Protein 5T9X (pdb70)

Nearest PDB structures (foldseek):
  5t9x-assembly3_C  TM=9.986E-01  e=6.760E-59  Bacteroides uniformis
  3wz1-assembly1_A  TM=9.669E-01  e=1.540E-39  Microbulbifer thermotolerans
  6aii-assembly1_A  TM=9.130E-01  e=3.593E-34  Persicobacter
  1urx-assembly1_A  TM=9.414E-01  e=1.987E-32  Zobellia galactanivorans
  4asm-assembly1_B  TM=8.984E-01  e=4.211E-33  Zobellia galactanivorans

Sequence (889 aa):
SETEFEYEWDKFPVPVSAGTGMKWELQSQSDDFNYTADSNNKGNFEKKWTDYYHANWSGPAPTIWQRDHISVSDGCLRIETSRPDDVKIVKVTSGDKEKMMPGTYTGCVTSKTRVVYPVYVEAYAKIANSTMASDVWMLSPDDTQEIDIIEAYGSDRVVGDDGHKFYGPDRIHLSHHVFIRDPFQDYQPTDPGSWYKDVNGTIWRNDFHRVGVYWKDPFNLEYYVDGKMVRRVSGKNIIDPNDFTKGTGLSKEMDIIINMEDQSWRAISGLSPTNKELMNKDNNTFLVDWIRIYKPVEDFEYEWDKFPVPVSAGTGMKWELQSQSDDFNYTADSNNKGNFEKKWTDYYHANWSGPAPTIWQRDHISVSDGCLRIETSRPDDVKIVKVTSGDKEKMMPGTYTGCVTSKTRVVYPVYVEAYAKIANSTMASDVWMLSPDDTQEIDIIEAYGSDRVVGDDGHKFYGPDRIHLSHHVFIRDPFQDYQPTDPGSWYKDVNGTIWRNDFHRVGVYWKDPFNLEYYVDGKMVRRVSGKNIIDPNDFTKGTGLSKEMDIIINMEDQSWRAISGLSPTNKELMNKDNNTFLVDWIRIYKPVEDKEYEWDKFPVPVSAGTGMKWELQSQSDDFNYTADSNNKGNFEKKWTDYYHANWSGPAPTIWQRDHISVSDGCLRIETSRPDDVKIVKVTSGDKEKMMPGTYTGCVTSKTRVVYPVYVEAYAKIANSTMASDVWMLSPDDTQEIDIIEAYGSDRVVGDDGHKFYGPDRIHLSHHVFIRDPFQDYQPTDPGSWYKDVNGTIWRNDFHRVGVYWKDPFNLEYYVDGKMVRRVSGKNIIDPNDFTKGTGLSKEMDIIINMEDQSWRAISGLSPTNKELMNKDNNTFLVDWIRIYKPVED

Radius of gyration: 32.74 Å; Cα contacts (8 Å, |Δi|>4): 2310; chains: 3; bounding box: 86×93×74 Å

CATH classification: 2.60.120.200

B-factor: mean 31.66, std 11.72, range [11.86, 90.2]

Secondary structure (DSSP, 8-state):
------SGGGGS--SS---TTEEEEE-TT-B---S-B-SS--TTGGGTEESS-SSSB--STTEEE-GGGEEEETTEEEE--B--TTPPEEEEEETTEEEEEE-EEE-EEEESS-B-SSEEEEEEEE--SSSSEEEEEEE-TTSSEEEEEEEE---S--B-SSS-BB--TT-EEEEEEEEEETTEEEE---SGGGEE--TT---GGGS-EEEEEEEEETTEEEEEETTEEEEEEESHHHH-TT-TTTT--S-S-BEEEEEEE--HHHHTTT-SPPTTGGG-TTTT-EEEEEEEEEEEEE-/--SGGGGS--SS---TTEEEEE-TT-B---S-B-SS--TTGGGTEESS-SSS---STTEEE-GGGEEEETTEEEE--B--TTPPEEEEEETTEEEEEE-EEE-EEEEEEEE-SSEEEEEEEE--SSSSEEEEEEE-TTSSEEEEEEEE---S--B-TTSPBPP-TT-EEEEEEEEETTTTEEE---SGGGEE--TT---GGGS-EEEEEEEEETTEEEEEETTEEEEEEESHHHH-TT-TTTT--S-S-EEEEEEEE--HHHIIIIISPPHHHHT-TGGG-EEEEEEEEEEEEE--/--TTTTS--SS---TTEEEEE-TT-B---S-B-SS--TTSTTTEESS-SSS---STTEEE-GGGEEEETTEEEE--B--TT--EEEEEETTEEEEEE-EEE-EEEEEEEE-SSEEEEEEEE--SSSSEEEEEEE-TTSSEEEEEEEE---S----SS-B----TT-EEEEEEEEEETTEEEE---SGGGEE--SS---GGGS-EEEEEEEEETTEEEEEETTEEEEEEESHHHH-TT-TTTT--S-S-EEEEEEEE--HHHHHTT-SPPHHHHTSTGGG-EEEEEEEEEEEEE-

InterPro domains:
  IPR000757 Beta-glucanase-like, N-terminal domain [PS51762] (30-322)
  IPR013320 Concanavalin A-like lectin/glucanase domain superfamily [SSF49899] (31-320)
  IPR016287 Beta-agarase [PIRSF001097] (29-318)
  IPR016287 Beta-agarase [cd02178] (31-318)

Structure (mmCIF, N/CA/C/O backbone):
data_5T9X
#
_entry.id   5T9X
#
_cell.length_a   109.070
_cell.length_b   109.070
_cell.length_c   239.300
_cell.angle_alpha   90.000
_cell.angle_beta   90.000
_cell.angle_gamma   90.000
#
_symmetry.space_group_name_H-M   'P 43 21 2'
#
loop_
_entity.id
_entity.type
_entity.pdbx_description
1 polymer 'Glycoside Hydrolase'
2 non-polymer 'SODIUM ION'
3 non-polymer IMIDAZOLE
4 water water
#
loop_
_atom_site.group_PDB
_atom_site.id
_atom_site.type_symbol
_atom_site.label_atom_id
_atom_site.label_alt_id
_atom_site.label_comp_id
_atom_site.label_asym_id
_atom_site.label_entity_id
_atom_site.label_seq_id
_atom_site.pdbx_PDB_ins_code
_atom_site.Cartn_x
_atom_site.Cartn_y
_atom_site.Cartn_z
_atom_site.occupancy
_atom_site.B_iso_or_equiv
_atom_site.auth_seq_id
_atom_site.auth_comp_id
_atom_site.auth_asym_id
_atom_site.auth_atom_id
_atom_site.pdbx_PDB_model_num
ATOM 1 N N . SER A 1 44 ? 97.315 12.706 48.131 1.00 69.72 43 SER A N 1
ATOM 2 C CA . SER A 1 44 ? 97.642 11.252 48.123 1.00 69.22 43 SER A CA 1
ATOM 3 C C . SER A 1 44 ? 98.366 10.875 46.800 1.00 68.06 43 SER A C 1
ATOM 4 O O . SER A 1 44 ? 97.808 11.029 45.689 1.00 68.63 43 SER A O 1
ATOM 7 N N . GLU A 1 45 ? 99.609 10.396 46.953 1.00 57.45 44 GLU A N 1
ATOM 8 C CA . GLU A 1 45 ? 100.510 10.014 45.846 1.00 48.28 44 GLU A CA 1
ATOM 9 C C . GLU A 1 45 ? 100.673 8.484 45.771 1.00 43.03 44 GLU A C 1
ATOM 10 O O . GLU A 1 45 ? 101.612 7.901 46.339 1.00 38.25 44 GLU A O 1
ATOM 16 N N . THR A 1 46 ? 99.741 7.839 45.074 1.00 38.01 45 THR A N 1
ATOM 17 C CA . THR A 1 46 ? 99.652 6.394 45.064 1.00 36.28 45 THR A CA 1
ATOM 18 C C . THR A 1 46 ? 99.662 5.840 43.657 1.00 33.01 45 THR A C 1
ATOM 19 O O . THR A 1 46 ? 99.483 6.567 42.670 1.00 31.56 45 THR A O 1
ATOM 23 N N . GLU A 1 47 ? 99.906 4.537 43.590 1.00 32.23 46 GLU A N 1
ATOM 24 C CA . GLU A 1 47 ? 100.010 3.828 42.336 1.00 34.50 46 GLU A CA 1
ATOM 25 C C . GLU A 1 47 ? 98.664 3.861 41.622 1.00 35.22 46 GLU A C 1
ATOM 26 O O . GLU A 1 47 ? 97.614 3.777 42.264 1.00 36.71 46 GLU A O 1
ATOM 32 N N . PHE A 1 48 ? 98.717 3.995 40.297 1.00 36.31 47 PHE A N 1
ATOM 33 C CA . PHE A 1 48 ? 97.536 3.929 39.416 1.00 36.85 47 PHE A CA 1
ATOM 34 C C . PHE A 1 48 ? 96.897 2.547 39.503 1.00 38.20 47 PHE A C 1
ATOM 35 O O . PHE A 1 48 ? 97.603 1.561 39.381 1.00 38.06 47 PHE A O 1
ATOM 43 N N . GLU A 1 49 ? 95.583 2.488 39.735 1.00 43.53 48 GLU A N 1
ATOM 44 C CA . GLU A 1 49 ? 94.811 1.224 39.687 1.00 45.91 48 GLU A CA 1
ATOM 45 C C . GLU A 1 49 ? 93.915 1.085 38.452 1.00 41.69 48 GLU A C 1
ATOM 46 O O . GLU A 1 49 ? 93.715 -0.035 37.969 1.00 43.86 48 GLU A O 1
ATOM 52 N N . TYR A 1 50 ? 93.381 2.196 37.940 1.00 35.47 49 TYR A N 1
ATOM 53 C CA . TYR A 1 50 ? 92.474 2.152 36.790 1.00 33.69 49 TYR A CA 1
ATOM 54 C C . TYR A 1 50 ? 92.988 2.990 35.618 1.00 32.47 49 TYR A C 1
ATOM 55 O O . TYR A 1 50 ? 93.796 3.892 35.811 1.00 31.04 49 TYR A O 1
ATOM 64 N N . GLU A 1 51 ? 92.523 2.665 34.407 1.00 36.32 50 GLU A N 1
ATOM 65 C CA . GLU A 1 51 ? 92.688 3.479 33.170 1.00 37.17 50 GLU A CA 1
ATOM 66 C C . GLU A 1 51 ? 92.734 4.965 33.476 1.00 35.97 50 GLU A C 1
ATOM 67 O O . GLU A 1 51 ? 93.638 5.694 33.037 1.00 35.90 50 GLU A O 1
ATOM 73 N N . TRP A 1 52 ? 91.720 5.394 34.239 1.00 31.75 51 TRP A N 1
ATOM 74 C CA . TRP A 1 52 ? 91.474 6.813 34.516 1.00 29.15 51 TRP A CA 1
ATOM 75 C C . TRP A 1 52 ? 92.364 7.533 35.530 1.00 29.11 51 TRP A C 1
ATOM 76 O O . TRP A 1 52 ? 92.262 8.759 35.669 1.00 28.62 51 TRP A O 1
ATOM 87 N N . ASP A 1 53 ? 93.206 6.799 36.245 1.00 29.46 52 ASP A N 1
ATOM 88 C CA . ASP A 1 53 ? 94.025 7.407 37.279 1.00 30.34 52 ASP A CA 1
ATOM 89 C C . ASP A 1 53 ? 95.107 8.329 36.710 1.00 28.55 52 ASP A C 1
ATOM 90 O O . ASP A 1 53 ? 95.603 9.182 37.419 1.00 27.39 52 ASP A O 1
ATOM 95 N N . LYS A 1 54 ? 95.425 8.230 35.430 1.00 28.08 53 LYS A N 1
ATOM 96 C CA . LYS A 1 54 ? 96.204 9.304 34.821 1.00 30.26 53 LYS A CA 1
ATOM 97 C C . LYS A 1 54 ? 95.584 10.694 34.921 1.00 28.55 53 LYS A C 1
ATOM 98 O O . LYS A 1 54 ? 96.293 11.690 34.717 1.00 28.12 53 LYS A O 1
ATOM 104 N N . PHE A 1 55 ? 94.283 10.771 35.198 1.00 27.37 54 PHE A N 1
ATOM 105 C CA . PHE A 1 55 ? 93.590 12.049 35.355 1.00 27.79 54 PHE A CA 1
ATOM 106 C C . PHE A 1 55 ? 93.104 12.216 36.777 1.00 28.12 54 PHE A C 1
ATOM 107 O O . PHE A 1 55 ? 92.341 11.401 37.254 1.00 30.10 54 PHE A O 1
ATOM 115 N N . PRO A 1 56 ? 93.501 13.288 37.459 1.00 31.17 55 PRO A N 1
ATOM 116 C CA . PRO A 1 56 ? 92.950 13.476 38.810 1.00 30.21 55 PRO A CA 1
ATOM 117 C C . PRO A 1 56 ? 91.522 14.005 38.798 1.00 28.52 55 PRO A C 1
ATOM 118 O O . PRO A 1 56 ? 91.037 14.510 37.786 1.00 27.52 55 PRO A O 1
ATOM 122 N N . VAL A 1 57 ? 90.868 13.864 39.946 1.00 27.25 56 VAL A N 1
ATOM 123 C CA . VAL A 1 57 ? 89.572 14.433 40.184 1.00 24.94 56 VAL A CA 1
ATOM 124 C C . VAL A 1 57 ? 89.817 15.947 40.197 1.00 24.15 56 VAL A C 1
ATOM 125 O O . VAL A 1 57 ? 90.659 16.424 40.929 1.00 23.24 56 VAL A O 1
ATOM 129 N N . PRO A 1 58 ? 89.117 16.699 39.336 1.00 24.37 57 PRO A N 1
ATOM 130 C CA . PRO A 1 58 ? 89.564 18.073 39.099 1.00 24.70 57 PRO A CA 1
ATOM 131 C C . PRO A 1 58 ? 89.158 19.085 40.165 1.00 25.16 57 PRO A C 1
ATOM 132 O O . PRO A 1 58 ? 89.362 20.247 39.967 1.00 25.55 57 PRO A O 1
ATOM 136 N N . VAL A 1 59 ? 88.603 18.649 41.286 1.00 26.43 58 VAL A N 1
ATOM 137 C CA . VAL A 1 59 ? 88.172 19.553 42.343 1.00 27.35 58 VAL A CA 1
ATOM 138 C C . VAL A 1 59 ? 88.407 18.885 43.694 1.00 27.42 58 VAL A C 1
ATOM 139 O O . VAL A 1 59 ? 88.375 17.660 43.790 1.00 26.76 58 VAL A O 1
ATOM 143 N N . SER A 1 60 ? 88.658 19.695 44.716 1.00 29.21 59 SER A N 1
ATOM 144 C CA . SER A 1 60 ? 88.887 19.196 46.064 1.00 31.65 59 SER A CA 1
ATOM 145 C C . SER A 1 60 ? 87.618 18.625 46.685 1.00 32.65 59 SER A C 1
ATOM 146 O O . SER A 1 60 ? 86.515 19.138 46.480 1.00 34.04 59 SER A O 1
ATOM 149 N N . ALA A 1 61 ? 87.799 17.593 47.495 1.00 33.64 60 ALA A N 1
ATOM 150 C CA . ALA A 1 61 ? 86.694 16.936 48.158 1.00 35.47 60 ALA A CA 1
ATOM 151 C C . ALA A 1 61 ? 86.203 17.734 49.374 1.00 38.23 60 ALA A C 1
ATOM 152 O O . ALA A 1 61 ? 85.152 17.418 49.960 1.00 35.13 60 ALA A O 1
ATOM 154 N N . GLY A 1 62 ? 86.949 18.766 49.750 1.00 40.54 61 GLY A N 1
ATOM 155 C CA . GLY A 1 62 ? 86.583 19.577 50.876 1.00 42.19 61 GLY A CA 1
ATOM 156 C C . GLY A 1 62 ? 87.579 19.382 51.993 1.00 46.65 61 GLY A C 1
ATOM 157 O O . GLY A 1 62 ? 88.401 18.430 52.006 1.00 44.35 61 GLY A O 1
ATOM 158 N N . THR A 1 63 ? 87.484 20.312 52.932 1.00 48.13 62 THR A N 1
ATOM 159 C CA . THR A 1 63 ? 88.409 20.404 54.044 1.00 52.44 62 THR A CA 1
ATOM 160 C C . THR A 1 63 ? 88.334 19.127 54.921 1.00 48.04 62 THR A C 1
ATOM 161 O O . THR A 1 63 ? 87.261 18.788 55.408 1.00 48.78 62 THR A O 1
ATOM 165 N N . GLY A 1 64 ? 89.454 18.403 55.069 1.00 43.38 63 GLY A N 1
ATOM 166 C CA . GLY A 1 64 ? 89.473 17.132 55.824 1.00 39.44 63 GLY A CA 1
ATOM 167 C C . GLY A 1 64 ? 88.820 15.914 55.162 1.00 37.07 63 GLY A C 1
ATOM 168 O O . GLY A 1 64 ? 88.597 14.883 55.816 1.00 34.52 63 GLY A O 1
ATOM 169 N N . MET A 1 65 ? 88.542 16.003 53.858 1.00 34.55 64 MET A N 1
ATOM 170 C CA . MET A 1 65 ? 87.836 14.943 53.140 1.00 32.65 64 MET A CA 1
ATOM 171 C C . MET A 1 65 ? 88.719 14.394 52.029 1.00 29.58 64 MET A C 1
ATOM 172 O O . MET A 1 65 ? 89.683 15.023 51.630 1.00 30.52 64 MET A O 1
ATOM 177 N N . LYS A 1 66 ? 88.370 13.213 51.542 1.00 27.79 65 LYS A N 1
ATOM 178 C CA . LYS A 1 66 ? 88.954 12.660 50.334 1.00 27.28 65 LYS A CA 1
ATOM 179 C C . LYS A 1 66 ? 87.844 12.069 49.429 1.00 24.81 65 LYS A C 1
ATOM 180 O O . LYS A 1 66 ? 86.728 11.871 49.861 1.00 22.64 65 LYS A O 1
ATOM 186 N N . TRP A 1 67 ? 88.190 11.773 48.185 1.00 24.01 66 TRP A N 1
ATOM 187 C CA . TRP A 1 67 ? 87.277 11.188 47.219 1.00 23.49 66 TRP A CA 1
ATOM 188 C C . TRP A 1 67 ? 87.289 9.687 47.352 1.00 23.92 66 TRP A C 1
ATOM 189 O O . TRP A 1 67 ? 88.333 9.134 47.493 1.00 24.95 66 TRP A O 1
ATOM 200 N N . GLU A 1 68 ? 86.130 9.041 47.272 1.00 24.69 67 GLU A N 1
ATOM 201 C CA . GLU A 1 68 ? 86.027 7.609 47.302 1.00 26.58 67 GLU A CA 1
ATOM 202 C C . GLU A 1 68 ? 85.301 7.129 46.033 1.00 26.32 67 GLU A C 1
ATOM 203 O O . GLU A 1 68 ? 84.161 7.497 45.762 1.00 23.97 67 GLU A O 1
ATOM 209 N N . LEU A 1 69 ? 85.977 6.273 45.280 1.00 25.93 68 LEU A N 1
ATOM 210 C CA . LEU A 1 69 ? 85.419 5.707 44.079 1.00 25.88 68 LEU A CA 1
ATOM 211 C C . LEU A 1 69 ? 84.212 4.849 44.439 1.00 26.04 68 LEU A C 1
ATOM 212 O O . LEU A 1 69 ? 84.263 4.105 45.399 1.00 27.94 68 LEU A O 1
ATOM 217 N N . GLN A 1 70 ? 83.138 4.962 43.667 1.00 24.66 69 GLN A N 1
ATOM 218 C CA . GLN A 1 70 ? 81.916 4.224 43.918 1.00 23.71 69 GLN A CA 1
ATOM 219 C C . GLN A 1 70 ? 81.885 3.043 42.984 1.00 22.67 69 GLN A C 1
ATOM 220 O O . GLN A 1 70 ? 82.404 3.130 41.881 1.00 21.82 69 GLN A O 1
ATOM 226 N N . SER A 1 71 ? 81.239 1.955 43.390 1.00 22.53 70 SER A N 1
ATOM 227 C CA . SER A 1 71 ? 81.289 0.729 42.577 1.00 24.75 70 SER A CA 1
ATOM 228 C C . SER A 1 71 ? 80.438 0.761 41.323 1.00 23.61 70 SER A C 1
ATOM 229 O O . SER A 1 71 ? 80.632 -0.096 40.444 1.00 24.97 70 SER A O 1
ATOM 232 N N . GLN A 1 72 ? 79.553 1.748 41.199 1.00 21.48 71 GLN A N 1
ATOM 233 C CA . GLN A 1 72 ? 78.830 1.958 39.923 1.00 21.30 71 GLN A CA 1
ATOM 234 C C . GLN A 1 72 ? 79.748 2.377 38.757 1.00 21.74 71 GLN A C 1
ATOM 235 O O . GLN A 1 72 ? 79.380 2.158 37.609 1.00 21.95 71 GLN A O 1
ATOM 241 N N . SER A 1 73 ? 80.911 2.988 39.056 1.00 20.54 72 SER A N 1
ATOM 242 C CA . SER A 1 73 ? 81.916 3.330 38.059 1.00 19.84 72 SER A CA 1
ATOM 243 C C . SER A 1 73 ? 82.269 2.119 37.188 1.00 20.90 72 SER A C 1
ATOM 244 O O . SER A 1 73 ? 82.280 0.996 37.686 1.00 23.18 72 SER A O 1
ATOM 247 N N . ASP A 1 74 ? 82.542 2.336 35.905 1.00 20.52 73 ASP A N 1
ATOM 248 C CA . ASP A 1 74 ? 82.843 1.236 34.991 1.00 21.40 73 ASP A CA 1
ATOM 249 C C . ASP A 1 74 ? 83.860 1.674 33.962 1.00 22.44 73 ASP A C 1
ATOM 250 O O . ASP A 1 74 ? 83.646 2.674 33.281 1.00 23.14 73 ASP A O 1
ATOM 255 N N . ASP A 1 75 ? 84.952 0.918 33.848 1.00 23.91 74 ASP A N 1
ATOM 256 C CA . ASP A 1 75 ? 85.933 1.119 32.781 1.00 26.22 74 ASP A CA 1
ATOM 257 C C . ASP A 1 75 ? 85.607 0.367 31.468 1.00 26.25 74 ASP A C 1
ATOM 258 O O . ASP A 1 75 ? 86.314 0.515 30.449 1.00 27.01 74 ASP A O 1
ATOM 263 N N . PHE A 1 76 ? 84.558 -0.446 31.498 1.00 26.22 75 PHE A N 1
ATOM 264 C CA . PHE A 1 76 ? 84.059 -1.149 30.327 1.00 27.66 75 PHE A CA 1
ATOM 265 C C . PHE A 1 76 ? 85.089 -2.033 29.606 1.00 29.06 75 PHE A C 1
ATOM 266 O O . PHE A 1 76 ? 84.974 -2.224 28.407 1.00 30.55 75 PHE A O 1
ATOM 274 N N . ASN A 1 77 ? 86.077 -2.577 30.324 1.00 31.45 76 ASN A N 1
ATOM 275 C CA . ASN A 1 77 ? 87.115 -3.428 29.706 1.00 34.61 76 ASN A CA 1
ATOM 276 C C . ASN A 1 77 ? 86.726 -4.906 29.871 1.00 34.67 76 ASN A C 1
ATOM 277 O O . ASN A 1 77 ? 87.288 -5.648 30.686 1.00 40.48 76 ASN A O 1
ATOM 282 N N . TYR A 1 78 ? 85.702 -5.281 29.116 1.00 31.86 77 TYR A N 1
ATOM 283 C CA . TYR A 1 78 ? 85.159 -6.633 29.048 1.00 29.63 77 TYR A CA 1
ATOM 284 C C . TYR A 1 78 ? 84.323 -6.725 27.766 1.00 30.89 77 TYR A C 1
ATOM 285 O O . TYR A 1 78 ? 84.252 -5.761 26.990 1.00 32.26 77 TYR A O 1
ATOM 294 N N . THR A 1 79 ? 83.705 -7.875 27.526 1.00 32.92 78 THR A N 1
ATOM 295 C CA . THR A 1 79 ? 82.887 -8.084 26.332 1.00 33.43 78 THR A CA 1
ATOM 296 C C . THR A 1 79 ? 81.455 -8.290 26.734 1.00 32.08 78 THR A C 1
ATOM 297 O O . THR A 1 79 ? 81.185 -9.021 27.691 1.00 30.56 78 THR A O 1
ATOM 301 N N . ALA A 1 80 ? 80.548 -7.630 26.016 1.00 32.46 79 ALA A N 1
ATOM 302 C CA . ALA A 1 80 ? 79.111 -7.867 26.198 1.00 35.54 79 ALA A CA 1
ATOM 303 C C . ALA A 1 80 ? 78.313 -7.533 24.957 1.00 36.82 79 ALA A C 1
ATOM 304 O O . ALA A 1 80 ? 78.718 -6.693 24.168 1.00 33.48 79 ALA A O 1
ATOM 306 N N . ASP A 1 81 ? 77.190 -8.228 24.788 1.00 43.00 80 ASP A N 1
ATOM 307 C CA . ASP A 1 81 ? 76.105 -7.783 23.891 1.00 49.46 80 ASP A CA 1
ATOM 308 C C . ASP A 1 81 ? 74.738 -8.173 24.508 1.00 53.64 80 ASP A C 1
ATOM 309 O O . ASP A 1 81 ? 74.717 -8.660 25.642 1.00 61.37 80 ASP A O 1
ATOM 314 N N . SER A 1 82 ? 73.618 -7.916 23.812 1.00 57.48 81 SER A N 1
ATOM 315 C CA . SER A 1 82 ? 72.260 -8.233 24.341 1.00 58.75 81 SER A CA 1
ATOM 316 C C . SER A 1 82 ? 72.018 -9.714 24.697 1.00 56.24 81 SER A C 1
ATOM 317 O O . SER A 1 82 ? 71.264 -10.003 25.630 1.00 46.23 81 SER A O 1
ATOM 320 N N . ASN A 1 83 ? 72.663 -10.627 23.962 1.00 60.17 82 ASN A N 1
ATOM 321 C CA . ASN A 1 83 ? 72.555 -12.077 24.220 1.00 65.51 82 ASN A CA 1
ATOM 322 C C . ASN A 1 83 ? 73.493 -12.630 25.301 1.00 65.43 82 ASN A C 1
ATOM 323 O O . ASN A 1 83 ? 73.199 -13.687 25.866 1.00 66.71 82 ASN A O 1
ATOM 328 N N . ASN A 1 84 ? 74.616 -11.939 25.550 1.00 63.46 83 ASN A N 1
ATOM 329 C CA . ASN A 1 84 ? 75.661 -12.362 26.507 1.00 59.90 83 ASN A CA 1
ATOM 330 C C . ASN A 1 84 ? 76.125 -11.166 27.299 1.00 53.10 83 ASN A C 1
ATOM 331 O O . ASN A 1 84 ? 77.207 -10.658 27.065 1.00 49.18 83 ASN A O 1
ATOM 336 N N . LYS A 1 85 ? 75.283 -10.723 28.228 1.00 52.07 84 LYS A N 1
ATOM 337 C CA . LYS A 1 85 ? 75.521 -9.490 28.960 1.00 54.49 84 LYS A CA 1
ATOM 338 C C . LYS A 1 85 ? 76.615 -9.653 29.988 1.00 55.85 84 LYS A C 1
ATOM 339 O O . LYS A 1 85 ? 77.447 -8.769 30.135 1.00 60.99 84 LYS A O 1
ATOM 345 N N . GLY A 1 86 ? 76.633 -10.778 30.690 1.00 52.89 85 GLY A N 1
ATOM 346 C CA . GLY A 1 86 ? 77.753 -11.088 31.566 1.00 49.53 85 GLY A CA 1
ATOM 347 C C . GLY A 1 86 ? 78.103 -9.938 32.487 1.00 46.09 85 GLY A C 1
ATOM 348 O O . GLY A 1 86 ? 77.355 -9.637 33.416 1.00 47.09 85 GLY A O 1
ATOM 349 N N . ASN A 1 87 ? 79.222 -9.278 32.210 1.00 42.57 86 ASN A N 1
ATOM 350 C CA . ASN A 1 87 ? 79.734 -8.229 33.109 1.00 44.09 86 ASN A CA 1
ATOM 351 C C . ASN A 1 87 ? 78.958 -6.920 33.101 1.00 39.49 86 ASN A C 1
ATOM 352 O O . ASN A 1 87 ? 78.943 -6.220 34.105 1.00 35.62 86 ASN A O 1
ATOM 357 N N . PHE A 1 88 ? 78.372 -6.590 31.953 1.00 35.79 87 PHE A N 1
ATOM 358 C CA . PHE A 1 88 ? 77.450 -5.460 31.785 1.00 34.63 87 PHE A CA 1
ATOM 359 C C . PHE A 1 88 ? 76.282 -5.516 32.788 1.00 34.16 87 PHE A C 1
ATOM 360 O O . PHE A 1 88 ? 75.990 -4.540 33.458 1.00 32.36 87 PHE A O 1
ATOM 368 N N . GLU A 1 89 ? 75.667 -6.688 32.906 1.00 36.24 88 GLU A N 1
ATOM 369 C CA . GLU A 1 89 ? 74.526 -6.923 33.781 1.00 38.34 88 GLU A CA 1
ATOM 370 C C . GLU A 1 89 ? 74.790 -6.672 35.259 1.00 35.32 88 GLU A C 1
ATOM 371 O O . GLU A 1 89 ? 73.847 -6.566 36.025 1.00 33.94 88 GLU A O 1
ATOM 377 N N . LYS A 1 90 ? 76.047 -6.594 35.686 1.00 36.20 89 LYS A N 1
ATOM 378 C CA . LYS A 1 90 ? 76.337 -6.346 37.099 1.00 38.71 89 LYS A CA 1
ATOM 379 C C . LYS A 1 90 ? 76.143 -4.896 37.506 1.00 34.82 89 LYS A C 1
ATOM 380 O O . LYS A 1 90 ? 76.035 -4.617 38.710 1.00 35.05 89 LYS A O 1
ATOM 386 N N . LYS A 1 91 ? 76.149 -3.977 36.531 1.00 29.83 90 LYS A N 1
ATOM 387 C CA . LYS A 1 91 ? 76.021 -2.541 36.816 1.00 28.62 90 LYS A CA 1
ATOM 388 C C . LYS A 1 91 ? 75.013 -1.757 35.992 1.00 24.94 90 LYS A C 1
ATOM 389 O O . LYS A 1 91 ? 74.756 -0.605 36.307 1.00 23.10 90 LYS A O 1
ATOM 395 N N . TRP A 1 92 ? 74.462 -2.362 34.949 1.00 23.40 91 TRP A N 1
ATOM 396 C CA . TRP A 1 92 ? 73.737 -1.634 33.916 1.00 23.11 91 TRP A CA 1
ATOM 397 C C . TRP A 1 92 ? 72.581 -2.455 33.402 1.00 23.24 91 TRP A C 1
ATOM 398 O O . TRP A 1 92 ? 72.627 -3.672 33.471 1.00 27.00 91 TRP A O 1
ATOM 409 N N . THR A 1 93 ? 71.529 -1.795 32.928 1.00 23.11 92 THR A N 1
ATOM 410 C CA . THR A 1 93 ? 70.532 -2.429 32.070 1.00 23.80 92 THR A CA 1
ATOM 411 C C . THR A 1 93 ? 70.600 -1.771 30.698 1.00 24.99 92 THR A C 1
ATOM 412 O O . THR A 1 93 ? 71.000 -0.613 30.590 1.00 26.94 92 THR A O 1
ATOM 416 N N . ASP A 1 94 ? 70.208 -2.507 29.655 1.00 25.21 93 ASP A N 1
ATOM 417 C CA . ASP A 1 94 ? 70.277 -2.011 28.253 1.00 26.06 93 ASP A CA 1
ATOM 418 C C . ASP A 1 94 ? 68.958 -1.375 27.751 1.00 24.42 93 ASP A C 1
ATOM 419 O O . ASP A 1 94 ? 68.577 -1.529 26.581 1.00 23.00 93 ASP A O 1
ATOM 424 N N . TYR A 1 95 ? 68.278 -0.654 28.640 1.00 24.07 94 TYR A N 1
ATOM 425 C CA . TYR A 1 95 ? 67.102 0.131 28.276 1.00 25.23 94 TYR A CA 1
ATOM 426 C C . TYR A 1 95 ? 67.028 1.357 29.167 1.00 25.42 94 TYR A C 1
ATOM 427 O O . TYR A 1 95 ? 67.879 1.550 30.013 1.00 27.17 94 TYR A O 1
ATOM 436 N N . TYR A 1 96 ? 66.034 2.204 28.930 1.00 26.64 95 TYR A N 1
ATOM 437 C CA . TYR A 1 96 ? 65.721 3.389 29.758 1.00 27.10 95 TYR A CA 1
ATOM 438 C C . TYR A 1 96 ? 65.115 2.878 31.032 1.00 27.36 95 TYR A C 1
ATOM 439 O O . TYR A 1 96 ? 64.669 1.739 31.069 1.00 29.30 95 TYR A O 1
ATOM 448 N N . HIS A 1 97 ? 65.062 3.732 32.050 1.00 29.44 96 HIS A N 1
ATOM 449 C CA . HIS A 1 97 ? 64.573 3.360 33.383 1.00 31.78 96 HIS A CA 1
ATOM 450 C C . HIS A 1 97 ? 63.044 3.044 33.502 1.00 30.81 96 HIS A C 1
ATOM 451 O O . HIS A 1 97 ? 62.574 2.692 34.570 1.00 32.69 96 HIS A O 1
ATOM 458 N N . ALA A 1 98 ? 62.291 3.191 32.414 1.00 28.69 97 ALA A N 1
ATOM 459 C CA . ALA A 1 98 ? 60.839 2.948 32.367 1.00 27.40 97 ALA A CA 1
ATOM 460 C C . ALA A 1 98 ? 60.563 2.406 30.978 1.00 25.86 97 ALA A C 1
ATOM 461 O O . ALA A 1 98 ? 61.428 2.509 30.097 1.00 25.28 97 ALA A O 1
ATOM 463 N N . ASN A 1 99 ? 59.375 1.857 30.756 1.00 24.36 98 ASN A N 1
ATOM 464 C CA . ASN A 1 99 ? 59.075 1.247 29.472 1.00 24.85 98 ASN A CA 1
ATOM 465 C C . ASN A 1 99 ? 58.628 2.288 28.409 1.00 24.26 98 ASN A C 1
ATOM 466 O O . ASN A 1 99 ? 57.498 2.305 27.960 1.00 24.37 98 ASN A O 1
ATOM 471 N N . TRP A 1 100 ? 59.568 3.129 28.004 1.00 24.32 99 TRP A N 1
ATOM 472 C CA . TRP A 1 100 ? 59.382 4.174 26.999 1.00 24.00 99 TRP A CA 1
ATOM 473 C C . TRP A 1 100 ? 60.448 3.994 25.941 1.00 23.39 99 TRP A C 1
ATOM 474 O O . TRP A 1 100 ? 61.629 3.815 26.276 1.00 23.33 99 TRP A O 1
ATOM 485 N N . SER A 1 101 ? 60.058 4.079 24.673 1.00 22.82 100 SER A N 1
ATOM 486 C CA . SER A 1 101 ? 60.988 3.786 23.597 1.00 23.03 100 SER A CA 1
ATOM 487 C C . SER A 1 101 ? 61.754 5.018 23.155 1.00 22.53 100 SER A C 1
ATOM 488 O O . SER A 1 101 ? 62.643 4.928 22.293 1.00 22.99 100 SER A O 1
ATOM 491 N N . GLY A 1 102 ? 61.430 6.165 23.748 1.00 21.49 101 GLY A N 1
ATOM 492 C CA . GLY A 1 102 ? 62.207 7.381 23.540 1.00 21.54 101 GLY A CA 1
ATOM 493 C C . GLY A 1 102 ? 61.500 8.422 22.700 1.00 21.52 101 GLY A C 1
ATOM 494 O O . GLY A 1 102 ? 60.446 8.135 22.147 1.00 22.16 101 GLY A O 1
ATOM 495 N N . PRO A 1 103 ? 62.071 9.647 22.625 1.00 23.33 102 PRO A N 1
ATOM 496 C CA . PRO A 1 103 ? 61.451 10.776 21.915 1.00 23.56 102 PRO A CA 1
ATOM 497 C C . PRO A 1 103 ? 61.402 10.541 20.389 1.00 24.88 102 PRO A C 1
ATOM 498 O O . PRO A 1 103 ? 62.434 10.321 19.762 1.00 28.89 102 PRO A O 1
ATOM 502 N N . ALA A 1 104 ? 60.222 10.616 19.797 1.00 24.69 103 ALA A N 1
ATOM 503 C CA . ALA A 1 104 ? 60.040 10.218 18.411 1.00 25.81 103 ALA A CA 1
ATOM 504 C C . ALA A 1 104 ? 60.890 11.088 17.457 1.00 24.34 103 ALA A C 1
ATOM 505 O O . ALA A 1 104 ? 60.927 12.296 17.624 1.00 25.22 103 ALA A O 1
ATOM 507 N N . PRO A 1 105 ? 61.560 10.508 16.466 1.00 23.48 104 PRO A N 1
ATOM 508 C CA . PRO A 1 105 ? 61.370 9.143 15.998 1.00 23.58 104 PRO A CA 1
ATOM 509 C C . PRO A 1 105 ? 62.364 8.102 16.533 1.00 23.58 104 PRO A C 1
ATOM 510 O O . PRO A 1 105 ? 62.522 7.041 15.923 1.00 23.49 104 PRO A O 1
ATOM 514 N N . THR A 1 106 ? 62.989 8.384 17.674 1.00 23.27 105 THR A N 1
ATOM 515 C CA . THR A 1 106 ? 63.826 7.424 18.382 1.00 23.45 105 THR A CA 1
ATOM 516 C C . THR A 1 106 ? 63.048 6.199 18.796 1.00 23.24 105 THR A C 1
ATOM 517 O O . THR A 1 106 ? 61.925 6.304 19.261 1.00 25.72 105 THR A O 1
ATOM 521 N N . ILE A 1 107 ? 63.644 5.038 18.617 1.00 23.69 106 ILE A N 1
ATOM 522 C CA . ILE A 1 107 ? 63.089 3.779 19.123 1.00 24.70 106 ILE A CA 1
ATOM 523 C C . ILE A 1 107 ? 64.275 2.988 19.691 1.00 25.01 106 ILE A C 1
ATOM 524 O O . ILE A 1 107 ? 65.035 2.384 18.942 1.00 25.39 106 ILE A O 1
ATOM 529 N N . TRP A 1 108 ? 64.442 3.016 21.010 1.00 24.61 107 TRP A N 1
ATOM 530 C CA . TRP A 1 108 ? 65.536 2.324 21.656 1.00 23.05 107 TRP A CA 1
ATOM 531 C C . TRP A 1 108 ? 65.379 0.815 21.504 1.00 25.01 107 TRP A C 1
ATOM 532 O O . TRP A 1 108 ? 64.261 0.290 21.471 1.00 24.44 107 TRP A O 1
ATOM 543 N N . GLN A 1 109 ? 66.527 0.154 21.350 1.00 26.62 108 GLN A N 1
ATOM 544 C CA . GLN A 1 109 ? 66.623 -1.289 21.153 1.00 27.72 108 GLN A CA 1
ATOM 545 C C . GLN A 1 109 ? 67.728 -1.831 22.046 1.00 27.69 108 GLN A C 1
ATOM 546 O O . GLN A 1 109 ? 68.829 -1.269 22.069 1.00 27.00 108 GLN A O 1
ATOM 552 N N . ARG A 1 110 ? 67.463 -2.929 22.745 1.00 28.09 109 ARG A N 1
ATOM 553 C CA . ARG A 1 110 ? 68.484 -3.558 23.601 1.00 29.38 109 ARG A CA 1
ATOM 554 C C . ARG A 1 110 ? 69.738 -3.982 22.811 1.00 30.36 109 ARG A C 1
ATOM 555 O O . ARG A 1 110 ? 70.880 -3.788 23.264 1.00 28.98 109 ARG A O 1
ATOM 563 N N . ASP A 1 111 ? 69.516 -4.535 21.623 1.00 30.17 110 ASP A N 1
ATOM 564 C CA . ASP A 1 111 ? 70.622 -5.060 20.823 1.00 32.39 110 ASP A CA 1
ATOM 565 C C . ASP A 1 111 ? 71.472 -3.990 20.157 1.00 29.74 110 ASP A C 1
ATOM 566 O O . ASP A 1 111 ? 72.441 -4.330 19.512 1.00 28.92 110 ASP A O 1
ATOM 571 N N . HIS A 1 112 ? 71.106 -2.715 20.297 1.00 29.25 111 HIS A N 1
ATOM 572 C CA . HIS A 1 112 ? 71.965 -1.606 19.859 1.00 27.64 111 HIS A CA 1
ATOM 573 C C . HIS A 1 112 ? 72.972 -1.174 20.935 1.00 27.64 111 HIS A C 1
ATOM 574 O O . HIS A 1 112 ? 73.703 -0.197 20.728 1.00 28.28 111 HIS A O 1
ATOM 581 N N . ILE A 1 113 ? 73.011 -1.898 22.065 1.00 26.61 112 ILE A N 1
ATOM 582 C CA . ILE A 1 113 ? 74.002 -1.686 23.119 1.00 26.50 112 ILE A CA 1
ATOM 583 C C . ILE A 1 113 ? 75.008 -2.823 23.151 1.00 28.76 112 ILE A C 1
ATOM 584 O O . ILE A 1 113 ? 74.622 -4.000 23.188 1.00 29.78 112 ILE A O 1
ATOM 589 N N . SER A 1 114 ? 76.290 -2.474 23.237 1.00 28.19 113 SER A N 1
ATOM 590 C CA . SER A 1 114 ? 77.308 -3.471 23.505 1.00 27.62 113 SER A CA 1
ATOM 591 C C . SER A 1 114 ? 78.560 -2.875 24.130 1.00 28.12 113 SER A C 1
ATOM 592 O O . SER A 1 114 ? 78.725 -1.659 24.218 1.00 28.81 113 SER A O 1
ATOM 595 N N . VAL A 1 115 ? 79.428 -3.769 24.588 1.00 28.79 114 VAL A N 1
ATOM 596 C CA . VAL A 1 115 ? 80.729 -3.419 25.127 1.00 28.24 114 VAL A CA 1
ATOM 597 C C . VAL A 1 115 ? 81.775 -4.301 24.441 1.00 28.62 114 VAL A C 1
ATOM 598 O O . VAL A 1 115 ? 81.646 -5.534 24.423 1.00 26.79 114 VAL A O 1
ATOM 602 N N . SER A 1 116 ? 82.776 -3.647 23.859 1.00 29.16 115 SER A N 1
ATOM 603 C CA . SER A 1 116 ? 83.892 -4.306 23.196 1.00 30.71 115 SER A CA 1
ATOM 604 C C . SER A 1 116 ? 85.014 -3.321 22.931 1.00 31.40 115 SER A C 1
ATOM 605 O O . SER A 1 116 ? 84.767 -2.121 22.750 1.00 28.95 115 SER A O 1
ATOM 608 N N . ASP A 1 117 ? 86.241 -3.842 22.885 1.00 35.35 116 ASP A N 1
ATOM 609 C CA . ASP A 1 117 ? 87.431 -3.030 22.616 1.00 38.86 116 ASP A CA 1
ATOM 610 C C . ASP A 1 117 ? 87.616 -1.878 23.649 1.00 35.44 116 ASP A C 1
ATOM 611 O O . ASP A 1 117 ? 88.079 -0.785 23.332 1.00 36.99 116 ASP A O 1
ATOM 616 N N . GLY A 1 118 ? 87.232 -2.138 24.890 1.00 33.32 117 GLY A N 1
ATOM 617 C CA . GLY A 1 118 ? 87.356 -1.175 25.963 1.00 32.32 117 GLY A CA 1
ATOM 618 C C . GLY A 1 118 ? 86.323 -0.048 26.038 1.00 33.92 117 GLY A C 1
ATOM 619 O O . GLY A 1 118 ? 86.527 0.872 26.849 1.00 32.99 117 GLY A O 1
ATOM 620 N N . CYS A 1 119 ? 85.239 -0.099 25.240 1.00 31.79 118 CYS A N 1
ATOM 621 C CA . CYS A 1 119 ? 84.188 0.911 25.293 1.00 32.18 118 CYS A CA 1
ATOM 622 C C . CYS A 1 119 ? 82.774 0.366 25.335 1.00 29.41 118 CYS A C 1
ATOM 623 O O . CYS A 1 119 ? 82.474 -0.654 24.735 1.00 27.87 118 CYS A O 1
ATOM 626 N N . LEU A 1 120 ? 81.907 1.112 26.010 1.00 26.23 119 LEU A N 1
ATOM 627 C CA . LEU A 1 120 ? 80.470 1.027 25.805 1.00 24.54 119 LEU A CA 1
ATOM 628 C C . LEU A 1 120 ? 80.200 1.612 24.424 1.00 24.35 119 LEU A C 1
ATOM 629 O O . LEU A 1 120 ? 80.708 2.672 24.087 1.00 23.24 119 LEU A O 1
ATOM 634 N N . ARG A 1 121 ? 79.426 0.899 23.627 1.00 24.98 120 ARG A N 1
ATOM 635 C CA . ARG A 1 121 ? 79.170 1.278 22.251 1.00 27.49 120 ARG A CA 1
ATOM 636 C C . ARG A 1 121 ? 77.658 1.310 22.033 1.00 26.38 120 ARG A C 1
ATOM 637 O O . ARG A 1 121 ? 76.963 0.335 22.347 1.00 24.31 120 ARG A O 1
ATOM 645 N N . ILE A 1 122 ? 77.159 2.436 21.523 1.00 26.29 121 ILE A N 1
ATOM 646 C CA . ILE A 1 122 ? 75.756 2.563 21.196 1.00 27.46 121 ILE A CA 1
ATOM 647 C C . ILE A 1 122 ? 75.645 2.819 19.717 1.00 28.67 121 ILE A C 1
ATOM 648 O O . ILE A 1 122 ? 76.113 3.834 19.258 1.00 26.50 121 ILE A O 1
ATOM 653 N N . GLU A 1 123 ? 75.018 1.903 18.978 1.00 33.17 122 GLU A N 1
ATOM 654 C CA . GLU A 1 123 ? 74.863 2.080 17.531 1.00 37.34 122 GLU A CA 1
ATOM 655 C C . GLU A 1 123 ? 73.501 2.660 17.110 1.00 33.80 122 GLU A C 1
ATOM 656 O O . GLU A 1 123 ? 72.562 2.703 17.883 1.00 30.53 122 GLU A O 1
ATOM 662 N N . THR A 1 124 ? 73.445 3.117 15.866 1.00 33.18 123 THR A N 1
ATOM 663 C CA . THR A 1 124 ? 72.236 3.601 15.239 1.00 33.15 123 THR A CA 1
ATOM 664 C C . THR A 1 124 ? 72.020 2.937 13.875 1.00 32.28 123 THR A C 1
ATOM 665 O O . THR A 1 124 ? 72.929 2.866 13.080 1.00 36.24 123 THR A O 1
ATOM 669 N N . SER A 1 125 ? 70.810 2.466 13.616 1.00 31.46 124 SER A N 1
ATOM 670 C CA . SER A 1 125 ? 70.467 1.878 12.339 1.00 31.02 124 SER A CA 1
ATOM 671 C C . SER A 1 125 ? 69.044 2.229 12.015 1.00 30.87 124 SER A C 1
ATOM 672 O O . SER A 1 125 ? 68.345 2.794 12.838 1.00 32.51 124 SER A O 1
ATOM 675 N N . ARG A 1 126 ? 68.628 1.875 10.810 1.00 31.47 125 ARG A N 1
ATOM 676 C CA . ARG A 1 126 ? 67.247 2.001 10.385 1.00 31.87 125 ARG A CA 1
ATOM 677 C C . ARG A 1 126 ? 66.962 0.903 9.365 1.00 33.74 125 ARG A C 1
ATOM 678 O O . ARG A 1 126 ? 67.375 1.012 8.214 1.00 31.24 125 ARG A O 1
ATOM 686 N N . PRO A 1 127 ? 66.248 -0.153 9.770 1.00 37.97 126 PRO A N 1
ATOM 687 C CA . PRO A 1 127 ? 65.847 -1.192 8.815 1.00 41.42 126 PRO A CA 1
ATOM 688 C C . PRO A 1 127 ? 64.986 -0.685 7.636 1.00 45.94 126 PRO A C 1
ATOM 689 O O . PRO A 1 127 ? 64.456 0.431 7.682 1.00 47.74 126 PRO A O 1
ATOM 693 N N . ASP A 1 128 ? 64.848 -1.504 6.595 1.00 50.99 127 ASP A N 1
ATOM 694 C CA . ASP A 1 128 ? 63.966 -1.165 5.459 1.00 57.24 127 ASP A CA 1
ATOM 695 C C . ASP A 1 128 ? 62.508 -1.169 5.908 1.00 53.66 127 ASP A C 1
ATOM 696 O O . ASP A 1 128 ? 61.729 -0.292 5.560 1.00 48.43 127 ASP A O 1
ATOM 701 N N . ASP A 1 129 ? 62.177 -2.179 6.703 1.00 52.58 128 ASP A N 1
ATOM 702 C CA . ASP A 1 129 ? 60.832 -2.391 7.222 1.00 51.97 128 ASP A CA 1
ATOM 703 C C . ASP A 1 129 ? 60.473 -1.575 8.494 1.00 47.37 128 ASP A C 1
ATOM 704 O O . ASP A 1 129 ? 59.466 -1.865 9.129 1.00 46.85 128 ASP A O 1
ATOM 709 N N . VAL A 1 130 ? 61.256 -0.570 8.885 1.00 42.00 129 VAL A N 1
ATOM 710 C CA . VAL A 1 130 ? 60.960 0.151 10.141 1.00 39.23 129 VAL A CA 1
ATOM 711 C C . VAL A 1 130 ? 59.578 0.834 10.139 1.00 36.12 129 VAL A C 1
ATOM 712 O O . VAL A 1 130 ? 59.152 1.403 9.136 1.00 33.54 129 VAL A O 1
ATOM 716 N N . LYS A 1 131 ? 58.914 0.818 11.283 1.00 34.44 130 LYS A N 1
ATOM 717 C CA . LYS A 1 131 ? 57.624 1.479 11.406 1.00 35.98 130 LYS A CA 1
ATOM 718 C C . LYS A 1 131 ? 57.683 2.998 11.257 1.00 33.96 130 LYS A C 1
ATOM 719 O O . LYS A 1 131 ? 58.731 3.615 11.354 1.00 33.02 130 LYS A O 1
ATOM 725 N N . ILE A 1 132 ? 56.524 3.581 11.009 1.00 33.61 131 ILE A N 1
ATOM 726 C CA . ILE A 1 132 ? 56.378 5.011 10.873 1.00 34.94 131 ILE A CA 1
ATOM 727 C C . ILE A 1 132 ? 55.892 5.499 12.224 1.00 31.94 131 ILE A C 1
ATOM 728 O O . ILE A 1 132 ? 55.062 4.840 12.871 1.00 29.70 131 ILE A O 1
ATOM 733 N N . VAL A 1 133 ? 56.426 6.639 12.661 1.00 31.48 132 VAL A N 1
ATOM 734 C CA . VAL A 1 133 ? 55.977 7.283 13.906 1.00 32.71 132 VAL A CA 1
ATOM 735 C C . VAL A 1 133 ? 55.591 8.720 13.630 1.00 31.72 132 VAL A C 1
ATOM 736 O O . VAL A 1 133 ? 56.137 9.344 12.723 1.00 32.05 132 VAL A O 1
ATOM 740 N N . LYS A 1 134 ? 54.640 9.225 14.407 1.00 31.41 133 LYS A N 1
ATOM 741 C CA . LYS A 1 134 ? 54.211 10.605 14.318 1.00 33.47 133 LYS A CA 1
ATOM 742 C C . LYS A 1 134 ? 55.099 11.424 15.236 1.00 31.96 133 LYS A C 1
ATOM 743 O O . LYS A 1 134 ? 55.203 11.139 16.414 1.00 31.21 133 LYS A O 1
ATOM 749 N N . VAL A 1 135 ? 55.725 12.454 14.687 1.00 32.79 134 VAL A N 1
ATOM 750 C CA . VAL A 1 135 ? 56.646 13.308 15.423 1.00 33.48 134 VAL A CA 1
ATOM 751 C C . VAL A 1 135 ? 56.019 14.677 15.619 1.00 34.48 134 VAL A C 1
ATOM 752 O O . VAL A 1 135 ? 55.459 15.231 14.689 1.00 31.89 134 VAL A O 1
ATOM 756 N N . THR A 1 136 ? 56.168 15.229 16.816 1.00 41.07 135 THR A N 1
ATOM 757 C CA . THR A 1 136 ? 55.565 16.513 17.173 1.00 48.08 135 THR A CA 1
ATOM 758 C C . THR A 1 136 ? 56.547 17.438 17.923 1.00 53.42 135 THR A C 1
ATOM 759 O O . THR A 1 136 ? 57.280 17.002 18.805 1.00 59.75 135 THR A O 1
ATOM 763 N N . SER A 1 137 ? 56.541 18.715 17.555 1.00 58.43 136 SER A N 1
ATOM 764 C CA . SER A 1 137 ? 57.289 19.745 18.279 1.00 67.65 136 SER A CA 1
ATOM 765 C C . SER A 1 137 ? 56.714 21.101 17.878 1.00 72.50 136 SER A C 1
ATOM 766 O O . SER A 1 137 ? 56.470 21.357 16.696 1.00 67.20 136 SER A O 1
ATOM 769 N N . GLY A 1 138 ? 56.492 21.956 18.871 1.00 81.99 137 GLY A N 1
ATOM 770 C CA . GLY A 1 138 ? 55.542 23.054 18.731 1.00 87.47 137 GLY A CA 1
ATOM 771 C C . GLY A 1 138 ? 54.191 22.416 18.431 1.00 90.20 137 GLY A C 1
ATOM 772 O O . GLY A 1 138 ? 53.677 21.609 19.221 1.00 87.13 137 GLY A O 1
ATOM 773 N N . ASP A 1 139 ? 53.630 22.768 17.278 1.00 88.93 138 ASP A N 1
ATOM 774 C CA . ASP A 1 139 ? 52.518 22.029 16.702 1.00 83.00 138 ASP A CA 1
ATOM 775 C C . ASP A 1 139 ? 52.694 21.798 15.197 1.00 79.85 138 ASP A C 1
ATOM 776 O O . ASP A 1 139 ? 51.707 21.685 14.451 1.00 76.84 138 ASP A O 1
ATOM 781 N N . LYS A 1 140 ? 53.950 21.718 14.751 1.00 76.60 139 LYS A N 1
ATOM 782 C CA . LYS A 1 140 ? 54.252 21.050 13.485 1.00 73.41 139 LYS A CA 1
ATOM 783 C C . LYS A 1 140 ? 54.041 19.550 13.771 1.00 66.75 139 LYS A C 1
ATOM 784 O O . LYS A 1 140 ? 54.136 19.094 14.918 1.00 68.35 139 LYS A O 1
ATOM 786 N N . GLU A 1 141 ? 53.718 18.801 12.733 1.00 60.33 140 GLU A N 1
ATOM 787 C CA . GLU A 1 141 ? 53.356 17.404 12.878 1.00 54.47 140 GLU A CA 1
ATOM 788 C C . GLU A 1 141 ? 53.796 16.720 11.596 1.00 48.07 140 GLU A C 1
ATOM 789 O O . GLU A 1 141 ? 53.627 17.269 10.517 1.00 47.31 140 GLU A O 1
ATOM 795 N N . LYS A 1 142 ? 54.407 15.550 11.727 1.00 43.02 141 LYS A N 1
ATOM 796 C CA . LYS A 1 142 ? 55.139 14.922 10.632 1.00 41.25 141 LYS A CA 1
ATOM 797 C C . LYS A 1 142 ? 55.249 13.397 10.836 1.00 38.51 141 LYS A C 1
ATOM 798 O O . LYS A 1 142 ? 55.534 12.938 11.932 1.00 36.48 141 LYS A O 1
ATOM 804 N N . MET A 1 143 ? 54.981 12.619 9.796 1.00 36.83 142 MET A N 1
ATOM 805 C CA . MET A 1 143 ? 55.171 11.184 9.847 1.00 39.10 142 MET A CA 1
ATOM 806 C C . MET A 1 143 ? 56.572 10.896 9.358 1.00 38.70 142 MET A C 1
ATOM 807 O O . MET A 1 143 ? 56.908 11.319 8.277 1.00 40.11 142 MET A O 1
ATOM 812 N N . MET A 1 144 ? 57.382 10.188 10.140 1.00 39.06 143 MET A N 1
ATOM 813 C CA . MET A 1 144 ? 58.736 9.803 9.707 1.00 40.10 143 MET A CA 1
ATOM 814 C C . MET A 1 144 ? 59.018 8.346 9.953 1.00 36.65 143 MET A C 1
ATOM 815 O O . MET A 1 144 ? 58.356 7.726 10.772 1.00 34.48 143 MET A O 1
ATOM 820 N N . PRO A 1 145 ? 60.032 7.805 9.271 1.00 35.13 144 PRO A N 1
ATOM 821 C CA . PRO A 1 145 ? 60.507 6.486 9.662 1.00 33.45 144 PRO A CA 1
ATOM 822 C C . PRO A 1 145 ? 61.246 6.555 10.993 1.00 31.38 144 PRO A C 1
ATOM 823 O O . PRO A 1 145 ? 61.980 7.514 11.257 1.00 31.07 144 PRO A O 1
ATOM 827 N N . GLY A 1 146 ? 61.029 5.540 11.822 1.00 29.93 145 GLY A N 1
ATOM 828 C CA . GLY A 1 146 ? 61.731 5.387 13.081 1.00 29.10 145 GLY A CA 1
ATOM 829 C C . GLY A 1 146 ? 63.232 5.254 12.922 1.00 28.36 145 GLY A C 1
ATOM 830 O O . GLY A 1 146 ? 63.721 4.894 11.856 1.00 27.83 145 GLY A O 1
ATOM 831 N N . THR A 1 147 ? 63.953 5.566 13.992 1.00 26.98 146 THR A N 1
ATOM 832 C CA . THR A 1 147 ? 65.389 5.437 14.028 1.00 27.14 146 THR A CA 1
ATOM 833 C C . THR A 1 147 ? 65.747 4.571 15.226 1.00 26.14 146 THR A C 1
ATOM 834 O O . THR A 1 147 ? 65.456 4.940 16.341 1.00 26.73 146 THR A O 1
ATOM 838 N N . TYR A 1 148 ? 66.328 3.402 14.989 1.00 25.26 147 TYR A N 1
ATOM 839 C CA . TYR A 1 148 ? 66.697 2.499 16.066 1.00 26.29 147 TYR A CA 1
ATOM 840 C C . TYR A 1 148 ? 68.023 2.957 16.653 1.00 26.09 147 TYR A C 1
ATOM 841 O O . TYR A 1 148 ? 68.945 3.313 15.914 1.00 25.72 147 TYR A O 1
ATOM 850 N N . THR A 1 149 ? 68.116 2.945 17.978 1.00 24.62 148 THR A N 1
ATOM 851 C CA . THR A 1 149 ? 69.364 3.228 18.647 1.00 23.54 148 THR A CA 1
ATOM 852 C C . THR A 1 149 ? 69.333 2.596 20.024 1.00 21.91 148 THR A C 1
ATOM 853 O O . THR A 1 149 ? 68.547 1.667 20.253 1.00 23.38 148 THR A O 1
ATOM 857 N N . GLY A 1 150 ? 70.182 3.043 20.935 1.00 20.42 149 GLY A N 1
ATOM 858 C CA . GLY A 1 150 ? 70.274 2.408 22.254 1.00 20.33 149 GLY A CA 1
ATOM 859 C C . GLY A 1 150 ? 70.236 3.328 23.458 1.00 19.57 149 GLY A C 1
ATOM 860 O O . GLY A 1 150 ? 70.500 4.506 23.345 1.00 20.11 149 GLY A O 1
ATOM 861 N N . CYS A 1 151 ? 69.916 2.751 24.610 1.00 19.65 150 CYS A N 1
ATOM 862 C CA . CYS A 1 151 ? 69.864 3.459 25.873 1.00 19.75 150 CYS A CA 1
ATOM 863 C C . CYS A 1 151 ? 70.305 2.544 27.007 1.00 19.83 150 CYS A C 1
ATOM 864 O O . CYS A 1 151 ? 69.926 1.379 27.052 1.00 20.46 150 CYS A O 1
ATOM 867 N N . VAL A 1 152 ? 71.083 3.092 27.929 1.00 19.74 151 VAL A N 1
ATOM 868 C CA . VAL A 1 152 ? 71.614 2.367 29.072 1.00 19.08 151 VAL A CA 1
ATOM 869 C C . VAL A 1 152 ? 71.236 3.115 30.348 1.00 19.04 151 VAL A C 1
ATOM 870 O O . VAL A 1 152 ? 71.222 4.349 30.389 1.00 17.13 151 VAL A O 1
ATOM 874 N N . THR A 1 153 ? 70.951 2.351 31.398 1.00 19.74 152 THR A N 1
ATOM 875 C CA . THR A 1 153 ? 70.610 2.890 32.709 1.00 20.47 152 THR A CA 1
ATOM 876 C C . THR A 1 153 ? 71.398 2.169 33.777 1.00 21.06 152 THR A C 1
ATOM 877 O O . THR A 1 153 ? 71.507 0.935 33.749 1.00 21.64 152 THR A O 1
ATOM 881 N N . SER A 1 154 ? 71.872 2.929 34.763 1.00 20.96 153 SER A N 1
ATOM 882 C CA . SER A 1 154 ? 72.592 2.355 35.892 1.00 21.22 153 SER A CA 1
ATOM 883 C C . SER A 1 154 ? 71.696 1.481 36.773 1.00 22.43 153 SER A C 1
ATOM 884 O O . SER A 1 154 ? 70.477 1.656 36.809 1.00 21.35 153 SER A O 1
ATOM 887 N N . LYS A 1 155 ? 72.308 0.547 37.491 1.00 25.19 154 LYS A N 1
ATOM 888 C CA . LYS A 1 155 ? 71.555 -0.309 38.420 1.00 27.59 154 LYS A CA 1
ATOM 889 C C . LYS A 1 155 ? 71.411 0.333 39.772 1.00 26.82 154 LYS A C 1
ATOM 890 O O . LYS A 1 155 ? 70.470 0.021 40.457 1.00 28.08 154 LYS A O 1
ATOM 896 N N . THR A 1 156 ? 72.325 1.231 40.146 1.00 28.20 155 THR A N 1
ATOM 897 C CA . THR A 1 156 ? 72.218 1.997 41.391 1.00 28.36 155 THR A CA 1
ATOM 898 C C . THR A 1 156 ? 72.124 3.498 41.104 1.00 27.77 155 THR A C 1
ATOM 899 O O . THR A 1 156 ? 72.353 3.938 39.992 1.00 25.98 155 THR A O 1
ATOM 903 N N . ARG A 1 157 ? 71.808 4.279 42.134 1.00 27.62 156 ARG A N 1
ATOM 904 C CA . ARG A 1 157 ? 71.598 5.709 41.981 1.00 26.83 156 ARG A CA 1
ATOM 905 C C . ARG A 1 157 ? 72.630 6.502 42.695 1.00 23.40 156 ARG A C 1
ATOM 906 O O . ARG A 1 157 ? 73.292 5.994 43.548 1.00 25.49 156 ARG A O 1
ATOM 914 N N . VAL A 1 158 ? 72.763 7.757 42.307 1.00 21.89 157 VAL A N 1
ATOM 915 C CA . VAL A 1 158 ? 73.679 8.685 42.936 1.00 20.71 157 VAL A CA 1
ATOM 916 C C . VAL A 1 158 ? 72.885 9.852 43.477 1.00 19.56 157 VAL A C 1
ATOM 917 O O . VAL A 1 158 ? 71.759 10.108 43.042 1.00 19.41 157 VAL A O 1
ATOM 921 N N . VAL A 1 159 ? 73.468 10.523 44.456 1.00 18.43 158 VAL A N 1
ATOM 922 C CA . VAL A 1 159 ? 72.906 11.713 45.022 1.00 18.67 158 VAL A CA 1
ATOM 923 C C . VAL A 1 159 ? 74.046 12.561 45.502 1.00 17.90 158 VAL A C 1
ATOM 924 O O . VAL A 1 159 ? 75.131 12.047 45.752 1.00 18.37 158 VAL A O 1
ATOM 928 N N . TYR A 1 160 ? 73.796 13.851 45.638 1.00 17.80 159 TYR A N 1
ATOM 929 C CA . TYR A 1 160 ? 74.803 14.796 46.099 1.00 17.91 159 TYR A CA 1
ATOM 930 C C . TYR A 1 160 ? 75.316 14.391 47.496 1.00 17.39 159 TYR A C 1
ATOM 931 O O . TYR A 1 160 ? 74.539 13.808 48.245 1.00 16.17 159 TYR A O 1
ATOM 940 N N . PRO A 1 161 ? 76.582 14.678 47.852 1.00 17.67 160 PRO A N 1
ATOM 941 C CA . PRO A 1 161 ? 77.620 15.237 46.957 1.00 17.72 160 PRO A CA 1
ATOM 942 C C . PRO A 1 161 ? 78.261 14.128 46.105 1.00 18.58 160 PRO A C 1
ATOM 943 O O . PRO A 1 161 ? 78.487 13.022 46.610 1.00 20.61 160 PRO A O 1
ATOM 947 N N . VAL A 1 162 ? 78.481 14.376 44.816 1.00 17.67 161 VAL A N 1
ATOM 948 C CA . VAL A 1 162 ? 78.957 13.324 43.928 1.00 17.04 161 VAL A CA 1
ATOM 949 C C . VAL A 1 162 ? 79.591 13.964 42.701 1.00 17.57 161 VAL A C 1
ATOM 950 O O . VAL A 1 162 ? 79.157 15.037 42.274 1.00 16.65 161 VAL A O 1
ATOM 954 N N . TYR A 1 163 ? 80.672 13.337 42.206 1.00 18.05 162 TYR A N 1
ATOM 955 C CA . TYR A 1 163 ? 81.333 13.769 40.980 1.00 18.23 162 TYR A CA 1
ATOM 956 C C . TYR A 1 163 ? 81.178 12.656 40.001 1.00 17.61 162 TYR A C 1
ATOM 957 O O . TYR A 1 163 ? 81.550 11.542 40.313 1.00 16.86 162 TYR A O 1
ATOM 966 N N . VAL A 1 164 ? 80.567 12.937 38.848 1.00 17.64 163 VAL A N 1
ATOM 967 C CA . VAL A 1 164 ? 80.348 11.906 37.800 1.00 17.16 163 VAL A CA 1
ATOM 968 C C . VAL A 1 164 ? 81.028 12.407 36.544 1.00 17.50 163 VAL A C 1
ATOM 969 O O . VAL A 1 164 ? 80.771 13.547 36.132 1.00 17.90 163 VAL A O 1
ATOM 973 N N . GLU A 1 165 ? 81.917 11.595 35.962 1.00 17.74 164 GLU A N 1
ATOM 974 C CA . GLU A 1 165 ? 82.736 12.016 34.811 1.00 18.54 164 GLU A CA 1
ATOM 975 C C . GLU A 1 165 ? 82.712 10.920 33.783 1.00 18.27 164 GLU A C 1
ATOM 976 O O . GLU A 1 165 ? 82.974 9.790 34.134 1.00 18.66 164 GLU A O 1
ATOM 982 N N . ALA A 1 166 ? 82.394 11.242 32.527 1.00 18.26 165 ALA A N 1
ATOM 983 C CA . ALA A 1 166 ? 82.562 10.291 31.438 1.00 18.87 165 ALA A CA 1
ATOM 984 C C . ALA A 1 166 ? 83.715 10.710 30.545 1.00 19.70 165 ALA A C 1
ATOM 985 O O . ALA A 1 166 ? 84.047 11.876 30.464 1.00 18.18 165 ALA A O 1
ATOM 987 N N . TYR A 1 167 ? 84.348 9.707 29.942 1.00 20.75 166 TYR A N 1
ATOM 988 C CA . TYR A 1 167 ? 85.373 9.872 28.918 1.00 21.61 166 TYR A CA 1
ATOM 989 C C . TYR A 1 167 ? 84.753 9.267 27.659 1.00 21.83 166 TYR A C 1
ATOM 990 O O . TYR A 1 167 ? 84.504 8.037 27.587 1.00 21.17 166 TYR A O 1
ATOM 999 N N . ALA A 1 168 ? 84.454 10.138 26.700 1.00 21.04 167 ALA A N 1
ATOM 1000 C CA . ALA A 1 168 ? 83.549 9.784 25.628 1.00 20.74 167 ALA A CA 1
ATOM 1001 C C . ALA A 1 168 ? 83.909 10.452 24.328 1.00 21.46 167 ALA A C 1
ATOM 1002 O O . ALA A 1 168 ? 84.465 11.568 24.291 1.00 21.71 167 ALA A O 1
ATOM 1004 N N . LYS A 1 169 ? 83.538 9.780 23.258 1.00 21.39 168 LYS A N 1
ATOM 1005 C CA . LYS A 1 169 ? 83.729 10.292 21.920 1.00 21.82 168 LYS A CA 1
ATOM 1006 C C . LYS A 1 169 ? 82.361 10.471 21.274 1.00 21.20 168 LYS A C 1
ATOM 1007 O O . LYS A 1 169 ? 81.706 9.502 20.876 1.00 19.09 168 LYS A O 1
ATOM 1013 N N . ILE A 1 170 ? 81.965 11.728 21.145 1.00 21.05 169 ILE A N 1
ATOM 1014 C CA . ILE A 1 170 ? 80.657 12.081 20.640 1.00 21.83 169 ILE A CA 1
ATOM 1015 C C . ILE A 1 170 ? 80.497 11.587 19.201 1.00 23.46 169 ILE A C 1
ATOM 1016 O O . ILE A 1 170 ? 81.412 11.710 18.383 1.00 25.20 169 ILE A O 1
ATOM 1021 N N . ALA A 1 171 ? 79.332 11.030 18.894 1.00 23.69 170 ALA A N 1
ATOM 1022 C CA . ALA A 1 171 ? 79.129 10.443 17.586 1.00 24.70 170 ALA A CA 1
ATOM 1023 C C . ALA A 1 171 ? 79.175 11.503 16.490 1.00 24.27 170 ALA A C 1
ATOM 1024 O O . ALA A 1 171 ? 78.659 12.592 16.668 1.00 21.54 170 ALA A O 1
ATOM 1026 N N . ASN A 1 172 ? 79.789 11.154 15.358 1.00 25.97 171 ASN A N 1
ATOM 1027 C CA . ASN A 1 172 ? 79.809 12.007 14.166 1.00 27.90 171 ASN A CA 1
ATOM 1028 C C . ASN A 1 172 ? 78.485 11.827 13.400 1.00 27.68 171 ASN A C 1
ATOM 1029 O O . ASN A 1 172 ? 78.444 11.256 12.322 1.00 27.88 171 ASN A O 1
ATOM 1034 N N . SER A 1 173 ? 77.429 12.385 13.978 1.00 28.14 172 SER A N 1
ATOM 1035 C CA . SER A 1 173 ? 76.054 12.069 13.649 1.00 27.33 172 SER A CA 1
ATOM 1036 C C . SER A 1 173 ? 75.148 13.248 13.979 1.00 27.40 172 SER A C 1
ATOM 1037 O O . SER A 1 173 ? 75.437 14.058 14.873 1.00 24.92 172 SER A O 1
ATOM 1040 N N . THR A 1 174 ? 74.038 13.368 13.269 1.00 27.92 173 THR A N 1
ATOM 1041 C CA . THR A 1 174 ? 73.026 14.348 13.691 1.00 27.47 173 THR A CA 1
ATOM 1042 C C . THR A 1 174 ? 72.253 13.874 14.946 1.00 25.55 173 THR A C 1
ATOM 1043 O O . THR A 1 174 ? 71.572 14.649 15.589 1.00 24.56 173 THR A O 1
ATOM 1047 N N . MET A 1 175 ? 72.358 12.598 15.273 1.00 25.92 174 MET A N 1
ATOM 1048 C CA . MET A 1 175 ? 71.862 12.072 16.548 1.00 26.74 174 MET A CA 1
ATOM 1049 C C . MET A 1 175 ? 72.519 12.775 17.728 1.00 24.40 174 MET A C 1
ATOM 1050 O O . MET A 1 175 ? 73.693 13.128 17.672 1.00 24.24 174 MET A O 1
ATOM 1055 N N . ALA A 1 176 ? 71.767 12.931 18.808 1.00 22.20 175 ALA A N 1
ATOM 1056 C CA . ALA A 1 176 ? 72.325 13.360 20.080 1.00 21.22 175 ALA A CA 1
ATOM 1057 C C . ALA A 1 176 ? 73.122 12.219 20.699 1.00 19.96 175 ALA A C 1
ATOM 1058 O O . ALA A 1 176 ? 72.678 11.080 20.660 1.00 18.40 175 ALA A O 1
ATOM 1060 N N . SER A 1 177 ? 74.299 12.540 21.233 1.00 19.70 176 SER A N 1
ATOM 1061 C CA . SER A 1 177 ? 75.067 11.640 22.114 1.00 20.32 176 SER A CA 1
ATOM 1062 C C . SER A 1 177 ? 74.928 12.180 23.542 1.00 20.55 176 SER A C 1
ATOM 1063 O O . SER A 1 177 ? 75.194 13.373 23.773 1.00 20.43 176 SER A O 1
ATOM 1066 N N . ASP A 1 178 ? 74.457 11.341 24.474 1.00 21.09 177 ASP A N 1
ATOM 1067 C CA . ASP A 1 178 ? 74.017 11.810 25.803 1.00 22.02 177 ASP A CA 1
ATOM 1068 C C . ASP A 1 178 ? 74.531 10.979 26.962 1.00 21.34 177 ASP A C 1
ATOM 1069 O O . ASP A 1 178 ? 74.416 9.736 26.961 1.00 19.88 177 ASP A O 1
ATOM 1074 N N . VAL A 1 179 ? 75.009 11.692 27.979 1.00 20.72 178 VAL A N 1
ATOM 1075 C CA . VAL A 1 179 ? 75.291 11.132 29.309 1.00 20.40 178 VAL A CA 1
ATOM 1076 C C . VAL A 1 179 ? 74.588 12.018 30.317 1.00 19.28 178 VAL A C 1
ATOM 1077 O O . VAL A 1 179 ? 74.858 13.211 30.359 1.00 17.87 178 VAL A O 1
ATOM 1081 N N . TRP A 1 180 ? 73.689 11.449 31.130 1.00 19.40 179 TRP A N 1
ATOM 1082 C CA . TRP A 1 180 ? 72.808 12.273 31.987 1.00 19.21 179 TRP A CA 1
ATOM 1083 C C . TRP A 1 180 ? 72.185 11.538 33.154 1.00 18.85 179 TRP A C 1
ATOM 1084 O O . TRP A 1 180 ? 72.295 10.334 33.283 1.00 18.91 179 TRP A O 1
ATOM 1095 N N . MET A 1 181 ? 71.560 12.294 34.036 1.00 19.56 180 MET A N 1
ATOM 1096 C CA . MET A 1 181 ? 71.057 11.752 35.275 1.00 19.84 180 MET A CA 1
ATOM 1097 C C . MET A 1 181 ? 69.627 12.209 35.420 1.00 18.92 180 MET A C 1
ATOM 1098 O O . MET A 1 181 ? 69.315 13.334 35.112 1.00 17.99 180 MET A O 1
ATOM 1103 N N . LEU A 1 182 ? 68.773 11.301 35.861 1.00 18.28 181 LEU A N 1
ATOM 1104 C CA . LEU A 1 182 ? 67.366 11.560 35.999 1.00 18.94 181 LEU A CA 1
ATOM 1105 C C . LEU A 1 182 ? 66.803 10.806 37.226 1.00 18.47 181 LEU A C 1
ATOM 1106 O O . LEU A 1 182 ? 67.088 9.624 37.408 1.00 16.51 181 LEU A O 1
ATOM 1111 N N . SER A 1 183 ? 66.005 11.508 38.036 1.00 18.55 182 SER A N 1
ATOM 1112 C CA . SER A 1 183 ? 65.314 10.922 39.174 1.00 20.18 182 SER A CA 1
ATOM 1113 C C . SER A 1 183 ? 64.231 9.970 38.678 1.00 20.68 182 SER A C 1
ATOM 1114 O O . SER A 1 183 ? 63.660 10.234 37.629 1.00 19.51 182 SER A O 1
ATOM 1117 N N . PRO A 1 184 ? 63.957 8.856 39.409 1.00 22.16 183 PRO A N 1
ATOM 1118 C CA . PRO A 1 184 ? 62.924 7.892 38.921 1.00 23.96 183 PRO A CA 1
ATOM 1119 C C . PRO A 1 184 ? 61.514 8.483 38.718 1.00 23.93 183 PRO A C 1
ATOM 1120 O O . PRO A 1 184 ? 60.807 7.980 37.880 1.00 22.64 183 PRO A O 1
ATOM 1124 N N . ASP A 1 185 ? 61.143 9.542 39.452 1.00 25.03 184 ASP A N 1
ATOM 1125 C CA . ASP A 1 185 ? 59.822 10.197 39.291 1.00 26.62 184 ASP A CA 1
ATOM 1126 C C . ASP A 1 185 ? 59.745 11.237 38.131 1.00 27.86 184 ASP A C 1
ATOM 1127 O O . ASP A 1 185 ? 58.713 11.910 37.965 1.00 26.88 184 ASP A O 1
ATOM 1132 N N . ASP A 1 186 ? 60.851 11.373 37.375 1.00 28.77 185 ASP A N 1
ATOM 1133 C CA . ASP A 1 186 ? 60.977 12.234 36.190 1.00 28.16 185 ASP A CA 1
ATOM 1134 C C . ASP A 1 186 ? 60.840 13.727 36.477 1.00 25.34 185 ASP A C 1
ATOM 1135 O O . ASP A 1 186 ? 60.502 14.480 35.583 1.00 23.28 185 ASP A O 1
ATOM 1140 N N . THR A 1 187 ? 61.162 14.175 37.696 1.00 23.94 186 THR A N 1
ATOM 1141 C CA . THR A 1 187 ? 61.046 15.616 38.041 1.00 23.17 186 THR A CA 1
ATOM 1142 C C . THR A 1 187 ? 62.369 16.379 38.064 1.00 23.15 186 THR A C 1
ATOM 1143 O O . THR A 1 187 ? 62.368 17.605 38.100 1.00 21.58 186 THR A O 1
ATOM 1147 N N . GLN A 1 188 ? 63.495 15.658 38.090 1.00 22.56 187 GLN A N 1
ATOM 1148 C CA . GLN A 1 188 ? 64.800 16.296 38.203 1.00 21.96 187 GLN A CA 1
ATOM 1149 C C . GLN A 1 188 ? 65.847 15.584 37.349 1.00 21.44 187 GLN A C 1
ATOM 1150 O O . GLN A 1 188 ? 65.952 14.351 37.349 1.00 19.68 187 GLN A O 1
ATOM 1156 N N . GLU A 1 189 ? 66.637 16.384 36.654 1.00 20.67 188 GLU A N 1
ATOM 1157 C CA . GLU A 1 189 ? 67.544 15.870 35.673 1.00 21.22 188 GLU A CA 1
ATOM 1158 C C . GLU A 1 189 ? 68.793 16.747 35.682 1.00 20.86 188 GLU A C 1
ATOM 1159 O O . GLU A 1 189 ? 68.677 17.955 35.809 1.00 20.49 188 GLU A O 1
ATOM 1165 N N . ILE A 1 190 ? 69.969 16.118 35.586 1.00 20.76 189 ILE A N 1
ATOM 1166 C CA . ILE A 1 190 ? 71.271 16.799 35.412 1.00 20.99 189 ILE A CA 1
ATOM 1167 C C . ILE A 1 190 ? 71.893 16.230 34.135 1.00 22.84 189 ILE A C 1
ATOM 1168 O O . ILE A 1 190 ? 72.029 14.995 33.993 1.00 23.66 189 ILE A O 1
ATOM 1173 N N . ASP A 1 191 ? 72.228 17.105 33.194 1.00 24.98 190 ASP A N 1
ATOM 1174 C CA . ASP A 1 191 ? 72.822 16.670 31.923 1.00 28.48 190 ASP A CA 1
ATOM 1175 C C . ASP A 1 191 ? 74.290 16.916 31.943 1.00 28.46 190 ASP A C 1
ATOM 1176 O O . ASP A 1 191 ? 74.704 18.054 32.073 1.00 32.13 190 ASP A O 1
ATOM 1181 N N . ILE A 1 192 ? 75.062 15.849 31.788 1.00 26.60 191 ILE A N 1
ATOM 1182 C CA . ILE A 1 192 ? 76.507 15.940 31.762 1.00 26.15 191 ILE A CA 1
ATOM 1183 C C . ILE A 1 192 ? 77.012 16.234 30.337 1.00 24.66 191 ILE A C 1
ATOM 1184 O O . ILE A 1 192 ? 77.725 17.200 30.097 1.00 25.47 191 ILE A O 1
ATOM 1189 N N . ILE A 1 193 ? 76.619 15.398 29.404 1.00 24.39 192 ILE A N 1
ATOM 1190 C CA . ILE A 1 193 ? 76.895 15.585 28.008 1.00 25.15 192 ILE A CA 1
ATOM 1191 C C . ILE A 1 193 ? 75.578 15.521 27.257 1.00 25.79 192 ILE A C 1
ATOM 1192 O O . ILE A 1 193 ? 74.852 14.528 27.334 1.00 24.84 192 ILE A O 1
ATOM 1197 N N . GLU A 1 194 ? 75.282 16.582 26.521 1.00 27.20 193 GLU A N 1
ATOM 1198 C CA . GLU A 1 194 ? 74.327 16.505 25.402 1.00 28.33 193 GLU A CA 1
ATOM 1199 C C . GLU A 1 194 ? 75.009 17.211 24.225 1.00 25.27 193 GLU A C 1
ATOM 1200 O O . GLU A 1 194 ? 75.414 18.358 24.340 1.00 23.29 193 GLU A O 1
ATOM 1206 N N . ALA A 1 195 ? 75.222 16.480 23.138 1.00 24.06 194 ALA A N 1
ATOM 1207 C CA . ALA A 1 195 ? 76.017 16.985 22.022 1.00 23.91 194 ALA A CA 1
ATOM 1208 C C . ALA A 1 195 ? 75.581 16.392 20.690 1.00 24.09 194 ALA A C 1
ATOM 1209 O O . ALA A 1 195 ? 75.069 15.268 20.624 1.00 23.52 194 ALA A O 1
ATOM 1211 N N . TYR A 1 196 ? 75.769 17.189 19.645 1.00 25.12 195 TYR A N 1
ATOM 1212 C CA . TYR A 1 196 ? 75.501 16.791 18.257 1.00 27.23 195 TYR A CA 1
ATOM 1213 C C . TYR A 1 196 ? 76.830 16.931 17.526 1.00 26.15 195 TYR A C 1
ATOM 1214 O O . TYR A 1 196 ? 77.392 18.029 17.468 1.00 25.44 195 TYR A O 1
ATOM 1223 N N . GLY A 1 197 ? 77.355 15.816 17.038 1.00 24.06 196 GLY A N 1
ATOM 1224 C CA . GLY A 1 197 ? 78.684 15.814 16.460 1.00 25.88 196 GLY A CA 1
ATOM 1225 C C . GLY A 1 197 ? 78.842 16.045 14.966 1.00 26.24 196 GLY A C 1
ATOM 1226 O O . GLY A 1 197 ? 79.960 16.309 14.513 1.00 27.79 196 GLY A O 1
ATOM 1227 N N . SER A 1 198 ? 77.765 15.948 14.198 1.00 26.90 197 SER A N 1
ATOM 1228 C CA . SER A 1 198 ? 77.851 16.080 12.727 1.00 28.42 197 SER A CA 1
ATOM 1229 C C . SER A 1 198 ? 78.049 17.518 12.270 1.00 28.48 197 SER A C 1
ATOM 1230 O O . SER A 1 198 ? 77.657 18.446 12.983 1.00 27.34 197 SER A O 1
ATOM 1233 N N . ASP A 1 199 ? 78.670 17.690 11.094 1.00 29.32 198 ASP A N 1
ATOM 1234 C CA . ASP A 1 199 ? 78.760 19.010 10.442 1.00 30.45 198 ASP A CA 1
ATOM 1235 C C . ASP A 1 199 ? 77.446 19.468 9.876 1.00 29.82 198 ASP A C 1
ATOM 1236 O O . ASP A 1 199 ? 77.274 20.652 9.671 1.00 29.73 198 ASP A O 1
ATOM 1241 N N . ARG A 1 200 ? 76.515 18.556 9.604 1.00 30.86 199 ARG A N 1
ATOM 1242 C CA . ARG A 1 200 ? 75.191 18.989 9.155 1.00 31.46 199 ARG A CA 1
ATOM 1243 C C . ARG A 1 200 ? 74.429 19.677 10.312 1.00 32.27 199 ARG A C 1
ATOM 1244 O O . ARG A 1 200 ? 74.080 19.047 11.321 1.00 31.70 199 ARG A O 1
ATOM 1252 N N . VAL A 1 201 ? 74.197 20.978 10.163 1.00 34.15 200 VAL A N 1
ATOM 1253 C CA . VAL A 1 201 ? 73.553 21.788 11.218 1.00 35.74 200 VAL A CA 1
ATOM 1254 C C . VAL A 1 201 ? 72.439 22.702 10.720 1.00 36.21 200 VAL A C 1
ATOM 1255 O O . VAL A 1 201 ? 71.975 23.588 11.451 1.00 36.73 200 VAL A O 1
ATOM 1259 N N . VAL A 1 202 ? 72.023 22.514 9.474 1.00 39.48 201 VAL A N 1
ATOM 1260 C CA . VAL A 1 202 ? 71.071 23.424 8.870 1.00 42.03 201 VAL A CA 1
ATOM 1261 C C . VAL A 1 202 ? 69.796 22.642 8.745 1.00 41.74 201 VAL A C 1
ATOM 1262 O O . VAL A 1 202 ? 69.797 21.521 8.220 1.00 38.33 201 VAL A O 1
ATOM 1266 N N . GLY A 1 203 ? 68.714 23.233 9.252 1.00 44.77 202 GLY A N 1
ATOM 1267 C CA . GLY A 1 203 ? 67.374 22.681 9.080 1.00 48.47 202 GLY A CA 1
ATOM 1268 C C . GLY A 1 203 ? 66.861 22.905 7.676 1.00 48.56 202 GLY A C 1
ATOM 1269 O O . GLY A 1 203 ? 67.608 23.339 6.803 1.00 44.73 202 GLY A O 1
ATOM 1270 N N . ASP A 1 204 ? 65.576 22.649 7.454 1.00 54.94 203 ASP A N 1
ATOM 1271 C CA . ASP A 1 204 ? 65.030 22.745 6.098 1.00 59.41 203 ASP A CA 1
ATOM 1272 C C . ASP A 1 204 ? 63.933 23.819 5.787 1.00 64.04 203 ASP A C 1
ATOM 1273 O O . ASP A 1 204 ? 63.423 23.782 4.671 1.00 76.57 203 ASP A O 1
ATOM 1278 N N . ASP A 1 205 ? 63.614 24.831 6.614 1.00 65.96 204 ASP A N 1
ATOM 1279 C CA . ASP A 1 205 ? 64.457 25.511 7.606 1.00 71.90 204 ASP A CA 1
ATOM 1280 C C . ASP A 1 205 ? 63.554 25.631 8.906 1.00 73.85 204 ASP A C 1
ATOM 1281 O O . ASP A 1 205 ? 63.211 24.564 9.437 1.00 76.86 204 ASP A O 1
ATOM 1286 N N . GLY A 1 206 ? 63.189 26.782 9.502 1.00 71.60 205 GLY A N 1
ATOM 1287 C CA . GLY A 1 206 ? 63.830 28.119 9.444 1.00 76.22 205 GLY A CA 1
ATOM 1288 C C . GLY A 1 206 ? 64.906 28.445 10.500 1.00 75.49 205 GLY A C 1
ATOM 1289 O O . GLY A 1 206 ? 65.069 29.612 10.880 1.00 65.92 205 GLY A O 1
ATOM 1290 N N . HIS A 1 207 ? 65.674 27.433 10.924 1.00 76.94 206 HIS A N 1
ATOM 1291 C CA . HIS A 1 207 ? 66.618 27.542 12.048 1.00 71.20 206 HIS A CA 1
ATOM 1292 C C . HIS A 1 207 ? 68.110 27.305 11.657 1.00 63.26 206 HIS A C 1
ATOM 1293 O O . HIS A 1 207 ? 68.439 26.558 10.719 1.00 52.62 206 HIS A O 1
ATOM 1300 N N . LYS A 1 208 ? 69.004 27.962 12.397 1.00 62.50 207 LYS A N 1
ATOM 1301 C CA . LYS A 1 208 ? 70.366 27.457 12.610 1.00 59.28 207 LYS A CA 1
ATOM 1302 C C . LYS A 1 208 ? 70.308 26.604 13.909 1.00 48.40 207 LYS A C 1
ATOM 1303 O O . LYS A 1 208 ? 69.542 26.911 14.836 1.00 44.67 207 LYS A O 1
ATOM 1305 N N . PHE A 1 209 ? 71.055 25.502 13.940 1.00 39.85 208 PHE A N 1
ATOM 1306 C CA . PHE A 1 209 ? 71.191 24.683 15.148 1.00 35.75 208 PHE A CA 1
ATOM 1307 C C . PHE A 1 209 ? 72.619 24.743 15.699 1.00 32.75 208 PHE A C 1
ATOM 1308 O O . PHE A 1 209 ? 73.573 25.054 14.984 1.00 31.62 208 PHE A O 1
ATOM 1316 N N . TYR A 1 210 ? 72.758 24.463 16.989 1.00 30.87 209 TYR A N 1
ATOM 1317 C CA . TYR A 1 210 ? 74.081 24.420 17.626 1.00 29.52 209 TYR A CA 1
ATOM 1318 C C . TYR A 1 210 ? 74.890 23.252 17.041 1.00 29.04 209 TYR A C 1
ATOM 1319 O O . TYR A 1 210 ? 74.371 22.141 16.827 1.00 26.73 209 TYR A O 1
ATOM 1328 N N . GLY A 1 211 ? 76.157 23.541 16.761 1.00 29.79 210 GLY A N 1
ATOM 1329 C CA . GLY A 1 211 ? 77.019 22.655 15.977 1.00 29.11 210 GLY A CA 1
ATOM 1330 C C . GLY A 1 211 ? 77.996 21.809 16.778 1.00 28.69 210 GLY A C 1
ATOM 1331 O O . GLY A 1 211 ? 77.898 21.719 18.000 1.00 27.79 210 GLY A O 1
ATOM 1332 N N . PRO A 1 212 ? 78.969 21.197 16.082 1.00 26.72 211 PRO A N 1
ATOM 1333 C CA . PRO A 1 212 ? 79.874 20.233 16.678 1.00 25.50 211 PRO A CA 1
ATOM 1334 C C . PRO A 1 212 ? 81.028 20.838 17.471 1.00 25.99 211 PRO A C 1
ATOM 1335 O O . PRO A 1 212 ? 81.893 20.094 17.947 1.00 24.65 211 PRO A O 1
ATOM 1339 N N . ASP A 1 213 ? 81.059 22.166 17.575 1.00 26.22 212 ASP A N 1
ATOM 1340 C CA . ASP A 1 213 ? 81.933 22.884 18.511 1.00 26.77 212 ASP A CA 1
ATOM 1341 C C . ASP A 1 213 ? 81.291 23.112 19.904 1.00 25.41 212 ASP A C 1
ATOM 1342 O O . ASP A 1 213 ? 81.909 23.770 20.773 1.00 24.17 212 ASP A O 1
ATOM 1347 N N . ARG A 1 214 ? 80.082 22.573 20.120 1.00 24.78 213 ARG A N 1
ATOM 1348 C CA . ARG A 1 214 ? 79.334 22.790 21.372 1.00 25.12 213 ARG A CA 1
ATOM 1349 C C . ARG A 1 214 ? 79.039 21.514 22.120 1.00 24.30 213 ARG A C 1
ATOM 1350 O O . ARG A 1 214 ? 78.742 20.460 21.529 1.00 22.32 213 ARG A O 1
ATOM 1358 N N . ILE A 1 215 ? 79.075 21.651 23.439 1.00 24.64 214 ILE A N 1
ATOM 1359 C CA . ILE A 1 215 ? 78.479 20.680 24.354 1.00 24.95 214 ILE A CA 1
ATOM 1360 C C . ILE A 1 215 ? 77.425 21.438 25.165 1.00 22.68 214 ILE A C 1
ATOM 1361 O O . ILE A 1 215 ? 77.701 22.509 25.678 1.00 21.72 214 ILE A O 1
ATOM 1366 N N . HIS A 1 216 ? 76.225 20.874 25.262 1.00 22.01 215 HIS A N 1
ATOM 1367 C CA . HIS A 1 216 ? 75.168 21.407 26.124 1.00 21.77 215 HIS A CA 1
ATOM 1368 C C . HIS A 1 216 ? 75.355 20.909 27.546 1.00 19.65 215 HIS A C 1
ATOM 1369 O O . HIS A 1 216 ? 75.271 19.720 27.791 1.00 19.79 215 HIS A O 1
ATOM 1376 N N . LEU A 1 217 ? 75.617 21.838 28.454 1.00 18.53 216 LEU A N 1
ATOM 1377 C CA . LEU A 1 217 ? 75.780 21.587 29.869 1.00 18.78 216 LEU A CA 1
ATOM 1378 C C . LEU A 1 217 ? 74.557 22.177 30.574 1.00 20.70 216 LEU A C 1
ATOM 1379 O O . LEU A 1 217 ? 74.408 23.396 30.672 1.00 21.95 216 LEU A O 1
ATOM 1384 N N . SER A 1 218 ? 73.685 21.320 31.070 1.00 21.26 217 SER A N 1
ATOM 1385 C CA . SER A 1 218 ? 72.410 21.770 31.556 1.00 22.37 217 SER A CA 1
ATOM 1386 C C . SER A 1 218 ? 71.839 20.879 32.645 1.00 21.23 217 SER A C 1
ATOM 1387 O O . SER A 1 218 ? 72.445 19.907 33.059 1.00 20.78 217 SER A O 1
ATOM 1390 N N . HIS A 1 219 ? 70.670 21.270 33.115 1.00 20.67 218 HIS A N 1
ATOM 1391 C CA . HIS A 1 219 ? 69.866 20.456 34.006 1.00 21.19 218 HIS A CA 1
ATOM 1392 C C . HIS A 1 219 ? 68.414 20.856 33.777 1.00 21.84 218 HIS A C 1
ATOM 1393 O O . HIS A 1 219 ? 68.168 21.921 33.199 1.00 22.86 218 HIS A O 1
ATOM 1400 N N . HIS A 1 220 ? 67.478 20.017 34.197 1.00 21.31 219 HIS A N 1
ATOM 1401 C CA . HIS A 1 220 ? 66.074 20.345 34.084 1.00 22.54 219 HIS A CA 1
ATOM 1402 C C . HIS A 1 220 ? 65.382 20.088 35.417 1.00 23.46 219 HIS A C 1
ATOM 1403 O O . HIS A 1 220 ? 65.773 19.188 36.168 1.00 21.67 219 HIS A O 1
ATOM 1410 N N . VAL A 1 221 ? 64.338 20.872 35.675 1.00 23.76 220 VAL A N 1
ATOM 1411 C CA . VAL A 1 221 ? 63.374 20.593 36.710 1.00 24.75 220 VAL A CA 1
ATOM 1412 C C . VAL A 1 221 ? 61.996 20.589 36.033 1.00 23.79 220 VAL A C 1
ATOM 1413 O O . VAL A 1 221 ? 61.741 21.431 35.195 1.00 23.12 220 VAL A O 1
ATOM 1417 N N . PHE A 1 222 ? 61.132 19.646 36.396 1.00 22.71 221 PHE A N 1
ATOM 1418 C CA . PHE A 1 222 ? 59.833 19.462 35.751 1.00 24.35 221 PHE A CA 1
ATOM 1419 C C . PHE A 1 222 ? 58.700 19.400 36.738 1.00 26.07 221 PHE A C 1
ATOM 1420 O O . PHE A 1 222 ? 58.867 18.917 37.855 1.00 26.93 221 PHE A O 1
ATOM 1428 N N . ILE A 1 223 ? 57.538 19.873 36.303 1.00 29.88 222 ILE A N 1
ATOM 1429 C CA . ILE A 1 223 ? 56.268 19.490 36.899 1.00 31.49 222 ILE A CA 1
ATOM 1430 C C . ILE A 1 223 ? 55.650 18.532 35.890 1.00 31.85 222 ILE A C 1
ATOM 1431 O O . ILE A 1 223 ? 55.596 18.832 34.712 1.00 29.83 222 ILE A O 1
ATOM 1436 N N . ARG A 1 224 ? 55.137 17.409 36.351 1.00 36.13 223 ARG A N 1
ATOM 1437 C CA . ARG A 1 224 ? 54.618 16.401 35.429 1.00 41.62 223 ARG A CA 1
ATOM 1438 C C . ARG A 1 224 ? 53.255 16.715 34.765 1.00 42.99 223 ARG A C 1
ATOM 1439 O O . ARG A 1 224 ? 53.081 16.449 33.550 1.00 40.00 223 ARG A O 1
ATOM 1447 N N . ASP A 1 225 ? 52.325 17.302 35.528 1.00 47.41 224 ASP A N 1
ATOM 1448 C CA . ASP A 1 225 ? 50.908 17.430 35.091 1.00 51.01 224 ASP A CA 1
ATOM 1449 C C . ASP A 1 225 ? 50.140 18.547 35.817 1.00 45.68 224 ASP A C 1
ATOM 1450 O O . ASP A 1 225 ? 49.758 18.353 36.961 1.00 44.89 224 ASP A O 1
ATOM 1455 N N . PRO A 1 226 ? 49.874 19.688 35.177 1.00 43.67 225 PRO A N 1
ATOM 1456 C CA . PRO A 1 226 ? 50.237 20.003 33.771 1.00 43.49 225 PRO A CA 1
ATOM 1457 C C . PRO A 1 226 ? 51.747 20.243 33.534 1.00 37.26 225 PRO A C 1
ATOM 1458 O O . PRO A 1 226 ? 52.406 20.861 34.360 1.00 37.88 225 PRO A O 1
ATOM 1462 N N . PHE A 1 227 ? 52.249 19.792 32.392 1.00 33.88 226 PHE A N 1
ATOM 1463 C CA . PHE A 1 227 ? 53.681 19.685 32.139 1.00 32.77 226 PHE A CA 1
ATOM 1464 C C . PHE A 1 227 ? 54.406 21.009 31.976 1.00 31.95 226 PHE A C 1
ATOM 1465 O O . PHE A 1 227 ? 54.027 21.826 31.144 1.00 30.18 226 PHE A O 1
ATOM 1473 N N . GLN A 1 228 ? 55.465 21.199 32.751 1.00 29.93 227 GLN A N 1
ATOM 1474 C CA . GLN A 1 228 ? 56.360 22.336 32.566 1.00 31.69 227 GLN A CA 1
ATOM 1475 C C . GLN A 1 228 ? 57.818 21.904 32.760 1.00 32.17 227 GLN A C 1
ATOM 1476 O O . GLN A 1 228 ? 58.121 21.054 33.605 1.00 28.67 227 GLN A O 1
ATOM 1482 N N . ASP A 1 229 ? 58.692 22.538 31.980 1.00 32.70 228 ASP A N 1
ATOM 1483 C CA . ASP A 1 229 ? 60.109 22.215 31.846 1.00 32.33 228 ASP A CA 1
ATOM 1484 C C . ASP A 1 229 ? 60.837 23.505 32.151 1.00 26.63 228 ASP A C 1
ATOM 1485 O O . ASP A 1 229 ? 60.556 24.518 31.541 1.00 28.58 228 ASP A O 1
ATOM 1490 N N . TYR A 1 230 ? 61.741 23.492 33.116 1.00 24.35 229 TYR A N 1
ATOM 1491 C CA . TYR A 1 230 ? 62.732 24.570 33.242 1.00 23.06 229 TYR A CA 1
ATOM 1492 C C . TYR A 1 230 ? 64.136 24.051 32.998 1.00 22.93 229 TYR A C 1
ATOM 1493 O O . TYR A 1 230 ? 64.496 23.020 33.503 1.00 20.04 229 TYR A O 1
ATOM 1502 N N . GLN A 1 231 ? 64.918 24.805 32.236 1.00 25.39 230 GLN A N 1
ATOM 1503 C CA . GLN A 1 231 ? 66.373 24.665 32.221 1.00 26.21 230 GLN A CA 1
ATOM 1504 C C . GLN A 1 231 ? 67.005 26.041 32.154 1.00 24.82 230 GLN A C 1
ATOM 1505 O O . GLN A 1 231 ? 66.350 26.998 31.769 1.00 26.16 230 GLN A O 1
ATOM 1511 N N . PRO A 1 232 ? 68.288 26.144 32.502 1.00 24.20 231 PRO A N 1
ATOM 1512 C CA . PRO A 1 232 ? 68.978 27.397 32.229 1.00 24.13 231 PRO A CA 1
ATOM 1513 C C . PRO A 1 232 ? 69.059 27.679 30.727 1.00 23.42 231 PRO A C 1
ATOM 1514 O O . PRO A 1 232 ? 69.108 26.776 29.907 1.00 23.52 231 PRO A O 1
ATOM 1518 N N . THR A 1 233 ? 69.029 28.947 30.398 1.00 25.37 232 THR A N 1
ATOM 1519 C CA . THR A 1 233 ? 68.761 29.405 29.036 1.00 27.87 232 THR A CA 1
ATOM 1520 C C . THR A 1 233 ? 69.819 30.420 28.537 1.00 26.78 232 THR A C 1
ATOM 1521 O O . THR A 1 233 ? 69.626 31.061 27.496 1.00 26.96 232 THR A O 1
ATOM 1525 N N . ASP A 1 234 ? 70.933 30.535 29.259 1.00 23.99 233 ASP A N 1
ATOM 1526 C CA . ASP A 1 234 ? 71.918 31.544 28.965 1.00 25.56 233 ASP A CA 1
ATOM 1527 C C . ASP A 1 234 ? 73.022 31.021 27.998 1.00 23.01 233 ASP A C 1
ATOM 1528 O O . ASP A 1 234 ? 73.093 29.840 27.741 1.00 21.26 233 ASP A O 1
ATOM 1533 N N . PRO A 1 235 ? 73.829 31.915 27.408 1.00 23.12 234 PRO A N 1
ATOM 1534 C CA . PRO A 1 235 ? 74.806 31.424 26.405 1.00 24.88 234 PRO A CA 1
ATOM 1535 C C . PRO A 1 235 ? 75.821 30.356 26.940 1.00 25.71 234 PRO A C 1
ATOM 1536 O O . PRO A 1 235 ? 76.164 29.426 26.223 1.00 26.29 234 PRO A O 1
ATOM 1540 N N . GLY A 1 236 ? 76.238 30.464 28.198 1.00 26.28 235 GLY A N 1
ATOM 1541 C CA . GLY A 1 236 ? 77.179 29.508 28.787 1.00 25.59 235 GLY A CA 1
ATOM 1542 C C . GLY A 1 236 ? 76.710 28.069 28.801 1.00 25.01 235 GLY A C 1
ATOM 1543 O O . GLY A 1 236 ? 77.520 27.150 28.913 1.00 25.81 235 GLY A O 1
ATOM 1544 N N . SER A 1 237 ? 75.402 27.864 28.712 1.00 24.22 236 SER A N 1
ATOM 1545 C CA . SER A 1 237 ? 74.857 26.522 28.702 1.00 23.28 236 SER A CA 1
ATOM 1546 C C . SER A 1 237 ? 75.243 25.759 27.464 1.00 22.04 236 SER A C 1
ATOM 1547 O O . SER A 1 237 ? 75.246 24.542 27.499 1.00 22.32 236 SER A O 1
ATOM 1550 N N . TRP A 1 238 ? 75.552 26.452 26.368 1.00 21.81 237 TRP A N 1
ATOM 1551 C CA . TRP A 1 238 ? 76.101 25.790 25.179 1.00 21.91 237 TRP A CA 1
ATOM 1552 C C . TRP A 1 238 ? 77.592 26.091 25.084 1.00 22.11 237 TRP A C 1
ATOM 1553 O O . TRP A 1 238 ? 77.988 27.106 24.524 1.00 22.00 237 TRP A O 1
ATOM 1564 N N . TYR A 1 239 ? 78.389 25.175 25.651 1.00 21.79 238 TYR A N 1
ATOM 1565 C CA . TYR A 1 239 ? 79.804 25.369 25.865 1.00 21.67 238 TYR A CA 1
ATOM 1566 C C . TYR A 1 239 ? 80.614 25.221 24.597 1.00 22.30 238 TYR A C 1
ATOM 1567 O O . TYR A 1 239 ? 80.543 24.222 23.917 1.00 21.66 238 TYR A O 1
ATOM 1576 N N . LYS A 1 240 ? 81.422 26.231 24.343 1.00 25.81 239 LYS A N 1
ATOM 1577 C CA . LYS A 1 240 ? 82.362 26.289 23.232 1.00 29.40 239 LYS A CA 1
ATOM 1578 C C . LYS A 1 240 ? 83.663 26.688 23.889 1.00 27.41 239 LYS A C 1
ATOM 1579 O O . LYS A 1 240 ? 83.638 27.582 24.726 1.00 25.00 239 LYS A O 1
ATOM 1585 N N . ASP A 1 241 ? 84.774 26.024 23.578 1.00 29.02 240 ASP A N 1
ATOM 1586 C CA . ASP A 1 241 ? 86.088 26.529 24.055 1.00 32.65 240 ASP A CA 1
ATOM 1587 C C . ASP A 1 241 ? 86.698 27.552 23.097 1.00 33.82 240 ASP A C 1
ATOM 1588 O O . ASP A 1 241 ? 86.243 27.726 21.949 1.00 34.21 240 ASP A O 1
ATOM 1593 N N . VAL A 1 242 ? 87.709 28.236 23.606 1.00 36.33 241 VAL A N 1
ATOM 1594 C CA . VAL A 1 242 ? 88.348 29.326 22.880 1.00 40.16 241 VAL A CA 1
ATOM 1595 C C . VAL A 1 242 ? 89.020 28.913 21.551 1.00 38.47 241 VAL A C 1
ATOM 1596 O O . VAL A 1 242 ? 89.047 29.701 20.625 1.00 37.31 241 VAL A O 1
ATOM 1600 N N . ASN A 1 243 ? 89.476 27.665 21.451 1.00 41.42 242 ASN A N 1
ATOM 1601 C CA . ASN A 1 243 ? 90.144 27.126 20.244 1.00 42.71 242 ASN A CA 1
ATOM 1602 C C . ASN A 1 243 ? 89.207 26.610 19.179 1.00 39.56 242 ASN A C 1
ATOM 1603 O O . ASN A 1 243 ? 89.666 26.235 18.128 1.00 41.79 242 ASN A O 1
ATOM 1608 N N . GLY A 1 244 ? 87.910 26.549 19.462 1.00 40.08 243 GLY A N 1
ATOM 1609 C CA . GLY A 1 244 ? 86.945 25.933 18.561 1.00 38.31 243 GLY A CA 1
ATOM 1610 C C . GLY A 1 244 ? 87.067 24.418 18.462 1.00 34.59 243 GLY A C 1
ATOM 1611 O O . GLY A 1 244 ? 86.835 23.863 17.396 1.00 35.54 243 GLY A O 1
ATOM 1612 N N . THR A 1 245 ? 87.406 23.742 19.560 1.00 29.81 244 THR A N 1
ATOM 1613 C CA . THR A 1 245 ? 87.501 22.287 19.549 1.00 27.77 244 THR A CA 1
ATOM 1614 C C . THR A 1 245 ? 86.217 21.614 19.034 1.00 27.52 244 THR A C 1
ATOM 1615 O O . THR A 1 245 ? 85.102 21.886 19.518 1.00 27.40 244 THR A O 1
ATOM 1619 N N . ILE A 1 246 ? 86.406 20.742 18.052 1.00 25.49 245 ILE A N 1
ATOM 1620 C CA . ILE A 1 246 ? 85.367 19.914 17.495 1.00 25.78 245 ILE A CA 1
ATOM 1621 C C . ILE A 1 246 ? 85.391 18.613 18.288 1.00 25.67 245 ILE A C 1
ATOM 1622 O O . ILE A 1 246 ? 86.222 17.737 18.003 1.00 26.17 245 ILE A O 1
ATOM 1627 N N . TRP A 1 247 ? 84.445 18.468 19.225 1.00 23.86 246 TRP A N 1
ATOM 1628 C CA . TRP A 1 247 ? 84.468 17.404 20.246 1.00 23.91 246 TRP A CA 1
ATOM 1629 C C . TRP A 1 247 ? 84.378 15.951 19.688 1.00 24.87 246 TRP A C 1
ATOM 1630 O O . TRP A 1 247 ? 84.995 15.037 20.226 1.00 25.64 246 TRP A O 1
ATOM 1641 N N . ARG A 1 248 ? 83.585 15.762 18.640 1.00 25.38 247 ARG A N 1
ATOM 1642 C CA . ARG A 1 248 ? 83.563 14.563 17.776 1.00 26.94 247 ARG A CA 1
ATOM 1643 C C . ARG A 1 248 ? 84.925 13.880 17.490 1.00 26.34 247 ARG A C 1
ATOM 1644 O O . ARG A 1 248 ? 85.017 12.658 17.348 1.00 24.94 247 ARG A O 1
ATOM 1652 N N . ASN A 1 249 ? 85.965 14.680 17.339 1.00 26.52 248 ASN A N 1
ATOM 1653 C CA . ASN A 1 249 ? 87.243 14.175 16.849 1.00 29.56 248 ASN A CA 1
ATOM 1654 C C . ASN A 1 249 ? 88.055 13.370 17.834 1.00 30.45 248 ASN A C 1
ATOM 1655 O O . ASN A 1 249 ? 88.998 12.734 17.433 1.00 33.65 248 ASN A O 1
ATOM 1660 N N . ASP A 1 250 ? 87.720 13.406 19.108 1.00 31.88 249 ASP A N 1
ATOM 1661 C CA . ASP A 1 250 ? 88.456 12.626 20.067 1.00 34.50 249 ASP A CA 1
ATOM 1662 C C . ASP A 1 250 ? 87.622 12.289 21.310 1.00 31.31 249 ASP A C 1
ATOM 1663 O O . ASP A 1 250 ? 86.471 12.724 21.420 1.00 30.95 249 ASP A O 1
ATOM 1668 N N . PHE A 1 251 ? 88.213 11.478 22.199 1.00 26.36 250 PHE A N 1
ATOM 1669 C CA . PHE A 1 251 ? 87.716 11.260 23.553 1.00 23.66 250 PHE A CA 1
ATOM 1670 C C . PHE A 1 251 ? 87.960 12.506 24.401 1.00 23.20 250 PHE A C 1
ATOM 1671 O O . PHE A 1 251 ? 88.998 13.152 24.286 1.00 21.01 250 PHE A O 1
ATOM 1679 N N . HIS A 1 252 ? 86.946 12.890 25.183 1.00 23.86 251 HIS A N 1
ATOM 1680 C CA . HIS A 1 252 ? 87.057 14.014 26.133 1.00 23.86 251 HIS A CA 1
ATOM 1681 C C . HIS A 1 252 ? 86.408 13.619 27.446 1.00 21.88 251 HIS A C 1
ATOM 1682 O O . HIS A 1 252 ? 85.442 12.850 27.456 1.00 21.74 251 HIS A O 1
ATOM 1689 N N . ARG A 1 253 ? 86.973 14.122 28.536 1.00 20.36 252 ARG A N 1
ATOM 1690 C CA . ARG A 1 253 ? 86.354 14.044 29.832 1.00 20.03 252 ARG A CA 1
ATOM 1691 C C . ARG A 1 253 ? 85.341 15.182 29.985 1.00 19.50 252 ARG A C 1
ATOM 1692 O O . ARG A 1 253 ? 85.681 16.344 29.808 1.00 19.45 252 ARG A O 1
ATOM 1700 N N . VAL A 1 254 ? 84.104 14.841 30.317 1.00 19.48 253 VAL A N 1
ATOM 1701 C CA . VAL A 1 254 ? 83.121 15.797 30.796 1.00 19.26 253 VAL A CA 1
ATOM 1702 C C . VAL A 1 254 ? 82.507 15.252 32.075 1.00 18.51 253 VAL A C 1
ATOM 1703 O O . VAL A 1 254 ? 82.012 14.129 32.098 1.00 18.31 253 VAL A O 1
ATOM 1707 N N . GLY A 1 255 ? 82.532 16.048 33.135 1.00 19.03 254 GLY A N 1
ATOM 1708 C CA . GLY A 1 255 ? 81.909 15.671 34.401 1.00 18.83 254 GLY A CA 1
ATOM 1709 C C . GLY A 1 255 ? 81.174 16.806 35.094 1.00 18.73 254 GLY A C 1
ATOM 1710 O O . GLY A 1 255 ? 81.309 17.985 34.720 1.00 17.93 254 GLY A O 1
ATOM 1711 N N . VAL A 1 256 ? 80.404 16.431 36.119 1.00 17.60 255 VAL A N 1
ATOM 1712 C CA . VAL A 1 256 ? 79.727 17.389 36.954 1.00 17.79 255 VAL A CA 1
ATOM 1713 C C . VAL A 1 256 ? 79.966 17.054 38.419 1.00 18.25 255 VAL A C 1
ATOM 1714 O O . VAL A 1 256 ? 79.938 15.886 38.821 1.00 18.61 255 VAL A O 1
ATOM 1718 N N . TYR A 1 257 ? 80.240 18.100 39.190 1.00 18.39 256 TYR A N 1
ATOM 1719 C CA . TYR A 1 257 ? 80.198 18.035 40.616 1.00 18.56 256 TYR A CA 1
ATOM 1720 C C . TYR A 1 257 ? 78.824 18.553 41.046 1.00 18.33 256 TYR A C 1
ATOM 1721 O O . TYR A 1 257 ? 78.543 19.754 40.994 1.00 16.79 256 TYR A O 1
ATOM 1730 N N . TRP A 1 258 ? 77.972 17.598 41.396 1.00 17.73 257 TRP A N 1
ATOM 1731 C CA . TRP A 1 258 ? 76.705 17.855 42.018 1.00 17.69 257 TRP A CA 1
ATOM 1732 C C . TRP A 1 258 ? 77.005 17.990 43.494 1.00 19.49 257 TRP A C 1
ATOM 1733 O O . TRP A 1 258 ? 77.051 17.001 44.228 1.00 19.50 257 TRP A O 1
ATOM 1744 N N . LYS A 1 259 ? 77.187 19.217 43.939 1.00 21.46 258 LYS A N 1
ATOM 1745 C CA . LYS A 1 259 ? 77.709 19.466 45.268 1.00 24.80 258 LYS A CA 1
ATOM 1746 C C . LYS A 1 259 ? 76.608 19.497 46.347 1.00 24.55 258 LYS A C 1
ATOM 1747 O O . LYS A 1 259 ? 76.761 18.936 47.417 1.00 25.67 258 LYS A O 1
ATOM 1753 N N . ASP A 1 260 ? 75.524 20.199 46.076 1.00 25.27 259 ASP A N 1
ATOM 1754 C CA . ASP A 1 260 ? 74.356 20.232 46.950 1.00 25.59 259 ASP A CA 1
ATOM 1755 C C . ASP A 1 260 ? 73.142 20.593 46.070 1.00 24.70 259 ASP A C 1
ATOM 1756 O O . ASP A 1 260 ? 73.304 20.729 44.867 1.00 25.43 259 ASP A O 1
ATOM 1761 N N . PRO A 1 261 ? 71.932 20.739 46.641 1.00 24.82 260 PRO A N 1
ATOM 1762 C CA . PRO A 1 261 ? 70.797 20.977 45.723 1.00 24.42 260 PRO A CA 1
ATOM 1763 C C . PRO A 1 261 ? 70.758 22.304 44.963 1.00 23.42 260 PRO A C 1
ATOM 1764 O O . PRO A 1 261 ? 69.940 22.438 44.055 1.00 22.33 260 PRO A O 1
ATOM 1768 N N . PHE A 1 262 ? 71.626 23.251 45.319 1.00 22.79 261 PHE A N 1
ATOM 1769 C CA . PHE A 1 262 ? 71.757 24.512 44.610 1.00 22.69 261 PHE A CA 1
ATOM 1770 C C . PHE A 1 262 ? 73.149 24.772 44.032 1.00 22.46 261 PHE A C 1
ATOM 1771 O O . PHE A 1 262 ? 73.469 25.908 43.746 1.00 21.91 261 PHE A O 1
ATOM 1779 N N . ASN A 1 263 ? 73.963 23.729 43.829 1.00 22.43 262 ASN A N 1
ATOM 1780 C CA . ASN A 1 263 ? 75.294 23.894 43.265 1.00 22.68 262 ASN A CA 1
ATOM 1781 C C . ASN A 1 263 ? 75.722 22.739 42.374 1.00 21.06 262 ASN A C 1
ATOM 1782 O O . ASN A 1 263 ? 75.904 21.621 42.842 1.00 19.34 262 ASN A O 1
ATOM 1787 N N . LEU A 1 264 ? 75.842 23.052 41.088 1.00 19.93 263 LEU A N 1
ATOM 1788 C CA . LEU A 1 264 ? 76.520 22.227 40.098 1.00 21.09 263 LEU A CA 1
ATOM 1789 C C . LEU A 1 264 ? 77.747 22.949 39.564 1.00 21.14 263 LEU A C 1
ATOM 1790 O O . LEU A 1 264 ? 77.739 24.170 39.445 1.00 22.56 263 LEU A O 1
ATOM 1795 N N . GLU A 1 265 ? 78.791 22.183 39.246 1.00 22.06 264 GLU A N 1
ATOM 1796 C CA . GLU A 1 265 ? 80.013 22.683 38.576 1.00 22.88 264 GLU A CA 1
ATOM 1797 C C . GLU A 1 265 ? 80.321 21.689 37.479 1.00 21.32 264 GLU A C 1
ATOM 1798 O O . GLU A 1 265 ? 80.326 20.480 37.747 1.00 20.86 264 GLU A O 1
ATOM 1804 N N . TYR A 1 266 ? 80.523 22.180 36.250 1.00 19.94 265 TYR A N 1
ATOM 1805 C CA . TYR A 1 266 ? 80.833 21.318 35.103 1.00 19.63 265 TYR A CA 1
ATOM 1806 C C . TYR A 1 266 ? 82.322 21.415 34.756 1.00 19.85 265 TYR A C 1
ATOM 1807 O O . TYR A 1 266 ? 82.906 22.532 34.741 1.00 19.74 265 TYR A O 1
ATOM 1816 N N . TYR A 1 267 ? 82.912 20.252 34.453 1.00 19.37 266 TYR A N 1
ATOM 1817 C CA . TYR A 1 267 ? 84.341 20.143 34.153 1.00 19.96 266 TYR A CA 1
ATOM 1818 C C . TYR A 1 267 ? 84.554 19.501 32.792 1.00 19.51 266 TYR A C 1
ATOM 1819 O O . TYR A 1 267 ? 84.051 18.435 32.519 1.00 18.93 266 TYR A O 1
ATOM 1828 N N . VAL A 1 268 ? 85.295 20.170 31.923 1.00 20.64 267 VAL A N 1
ATOM 1829 C CA . VAL A 1 268 ? 85.628 19.626 30.602 1.00 20.65 267 VAL A CA 1
ATOM 1830 C C . VAL A 1 268 ? 87.145 19.510 30.548 1.00 21.55 267 VAL A C 1
ATOM 1831 O O . VAL A 1 268 ? 87.872 20.499 30.784 1.00 20.52 267 VAL A O 1
ATOM 1835 N N . ASP A 1 269 ? 87.601 18.279 30.305 1.00 22.20 268 ASP A N 1
ATOM 1836 C CA . ASP A 1 269 ? 89.016 17.923 30.338 1.00 23.05 268 ASP A CA 1
ATOM 1837 C C . ASP A 1 269 ? 89.715 18.513 31.570 1.00 22.74 268 ASP A C 1
ATOM 1838 O O . ASP A 1 269 ? 90.747 19.130 31.450 1.00 23.30 268 ASP A O 1
ATOM 1843 N N . GLY A 1 270 ? 89.119 18.327 32.750 1.00 23.10 269 GLY A N 1
ATOM 1844 C CA . GLY A 1 270 ? 89.713 18.729 34.020 1.00 23.19 269 GLY A CA 1
ATOM 1845 C C . GLY A 1 270 ? 89.627 20.209 34.388 1.00 25.18 269 GLY A C 1
ATOM 1846 O O . GLY A 1 270 ? 90.100 20.604 35.446 1.00 22.38 269 GLY A O 1
ATOM 1847 N N . LYS A 1 271 ? 89.018 21.027 33.531 1.00 29.34 270 LYS A N 1
ATOM 1848 C CA . LYS A 1 271 ? 88.939 22.456 33.750 1.00 32.59 270 LYS A CA 1
ATOM 1849 C C . LYS A 1 271 ? 87.487 22.789 34.103 1.00 31.70 270 LYS A C 1
ATOM 1850 O O . LYS A 1 271 ? 86.543 22.289 33.478 1.00 30.11 270 LYS A O 1
ATOM 1856 N N . MET A 1 272 ? 87.314 23.626 35.111 1.00 29.74 271 MET A N 1
ATOM 1857 C CA . MET A 1 272 ? 85.991 24.049 35.520 1.00 30.56 271 MET A CA 1
ATOM 1858 C C . MET A 1 272 ? 85.505 25.131 34.540 1.00 29.03 271 MET A C 1
ATOM 1859 O O . MET A 1 272 ? 86.067 26.223 34.509 1.00 28.56 271 MET A O 1
ATOM 1864 N N . VAL A 1 273 ? 84.491 24.804 33.726 1.00 26.31 272 VAL A N 1
ATOM 1865 C CA . VAL A 1 273 ? 84.029 25.702 32.639 1.00 25.73 272 VAL A CA 1
ATOM 1866 C C . VAL A 1 273 ? 82.645 26.303 32.837 1.00 26.35 272 VAL A C 1
ATOM 1867 O O . VAL A 1 273 ? 82.250 27.132 32.050 1.00 26.48 272 VAL A O 1
ATOM 1871 N N . ARG A 1 274 ? 81.876 25.833 33.814 1.00 28.43 273 ARG A N 1
ATOM 1872 C CA . ARG A 1 274 ? 80.566 26.394 34.096 1.00 26.87 273 ARG A CA 1
ATOM 1873 C C . ARG A 1 274 ? 80.073 26.076 35.494 1.00 27.74 273 ARG A C 1
ATOM 1874 O O . ARG A 1 274 ? 79.919 24.901 35.859 1.00 28.29 273 ARG A O 1
ATOM 1882 N N . ARG A 1 275 ? 79.753 27.127 36.239 1.00 27.13 274 ARG A N 1
ATOM 1883 C CA . ARG A 1 275 ? 79.220 26.997 37.583 1.00 28.11 274 ARG A CA 1
ATOM 1884 C C . ARG A 1 275 ? 77.759 27.394 37.574 1.00 26.22 274 ARG A C 1
ATOM 1885 O O . ARG A 1 275 ? 77.422 28.499 37.125 1.00 27.06 274 ARG A O 1
ATOM 1893 N N . VAL A 1 276 ? 76.905 26.526 38.109 1.00 24.01 275 VAL A N 1
ATOM 1894 C CA . VAL A 1 276 ? 75.473 26.813 38.221 1.00 23.63 275 VAL A CA 1
ATOM 1895 C C . VAL A 1 276 ? 75.093 26.806 39.715 1.00 23.34 275 VAL A C 1
ATOM 1896 O O . VAL A 1 276 ? 74.985 25.754 40.360 1.00 20.96 275 VAL A O 1
ATOM 1900 N N . SER A 1 277 ? 74.922 28.007 40.257 1.00 24.46 276 SER A N 1
ATOM 1901 C CA . SER A 1 277 ? 74.818 28.225 41.708 1.00 26.41 276 SER A CA 1
ATOM 1902 C C . SER A 1 277 ? 73.686 29.195 42.088 1.00 25.58 276 SER A C 1
ATOM 1903 O O . SER A 1 277 ? 73.614 30.323 41.565 1.00 24.46 276 SER A O 1
ATOM 1906 N N . GLY A 1 278 ? 72.818 28.753 42.994 1.00 25.32 277 GLY A N 1
ATOM 1907 C CA . GLY A 1 278 ? 71.764 29.588 43.530 1.00 25.47 277 GLY A CA 1
ATOM 1908 C C . GLY A 1 278 ? 70.421 29.347 42.879 1.00 27.07 277 GLY A C 1
ATOM 1909 O O . GLY A 1 278 ? 70.329 28.952 41.708 1.00 25.61 277 GLY A O 1
ATOM 1910 N N . LYS A 1 279 ? 69.393 29.615 43.675 1.00 30.69 278 LYS A N 1
ATOM 1911 C CA . LYS A 1 279 ? 67.986 29.405 43.352 1.00 34.27 278 LYS A CA 1
ATOM 1912 C C . LYS A 1 279 ? 67.581 30.055 42.027 1.00 29.70 278 LYS A C 1
ATOM 1913 O O . LYS A 1 279 ? 66.842 29.496 41.258 1.00 26.08 278 LYS A O 1
ATOM 1919 N N . ASN A 1 280 ? 68.086 31.241 41.767 1.00 29.52 279 ASN A N 1
ATOM 1920 C CA . ASN A 1 280 ? 67.713 31.969 40.571 1.00 30.83 279 ASN A CA 1
ATOM 1921 C C . ASN A 1 280 ? 68.051 31.250 39.254 1.00 29.37 279 ASN A C 1
ATOM 1922 O O . ASN A 1 280 ? 67.383 31.458 38.235 1.00 30.14 279 ASN A O 1
ATOM 1927 N N . ILE A 1 281 ? 69.069 30.406 39.268 1.00 26.95 280 ILE A N 1
ATOM 1928 C CA . ILE A 1 281 ? 69.428 29.655 38.076 1.00 25.52 280 ILE A CA 1
ATOM 1929 C C . ILE A 1 281 ? 69.108 28.156 38.196 1.00 24.87 280 ILE A C 1
ATOM 1930 O O . ILE A 1 281 ? 68.902 27.484 37.165 1.00 24.55 280 ILE A O 1
ATOM 1935 N N . ILE A 1 282 ? 69.047 27.626 39.420 1.00 22.04 281 ILE A N 1
ATOM 1936 C CA . ILE A 1 282 ? 68.657 26.236 39.610 1.00 21.34 281 ILE A CA 1
ATOM 1937 C C . ILE A 1 282 ? 67.148 25.988 39.417 1.00 20.56 281 ILE A C 1
ATOM 1938 O O . ILE A 1 282 ? 66.743 25.024 38.770 1.00 18.66 281 ILE A O 1
ATOM 1943 N N . ASP A 1 283 ? 66.332 26.801 40.060 1.00 21.51 282 ASP A N 1
ATOM 1944 C CA . ASP A 1 283 ? 64.883 26.566 40.114 1.00 23.94 282 ASP A CA 1
ATOM 1945 C C . ASP A 1 283 ? 64.148 27.885 40.378 1.00 25.71 282 ASP A C 1
ATOM 1946 O O . ASP A 1 283 ? 63.495 28.028 41.421 1.00 27.47 282 ASP A O 1
ATOM 1951 N N . PRO A 1 284 ? 64.271 28.857 39.456 1.00 25.69 283 PRO A N 1
ATOM 1952 C CA . PRO A 1 284 ? 63.670 30.186 39.708 1.00 27.46 283 PRO A CA 1
ATOM 1953 C C . PRO A 1 284 ? 62.127 30.220 39.739 1.00 27.00 283 PRO A C 1
ATOM 1954 O O . PRO A 1 284 ? 61.565 31.123 40.347 1.00 26.42 283 PRO A O 1
ATOM 1958 N N . ASN A 1 285 ? 61.483 29.246 39.104 1.00 28.48 284 ASN A N 1
ATOM 1959 C CA . ASN A 1 285 ? 60.026 29.117 39.067 1.00 29.62 284 ASN A CA 1
ATOM 1960 C C . ASN A 1 285 ? 59.469 28.255 40.188 1.00 30.90 284 ASN A C 1
ATOM 1961 O O . ASN A 1 285 ? 58.270 28.004 40.202 1.00 31.24 284 ASN A O 1
ATOM 1966 N N . ASP A 1 286 ? 60.314 27.780 41.111 1.00 32.43 285 ASP A N 1
ATOM 1967 C CA . ASP A 1 286 ? 59.857 26.987 42.274 1.00 31.86 285 ASP A CA 1
ATOM 1968 C C . ASP A 1 286 ? 59.200 25.622 41.942 1.00 28.20 285 ASP A C 1
ATOM 1969 O O . ASP A 1 286 ? 58.379 25.121 42.692 1.00 27.41 285 ASP A O 1
ATOM 1974 N N . PHE A 1 287 ? 59.622 24.973 40.868 1.00 26.48 286 PHE A N 1
ATOM 1975 C CA . PHE A 1 287 ? 59.104 23.644 40.561 1.00 26.52 286 PHE A CA 1
ATOM 1976 C C . PHE A 1 287 ? 59.468 22.555 41.589 1.00 26.26 286 PHE A C 1
ATOM 1977 O O . PHE A 1 287 ? 58.729 21.577 41.717 1.00 27.94 286 PHE A O 1
ATOM 1985 N N . THR A 1 288 ? 60.574 22.725 42.316 1.00 25.30 287 THR A N 1
ATOM 1986 C CA . THR A 1 288 ? 60.963 21.826 43.415 1.00 24.13 287 THR A CA 1
ATOM 1987 C C . THR A 1 288 ? 60.441 22.237 44.791 1.00 23.52 287 THR A C 1
ATOM 1988 O O . THR A 1 288 ? 60.773 21.597 45.795 1.00 20.90 287 THR A O 1
ATOM 1992 N N . LYS A 1 289 ? 59.689 23.336 44.846 1.00 25.10 288 LYS A N 1
ATOM 1993 C CA . LYS A 1 289 ? 59.116 23.848 46.096 1.00 25.45 288 LYS A CA 1
ATOM 1994 C C . LYS A 1 289 ? 60.213 24.103 47.128 1.00 24.08 288 LYS A C 1
ATOM 1995 O O . LYS A 1 289 ? 60.027 23.815 48.307 1.00 26.75 288 LYS A O 1
ATOM 1999 N N . GLY A 1 290 ? 61.358 24.611 46.656 1.00 22.05 289 GLY A N 1
ATOM 2000 C CA . GLY A 1 290 ? 62.530 24.946 47.475 1.00 19.88 289 GLY A CA 1
ATOM 2001 C C . GLY A 1 290 ? 63.532 23.831 47.778 1.00 19.99 289 GLY A C 1
ATOM 2002 O O . GLY A 1 290 ? 64.586 24.101 48.378 1.00 18.46 289 GLY A O 1
ATOM 2003 N N . THR A 1 291 ? 63.229 22.577 47.421 1.00 19.74 290 THR A N 1
ATOM 2004 C CA . THR A 1 291 ? 64.177 21.481 47.712 1.00 20.10 290 THR A CA 1
ATOM 2005 C C . THR A 1 291 ? 65.476 21.584 46.905 1.00 20.19 290 THR A C 1
ATOM 2006 O O . THR A 1 291 ? 66.497 21.146 47.388 1.00 20.52 290 THR A O 1
ATOM 2010 N N . GLY A 1 292 ? 65.415 22.170 45.694 1.00 19.81 291 GLY A N 1
ATOM 2011 C CA . GLY A 1 292 ? 66.504 22.133 44.735 1.00 18.37 291 GLY A CA 1
ATOM 2012 C C . GLY A 1 292 ? 66.671 20.750 44.142 1.00 17.84 291 GLY A C 1
ATOM 2013 O O . GLY A 1 292 ? 65.730 19.912 44.173 1.00 17.73 291 GLY A O 1
ATOM 2014 N N . LEU A 1 293 ? 67.853 20.527 43.575 1.00 17.10 292 LEU A N 1
ATOM 2015 C CA . LEU A 1 293 ? 68.225 19.233 43.026 1.00 18.27 292 LEU A CA 1
ATOM 2016 C C . LEU A 1 293 ? 68.620 18.306 44.171 1.00 18.73 292 LEU A C 1
ATOM 2017 O O . LEU A 1 293 ? 69.771 18.278 44.594 1.00 17.67 292 LEU A O 1
ATOM 2022 N N . SER A 1 294 ? 67.644 17.539 44.634 1.00 19.08 293 SER A N 1
ATOM 2023 C CA . SER A 1 294 ? 67.723 16.831 45.884 1.00 20.45 293 SER A CA 1
ATOM 2024 C C . SER A 1 294 ? 67.420 15.352 45.772 1.00 20.98 293 SER A C 1
ATOM 2025 O O . SER A 1 294 ? 67.638 14.622 46.715 1.00 22.55 293 SER A O 1
ATOM 2028 N N . LYS A 1 295 ? 66.901 14.887 44.656 1.00 22.43 294 LYS A N 1
ATOM 2029 C CA . LYS A 1 295 ? 66.407 13.499 44.595 1.00 24.12 294 LYS A CA 1
ATOM 2030 C C . LYS A 1 295 ? 67.471 12.665 43.957 1.00 24.66 294 LYS A C 1
ATOM 2031 O O . LYS A 1 295 ? 68.158 13.134 43.065 1.00 26.46 294 LYS A O 1
ATOM 2037 N N . GLU A 1 296 ? 67.625 11.441 44.408 1.00 25.06 295 GLU A N 1
ATOM 2038 C CA . GLU A 1 296 ? 68.662 10.590 43.855 1.00 27.05 295 GLU A CA 1
ATOM 2039 C C . GLU A 1 296 ? 68.352 10.220 42.396 1.00 24.68 295 GLU A C 1
ATOM 2040 O O . GLU A 1 296 ? 67.192 10.143 41.994 1.00 23.93 295 GLU A O 1
ATOM 2046 N N . MET A 1 297 ? 69.387 10.018 41.594 1.00 23.09 296 MET A N 1
ATOM 2047 C CA . MET A 1 297 ? 69.180 9.831 40.167 1.00 23.16 296 MET A CA 1
ATOM 2048 C C . MET A 1 297 ? 69.854 8.581 39.591 1.00 23.32 296 MET A C 1
ATOM 2049 O O . MET A 1 297 ? 70.915 8.149 40.042 1.00 21.17 296 MET A O 1
ATOM 2054 N N . ASP A 1 298 ? 69.179 8.012 38.593 1.00 23.97 297 ASP A N 1
ATOM 2055 C CA . ASP A 1 298 ? 69.732 6.998 37.723 1.00 24.39 297 ASP A CA 1
ATOM 2056 C C . ASP A 1 298 ? 70.678 7.690 36.766 1.00 24.23 297 ASP A C 1
ATOM 2057 O O . ASP A 1 298 ? 70.435 8.837 36.369 1.00 23.63 297 ASP A O 1
ATOM 2062 N N . ILE A 1 299 ? 71.748 7.001 36.382 1.00 22.38 298 ILE A N 1
ATOM 2063 C CA . ILE A 1 299 ? 72.613 7.505 35.343 1.00 21.39 298 ILE A CA 1
ATOM 2064 C C . ILE A 1 299 ? 72.185 6.904 34.024 1.00 21.93 298 ILE A C 1
ATOM 2065 O O . ILE A 1 299 ? 71.930 5.697 33.924 1.00 22.87 298 ILE A O 1
ATOM 2070 N N . ILE A 1 300 ? 72.101 7.748 33.002 1.00 21.26 299 ILE A N 1
ATOM 2071 C CA . ILE A 1 300 ? 71.652 7.308 31.693 1.00 21.48 299 ILE A CA 1
ATOM 2072 C C . ILE A 1 300 ? 72.682 7.671 30.616 1.00 21.70 299 ILE A C 1
ATOM 2073 O O . ILE A 1 300 ? 73.229 8.768 30.606 1.00 22.80 299 ILE A O 1
ATOM 2078 N N . ILE A 1 301 ? 72.956 6.723 29.729 1.00 21.72 300 ILE A N 1
ATOM 2079 C CA . ILE A 1 301 ? 73.826 6.949 28.608 1.00 23.15 300 ILE A CA 1
ATOM 2080 C C . ILE A 1 301 ? 73.020 6.517 27.403 1.00 23.63 300 ILE A C 1
ATOM 2081 O O . ILE A 1 301 ? 72.545 5.367 27.378 1.00 25.47 300 ILE A O 1
ATOM 2086 N N . ASN A 1 302 ? 72.865 7.387 26.404 1.00 22.83 301 ASN A N 1
ATOM 2087 C CA . ASN A 1 302 ? 72.144 6.975 25.198 1.00 22.84 301 ASN A CA 1
ATOM 2088 C C . ASN A 1 302 ? 72.473 7.758 23.945 1.00 21.80 301 ASN A C 1
ATOM 2089 O O . ASN A 1 302 ? 73.258 8.707 23.976 1.00 20.51 301 ASN A O 1
ATOM 2094 N N . MET A 1 303 ? 71.844 7.375 22.840 1.00 22.94 302 MET A N 1
ATOM 2095 C CA . MET A 1 303 ? 71.622 8.329 21.758 1.00 24.37 302 MET A CA 1
ATOM 2096 C C . MET A 1 303 ? 70.127 8.564 21.515 1.00 24.74 302 MET A C 1
ATOM 2097 O O . MET A 1 303 ? 69.296 7.724 21.834 1.00 24.61 302 MET A O 1
ATOM 2102 N N . GLU A 1 304 ? 69.809 9.725 20.953 1.00 25.99 303 GLU A N 1
ATOM 2103 C CA . GLU A 1 304 ? 68.437 10.145 20.678 1.00 27.87 303 GLU A CA 1
ATOM 2104 C C . GLU A 1 304 ? 68.385 10.814 19.307 1.00 29.22 303 GLU A C 1
ATOM 2105 O O . GLU A 1 304 ? 69.230 11.631 18.982 1.00 28.70 303 GLU A O 1
ATOM 2111 N N . ASP A 1 305 ? 67.389 10.449 18.505 1.00 31.80 304 ASP A N 1
ATOM 2112 C CA . ASP A 1 305 ? 66.949 11.259 17.366 1.00 32.70 304 ASP A CA 1
ATOM 2113 C C . ASP A 1 305 ? 65.855 12.183 17.883 1.00 31.43 304 ASP A C 1
ATOM 2114 O O . ASP A 1 305 ? 64.678 11.817 17.899 1.00 30.36 304 ASP A O 1
ATOM 2119 N N . GLN A 1 306 ? 66.259 13.361 18.344 1.00 30.45 305 GLN A N 1
ATOM 2120 C CA . GLN A 1 306 ? 65.372 14.219 19.125 1.00 30.33 305 GLN A CA 1
ATOM 2121 C C . GLN A 1 306 ? 64.319 14.870 18.254 1.00 29.12 305 GLN A C 1
ATOM 2122 O O . GLN A 1 306 ? 64.626 15.274 17.143 1.00 32.73 305 GLN A O 1
ATOM 2128 N N . SER A 1 307 ? 63.097 14.977 18.773 1.00 27.36 306 SER A N 1
ATOM 2129 C CA . SER A 1 307 ? 61.924 15.407 17.992 1.00 27.81 306 SER A CA 1
ATOM 2130 C C . SER A 1 307 ? 62.060 16.772 17.322 1.00 27.73 306 SER A C 1
ATOM 2131 O O . SER A 1 307 ? 61.880 16.893 16.120 1.00 27.62 306 SER A O 1
ATOM 2134 N N . TRP A 1 308 ? 62.373 17.782 18.115 1.00 30.14 307 TRP A N 1
ATOM 2135 C CA . TRP A 1 308 ? 62.542 19.168 17.640 1.00 31.71 307 TRP A CA 1
ATOM 2136 C C . TRP A 1 308 ? 63.586 19.333 16.530 1.00 32.41 307 TRP A C 1
ATOM 2137 O O . TRP A 1 308 ? 63.484 20.238 15.679 1.00 34.43 307 TRP A O 1
ATOM 2148 N N . ARG A 1 309 ? 64.588 18.460 16.534 1.00 31.57 308 ARG A N 1
ATOM 2149 C CA . ARG A 1 309 ? 65.568 18.417 15.457 1.00 29.02 308 ARG A CA 1
ATOM 2150 C C . ARG A 1 309 ? 65.077 17.598 14.285 1.00 28.53 308 ARG A C 1
ATOM 2151 O O . ARG A 1 309 ? 65.305 17.960 13.130 1.00 27.41 308 ARG A O 1
ATOM 2159 N N . ALA A 1 310 ? 64.429 16.478 14.571 1.00 27.22 309 ALA A N 1
ATOM 2160 C CA . ALA A 1 310 ? 63.977 15.588 13.501 1.00 28.00 309 ALA A CA 1
ATOM 2161 C C . ALA A 1 310 ? 62.888 16.245 12.646 1.00 28.28 309 ALA A C 1
ATOM 2162 O O . ALA A 1 310 ? 62.842 16.103 11.428 1.00 26.93 309 ALA A O 1
ATOM 2164 N N . ILE A 1 311 ? 62.024 16.991 13.295 1.00 29.71 310 ILE A N 1
ATOM 2165 C CA . ILE A 1 311 ? 60.960 17.650 12.582 1.00 32.37 310 ILE A CA 1
ATOM 2166 C C . ILE A 1 311 ? 61.452 18.741 11.619 1.00 32.28 310 ILE A C 1
ATOM 2167 O O . ILE A 1 311 ? 60.739 19.089 10.696 1.00 34.77 310 ILE A O 1
ATOM 2172 N N . SER A 1 312 ? 62.663 19.253 11.833 1.00 31.09 311 SER A N 1
ATOM 2173 C CA . SER A 1 312 ? 63.268 20.254 10.974 1.00 31.04 311 SER A CA 1
ATOM 2174 C C . SER A 1 312 ? 64.320 19.680 9.998 1.00 29.94 311 SER A C 1
ATOM 2175 O O . SER A 1 312 ? 65.083 20.443 9.401 1.00 29.84 311 SER A O 1
ATOM 2178 N N . GLY A 1 313 ? 64.347 18.362 9.809 1.00 27.97 312 GLY A N 1
ATOM 2179 C CA . GLY A 1 313 ? 65.228 17.744 8.825 1.00 28.05 312 GLY A CA 1
ATOM 2180 C C . GLY A 1 313 ? 66.579 17.221 9.325 1.00 29.53 312 GLY A C 1
ATOM 2181 O O . GLY A 1 313 ? 67.429 16.843 8.509 1.00 28.52 312 GLY A O 1
ATOM 2182 N N . LEU A 1 314 ? 66.800 17.167 10.641 1.00 29.15 313 LEU A N 1
ATOM 2183 C CA . LEU A 1 314 ? 68.092 16.680 11.164 1.00 29.12 313 LEU A CA 1
ATOM 2184 C C . LEU A 1 314 ? 68.070 15.223 11.644 1.00 29.12 313 LEU A C 1
ATOM 2185 O O . LEU A 1 314 ? 68.980 14.794 12.356 1.00 31.94 313 LEU A O 1
ATOM 2190 N N . SER A 1 315 ? 67.056 14.452 11.254 1.00 29.19 314 SER A N 1
ATOM 2191 C CA . SER A 1 315 ? 67.084 13.008 11.460 1.00 29.10 314 SER A CA 1
ATOM 2192 C C . SER A 1 315 ? 68.180 12.477 10.519 1.00 31.29 314 SER A C 1
ATOM 2193 O O . SER A 1 315 ? 68.402 13.060 9.461 1.00 33.18 314 SER A O 1
ATOM 2196 N N . PRO A 1 316 ? 68.933 11.434 10.926 1.00 33.55 315 PRO A N 1
ATOM 2197 C CA . PRO A 1 316 ? 69.965 10.920 10.014 1.00 33.62 315 PRO A CA 1
ATOM 2198 C C . PRO A 1 316 ? 69.375 10.251 8.778 1.00 34.83 315 PRO A C 1
ATOM 2199 O O . PRO A 1 316 ? 68.410 9.492 8.892 1.00 35.01 315 PRO A O 1
ATOM 2203 N N . THR A 1 317 ? 69.978 10.522 7.620 1.00 36.15 316 THR A N 1
ATOM 2204 C CA . THR A 1 317 ? 69.546 9.934 6.335 1.00 34.95 316 THR A CA 1
ATOM 2205 C C . THR A 1 317 ? 69.976 8.478 6.271 1.00 34.99 316 THR A C 1
ATOM 2206 O O . THR A 1 317 ? 70.912 8.058 6.953 1.00 35.98 316 THR A O 1
ATOM 2210 N N . ASN A 1 318 ? 69.311 7.702 5.435 1.00 36.00 317 ASN A N 1
ATOM 2211 C CA . ASN A 1 318 ? 69.731 6.318 5.213 1.00 36.53 317 ASN A CA 1
ATOM 2212 C C . ASN A 1 318 ? 71.200 6.243 4.705 1.00 36.21 317 ASN A C 1
ATOM 2213 O O . ASN A 1 318 ? 71.941 5.318 5.068 1.00 32.18 317 ASN A O 1
ATOM 2218 N N . LYS A 1 319 ? 71.612 7.233 3.895 1.00 37.24 318 LYS A N 1
ATOM 2219 C CA . LYS A 1 319 ? 72.982 7.286 3.354 1.00 38.09 318 LYS A CA 1
ATOM 2220 C C . LYS A 1 319 ? 73.993 7.481 4.499 1.00 39.79 318 LYS A C 1
ATOM 2221 O O . LYS A 1 319 ? 74.921 6.685 4.622 1.00 42.12 318 LYS A O 1
ATOM 2224 N N . GLU A 1 320 ? 73.777 8.490 5.359 1.00 38.27 319 GLU A N 1
ATOM 2225 C CA . GLU A 1 320 ? 74.627 8.723 6.557 1.00 36.56 319 GLU A CA 1
ATOM 2226 C C . GLU A 1 320 ? 74.732 7.488 7.481 1.00 34.06 319 GLU A C 1
ATOM 2227 O O . GLU A 1 320 ? 75.790 7.217 8.034 1.00 30.38 319 GLU A O 1
ATOM 2233 N N . LEU A 1 321 ? 73.643 6.730 7.614 1.00 34.61 320 LEU A N 1
ATOM 2234 C CA . LEU A 1 321 ? 73.654 5.491 8.411 1.00 34.81 320 LEU A CA 1
ATOM 2235 C C . LEU A 1 321 ? 74.369 4.290 7.773 1.00 36.15 320 LEU A C 1
ATOM 2236 O O . LEU A 1 321 ? 74.551 3.290 8.445 1.00 33.36 320 LEU A O 1
ATOM 2241 N N . MET A 1 322 ? 74.752 4.365 6.493 1.00 42.86 321 MET A N 1
ATOM 2242 C CA . MET A 1 322 ? 75.632 3.332 5.876 1.00 46.20 321 MET A CA 1
ATOM 2243 C C . MET A 1 322 ? 76.991 3.196 6.605 1.00 42.05 321 MET A C 1
ATOM 2244 O O . MET A 1 322 ? 77.571 2.124 6.642 1.00 41.14 321 MET A O 1
ATOM 2249 N N . ASN A 1 323 ? 77.487 4.298 7.154 1.00 40.45 322 ASN A N 1
ATOM 2250 C CA . ASN A 1 323 ? 78.721 4.333 7.931 1.00 39.97 322 ASN A CA 1
ATOM 2251 C C . ASN A 1 323 ? 78.421 4.163 9.430 1.00 38.96 322 ASN A C 1
ATOM 2252 O O . ASN A 1 323 ? 78.031 5.123 10.099 1.00 36.65 322 ASN A O 1
ATOM 2257 N N . LYS A 1 324 ? 78.639 2.962 9.953 1.00 40.09 323 LYS A N 1
ATOM 2258 C CA . LYS A 1 324 ? 78.227 2.625 11.311 1.00 41.72 323 LYS A CA 1
ATOM 2259 C C . LYS A 1 324 ? 79.121 3.232 12.402 1.00 42.17 323 LYS A C 1
ATOM 2260 O O . LYS A 1 324 ? 78.628 3.524 13.503 1.00 38.78 323 LYS A O 1
ATOM 2266 N N . ASP A 1 325 ? 80.411 3.439 12.102 1.00 42.47 324 ASP A N 1
ATOM 2267 C CA . ASP A 1 325 ? 81.319 4.114 13.033 1.00 41.86 324 ASP A CA 1
ATOM 2268 C C . ASP A 1 325 ? 80.894 5.576 13.301 1.00 38.73 324 ASP A C 1
ATOM 2269 O O . ASP A 1 325 ? 80.886 6.028 14.448 1.00 37.69 324 ASP A O 1
ATOM 2274 N N . ASN A 1 326 ? 80.503 6.301 12.263 1.00 34.96 325 ASN A N 1
ATOM 2275 C CA . ASN A 1 326 ? 79.957 7.652 12.442 1.00 35.22 325 ASN A CA 1
ATOM 2276 C C . ASN A 1 326 ? 78.722 7.750 13.353 1.00 35.18 325 ASN A C 1
ATOM 2277 O O . ASN A 1 326 ? 78.504 8.808 13.965 1.00 34.46 325 ASN A O 1
ATOM 2282 N N . ASN A 1 327 ? 77.909 6.688 13.420 1.00 31.23 326 ASN A N 1
ATOM 2283 C CA . ASN A 1 327 ? 76.676 6.734 14.195 1.00 30.74 326 ASN A CA 1
ATOM 2284 C C . ASN A 1 327 ? 76.749 5.842 15.411 1.00 29.76 326 ASN A C 1
ATOM 2285 O O . ASN A 1 327 ? 75.733 5.374 15.899 1.00 28.90 326 ASN A O 1
ATOM 2290 N N . THR A 1 328 ? 77.969 5.644 15.908 1.00 29.59 327 THR A N 1
ATOM 2291 C CA . THR A 1 328 ? 78.228 4.905 17.121 1.00 29.16 327 THR A CA 1
ATOM 2292 C C . THR A 1 328 ? 78.790 5.889 18.160 1.00 26.68 327 THR A C 1
ATOM 2293 O O . THR A 1 328 ? 79.795 6.539 17.918 1.00 27.80 327 THR A O 1
ATOM 2297 N N . PHE A 1 329 ? 78.116 6.013 19.300 1.00 25.18 328 PHE A N 1
ATOM 2298 C CA . PHE A 1 329 ? 78.625 6.762 20.468 1.00 23.78 328 PHE A CA 1
ATOM 2299 C C . PHE A 1 329 ? 79.458 5.801 21.313 1.00 22.41 328 PHE A C 1
ATOM 2300 O O . PHE A 1 329 ? 79.024 4.657 21.543 1.00 21.29 328 PHE A O 1
ATOM 2308 N N . LEU A 1 330 ? 80.642 6.259 21.734 1.00 21.44 329 LEU A N 1
ATOM 2309 C CA . LEU A 1 330 ? 81.633 5.449 22.478 1.00 21.77 329 LEU A CA 1
ATOM 2310 C C . LEU A 1 330 ? 81.906 6.071 23.821 1.00 21.78 329 LEU A C 1
ATOM 2311 O O . LEU A 1 330 ? 82.196 7.263 23.899 1.00 21.94 329 LEU A O 1
ATOM 2316 N N . VAL A 1 331 ? 81.817 5.272 24.877 1.00 21.65 330 VAL A N 1
ATOM 2317 C CA . VAL A 1 331 ? 82.210 5.707 26.194 1.00 21.98 330 VAL A CA 1
ATOM 2318 C C . VAL A 1 331 ? 83.216 4.709 26.703 1.00 22.14 330 VAL A C 1
ATOM 2319 O O . VAL A 1 331 ? 82.910 3.521 26.886 1.00 22.53 330 VAL A O 1
ATOM 2323 N N . ASP A 1 332 ? 84.416 5.222 26.936 1.00 22.27 331 ASP A N 1
ATOM 2324 C CA . ASP A 1 332 ? 85.582 4.432 27.314 1.00 21.91 331 ASP A CA 1
ATOM 2325 C C . ASP A 1 332 ? 85.472 4.105 28.775 1.00 20.20 331 ASP A C 1
ATOM 2326 O O . ASP A 1 332 ? 85.794 3.003 29.197 1.00 19.39 331 ASP A O 1
ATOM 2331 N N . TRP A 1 333 ? 85.064 5.088 29.553 1.00 19.27 332 TRP A N 1
ATOM 2332 C CA . TRP A 1 333 ? 84.758 4.860 30.946 1.00 18.41 332 TRP A CA 1
ATOM 2333 C C . TRP A 1 333 ? 83.860 5.934 31.534 1.00 18.45 332 TRP A C 1
ATOM 2334 O O . TRP A 1 333 ? 83.713 7.062 30.984 1.00 16.76 332 TRP A O 1
ATOM 2345 N N . ILE A 1 334 ? 83.312 5.577 32.690 1.00 19.35 333 ILE A N 1
ATOM 2346 C CA . ILE A 1 334 ? 82.534 6.491 33.502 1.00 20.98 333 ILE A CA 1
ATOM 2347 C C . ILE A 1 334 ? 82.860 6.226 34.965 1.00 20.60 333 ILE A C 1
ATOM 2348 O O . ILE A 1 334 ? 82.769 5.089 35.425 1.00 19.83 333 ILE A O 1
ATOM 2353 N N . ARG A 1 335 ? 83.259 7.283 35.675 1.00 20.51 334 ARG A N 1
ATOM 2354 C CA . ARG A 1 335 ? 83.713 7.175 37.054 1.00 19.96 334 ARG A CA 1
ATOM 2355 C C . ARG A 1 335 ? 82.954 8.120 37.954 1.00 18.97 334 ARG A C 1
ATOM 2356 O O . ARG A 1 335 ? 82.553 9.180 37.518 1.00 18.50 334 ARG A O 1
ATOM 2364 N N . ILE A 1 336 ? 82.797 7.723 39.218 1.00 19.04 335 ILE A N 1
ATOM 2365 C CA . ILE A 1 336 ? 81.907 8.357 40.189 1.00 18.77 335 ILE A CA 1
ATOM 2366 C C . ILE A 1 336 ? 82.613 8.374 41.531 1.00 19.49 335 ILE A C 1
ATOM 2367 O O . ILE A 1 336 ? 83.063 7.326 41.992 1.00 19.95 335 ILE A O 1
ATOM 2372 N N . TYR A 1 337 ? 82.714 9.550 42.157 1.00 20.05 336 TYR A N 1
ATOM 2373 C CA . TYR A 1 337 ? 83.363 9.720 43.453 1.00 20.57 336 TYR A CA 1
ATOM 2374 C C . TYR A 1 337 ? 82.442 10.496 44.371 1.00 22.33 336 TYR A C 1
ATOM 2375 O O . TYR A 1 337 ? 81.730 11.417 43.930 1.00 22.47 336 TYR A O 1
ATOM 2384 N N . LYS A 1 338 ? 82.482 10.137 45.654 1.00 23.10 337 LYS A N 1
ATOM 2385 C CA . LYS A 1 338 ? 81.832 10.896 46.703 1.00 23.54 337 LYS A CA 1
ATOM 2386 C C . LYS A 1 338 ? 82.874 11.279 47.727 1.00 23.24 337 LYS A C 1
ATOM 2387 O O . LYS A 1 338 ? 83.817 10.527 47.966 1.00 20.59 337 LYS A O 1
ATOM 2393 N N . PRO A 1 339 ? 82.702 12.443 48.349 1.00 23.72 338 PRO A N 1
ATOM 2394 C CA . PRO A 1 339 ? 83.546 12.844 49.462 1.00 24.67 338 PRO A CA 1
ATOM 2395 C C . PRO A 1 339 ? 83.291 12.042 50.750 1.00 24.26 338 PRO A C 1
ATOM 2396 O O . PRO A 1 339 ? 82.159 11.787 51.092 1.00 25.64 338 PRO A O 1
ATOM 2400 N N . VAL A 1 340 ? 84.354 11.610 51.412 1.00 26.18 339 VAL A N 1
ATOM 2401 C CA . VAL A 1 340 ? 84.295 10.920 52.715 1.00 28.33 339 VAL A CA 1
ATOM 2402 C C . VAL A 1 340 ? 85.405 11.460 53.617 1.00 32.26 339 VAL A C 1
ATOM 2403 O O . VAL A 1 340 ? 86.353 12.114 53.128 1.00 29.34 339 VAL A O 1
ATOM 2407 N N . GLU A 1 341 ? 85.274 11.189 54.919 1.00 38.50 340 GLU A N 1
ATOM 2408 C CA . GLU A 1 341 ? 86.266 11.595 55.933 1.00 44.62 340 GLU A CA 1
ATOM 2409 C C . GLU A 1 341 ? 87.651 11.066 55.597 1.00 43.76 340 GLU A C 1
ATOM 2410 O O . GLU A 1 341 ? 87.782 9.887 55.270 1.00 42.29 340 GLU A O 1
ATOM 2416 N N . ASP A 1 342 ? 88.672 11.920 55.680 1.00 43.41 341 ASP A N 1
ATOM 2417 C CA . ASP A 1 342 ? 90.055 11.443 55.559 1.00 50.52 341 ASP A CA 1
ATOM 2418 C C . ASP A 1 342 ? 90.494 10.683 56.839 1.00 48.93 341 ASP A C 1
ATOM 2419 O O . ASP A 1 342 ? 90.934 11.283 57.814 1.00 47.12 341 ASP A O 1
ATOM 2424 N N . PHE B 1 48 ? 14.558 -12.208 2.150 1.00 75.51 47 PHE B N 1
ATOM 2425 C CA . PHE B 1 48 ? 15.815 -11.398 2.268 1.00 74.04 47 PHE B CA 1
ATOM 2426 C C . PHE B 1 48 ? 17.063 -12.249 2.010 1.00 68.69 47 PHE B C 1
ATOM 2427 O O . PHE B 1 48 ? 17.360 -13.166 2.776 1.00 70.97 47 PHE B O 1
ATOM 2435 N N . GLU B 1 49 ? 17.781 -11.929 0.934 1.00 62.51 48 GLU B N 1
ATOM 2436 C CA . GLU B 1 49 ? 19.077 -12.537 0.637 1.00 57.69 48 GLU B CA 1
ATOM 2437 C C . GLU B 1 49 ? 20.143 -12.203 1.706 1.00 53.47 48 GLU B C 1
ATOM 2438 O O . GLU B 1 49 ? 21.003 -13.043 2.013 1.00 53.81 48 GLU B O 1
ATOM 2444 N N . TYR B 1 50 ? 20.083 -10.982 2.258 1.00 47.43 49 TYR B N 1
ATOM 2445 C CA . TYR B 1 50 ? 21.065 -10.481 3.244 1.00 41.98 49 TYR B CA 1
ATOM 2446 C C . TYR B 1 50 ? 20.360 -9.889 4.455 1.00 39.51 49 TYR B C 1
ATOM 2447 O O . TYR B 1 50 ? 19.290 -9.281 4.323 1.00 41.72 49 TYR B O 1
ATOM 2456 N N . GLU B 1 51 ? 20.974 -10.041 5.628 1.00 40.52 50 GLU B N 1
ATOM 2457 C CA . GLU B 1 51 ? 20.579 -9.336 6.868 1.00 39.55 50 GLU B CA 1
ATOM 2458 C C . GLU B 1 51 ? 20.063 -7.908 6.648 1.00 37.20 50 GLU B C 1
ATOM 2459 O O . GLU B 1 51 ? 19.102 -7.466 7.279 1.00 37.18 50 GLU B O 1
ATOM 2465 N N . TRP B 1 52 ? 20.754 -7.167 5.785 1.00 33.80 51 TRP B N 1
ATOM 2466 C CA . TRP B 1 52 ? 20.446 -5.762 5.587 1.00 31.40 51 TRP B CA 1
ATOM 2467 C C . TRP B 1 52 ? 19.301 -5.470 4.619 1.00 31.68 51 TRP B C 1
ATOM 2468 O O . TRP B 1 52 ? 18.922 -4.301 4.477 1.00 30.51 51 TRP B O 1
ATOM 2479 N N . ASP B 1 53 ? 18.732 -6.492 3.972 1.00 35.05 52 ASP B N 1
ATOM 2480 C CA . ASP B 1 53 ? 17.683 -6.249 2.956 1.00 40.22 52 ASP B CA 1
ATOM 2481 C C . ASP B 1 53 ? 16.355 -5.773 3.536 1.00 39.66 52 ASP B C 1
ATOM 2482 O O . ASP B 1 53 ? 15.559 -5.174 2.821 1.00 37.70 52 ASP B O 1
ATOM 2487 N N . LYS B 1 54 ? 16.146 -5.977 4.836 1.00 41.41 53 LYS B N 1
ATOM 2488 C CA . LYS B 1 54 ? 14.993 -5.377 5.518 1.00 43.45 53 LYS B CA 1
ATOM 2489 C C . LYS B 1 54 ? 15.002 -3.835 5.544 1.00 42.29 53 LYS B C 1
ATOM 2490 O O . LYS B 1 54 ? 13.960 -3.226 5.737 1.00 38.65 53 LYS B O 1
ATOM 2496 N N . PHE B 1 55 ? 16.175 -3.222 5.343 1.00 43.66 54 PHE B N 1
ATOM 2497 C CA . PHE B 1 55 ? 16.324 -1.765 5.283 1.00 41.08 54 PHE B CA 1
ATOM 2498 C C . PHE B 1 55 ? 16.609 -1.326 3.851 1.00 40.34 54 PHE B C 1
ATOM 2499 O O . PHE B 1 55 ? 17.591 -1.765 3.264 1.00 41.49 54 PHE B O 1
ATOM 2507 N N . PRO B 1 56 ? 15.775 -0.438 3.291 1.00 40.98 55 PRO B N 1
ATOM 2508 C CA . PRO B 1 56 ? 16.085 0.051 1.945 1.00 39.79 55 PRO B CA 1
ATOM 2509 C C . PRO B 1 56 ? 17.238 1.060 1.965 1.00 38.93 55 PRO B C 1
ATOM 2510 O O . PRO B 1 56 ? 17.529 1.660 3.002 1.00 39.36 55 PRO B O 1
ATOM 2514 N N . VAL B 1 57 ? 17.877 1.245 0.815 1.00 36.24 56 VAL B N 1
ATOM 2515 C CA . VAL B 1 57 ? 18.878 2.286 0.665 1.00 35.08 56 VAL B CA 1
ATOM 2516 C C . VAL B 1 57 ? 18.065 3.572 0.787 1.00 32.80 56 VAL B C 1
ATOM 2517 O O . VAL B 1 57 ? 17.046 3.681 0.157 1.00 30.31 56 VAL B O 1
ATOM 2521 N N . PRO B 1 58 ? 18.500 4.539 1.609 1.00 32.08 57 PRO B N 1
ATOM 2522 C CA . PRO B 1 58 ? 17.598 5.661 1.921 1.00 31.67 57 PRO B CA 1
ATOM 2523 C C . PRO B 1 58 ? 17.519 6.805 0.895 1.00 31.11 57 PRO B C 1
ATOM 2524 O O . PRO B 1 58 ? 16.928 7.849 1.183 1.00 33.04 57 PRO B O 1
ATOM 2528 N N . VAL B 1 59 ? 18.097 6.642 -0.282 1.00 29.93 58 VAL B N 1
ATOM 2529 C CA . VAL B 1 59 ? 18.105 7.728 -1.260 1.00 30.59 58 VAL B CA 1
ATOM 2530 C C . VAL B 1 59 ? 18.044 7.133 -2.671 1.00 31.54 58 VAL B C 1
ATOM 2531 O O . VAL B 1 59 ? 18.475 6.010 -2.904 1.00 32.98 58 VAL B O 1
ATOM 2535 N N . SER B 1 60 ? 17.465 7.880 -3.596 1.00 34.20 59 SER B N 1
ATOM 2536 C CA . SER B 1 60 ? 17.371 7.448 -4.979 1.00 36.53 59 SER B CA 1
ATOM 2537 C C . SER B 1 60 ? 18.748 7.361 -5.632 1.00 35.87 59 SER B C 1
ATOM 2538 O O . SER B 1 60 ? 19.585 8.253 -5.477 1.00 32.62 59 SER B O 1
ATOM 2541 N N . ALA B 1 61 ? 18.948 6.297 -6.402 1.00 36.46 60 ALA B N 1
ATOM 2542 C CA . ALA B 1 61 ? 20.139 6.174 -7.245 1.00 37.68 60 ALA B CA 1
ATOM 2543 C C . ALA B 1 61 ? 20.205 7.225 -8.371 1.00 39.16 60 ALA B C 1
ATOM 2544 O O . ALA B 1 61 ? 21.282 7.458 -8.914 1.00 38.45 60 ALA B O 1
ATOM 2546 N N . GLY B 1 62 ? 19.074 7.859 -8.699 1.00 42.43 61 GLY B N 1
ATOM 2547 C CA . GLY B 1 62 ? 18.997 8.907 -9.726 1.00 43.87 61 GLY B CA 1
ATOM 2548 C C . GLY B 1 62 ? 18.063 8.465 -10.835 1.00 47.81 61 GLY B C 1
ATOM 2549 O O . GLY B 1 62 ? 17.592 7.304 -10.856 1.00 48.79 61 GLY B O 1
ATOM 2550 N N . THR B 1 63 ? 17.800 9.373 -11.770 1.00 49.02 62 THR B N 1
ATOM 2551 C CA . THR B 1 63 ? 16.872 9.084 -12.870 1.00 49.78 62 THR B CA 1
ATOM 2552 C C . THR B 1 63 ? 17.411 7.971 -13.798 1.00 46.50 62 THR B C 1
ATOM 2553 O O . THR B 1 63 ? 18.532 8.065 -14.311 1.00 43.62 62 THR B O 1
ATOM 2557 N N . GLY B 1 64 ? 16.608 6.921 -13.985 1.00 43.53 63 GLY B N 1
ATOM 2558 C CA . GLY B 1 64 ? 16.987 5.769 -14.799 1.00 41.13 63 GLY B CA 1
ATOM 2559 C C . GLY B 1 64 ? 18.051 4.886 -14.174 1.00 42.95 63 GLY B C 1
ATOM 2560 O O . GLY B 1 64 ? 18.679 4.080 -14.865 1.00 44.34 63 GLY B O 1
ATOM 2561 N N . MET B 1 65 ? 18.261 5.010 -12.863 1.00 44.14 64 MET B N 1
ATOM 2562 C CA . MET B 1 65 ? 19.348 4.293 -12.184 1.00 40.27 64 MET B CA 1
ATOM 2563 C C . MET B 1 65 ? 18.794 3.440 -11.041 1.00 36.57 64 MET B C 1
ATOM 2564 O O . MET B 1 65 ? 17.728 3.738 -10.469 1.00 34.19 64 MET B O 1
ATOM 2569 N N . LYS B 1 66 ? 19.517 2.365 -10.752 1.00 32.67 65 LYS B N 1
ATOM 2570 C CA . LYS B 1 66 ? 19.279 1.549 -9.589 1.00 33.49 65 LYS B CA 1
ATOM 2571 C C . LYS B 1 66 ? 20.610 1.318 -8.802 1.00 32.15 65 LYS B C 1
ATOM 2572 O O . LYS B 1 66 ? 21.717 1.467 -9.328 1.00 31.46 65 LYS B O 1
ATOM 2578 N N . TRP B 1 67 ? 20.484 0.917 -7.547 1.00 30.48 66 TRP B N 1
ATOM 2579 C CA . TRP B 1 67 ? 21.646 0.674 -6.684 1.00 28.18 66 TRP B CA 1
ATOM 2580 C C . TRP B 1 67 ? 22.152 -0.713 -6.935 1.00 27.98 66 TRP B C 1
ATOM 2581 O O . TRP B 1 67 ? 21.370 -1.590 -7.221 1.00 30.96 66 TRP B O 1
ATOM 2592 N N . GLU B 1 68 ? 23.456 -0.902 -6.833 1.00 27.68 67 GLU B N 1
ATOM 2593 C CA . GLU B 1 68 ? 24.051 -2.193 -6.992 1.00 27.89 67 GLU B CA 1
ATOM 2594 C C . GLU B 1 68 ? 25.045 -2.487 -5.885 1.00 26.77 67 GLU B C 1
ATOM 2595 O O . GLU B 1 68 ? 26.046 -1.802 -5.749 1.00 24.80 67 GLU B O 1
ATOM 2601 N N . LEU B 1 69 ? 24.784 -3.566 -5.158 1.00 26.19 68 LEU B N 1
ATOM 2602 C CA . LEU B 1 69 ? 25.622 -4.006 -4.086 1.00 26.35 68 LEU B CA 1
ATOM 2603 C C . LEU B 1 69 ? 27.036 -4.311 -4.565 1.00 26.99 68 LEU B C 1
ATOM 2604 O O . LEU B 1 69 ? 27.193 -5.004 -5.549 1.00 28.31 68 LEU B O 1
ATOM 2609 N N . GLN B 1 70 ? 28.045 -3.811 -3.834 1.00 27.07 69 GLN B N 1
ATOM 2610 C CA . GLN B 1 70 ? 29.472 -4.067 -4.117 1.00 25.73 69 GLN B CA 1
ATOM 2611 C C . GLN B 1 70 ? 30.008 -5.192 -3.269 1.00 24.68 69 GLN B C 1
ATOM 2612 O O . GLN B 1 70 ? 29.614 -5.365 -2.106 1.00 23.89 69 GLN B O 1
ATOM 2618 N N . SER B 1 71 ? 30.941 -5.945 -3.831 1.00 25.07 70 SER B N 1
ATOM 2619 C CA . SER B 1 71 ? 31.440 -7.143 -3.147 1.00 26.90 70 SER B CA 1
ATOM 2620 C C . SER B 1 71 ? 32.257 -6.858 -1.856 1.00 25.83 70 SER B C 1
ATOM 2621 O O . SER B 1 71 ? 32.385 -7.724 -0.992 1.00 25.70 70 SER B O 1
ATOM 2624 N N . GLN B 1 72 ? 32.766 -5.639 -1.703 1.00 25.19 71 GLN B N 1
ATOM 2625 C CA . GLN B 1 72 ? 33.435 -5.232 -0.450 1.00 24.60 71 GLN B CA 1
ATOM 2626 C C . GLN B 1 72 ? 32.506 -5.288 0.780 1.00 22.73 71 GLN B C 1
ATOM 2627 O O . GLN B 1 72 ? 32.980 -5.405 1.898 1.00 22.46 71 GLN B O 1
ATOM 2633 N N . SER B 1 73 ? 31.196 -5.228 0.565 1.00 21.43 72 SER B N 1
ATOM 2634 C CA . SER B 1 73 ? 30.226 -5.357 1.634 1.00 20.69 72 SER B CA 1
ATOM 2635 C C . SER B 1 73 ? 30.366 -6.682 2.353 1.00 21.26 72 SER B C 1
ATOM 2636 O O . SER B 1 73 ? 30.599 -7.707 1.721 1.00 20.70 72 SER B O 1
ATOM 2639 N N . ASP B 1 74 ? 30.219 -6.654 3.678 1.00 22.35 73 ASP B N 1
ATOM 2640 C CA . ASP B 1 74 ? 30.424 -7.822 4.513 1.00 23.33 73 ASP B CA 1
ATOM 2641 C C . ASP B 1 74 ? 29.386 -7.872 5.632 1.00 27.05 73 ASP B C 1
ATOM 2642 O O . ASP B 1 74 ? 29.229 -6.887 6.399 1.00 26.76 73 ASP B O 1
ATOM 2647 N N . ASP B 1 75 ? 28.672 -9.007 5.730 1.00 28.63 74 ASP B N 1
ATOM 2648 C CA . ASP B 1 75 ? 27.643 -9.170 6.767 1.00 28.45 74 ASP B CA 1
ATOM 2649 C C . ASP B 1 75 ? 28.180 -9.831 8.033 1.00 27.21 74 ASP B C 1
ATOM 2650 O O . ASP B 1 75 ? 27.481 -9.927 9.043 1.00 26.93 74 ASP B O 1
ATOM 2655 N N . PHE B 1 76 ? 29.441 -10.237 7.977 1.00 29.06 75 PHE B N 1
ATOM 2656 C CA . PHE B 1 76 ? 30.213 -10.726 9.131 1.00 30.43 75 PHE B CA 1
ATOM 2657 C C . PHE B 1 76 ? 29.613 -11.956 9.826 1.00 34.06 75 PHE B C 1
ATOM 2658 O O . PHE B 1 76 ? 29.786 -12.124 11.034 1.00 39.15 75 PHE B O 1
ATOM 2666 N N . ASN B 1 77 ? 28.934 -12.821 9.064 1.00 37.76 76 ASN B N 1
ATOM 2667 C CA . ASN B 1 77 ? 28.316 -14.044 9.593 1.00 39.91 76 ASN B CA 1
ATOM 2668 C C . ASN B 1 77 ? 29.252 -15.195 9.290 1.00 38.36 76 ASN B C 1
ATOM 2669 O O . ASN B 1 77 ? 28.964 -16.064 8.479 1.00 45.99 76 ASN B O 1
ATOM 2674 N N . TYR B 1 78 ? 30.398 -15.154 9.937 1.00 33.03 77 TYR B N 1
ATOM 2675 C CA . TYR B 1 78 ? 31.405 -16.176 9.841 1.00 33.28 77 TYR B CA 1
ATOM 2676 C C . TYR B 1 78 ? 32.287 -16.045 11.099 1.00 34.59 77 TYR B C 1
ATOM 2677 O O . TYR B 1 78 ? 32.002 -15.200 11.969 1.00 34.52 77 TYR B O 1
ATOM 2686 N N . THR B 1 79 ? 33.312 -16.885 11.230 1.00 35.65 78 THR B N 1
ATOM 2687 C CA . THR B 1 79 ? 34.162 -16.878 12.441 1.00 37.46 78 THR B CA 1
ATOM 2688 C C . THR B 1 79 ? 35.607 -16.584 12.058 1.00 36.63 78 THR B C 1
ATOM 2689 O O . THR B 1 79 ? 36.108 -17.114 11.068 1.00 39.17 78 THR B O 1
ATOM 2693 N N . ALA B 1 80 ? 36.252 -15.704 12.823 1.00 35.79 79 ALA B N 1
ATOM 2694 C CA . ALA B 1 80 ? 37.662 -15.365 12.603 1.00 36.45 79 ALA B CA 1
ATOM 2695 C C . ALA B 1 80 ? 38.348 -14.748 13.836 1.00 37.09 79 ALA B C 1
ATOM 2696 O O . ALA B 1 80 ? 37.717 -14.066 14.650 1.00 35.23 79 ALA B O 1
ATOM 2698 N N . ASP B 1 81 ? 39.640 -15.033 13.967 1.00 42.14 80 ASP B N 1
ATOM 2699 C CA . ASP B 1 81 ? 40.547 -14.286 14.847 1.00 51.73 80 ASP B CA 1
ATOM 2700 C C . ASP B 1 81 ? 41.862 -14.042 14.079 1.00 54.08 80 ASP B C 1
ATOM 2701 O O . ASP B 1 81 ? 41.914 -14.293 12.854 1.00 54.78 80 ASP B O 1
ATOM 2706 N N . SER B 1 82 ? 42.889 -13.511 14.756 1.00 55.58 81 SER B N 1
ATOM 2707 C CA . SER B 1 82 ? 44.168 -13.174 14.091 1.00 59.20 81 SER B CA 1
ATOM 2708 C C . SER B 1 82 ? 45.017 -14.398 13.682 1.00 61.81 81 SER B C 1
ATOM 2709 O O . SER B 1 82 ? 45.848 -14.278 12.775 1.00 55.96 81 SER B O 1
ATOM 2712 N N . ASN B 1 83 ? 44.783 -15.555 14.323 1.00 66.34 82 ASN B N 1
ATOM 2713 C CA . ASN B 1 83 ? 45.448 -16.828 13.968 1.00 67.93 82 ASN B CA 1
ATOM 2714 C C . ASN B 1 83 ? 44.746 -17.624 12.858 1.00 67.11 82 ASN B C 1
ATOM 2715 O O . ASN B 1 83 ? 45.418 -18.303 12.082 1.00 67.12 82 ASN B O 1
ATOM 2720 N N . ASN B 1 84 ? 43.411 -17.553 12.805 1.00 68.12 83 ASN B N 1
ATOM 2721 C CA . ASN B 1 84 ? 42.593 -18.224 11.772 1.00 65.06 83 ASN B CA 1
ATOM 2722 C C . ASN B 1 84 ? 41.643 -17.206 11.131 1.00 60.69 83 ASN B C 1
ATOM 2723 O O . ASN B 1 84 ? 40.440 -17.205 11.405 1.00 55.81 83 ASN B O 1
ATOM 2728 N N . LYS B 1 85 ? 42.225 -16.346 10.283 1.00 61.60 84 LYS B N 1
ATOM 2729 C CA . LYS B 1 85 ? 41.522 -15.242 9.601 1.00 64.19 84 LYS B CA 1
ATOM 2730 C C . LYS B 1 85 ? 40.355 -15.746 8.759 1.00 64.36 84 LYS B C 1
ATOM 2731 O O . LYS B 1 85 ? 39.245 -15.213 8.825 1.00 62.87 84 LYS B O 1
ATOM 2737 N N . GLY B 1 86 ? 40.626 -16.757 7.941 1.00 63.32 85 GLY B N 1
ATOM 2738 C CA . GLY B 1 86 ? 39.583 -17.410 7.157 1.00 58.93 85 GLY B CA 1
ATOM 2739 C C . GLY B 1 86 ? 38.904 -16.450 6.194 1.00 52.79 85 GLY B C 1
ATOM 2740 O O . GLY B 1 86 ? 39.540 -15.936 5.277 1.00 49.59 85 GLY B O 1
ATOM 2741 N N . ASN B 1 87 ? 37.618 -16.200 6.421 1.00 46.70 86 ASN B N 1
ATOM 2742 C CA . ASN B 1 87 ? 36.825 -15.369 5.525 1.00 44.68 86 ASN B CA 1
ATOM 2743 C C . ASN B 1 87 ? 37.064 -13.877 5.673 1.00 40.69 86 ASN B C 1
ATOM 2744 O O . ASN B 1 87 ? 36.739 -13.126 4.753 1.00 34.19 86 ASN B O 1
ATOM 2749 N N . PHE B 1 88 ? 37.601 -13.466 6.831 1.00 37.31 87 PHE B N 1
ATOM 2750 C CA . PHE B 1 88 ? 38.022 -12.085 7.078 1.00 37.21 87 PHE B CA 1
ATOM 2751 C C . PHE B 1 88 ? 39.099 -11.622 6.079 1.00 39.59 87 PHE B C 1
ATOM 2752 O O . PHE B 1 88 ? 38.933 -10.582 5.448 1.00 36.01 87 PHE B O 1
ATOM 2760 N N . GLU B 1 89 ? 40.170 -12.421 5.952 1.00 43.08 88 GLU B N 1
ATOM 2761 C CA . GLU B 1 89 ? 41.291 -12.252 4.979 1.00 44.90 88 GLU B CA 1
ATOM 2762 C C . GLU B 1 89 ? 40.832 -11.952 3.545 1.00 38.87 88 GLU B C 1
ATOM 2763 O O . GLU B 1 89 ? 41.559 -11.384 2.769 1.00 35.59 88 GLU B O 1
ATOM 2769 N N . LYS B 1 90 ? 39.620 -12.339 3.206 1.00 37.85 89 LYS B N 1
ATOM 2770 C CA . LYS B 1 90 ? 39.110 -12.197 1.849 1.00 42.19 89 LYS B CA 1
ATOM 2771 C C . LYS B 1 90 ? 38.768 -10.752 1.499 1.00 37.07 89 LYS B C 1
ATOM 2772 O O . LYS B 1 90 ? 38.857 -10.357 0.344 1.00 36.68 89 LYS B O 1
ATOM 2778 N N . LYS B 1 91 ? 38.354 -9.978 2.494 1.00 32.17 90 LYS B N 1
ATOM 2779 C CA . LYS B 1 91 ? 37.883 -8.622 2.266 1.00 30.04 90 LYS B CA 1
ATOM 2780 C C . LYS B 1 91 ? 38.534 -7.519 3.103 1.00 27.66 90 LYS B C 1
ATOM 2781 O O . LYS B 1 91 ? 38.279 -6.338 2.830 1.00 28.01 90 LYS B O 1
ATOM 2787 N N . TRP B 1 92 ? 39.362 -7.888 4.089 1.00 25.22 91 TRP B N 1
ATOM 2788 C CA . TRP B 1 92 ? 39.930 -6.949 5.087 1.00 25.31 91 TRP B CA 1
ATOM 2789 C C . TRP B 1 92 ? 41.371 -7.307 5.512 1.00 25.91 91 TRP B C 1
ATOM 2790 O O . TRP B 1 92 ? 41.771 -8.472 5.438 1.00 29.85 91 TRP B O 1
ATOM 2801 N N . THR B 1 93 ? 42.137 -6.314 5.962 1.00 25.64 92 THR B N 1
ATOM 2802 C CA . THR B 1 93 ? 43.327 -6.556 6.791 1.00 26.72 92 THR B CA 1
ATOM 2803 C C . THR B 1 93 ? 43.027 -6.168 8.222 1.00 27.51 92 THR B C 1
ATOM 2804 O O . THR B 1 93 ? 42.144 -5.367 8.475 1.00 29.53 92 THR B O 1
ATOM 2808 N N . ASP B 1 94 ? 43.767 -6.722 9.171 1.00 27.55 93 ASP B N 1
ATOM 2809 C CA . ASP B 1 94 ? 43.559 -6.379 10.565 1.00 26.49 93 ASP B CA 1
ATOM 2810 C C . ASP B 1 94 ? 44.580 -5.396 11.086 1.00 24.43 93 ASP B C 1
ATOM 2811 O O . ASP B 1 94 ? 45.006 -5.489 12.235 1.00 23.10 93 ASP B O 1
ATOM 2816 N N . TYR B 1 95 ? 44.931 -4.414 10.258 1.00 23.47 94 TYR B N 1
ATOM 2817 C CA . TYR B 1 95 ? 45.716 -3.267 10.705 1.00 23.65 94 TYR B CA 1
ATOM 2818 C C . TYR B 1 95 ? 45.316 -2.035 9.893 1.00 23.92 94 TYR B C 1
ATOM 2819 O O . TYR B 1 95 ? 44.483 -2.112 9.021 1.00 25.73 94 TYR B O 1
ATOM 2828 N N . TYR B 1 96 ? 45.894 -0.893 10.228 1.00 24.65 95 TYR B N 1
ATOM 2829 C CA . TYR B 1 96 ? 45.758 0.349 9.484 1.00 24.57 95 TYR B CA 1
ATOM 2830 C C . TYR B 1 96 ? 46.412 0.190 8.120 1.00 25.26 95 TYR B C 1
ATOM 2831 O O . TYR B 1 96 ? 47.149 -0.749 7.919 1.00 24.60 95 TYR B O 1
ATOM 2840 N N . HIS B 1 97 ? 46.152 1.111 7.194 1.00 28.18 96 HIS B N 1
ATOM 2841 C CA . HIS B 1 97 ? 46.625 0.990 5.798 1.00 30.02 96 HIS B CA 1
ATOM 2842 C C . HIS B 1 97 ? 48.123 1.239 5.584 1.00 29.73 96 HIS B C 1
ATOM 2843 O O . HIS B 1 97 ? 48.612 1.107 4.473 1.00 32.52 96 HIS B O 1
ATOM 2850 N N . ALA B 1 98 ? 48.821 1.641 6.646 1.00 29.80 97 ALA B N 1
ATOM 2851 C CA . ALA B 1 98 ? 50.266 1.837 6.659 1.00 29.06 97 ALA B CA 1
ATOM 2852 C C . ALA B 1 98 ? 50.789 1.326 7.993 1.00 30.01 97 ALA B C 1
ATOM 2853 O O . ALA B 1 98 ? 49.980 0.984 8.873 1.00 30.85 97 ALA B O 1
ATOM 2855 N N . ASN B 1 99 ? 52.120 1.317 8.160 1.00 28.19 98 ASN B N 1
ATOM 2856 C CA . ASN B 1 99 ? 52.763 0.756 9.342 1.00 26.79 98 ASN B CA 1
ATOM 2857 C C . ASN B 1 99 ? 52.941 1.822 10.453 1.00 27.42 98 ASN B C 1
ATOM 2858 O O . ASN B 1 99 ? 54.063 2.233 10.809 1.00 26.74 98 ASN B O 1
ATOM 2863 N N . TRP B 1 100 ? 51.796 2.276 10.975 1.00 25.49 99 TRP B N 1
ATOM 2864 C CA . TRP B 1 100 ? 51.706 3.262 12.049 1.00 23.93 99 TRP B CA 1
ATOM 2865 C C . TRP B 1 100 ? 50.795 2.632 13.102 1.00 23.86 99 TRP B C 1
ATOM 2866 O O . TRP B 1 100 ? 49.768 2.069 12.736 1.00 24.44 99 TRP B O 1
ATOM 2877 N N . SER B 1 101 ? 51.129 2.729 14.389 1.00 23.01 100 SER B N 1
ATOM 2878 C CA . SER B 1 101 ? 50.302 2.071 15.427 1.00 22.50 100 SER B CA 1
ATOM 2879 C C . SER B 1 101 ? 49.173 2.948 15.997 1.00 22.74 100 SER B C 1
ATOM 2880 O O . SER B 1 101 ? 48.397 2.475 16.831 1.00 23.41 100 SER B O 1
ATOM 2883 N N . GLY B 1 102 ? 49.102 4.218 15.592 1.00 22.24 101 GLY B N 1
ATOM 2884 C CA . GLY B 1 102 ? 47.919 5.033 15.816 1.00 22.04 101 GLY B CA 1
ATOM 2885 C C . GLY B 1 102 ? 48.172 6.266 16.644 1.00 22.06 101 GLY B C 1
ATOM 2886 O O . GLY B 1 102 ? 49.273 6.450 17.120 1.00 22.92 101 GLY B O 1
ATOM 2887 N N . PRO B 1 103 ? 47.146 7.122 16.809 1.00 22.14 102 PRO B N 1
ATOM 2888 C CA . PRO B 1 103 ? 47.289 8.365 17.547 1.00 22.96 102 PRO B CA 1
ATOM 2889 C C . PRO B 1 103 ? 47.425 8.088 19.024 1.00 24.04 102 PRO B C 1
ATOM 2890 O O . PRO B 1 103 ? 46.590 7.402 19.629 1.00 25.31 102 PRO B O 1
ATOM 2894 N N . ALA B 1 104 ? 48.482 8.624 19.600 1.00 25.32 103 ALA B N 1
ATOM 2895 C CA . ALA B 1 104 ? 48.895 8.254 20.945 1.00 25.57 103 ALA B CA 1
ATOM 2896 C C . ALA B 1 104 ? 47.810 8.685 21.943 1.00 24.45 103 ALA B C 1
ATOM 2897 O O . ALA B 1 104 ? 47.237 9.768 21.760 1.00 23.59 103 ALA B O 1
ATOM 2899 N N . PRO B 1 105 ? 47.512 7.884 22.974 1.00 23.43 104 PRO B N 1
ATOM 2900 C CA . PRO B 1 105 ? 48.201 6.639 23.335 1.00 24.39 104 PRO B CA 1
ATOM 2901 C C . PRO B 1 105 ? 47.623 5.339 22.731 1.00 24.26 104 PRO B C 1
ATOM 2902 O O . PRO B 1 105 ? 47.800 4.253 23.301 1.00 25.67 104 PRO B O 1
ATOM 2906 N N . THR B 1 106 ? 46.929 5.430 21.612 1.00 24.01 105 THR B N 1
ATOM 2907 C CA . THR B 1 106 ? 46.435 4.232 20.944 1.00 24.17 105 THR B CA 1
ATOM 2908 C C . THR B 1 106 ? 47.627 3.439 20.452 1.00 24.66 105 THR B C 1
ATOM 2909 O O . THR B 1 106 ? 48.584 4.022 19.927 1.00 23.69 105 THR B O 1
ATOM 2913 N N . ILE B 1 107 ? 47.580 2.121 20.634 1.00 24.41 106 ILE B N 1
ATOM 2914 C CA . ILE B 1 107 ? 48.538 1.230 20.019 1.00 23.88 106 ILE B CA 1
ATOM 2915 C C . ILE B 1 107 ? 47.766 0.088 19.388 1.00 22.83 106 ILE B C 1
ATOM 2916 O O . ILE B 1 107 ? 47.353 -0.842 20.087 1.00 21.60 106 ILE B O 1
ATOM 2921 N N . TRP B 1 108 ? 47.573 0.154 18.064 1.00 22.18 107 TRP B N 1
ATOM 2922 C CA . TRP B 1 108 ? 46.794 -0.856 17.355 1.00 22.12 107 TRP B CA 1
ATOM 2923 C C . TRP B 1 108 ? 47.470 -2.209 17.441 1.00 22.85 107 TRP B C 1
ATOM 2924 O O . TRP B 1 108 ? 48.687 -2.279 17.493 1.00 21.74 107 TRP B O 1
ATOM 2935 N N . GLN B 1 109 ? 46.654 -3.260 17.501 1.00 23.92 108 GLN B N 1
ATOM 2936 C CA . GLN B 1 109 ? 47.117 -4.650 17.639 1.00 26.18 108 GLN B CA 1
ATOM 2937 C C . GLN B 1 109 ? 46.279 -5.548 16.728 1.00 25.96 108 GLN B C 1
ATOM 2938 O O . GLN B 1 109 ? 45.051 -5.462 16.760 1.00 27.18 108 GLN B O 1
ATOM 2944 N N . ARG B 1 110 ? 46.916 -6.403 15.935 1.00 25.80 109 ARG B N 1
ATOM 2945 C CA . ARG B 1 110 ? 46.184 -7.340 15.076 1.00 27.54 109 ARG B CA 1
ATOM 2946 C C . ARG B 1 110 ? 45.263 -8.309 15.835 1.00 28.44 109 ARG B C 1
ATOM 2947 O O . ARG B 1 110 ? 44.167 -8.609 15.369 1.00 26.62 109 ARG B O 1
ATOM 2955 N N . ASP B 1 111 ? 45.689 -8.776 17.008 1.00 30.22 110 ASP B N 1
ATOM 2956 C CA . ASP B 1 111 ? 44.883 -9.732 17.769 1.00 31.87 110 ASP B CA 1
ATOM 2957 C C . ASP B 1 111 ? 43.702 -9.117 18.523 1.00 32.18 110 ASP B C 1
ATOM 2958 O O . ASP B 1 111 ? 42.914 -9.848 19.111 1.00 34.66 110 ASP B O 1
ATOM 2963 N N . HIS B 1 112 ? 43.547 -7.793 18.482 1.00 29.55 111 HIS B N 1
ATOM 2964 C CA . HIS B 1 112 ? 42.349 -7.163 19.030 1.00 28.10 111 HIS B CA 1
ATOM 2965 C C . HIS B 1 112 ? 41.178 -7.118 18.056 1.00 25.34 111 HIS B C 1
ATOM 2966 O O . HIS B 1 112 ? 40.153 -6.556 18.375 1.00 24.09 111 HIS B O 1
ATOM 2973 N N . ILE B 1 113 ? 41.310 -7.761 16.898 1.00 25.02 112 ILE B N 1
ATOM 2974 C CA . ILE B 1 113 ? 40.234 -7.877 15.906 1.00 24.92 112 ILE B CA 1
ATOM 2975 C C . ILE B 1 113 ? 39.736 -9.321 15.844 1.00 24.54 112 ILE B C 1
ATOM 2976 O O . ILE B 1 113 ? 40.525 -10.249 15.802 1.00 27.37 112 ILE B O 1
ATOM 2981 N N . SER B 1 114 ? 38.432 -9.509 15.829 1.00 23.57 113 SER B N 1
ATOM 2982 C CA . SER B 1 114 ? 37.881 -10.817 15.589 1.00 25.30 113 SER B CA 1
ATOM 2983 C C . SER B 1 114 ? 36.510 -10.666 14.977 1.00 26.01 113 SER B C 1
ATOM 2984 O O . SER B 1 114 ? 35.983 -9.570 14.902 1.00 25.13 113 SER B O 1
ATOM 2987 N N . VAL B 1 115 ? 35.981 -11.769 14.468 1.00 27.80 114 VAL B N 1
ATOM 2988 C CA . VAL B 1 115 ? 34.604 -11.837 14.005 1.00 28.81 114 VAL B CA 1
ATOM 2989 C C . VAL B 1 115 ? 33.974 -13.073 14.676 1.00 29.63 114 VAL B C 1
ATOM 2990 O O . VAL B 1 115 ? 34.526 -14.153 14.595 1.00 29.75 114 VAL B O 1
ATOM 2994 N N . SER B 1 116 ? 32.856 -12.890 15.366 1.00 30.74 115 SER B N 1
ATOM 2995 C CA . SER B 1 116 ? 32.051 -13.998 15.890 1.00 33.50 115 SER B CA 1
ATOM 2996 C C . SER B 1 116 ? 30.683 -13.468 16.287 1.00 34.90 115 SER B C 1
ATOM 2997 O O . SER B 1 116 ? 30.572 -12.290 16.643 1.00 30.66 115 SER B O 1
ATOM 3000 N N . ASP B 1 117 ? 29.665 -14.339 16.240 1.00 38.11 116 ASP B N 1
ATOM 3001 C CA . ASP B 1 117 ? 28.277 -13.996 16.594 1.00 42.70 116 ASP B CA 1
ATOM 3002 C C . ASP B 1 117 ? 27.661 -12.999 15.621 1.00 41.65 116 ASP B C 1
ATOM 3003 O O . ASP B 1 117 ? 26.803 -12.191 15.998 1.00 41.83 116 ASP B O 1
ATOM 3008 N N . GLY B 1 118 ? 28.099 -13.059 14.367 1.00 39.13 117 GLY B N 1
ATOM 3009 C CA . GLY B 1 118 ? 27.623 -12.133 13.357 1.00 37.95 117 GLY B CA 1
ATOM 3010 C C . GLY B 1 118 ? 28.109 -10.680 13.457 1.00 36.45 117 GLY B C 1
ATOM 3011 O O . GLY B 1 118 ? 27.522 -9.774 12.798 1.00 32.55 117 GLY B O 1
ATOM 3012 N N . CYS B 1 119 ? 29.159 -10.440 14.248 1.00 32.78 118 CYS B N 1
ATOM 3013 C CA . CYS B 1 119 ? 29.742 -9.100 14.353 1.00 33.29 118 CYS B CA 1
ATOM 3014 C C . CYS B 1 119 ? 31.272 -9.075 14.183 1.00 29.41 118 CYS B C 1
ATOM 3015 O O . CYS B 1 119 ? 31.983 -9.965 14.658 1.00 28.22 118 CYS B O 1
ATOM 3018 N N . LEU B 1 120 ? 31.752 -8.040 13.502 1.00 26.13 119 LEU B N 1
ATOM 3019 C CA . LEU B 1 120 ? 33.123 -7.600 13.643 1.00 25.49 119 LEU B CA 1
ATOM 3020 C C . LEU B 1 120 ? 33.248 -6.989 15.033 1.00 24.89 119 LEU B C 1
ATOM 3021 O O . LEU B 1 120 ? 32.400 -6.203 15.414 1.00 25.48 119 LEU B O 1
ATOM 3026 N N . ARG B 1 121 ? 34.299 -7.338 15.767 1.00 24.83 120 ARG B N 1
ATOM 3027 C CA . ARG B 1 121 ? 34.464 -6.932 17.142 1.00 25.87 120 ARG B CA 1
ATOM 3028 C C . ARG B 1 121 ? 35.840 -6.346 17.305 1.00 25.57 120 ARG B C 1
ATOM 3029 O O . ARG B 1 121 ? 36.818 -6.960 16.938 1.00 23.57 120 ARG B O 1
ATOM 3037 N N . ILE B 1 122 ? 35.922 -5.168 17.897 1.00 26.47 121 ILE B N 1
ATOM 3038 C CA . ILE B 1 122 ? 37.193 -4.564 18.172 1.00 27.50 121 ILE B CA 1
ATOM 3039 C C . ILE B 1 122 ? 37.329 -4.360 19.659 1.00 29.62 121 ILE B C 1
ATOM 3040 O O . ILE B 1 122 ? 36.629 -3.522 20.219 1.00 28.63 121 ILE B O 1
ATOM 3045 N N . GLU B 1 123 ? 38.264 -5.086 20.281 1.00 31.76 122 GLU B N 1
ATOM 3046 C CA . GLU B 1 123 ? 38.441 -4.993 21.717 1.00 35.48 122 GLU B CA 1
ATOM 3047 C C . GLU B 1 123 ? 39.514 -4.000 22.106 1.00 31.26 122 GLU B C 1
ATOM 3048 O O . GLU B 1 123 ? 40.325 -3.572 21.305 1.00 28.08 122 GLU B O 1
ATOM 3054 N N . THR B 1 124 ? 39.435 -3.586 23.359 1.00 29.71 123 THR B N 1
ATOM 3055 C CA . THR B 1 124 ? 40.373 -2.684 23.946 1.00 29.31 123 THR B CA 1
ATOM 3056 C C . THR B 1 124 ? 40.869 -3.350 25.221 1.00 28.48 123 THR B C 1
ATOM 3057 O O . THR B 1 124 ? 40.084 -3.955 25.948 1.00 29.26 123 THR B O 1
ATOM 3061 N N . SER B 1 125 ? 42.172 -3.254 25.465 1.00 28.34 124 SER B N 1
ATOM 3062 C CA . SER B 1 125 ? 42.786 -3.725 26.702 1.00 29.76 124 SER B CA 1
ATOM 3063 C C . SER B 1 125 ? 44.024 -2.880 27.040 1.00 30.96 124 SER B C 1
ATOM 3064 O O . SER B 1 125 ? 44.485 -2.066 26.238 1.00 30.48 124 SER B O 1
ATOM 3067 N N . ARG B 1 126 ? 44.526 -3.083 28.249 1.00 32.13 125 ARG B N 1
ATOM 3068 C CA . ARG B 1 126 ? 45.762 -2.476 28.723 1.00 32.85 125 ARG B CA 1
ATOM 3069 C C . ARG B 1 126 ? 46.471 -3.456 29.688 1.00 34.29 125 ARG B C 1
ATOM 3070 O O . ARG B 1 126 ? 46.136 -3.493 30.866 1.00 33.14 125 ARG B O 1
ATOM 3078 N N . PRO B 1 127 ? 47.454 -4.235 29.193 1.00 38.82 126 PRO B N 1
ATOM 3079 C CA . PRO B 1 127 ? 48.266 -5.095 30.073 1.00 40.58 126 PRO B CA 1
ATOM 3080 C C . PRO B 1 127 ? 49.080 -4.319 31.103 1.00 43.64 126 PRO B C 1
ATOM 3081 O O . PRO B 1 127 ? 49.226 -3.095 30.989 1.00 40.64 126 PRO B O 1
ATOM 3085 N N . ASP B 1 128 ? 49.592 -5.038 32.103 1.00 51.38 127 ASP B N 1
ATOM 3086 C CA . ASP B 1 128 ? 50.463 -4.450 33.158 1.00 56.33 127 ASP B CA 1
ATOM 3087 C C . ASP B 1 128 ? 51.845 -4.077 32.622 1.00 53.76 127 ASP B C 1
ATOM 3088 O O . ASP B 1 128 ? 52.439 -3.097 33.075 1.00 52.98 127 ASP B O 1
ATOM 3093 N N . ASP B 1 129 ? 52.337 -4.847 31.648 1.00 53.04 128 ASP B N 1
ATOM 3094 C CA . ASP B 1 129 ? 53.610 -4.560 30.949 1.00 59.38 128 ASP B CA 1
ATOM 3095 C C . ASP B 1 129 ? 53.632 -3.379 29.926 1.00 58.96 128 ASP B C 1
ATOM 3096 O O . ASP B 1 129 ? 54.612 -3.249 29.198 1.00 61.49 128 ASP B O 1
ATOM 3098 N N . VAL B 1 130 ? 52.602 -2.525 29.858 1.00 54.06 129 VAL B N 1
ATOM 3099 C CA . VAL B 1 130 ? 52.387 -1.681 28.659 1.00 49.51 129 VAL B CA 1
ATOM 3100 C C . VAL B 1 130 ? 53.366 -0.511 28.503 1.00 46.02 129 VAL B C 1
ATOM 3101 O O . VAL B 1 130 ? 53.766 0.113 29.481 1.00 44.44 129 VAL B O 1
ATOM 3105 N N . LYS B 1 131 ? 53.699 -0.203 27.251 1.00 43.31 130 LYS B N 1
ATOM 3106 C CA . LYS B 1 131 ? 54.536 0.933 26.912 1.00 43.80 130 LYS B CA 1
ATOM 3107 C C . LYS B 1 131 ? 53.976 2.232 27.476 1.00 39.74 130 LYS B C 1
ATOM 3108 O O . LYS B 1 131 ? 52.784 2.394 27.618 1.00 38.20 130 LYS B O 1
ATOM 3114 N N . ILE B 1 132 ? 54.865 3.151 27.803 1.00 38.70 131 ILE B N 1
ATOM 3115 C CA . ILE B 1 132 ? 54.513 4.532 28.060 1.00 37.74 131 ILE B CA 1
ATOM 3116 C C . ILE B 1 132 ? 54.717 5.240 26.719 1.00 35.43 131 ILE B C 1
ATOM 3117 O O . ILE B 1 132 ? 55.653 4.923 25.993 1.00 31.03 131 ILE B O 1
ATOM 3122 N N . VAL B 1 133 ? 53.850 6.202 26.394 1.00 34.74 132 VAL B N 1
ATOM 3123 C CA . VAL B 1 133 ? 54.026 7.026 25.200 1.00 34.64 132 VAL B CA 1
ATOM 3124 C C . VAL B 1 133 ? 53.755 8.492 25.509 1.00 33.24 132 VAL B C 1
ATOM 3125 O O . VAL B 1 133 ? 53.010 8.836 26.437 1.00 32.15 132 VAL B O 1
ATOM 3129 N N . LYS B 1 134 ? 54.420 9.344 24.740 1.00 33.36 133 LYS B N 1
ATOM 3130 C CA . LYS B 1 134 ? 54.275 10.774 24.830 1.00 34.20 133 LYS B CA 1
ATOM 3131 C C . LYS B 1 134 ? 53.005 11.125 24.079 1.00 32.05 133 LYS B C 1
ATOM 3132 O O . LYS B 1 134 ? 52.823 10.729 22.929 1.00 32.69 133 LYS B O 1
ATOM 3138 N N . VAL B 1 135 ? 52.115 11.854 24.716 1.00 29.36 134 VAL B N 1
ATOM 3139 C CA . VAL B 1 135 ? 50.889 12.220 24.085 1.00 29.36 134 VAL B CA 1
ATOM 3140 C C . VAL B 1 135 ? 50.957 13.702 23.951 1.00 31.71 134 VAL B C 1
ATOM 3141 O O . VAL B 1 135 ? 51.259 14.398 24.904 1.00 32.20 134 VAL B O 1
ATOM 3145 N N . THR B 1 136 ? 50.595 14.191 22.781 1.00 37.25 135 THR B N 1
ATOM 3146 C CA . THR B 1 136 ? 50.776 15.583 22.468 1.00 41.77 135 THR B CA 1
ATOM 3147 C C . THR B 1 136 ? 49.502 16.109 21.774 1.00 41.66 135 THR B C 1
ATOM 3148 O O . THR B 1 136 ? 48.968 15.446 20.895 1.00 44.69 135 THR B O 1
ATOM 3152 N N . SER B 1 137 ? 48.975 17.253 22.214 1.00 41.95 136 SER B N 1
ATOM 3153 C CA . SER B 1 137 ? 47.788 17.839 21.581 1.00 43.61 136 SER B CA 1
ATOM 3154 C C . SER B 1 137 ? 47.837 19.347 21.699 1.00 47.52 136 SER B C 1
ATOM 3155 O O . SER B 1 137 ? 47.665 19.910 22.780 1.00 45.70 136 SER B O 1
ATOM 3158 N N . GLY B 1 138 ? 48.058 19.995 20.562 1.00 53.82 137 GLY B N 1
ATOM 3159 C CA . GLY B 1 138 ? 48.440 21.402 20.539 1.00 56.22 137 GLY B CA 1
ATOM 3160 C C . GLY B 1 138 ? 49.804 21.586 21.193 1.00 54.10 137 GLY B C 1
ATOM 3161 O O . GLY B 1 138 ? 50.767 20.883 20.875 1.00 48.52 137 GLY B O 1
ATOM 3162 N N . ASP B 1 139 ? 49.874 22.528 22.120 1.00 56.10 138 ASP B N 1
ATOM 3163 C CA . ASP B 1 139 ? 51.103 22.779 22.865 1.00 61.59 138 ASP B CA 1
ATOM 3164 C C . ASP B 1 139 ? 51.170 21.996 24.196 1.00 55.54 138 ASP B C 1
ATOM 3165 O O . ASP B 1 139 ? 52.129 22.166 24.918 1.00 55.57 138 ASP B O 1
ATOM 3170 N N . LYS B 1 140 ? 50.166 21.167 24.517 1.00 49.31 139 LYS B N 1
ATOM 3171 C CA . LYS B 1 140 ? 50.182 20.331 25.732 1.00 46.65 139 LYS B CA 1
ATOM 3172 C C . LYS B 1 140 ? 50.874 18.954 25.502 1.00 44.28 139 LYS B C 1
ATOM 3173 O O . LYS B 1 140 ? 50.827 18.405 24.393 1.00 45.53 139 LYS B O 1
ATOM 3176 N N . GLU B 1 141 ? 51.533 18.441 26.547 1.00 42.08 140 GLU B N 1
ATOM 3177 C CA . GLU B 1 141 ? 52.178 17.116 26.577 1.00 45.17 140 GLU B CA 1
ATOM 3178 C C . GLU B 1 141 ? 51.833 16.392 27.857 1.00 41.19 140 GLU B C 1
ATOM 3179 O O . GLU B 1 141 ? 51.552 17.021 28.879 1.00 37.70 140 GLU B O 1
ATOM 3185 N N . LYS B 1 142 ? 51.945 15.068 27.807 1.00 39.11 141 LYS B N 1
ATOM 3186 C CA . LYS B 1 142 ? 51.787 14.207 28.981 1.00 40.73 141 LYS B CA 1
ATOM 3187 C C . LYS B 1 142 ? 52.311 12.801 28.615 1.00 37.92 141 LYS B C 1
ATOM 3188 O O . LYS B 1 142 ? 52.051 12.329 27.511 1.00 35.78 141 LYS B O 1
ATOM 3194 N N . MET B 1 143 ? 53.047 12.157 29.522 1.00 36.03 142 MET B N 1
ATOM 3195 C CA . MET B 1 143 ? 53.459 10.743 29.368 1.00 35.95 142 MET B CA 1
ATOM 3196 C C . MET B 1 143 ? 52.366 9.857 29.900 1.00 33.88 142 MET B C 1
ATOM 3197 O O . MET B 1 143 ? 51.904 10.085 30.999 1.00 31.73 142 MET B O 1
ATOM 3202 N N . MET B 1 144 ? 51.970 8.827 29.155 1.00 33.85 143 MET B N 1
ATOM 3203 C CA . MET B 1 144 ? 50.830 8.014 29.560 1.00 32.81 143 MET B CA 1
ATOM 3204 C C . MET B 1 144 ? 51.002 6.551 29.220 1.00 30.14 143 MET B C 1
ATOM 3205 O O . MET B 1 144 ? 51.662 6.231 28.254 1.00 29.61 143 MET B O 1
ATOM 3210 N N . PRO B 1 145 ? 50.331 5.664 29.964 1.00 28.01 144 PRO B N 1
ATOM 3211 C CA . PRO B 1 145 ? 50.252 4.280 29.515 1.00 27.40 144 PRO B CA 1
ATOM 3212 C C . PRO B 1 145 ? 49.569 4.179 28.183 1.00 26.80 144 PRO B C 1
ATOM 3213 O O . PRO B 1 145 ? 48.607 4.871 27.952 1.00 27.46 144 PRO B O 1
ATOM 3217 N N . GLY B 1 146 ? 50.047 3.278 27.335 1.00 26.88 145 GLY B N 1
ATOM 3218 C CA . GLY B 1 146 ? 49.361 2.935 26.101 1.00 25.40 145 GLY B CA 1
ATOM 3219 C C . GLY B 1 146 ? 48.036 2.227 26.338 1.00 24.99 145 GLY B C 1
ATOM 3220 O O . GLY B 1 146 ? 47.730 1.790 27.449 1.00 21.86 145 GLY B O 1
ATOM 3221 N N . THR B 1 147 ? 47.255 2.140 25.261 1.00 24.78 146 THR B N 1
ATOM 3222 C CA . THR B 1 147 ? 45.984 1.457 25.244 1.00 24.22 146 THR B CA 1
ATOM 3223 C C . THR B 1 147 ? 45.967 0.636 23.975 1.00 24.18 146 THR B C 1
ATOM 3224 O O . THR B 1 147 ? 46.121 1.185 22.887 1.00 24.41 146 THR B O 1
ATOM 3228 N N . TYR B 1 148 ? 45.788 -0.671 24.125 1.00 23.02 147 TYR B N 1
ATOM 3229 C CA . TYR B 1 148 ? 45.731 -1.570 23.003 1.00 23.40 147 TYR B CA 1
ATOM 3230 C C . TYR B 1 148 ? 44.319 -1.612 22.478 1.00 23.75 147 TYR B C 1
ATOM 3231 O O . TYR B 1 148 ? 43.361 -1.769 23.238 1.00 22.17 147 TYR B O 1
ATOM 3240 N N . THR B 1 149 ? 44.189 -1.460 21.169 1.00 23.05 148 THR B N 1
ATOM 3241 C CA . THR B 1 149 ? 42.934 -1.728 20.525 1.00 23.00 148 THR B CA 1
ATOM 3242 C C . THR B 1 149 ? 43.207 -2.193 19.114 1.00 22.48 148 THR B C 1
ATOM 3243 O O . THR B 1 149 ? 44.300 -2.680 18.836 1.00 23.53 148 THR B O 1
ATOM 3247 N N . GLY B 1 150 ? 42.245 -2.052 18.218 1.00 21.54 149 GLY B N 1
ATOM 3248 C CA . GLY B 1 150 ? 42.388 -2.623 16.885 1.00 21.26 149 GLY B CA 1
ATOM 3249 C C . GLY B 1 150 ? 41.932 -1.735 15.756 1.00 21.11 149 GLY B C 1
ATOM 3250 O O . GLY B 1 150 ? 41.252 -0.748 15.977 1.00 20.62 149 GLY B O 1
ATOM 3251 N N . CYS B 1 151 ? 42.339 -2.115 14.549 1.00 21.44 150 CYS B N 1
ATOM 3252 C CA . CYS B 1 151 ? 42.075 -1.358 13.353 1.00 22.22 150 CYS B CA 1
ATOM 3253 C C . CYS B 1 151 ? 41.950 -2.295 12.170 1.00 22.45 150 CYS B C 1
ATOM 3254 O O . CYS B 1 151 ? 42.755 -3.163 11.986 1.00 23.64 150 CYS B O 1
ATOM 3257 N N . VAL B 1 152 ? 40.921 -2.084 11.377 1.00 23.44 151 VAL B N 1
ATOM 3258 C CA . VAL B 1 152 ? 40.610 -2.874 10.189 1.00 24.24 151 VAL B CA 1
ATOM 3259 C C . VAL B 1 152 ? 40.663 -1.961 8.957 1.00 23.39 151 VAL B C 1
ATOM 3260 O O . VAL B 1 152 ? 40.171 -0.822 9.014 1.00 24.01 151 VAL B O 1
ATOM 3264 N N . THR B 1 153 ? 41.252 -2.450 7.862 1.00 22.67 152 THR B N 1
ATOM 3265 C CA . THR B 1 153 ? 41.272 -1.731 6.586 1.00 23.59 152 THR B CA 1
ATOM 3266 C C . THR B 1 153 ? 40.695 -2.620 5.475 1.00 24.00 152 THR B C 1
ATOM 3267 O O . THR B 1 153 ? 40.935 -3.827 5.415 1.00 22.72 152 THR B O 1
ATOM 3271 N N . SER B 1 154 ? 39.935 -2.008 4.577 1.00 24.74 153 SER B N 1
ATOM 3272 C CA . SER B 1 154 ? 39.407 -2.734 3.425 1.00 25.05 153 SER B CA 1
ATOM 3273 C C . SER B 1 154 ? 40.524 -3.123 2.464 1.00 25.06 153 SER B C 1
ATOM 3274 O O . SER B 1 154 ? 41.564 -2.492 2.445 1.00 24.25 153 SER B O 1
ATOM 3277 N N . LYS B 1 155 ? 40.278 -4.164 1.675 1.00 26.04 154 LYS B N 1
ATOM 3278 C CA . LYS B 1 155 ? 41.191 -4.569 0.600 1.00 28.06 154 LYS B CA 1
ATOM 3279 C C . LYS B 1 155 ? 40.893 -3.884 -0.715 1.00 26.68 154 LYS B C 1
ATOM 3280 O O . LYS B 1 155 ? 41.736 -3.846 -1.589 1.00 24.67 154 LYS B O 1
ATOM 3286 N N . THR B 1 156 ? 39.697 -3.359 -0.876 1.00 28.34 155 THR B N 1
ATOM 3287 C CA . THR B 1 156 ? 39.434 -2.541 -2.037 1.00 30.27 155 THR B CA 1
ATOM 3288 C C . THR B 1 156 ? 38.989 -1.168 -1.628 1.00 29.54 155 THR B C 1
ATOM 3289 O O . THR B 1 156 ? 38.636 -0.934 -0.471 1.00 31.46 155 THR B O 1
ATOM 3293 N N . ARG B 1 157 ? 38.990 -0.270 -2.605 1.00 28.45 156 ARG B N 1
ATOM 3294 C CA . ARG B 1 157 ? 38.685 1.125 -2.381 1.00 27.74 156 ARG B CA 1
ATOM 3295 C C . ARG B 1 157 ? 37.385 1.501 -2.990 1.00 25.13 156 ARG B C 1
ATOM 3296 O O . ARG B 1 157 ? 36.863 0.806 -3.811 1.00 26.82 156 ARG B O 1
ATOM 3304 N N . VAL B 1 158 ? 36.860 2.632 -2.581 1.00 24.26 157 VAL B N 1
ATOM 3305 C CA . VAL B 1 158 ? 35.617 3.126 -3.130 1.00 23.24 157 VAL B CA 1
ATOM 3306 C C . VAL B 1 158 ? 35.840 4.557 -3.585 1.00 22.29 157 VAL B C 1
ATOM 3307 O O . VAL B 1 158 ? 36.771 5.247 -3.125 1.00 20.00 157 VAL B O 1
ATOM 3311 N N . VAL B 1 159 ? 35.003 4.971 -4.528 1.00 21.03 158 VAL B N 1
ATOM 3312 C CA . VAL B 1 159 ? 35.061 6.327 -5.037 1.00 20.62 158 VAL B CA 1
ATOM 3313 C C . VAL B 1 159 ? 33.663 6.747 -5.393 1.00 18.80 158 VAL B C 1
ATOM 3314 O O . VAL B 1 159 ? 32.803 5.907 -5.613 1.00 17.16 158 VAL B O 1
ATOM 3318 N N . TYR B 1 160 ? 33.424 8.042 -5.448 1.00 18.40 159 TYR B N 1
ATOM 3319 C CA . TYR B 1 160 ? 32.080 8.515 -5.744 1.00 18.97 159 TYR B CA 1
ATOM 3320 C C . TYR B 1 160 ? 31.669 8.060 -7.125 1.00 19.42 159 TYR B C 1
ATOM 3321 O O . TYR B 1 160 ? 32.521 7.686 -7.911 1.00 20.57 159 TYR B O 1
ATOM 3330 N N . PRO B 1 161 ? 30.384 8.076 -7.442 1.00 19.84 160 PRO B N 1
ATOM 3331 C CA . PRO B 1 161 ? 29.297 8.063 -6.482 1.00 20.16 160 PRO B CA 1
ATOM 3332 C C . PRO B 1 161 ? 29.197 6.716 -5.754 1.00 19.71 160 PRO B C 1
ATOM 3333 O O . PRO B 1 161 ? 29.299 5.661 -6.380 1.00 19.77 160 PRO B O 1
ATOM 3337 N N . VAL B 1 162 ? 29.022 6.763 -4.437 1.00 19.59 161 VAL B N 1
ATOM 3338 C CA . VAL B 1 162 ? 28.944 5.546 -3.638 1.00 19.74 161 VAL B CA 1
ATOM 3339 C C . VAL B 1 162 ? 28.189 5.789 -2.331 1.00 20.32 161 VAL B C 1
ATOM 3340 O O . VAL B 1 162 ? 28.303 6.856 -1.765 1.00 20.45 161 VAL B O 1
ATOM 3344 N N . TYR B 1 163 ? 27.398 4.803 -1.886 1.00 21.97 162 TYR B N 1
ATOM 3345 C CA . TYR B 1 163 ? 26.705 4.835 -0.564 1.00 22.23 162 TYR B CA 1
ATOM 3346 C C . TYR B 1 163 ? 27.336 3.770 0.328 1.00 21.35 162 TYR B C 1
ATOM 3347 O O . TYR B 1 163 ? 27.350 2.616 -0.049 1.00 23.34 162 TYR B O 1
ATOM 3356 N N . VAL B 1 164 ? 27.878 4.167 1.479 1.00 20.55 163 VAL B N 1
ATOM 3357 C CA . VAL B 1 164 ? 28.500 3.238 2.447 1.00 20.96 163 VAL B CA 1
ATOM 3358 C C . VAL B 1 164 ? 27.764 3.392 3.775 1.00 20.70 163 VAL B C 1
ATOM 3359 O O . VAL B 1 164 ? 27.611 4.525 4.255 1.00 19.27 163 VAL B O 1
ATOM 3363 N N . GLU B 1 165 ? 27.312 2.267 4.349 1.00 20.33 164 GLU B N 1
ATOM 3364 C CA . GLU B 1 165 ? 26.471 2.279 5.549 1.00 21.29 164 GLU B CA 1
ATOM 3365 C C . GLU B 1 165 ? 26.798 1.136 6.485 1.00 21.18 164 GLU B C 1
ATOM 3366 O O . GLU B 1 165 ? 26.831 -0.027 6.055 1.00 20.16 164 GLU B O 1
ATOM 3372 N N . ALA B 1 166 ? 27.032 1.488 7.751 1.00 20.15 165 ALA B N 1
ATOM 3373 C CA . ALA B 1 166 ? 27.330 0.534 8.783 1.00 21.36 165 ALA B CA 1
ATOM 3374 C C . ALA B 1 166 ? 26.209 0.474 9.788 1.00 21.88 165 ALA B C 1
ATOM 3375 O O . ALA B 1 166 ? 25.509 1.468 10.044 1.00 20.75 165 ALA B O 1
ATOM 3377 N N . TYR B 1 167 ? 26.065 -0.713 10.364 1.00 21.70 166 TYR B N 1
ATOM 3378 C CA . TYR B 1 167 ? 25.090 -0.962 11.394 1.00 22.84 166 TYR B CA 1
ATOM 3379 C C . TYR B 1 167 ? 25.861 -1.426 12.602 1.00 22.53 166 TYR B C 1
ATOM 3380 O O . TYR B 1 167 ? 26.411 -2.535 12.624 1.00 21.88 166 TYR B O 1
ATOM 3389 N N . ALA B 1 168 ? 25.922 -0.569 13.606 1.00 23.11 167 ALA B N 1
ATOM 3390 C CA . ALA B 1 168 ? 26.939 -0.704 14.635 1.00 23.63 167 ALA B CA 1
ATOM 3391 C C . ALA B 1 168 ? 26.445 -0.277 15.986 1.00 23.72 167 ALA B C 1
ATOM 3392 O O . ALA B 1 168 ? 25.574 0.604 16.093 1.00 23.16 167 ALA B O 1
ATOM 3394 N N . LYS B 1 169 ? 27.061 -0.882 17.006 1.00 24.40 168 LYS B N 1
ATOM 3395 C CA . LYS B 1 169 ? 26.865 -0.509 18.386 1.00 24.41 168 LYS B CA 1
ATOM 3396 C C . LYS B 1 169 ? 28.129 0.175 18.862 1.00 22.83 168 LYS B C 1
ATOM 3397 O O . LYS B 1 169 ? 29.135 -0.476 19.166 1.00 23.61 168 LYS B O 1
ATOM 3403 N N . ILE B 1 170 ? 28.074 1.499 18.920 1.00 21.12 169 ILE B N 1
ATOM 3404 C CA . ILE B 1 170 ? 29.160 2.310 19.451 1.00 20.15 169 ILE B CA 1
ATOM 3405 C C . ILE B 1 170 ? 29.530 1.749 20.835 1.00 21.32 169 ILE B C 1
ATOM 3406 O O . ILE B 1 170 ? 28.648 1.367 21.640 1.00 22.14 169 ILE B O 1
ATOM 3411 N N . ALA B 1 171 ? 30.824 1.643 21.103 1.00 21.26 170 ALA B N 1
ATOM 3412 C CA . ALA B 1 171 ? 31.276 1.061 22.369 1.00 21.04 170 ALA B CA 1
ATOM 3413 C C . ALA B 1 171 ? 30.993 1.983 23.552 1.00 21.72 170 ALA B C 1
ATOM 3414 O O . ALA B 1 171 ? 31.255 3.174 23.471 1.00 21.99 170 ALA B O 1
ATOM 3416 N N . ASN B 1 172 ? 30.459 1.418 24.639 1.00 22.77 171 ASN B N 1
ATOM 3417 C CA . ASN B 1 172 ? 30.240 2.141 25.885 1.00 23.71 171 ASN B CA 1
ATOM 3418 C C . ASN B 1 172 ? 31.582 2.453 26.628 1.00 24.13 171 ASN B C 1
ATOM 3419 O O . ASN B 1 172 ? 31.837 1.982 27.754 1.00 23.28 171 ASN B O 1
ATOM 3424 N N . SER B 1 173 ? 32.378 3.308 25.991 1.00 22.07 172 SER B N 1
ATOM 3425 C CA . SER B 1 173 ? 33.769 3.503 26.317 1.00 21.71 172 SER B CA 1
ATOM 3426 C C . SER B 1 173 ? 34.154 4.954 26.008 1.00 21.26 172 SER B C 1
ATOM 3427 O O . SER B 1 173 ? 33.497 5.631 25.180 1.00 21.77 172 SER B O 1
ATOM 3430 N N . THR B 1 174 ? 35.189 5.440 26.688 1.00 19.06 173 THR B N 1
ATOM 3431 C CA . THR B 1 174 ? 35.739 6.733 26.360 1.00 19.97 173 THR B CA 1
ATOM 3432 C C . THR B 1 174 ? 36.613 6.717 25.088 1.00 18.89 173 THR B C 1
ATOM 3433 O O . THR B 1 174 ? 36.974 7.752 24.572 1.00 18.73 173 THR B O 1
ATOM 3437 N N . MET B 1 175 ? 36.897 5.544 24.575 1.00 19.58 174 MET B N 1
ATOM 3438 C CA . MET B 1 175 ? 37.486 5.406 23.259 1.00 21.67 174 MET B CA 1
ATOM 3439 C C . MET B 1 175 ? 36.520 5.896 22.181 1.00 20.97 174 MET B C 1
ATOM 3440 O O . MET B 1 175 ? 35.300 5.836 22.348 1.00 22.10 174 MET B O 1
ATOM 3445 N N . ALA B 1 176 ? 37.074 6.369 21.074 1.00 19.69 175 ALA B N 1
ATOM 3446 C CA . ALA B 1 176 ? 36.304 6.681 19.879 1.00 19.16 175 ALA B CA 1
ATOM 3447 C C . ALA B 1 176 ? 35.933 5.388 19.209 1.00 19.11 175 ALA B C 1
ATOM 3448 O O . ALA B 1 176 ? 36.770 4.515 19.069 1.00 19.34 175 ALA B O 1
ATOM 3450 N N . SER B 1 177 ? 34.684 5.244 18.821 1.00 19.14 176 SER B N 1
ATOM 3451 C CA . SER B 1 177 ? 34.304 4.176 17.890 1.00 20.73 176 SER B CA 1
ATOM 3452 C C . SER B 1 177 ? 34.196 4.829 16.492 1.00 21.81 176 SER B C 1
ATOM 3453 O O . SER B 1 177 ? 33.472 5.841 16.321 1.00 21.61 176 SER B O 1
ATOM 3456 N N . ASP B 1 178 ? 34.946 4.294 15.517 1.00 21.94 177 ASP B N 1
ATOM 3457 C CA . ASP B 1 178 ? 35.084 4.939 14.206 1.00 22.31 177 ASP B CA 1
ATOM 3458 C C . ASP B 1 178 ? 34.838 4.031 13.018 1.00 21.90 177 ASP B C 1
ATOM 3459 O O . ASP B 1 178 ? 35.437 2.939 12.936 1.00 21.58 177 ASP B O 1
ATOM 3464 N N . VAL B 1 179 ? 34.040 4.535 12.075 1.00 20.30 178 VAL B N 1
ATOM 3465 C CA . VAL B 1 179 ? 33.953 3.987 10.726 1.00 20.00 178 VAL B CA 1
ATOM 3466 C C . VAL B 1 179 ? 34.221 5.126 9.755 1.00 19.42 178 VAL B C 1
ATOM 3467 O O . VAL B 1 179 ? 33.523 6.103 9.769 1.00 18.95 178 VAL B O 1
ATOM 3471 N N . TRP B 1 180 ? 35.225 4.986 8.901 1.00 19.44 179 TRP B N 1
ATOM 3472 C CA . TRP B 1 180 ? 35.689 6.115 8.089 1.00 19.34 179 TRP B CA 1
ATOM 3473 C C . TRP B 1 180 ? 36.433 5.653 6.834 1.00 19.52 179 TRP B C 1
ATOM 3474 O O . TRP B 1 180 ? 36.527 4.452 6.563 1.00 17.88 179 TRP B O 1
ATOM 3485 N N . MET B 1 181 ? 36.857 6.636 6.035 1.00 19.98 180 MET B N 1
ATOM 3486 C CA . MET B 1 181 ? 37.467 6.406 4.760 1.00 20.86 180 MET B CA 1
ATOM 3487 C C . MET B 1 181 ? 38.612 7.386 4.583 1.00 20.25 180 MET B C 1
ATOM 3488 O O . MET B 1 181 ? 38.519 8.528 4.994 1.00 19.44 180 MET B O 1
ATOM 3493 N N . LEU B 1 182 ? 39.688 6.911 3.972 1.00 20.76 181 LEU B N 1
ATOM 3494 C CA . LEU B 1 182 ? 40.926 7.655 3.834 1.00 21.52 181 LEU B CA 1
ATOM 3495 C C . LEU B 1 182 ? 41.626 7.261 2.527 1.00 21.58 181 LEU B C 1
ATOM 3496 O O . LEU B 1 182 ? 41.759 6.083 2.231 1.00 20.88 181 LEU B O 1
ATOM 3501 N N . SER B 1 183 ? 42.069 8.251 1.761 1.00 21.91 182 SER B N 1
ATOM 3502 C CA . SER B 1 183 ? 42.823 8.001 0.548 1.00 23.09 182 SER B CA 1
ATOM 3503 C C . SER B 1 183 ? 44.191 7.431 0.909 1.00 23.52 182 SER B C 1
ATOM 3504 O O . SER B 1 183 ? 44.698 7.717 1.985 1.00 23.54 182 SER B O 1
ATOM 3507 N N . PRO B 1 184 ? 44.775 6.589 0.045 1.00 24.58 183 PRO B N 1
ATOM 3508 C CA . PRO B 1 184 ? 46.097 6.052 0.378 1.00 25.32 183 PRO B CA 1
ATOM 3509 C C . PRO B 1 184 ? 47.180 7.102 0.626 1.00 25.86 183 PRO B C 1
ATOM 3510 O O . PRO B 1 184 ? 48.037 6.866 1.478 1.00 25.78 183 PRO B O 1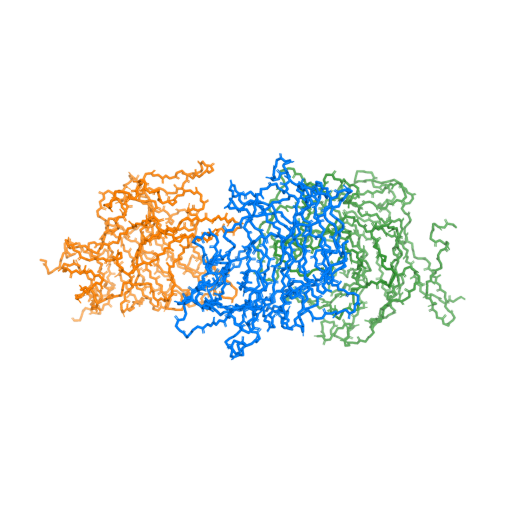
ATOM 3514 N N . ASP B 1 185 ? 47.133 8.248 -0.071 1.00 26.66 184 ASP B N 1
ATOM 3515 C CA . ASP B 1 185 ? 48.090 9.358 0.184 1.00 26.74 184 ASP B CA 1
ATOM 3516 C C . ASP B 1 185 ? 47.786 10.216 1.423 1.00 26.63 184 ASP B C 1
ATOM 3517 O O . ASP B 1 185 ? 48.487 11.194 1.668 1.00 26.09 184 ASP B O 1
ATOM 3522 N N . ASP B 1 186 ? 46.720 9.886 2.159 1.00 28.34 185 ASP B N 1
ATOM 3523 C CA . ASP B 1 186 ? 46.344 10.557 3.415 1.00 29.99 185 ASP B CA 1
ATOM 3524 C C . ASP B 1 186 ? 45.976 12.025 3.232 1.00 27.21 185 ASP B C 1
ATOM 3525 O O . ASP B 1 186 ? 46.105 12.798 4.161 1.00 28.57 185 ASP B O 1
ATOM 3530 N N . THR B 1 187 ? 45.493 12.415 2.063 1.00 24.41 186 THR B N 1
ATOM 3531 C CA . THR B 1 187 ? 45.089 13.800 1.855 1.00 23.79 186 THR B CA 1
ATOM 3532 C C . THR B 1 187 ? 43.593 14.014 1.962 1.00 22.75 186 THR B C 1
ATOM 3533 O O . THR B 1 187 ? 43.181 15.131 2.177 1.00 23.03 186 THR B O 1
ATOM 3537 N N . GLN B 1 188 ? 42.785 12.966 1.793 1.00 21.96 187 GLN B N 1
ATOM 3538 C CA . GLN B 1 188 ? 41.329 13.110 1.743 1.00 21.94 187 GLN B CA 1
ATOM 3539 C C . GLN B 1 188 ? 40.683 12.044 2.610 1.00 20.81 187 GLN B C 1
ATOM 3540 O O . GLN B 1 188 ? 41.086 10.883 2.588 1.00 19.63 187 GLN B O 1
ATOM 3546 N N . GLU B 1 189 ? 39.678 12.452 3.364 1.00 20.19 188 GLU B N 1
ATOM 3547 C CA . GLU B 1 189 ? 39.094 11.613 4.393 1.00 20.45 188 GLU B CA 1
ATOM 3548 C C . GLU B 1 189 ? 37.619 11.867 4.517 1.00 18.50 188 GLU B C 1
ATOM 3549 O O . GLU B 1 189 ? 37.223 13.017 4.522 1.00 16.99 188 GLU B O 1
ATOM 3555 N N . ILE B 1 190 ? 36.821 10.809 4.666 1.00 18.54 189 ILE B N 1
ATOM 3556 C CA . ILE B 1 190 ? 35.377 10.948 4.972 1.00 19.90 189 ILE B CA 1
ATOM 3557 C C . ILE B 1 190 ? 35.033 10.141 6.201 1.00 20.63 189 ILE B C 1
ATOM 3558 O O . ILE B 1 190 ? 35.232 8.929 6.209 1.00 21.38 189 ILE B O 1
ATOM 3563 N N . ASP B 1 191 ? 34.511 10.785 7.236 1.00 21.97 190 ASP B N 1
ATOM 3564 C CA . ASP B 1 191 ? 34.129 10.050 8.459 1.00 25.75 190 ASP B CA 1
ATOM 3565 C C . ASP B 1 191 ? 32.656 9.745 8.462 1.00 26.90 190 ASP B C 1
ATOM 3566 O O . ASP B 1 191 ? 31.858 10.652 8.365 1.00 32.19 190 ASP B O 1
ATOM 3571 N N . ILE B 1 192 ? 32.301 8.482 8.625 1.00 25.47 191 ILE B N 1
ATOM 3572 C CA . ILE B 1 192 ? 30.913 8.066 8.653 1.00 24.68 191 ILE B CA 1
ATOM 3573 C C . ILE B 1 192 ? 30.449 8.073 10.098 1.00 24.76 191 ILE B C 1
ATOM 3574 O O . ILE B 1 192 ? 29.488 8.729 10.417 1.00 27.08 191 ILE B O 1
ATOM 3579 N N . ILE B 1 193 ? 31.137 7.334 10.958 1.00 26.13 192 ILE B N 1
ATOM 3580 C CA . ILE B 1 193 ? 30.932 7.364 12.406 1.00 26.21 192 ILE B CA 1
ATOM 3581 C C . ILE B 1 193 ? 32.244 7.686 13.127 1.00 25.30 192 ILE B C 1
ATOM 3582 O O . ILE B 1 193 ? 33.217 6.962 13.012 1.00 22.04 192 ILE B O 1
ATOM 3587 N N . GLU B 1 194 ? 32.255 8.797 13.848 1.00 27.14 193 GLU B N 1
ATOM 3588 C CA . GLU B 1 194 ? 33.199 9.020 14.921 1.00 27.32 193 GLU B CA 1
ATOM 3589 C C . GLU B 1 194 ? 32.382 9.301 16.178 1.00 24.84 193 GLU B C 1
ATOM 3590 O O . GLU B 1 194 ? 31.671 10.298 16.226 1.00 24.70 193 GLU B O 1
ATOM 3596 N N . ALA B 1 195 ? 32.463 8.422 17.175 1.00 22.83 194 ALA B N 1
ATOM 3597 C CA . ALA B 1 195 ? 31.579 8.527 18.339 1.00 24.12 194 ALA B CA 1
ATOM 3598 C C . ALA B 1 195 ? 32.199 8.079 19.672 1.00 24.00 194 ALA B C 1
ATOM 3599 O O . ALA B 1 195 ? 32.941 7.079 19.717 1.00 23.54 194 ALA B O 1
ATOM 3601 N N . TYR B 1 196 ? 31.845 8.801 20.747 1.00 23.15 195 TYR B N 1
ATOM 3602 C CA . TYR B 1 196 ? 32.265 8.478 22.112 1.00 23.26 195 TYR B CA 1
ATOM 3603 C C . TYR B 1 196 ? 31.054 8.000 22.883 1.00 22.53 195 TYR B C 1
ATOM 3604 O O . TYR B 1 196 ? 30.166 8.792 23.157 1.00 23.80 195 TYR B O 1
ATOM 3613 N N . GLY B 1 197 ? 31.003 6.713 23.214 1.00 21.11 196 GLY B N 1
ATOM 3614 C CA . GLY B 1 197 ? 29.858 6.149 23.929 1.00 21.70 196 GLY B CA 1
ATOM 3615 C C . GLY B 1 197 ? 29.799 6.190 25.462 1.00 21.78 196 GLY B C 1
ATOM 3616 O O . GLY B 1 197 ? 28.773 5.873 26.035 1.00 21.41 196 GLY B O 1
ATOM 3617 N N . SER B 1 198 ? 30.860 6.566 26.161 1.00 22.43 197 SER B N 1
ATOM 3618 C CA . SER B 1 198 ? 30.795 6.505 27.623 1.00 22.95 197 SER B CA 1
ATOM 3619 C C . SER B 1 198 ? 29.934 7.616 28.239 1.00 22.81 197 SER B C 1
ATOM 3620 O O . SER B 1 198 ? 29.821 8.722 27.702 1.00 20.67 197 SER B O 1
ATOM 3623 N N . ASP B 1 199 ? 29.367 7.301 29.407 1.00 23.00 198 ASP B N 1
ATOM 3624 C CA . ASP B 1 199 ? 28.759 8.327 30.269 1.00 23.48 198 ASP B CA 1
ATOM 3625 C C . ASP B 1 199 ? 29.813 9.304 30.777 1.00 23.06 198 ASP B C 1
ATOM 3626 O O . ASP B 1 199 ? 29.472 10.443 31.114 1.00 24.00 198 ASP B O 1
ATOM 3631 N N . ARG B 1 200 ? 31.076 8.869 30.855 1.00 21.83 199 ARG B N 1
ATOM 3632 C CA . ARG B 1 200 ? 32.129 9.731 31.368 1.00 22.10 199 ARG B CA 1
ATOM 3633 C C . ARG B 1 200 ? 32.567 10.792 30.358 1.00 21.65 199 ARG B C 1
ATOM 3634 O O . ARG B 1 200 ? 33.234 10.496 29.390 1.00 22.10 199 ARG B O 1
ATOM 3642 N N . VAL B 1 201 ? 32.217 12.035 30.627 1.00 22.18 200 VAL B N 1
ATOM 3643 C CA . VAL B 1 201 ? 32.456 13.144 29.701 1.00 23.46 200 VAL B CA 1
ATOM 3644 C C . VAL B 1 201 ? 33.194 14.363 30.281 1.00 25.24 200 VAL B C 1
ATOM 3645 O O . VAL B 1 201 ? 33.427 15.352 29.566 1.00 25.47 200 VAL B O 1
ATOM 3649 N N . VAL B 1 202 ? 33.547 14.307 31.560 1.00 25.98 201 VAL B N 1
ATOM 3650 C CA . VAL B 1 202 ? 34.190 15.401 32.247 1.00 27.24 201 VAL B CA 1
ATOM 3651 C C . VAL B 1 202 ? 35.691 15.146 32.273 1.00 28.44 201 VAL B C 1
ATOM 3652 O O . VAL B 1 202 ? 36.136 14.059 32.685 1.00 26.07 201 VAL B O 1
ATOM 3656 N N . GLY B 1 203 ? 36.457 16.154 31.845 1.00 29.72 202 GLY B N 1
ATOM 3657 C CA . GLY B 1 203 ? 37.923 16.095 31.845 1.00 32.99 202 GLY B CA 1
ATOM 3658 C C . GLY B 1 203 ? 38.543 16.465 33.182 1.00 35.56 202 GLY B C 1
ATOM 3659 O O . GLY B 1 203 ? 37.825 16.717 34.150 1.00 33.32 202 GLY B O 1
ATOM 3660 N N . ASP B 1 204 ? 39.875 16.512 33.208 1.00 40.90 203 ASP B N 1
ATOM 3661 C CA . ASP B 1 204 ? 40.694 16.860 34.401 1.00 47.01 203 ASP B CA 1
ATOM 3662 C C . ASP B 1 204 ? 40.396 18.241 34.919 1.00 43.95 203 ASP B C 1
ATOM 3663 O O . ASP B 1 204 ? 40.310 18.455 36.102 1.00 41.42 203 ASP B O 1
ATOM 3668 N N . ASP B 1 205 ? 40.317 19.167 33.980 1.00 47.45 204 ASP B N 1
ATOM 3669 C CA . ASP B 1 205 ? 40.005 20.577 34.204 1.00 50.25 204 ASP B CA 1
ATOM 3670 C C . ASP B 1 205 ? 38.530 20.885 34.561 1.00 47.82 204 ASP B C 1
ATOM 3671 O O . ASP B 1 205 ? 38.194 22.048 34.802 1.00 47.31 204 ASP B O 1
ATOM 3676 N N . GLY B 1 206 ? 37.654 19.874 34.548 1.00 43.09 205 GLY B N 1
ATOM 3677 C CA . GLY B 1 206 ? 36.223 20.052 34.796 1.00 40.33 205 GLY B CA 1
ATOM 3678 C C . GLY B 1 206 ? 35.329 20.285 33.578 1.00 39.06 205 GLY B C 1
ATOM 3679 O O . GLY B 1 206 ? 34.109 20.252 33.707 1.00 35.88 205 GLY B O 1
ATOM 3680 N N . HIS B 1 207 ? 35.909 20.493 32.397 1.00 39.30 206 HIS B N 1
ATOM 3681 C CA . HIS B 1 207 ? 35.118 20.815 31.205 1.00 43.14 206 HIS B CA 1
ATOM 3682 C C . HIS B 1 207 ? 34.502 19.573 30.541 1.00 38.27 206 HIS B C 1
ATOM 3683 O O . HIS B 1 207 ? 35.071 18.495 30.578 1.00 36.55 206 HIS B O 1
ATOM 3690 N N . LYS B 1 208 ? 33.316 19.738 29.970 1.00 35.06 207 LYS B N 1
ATOM 3691 C CA . LYS B 1 208 ? 32.548 18.631 29.438 1.00 37.18 207 LYS B CA 1
ATOM 3692 C C . LYS B 1 208 ? 32.758 18.473 27.932 1.00 33.68 207 LYS B C 1
ATOM 3693 O O . LYS B 1 208 ? 32.627 19.431 27.188 1.00 34.31 207 LYS B O 1
ATOM 3699 N N . PHE B 1 209 ? 33.111 17.249 27.527 1.00 31.50 208 PHE B N 1
ATOM 3700 C CA . PHE B 1 209 ? 33.250 16.838 26.134 1.00 28.60 208 PHE B CA 1
ATOM 3701 C C . PHE B 1 209 ? 31.903 16.347 25.604 1.00 28.50 208 PHE B C 1
ATOM 3702 O O . PHE B 1 209 ? 31.001 15.926 26.373 1.00 26.97 208 PHE B O 1
ATOM 3710 N N . TYR B 1 210 ? 31.778 16.375 24.279 1.00 26.91 209 TYR B N 1
ATOM 3711 C CA . TYR B 1 210 ? 30.594 15.834 23.648 1.00 26.73 209 TYR B CA 1
ATOM 3712 C C . TYR B 1 210 ? 30.446 14.369 24.045 1.00 26.54 209 TYR B C 1
AT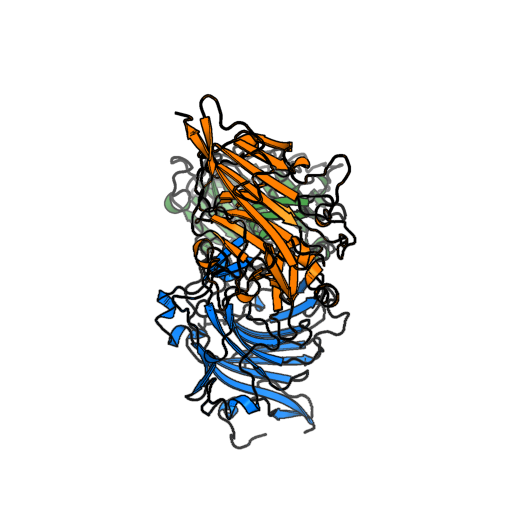OM 3713 O O . TYR B 1 210 ? 31.397 13.575 24.004 1.00 26.61 209 TYR B O 1
ATOM 3722 N N . GLY B 1 211 ? 29.228 14.036 24.434 1.00 27.48 210 GLY B N 1
ATOM 3723 C CA . GLY B 1 211 ? 28.928 12.765 25.078 1.00 28.20 210 GLY B CA 1
ATOM 3724 C C . GLY B 1 211 ? 28.182 11.786 24.194 1.00 26.25 210 GLY B C 1
ATOM 3725 O O . GLY B 1 211 ? 28.204 11.908 22.976 1.00 26.09 210 GLY B O 1
ATOM 3726 N N . PRO B 1 212 ? 27.511 10.805 24.814 1.00 24.49 211 PRO B N 1
ATOM 3727 C CA . PRO B 1 212 ? 26.911 9.689 24.086 1.00 23.49 211 PRO B CA 1
ATOM 3728 C C . PRO B 1 212 ? 25.556 9.965 23.406 1.00 22.84 211 PRO B C 1
ATOM 3729 O O . PRO B 1 212 ? 24.943 9.031 22.896 1.00 22.36 211 PRO B O 1
ATOM 3733 N N . ASP B 1 213 ? 25.091 11.210 23.411 1.00 23.23 212 ASP B N 1
ATOM 3734 C CA . ASP B 1 213 ? 23.996 11.630 22.539 1.00 25.17 212 ASP B CA 1
ATOM 3735 C C . ASP B 1 213 ? 24.482 12.101 21.157 1.00 25.13 212 ASP B C 1
ATOM 3736 O O . ASP B 1 213 ? 23.678 12.548 20.330 1.00 25.19 212 ASP B O 1
ATOM 3741 N N . ARG B 1 214 ? 25.777 11.991 20.889 1.00 25.71 213 ARG B N 1
ATOM 3742 C CA . ARG B 1 214 ? 26.337 12.525 19.659 1.00 27.02 213 ARG B CA 1
ATOM 3743 C C . ARG B 1 214 ? 27.178 11.604 18.781 1.00 24.64 213 ARG B C 1
ATOM 3744 O O . ARG B 1 214 ? 27.866 10.724 19.265 1.00 22.66 213 ARG B O 1
ATOM 3752 N N . ILE B 1 215 ? 27.045 11.828 17.476 1.00 23.78 214 ILE B N 1
ATOM 3753 C CA . ILE B 1 215 ? 27.859 11.208 16.452 1.00 24.57 214 ILE B CA 1
ATOM 3754 C C . ILE B 1 215 ? 28.490 12.363 15.696 1.00 23.33 214 ILE B C 1
ATOM 3755 O O . ILE B 1 215 ? 27.775 13.253 15.274 1.00 23.33 214 ILE B O 1
ATOM 3760 N N . HIS B 1 216 ? 29.813 12.352 15.546 1.00 22.11 215 HIS B N 1
ATOM 3761 C CA . HIS B 1 216 ? 30.517 13.337 14.721 1.00 23.40 215 HIS B CA 1
ATOM 3762 C C . HIS B 1 216 ? 30.509 12.872 13.251 1.00 23.46 215 HIS B C 1
ATOM 3763 O O . HIS B 1 216 ? 30.975 11.764 12.928 1.00 22.71 215 HIS B O 1
ATOM 3770 N N . LEU B 1 217 ? 29.926 13.724 12.403 1.00 23.29 216 LEU B N 1
ATOM 3771 C CA . LEU B 1 217 ? 29.770 13.520 10.973 1.00 23.32 216 LEU B CA 1
ATOM 3772 C C . LEU B 1 217 ? 30.625 14.564 10.290 1.00 22.76 216 LEU B C 1
ATOM 3773 O O . LEU B 1 217 ? 30.325 15.754 10.357 1.00 26.95 216 LEU B O 1
ATOM 3778 N N . SER B 1 218 ? 31.694 14.138 9.652 1.00 21.38 217 SER B N 1
ATOM 3779 C CA . SER B 1 218 ? 32.685 15.077 9.170 1.00 21.96 217 SER B CA 1
ATOM 3780 C C . SER B 1 218 ? 33.475 14.507 8.008 1.00 21.01 217 SER B C 1
ATOM 3781 O O . SER B 1 218 ? 33.230 13.399 7.543 1.00 19.78 217 SER B O 1
ATOM 3784 N N . HIS B 1 219 ? 34.384 15.317 7.505 1.00 20.47 218 HIS B N 1
ATOM 3785 C CA . HIS B 1 219 ? 35.341 14.873 6.508 1.00 20.21 218 HIS B CA 1
ATOM 3786 C C . HIS B 1 219 ? 36.563 15.765 6.716 1.00 20.48 218 HIS B C 1
ATOM 3787 O O . HIS B 1 219 ? 36.447 16.821 7.344 1.00 20.28 218 HIS B O 1
ATOM 3794 N N . HIS B 1 220 ? 37.723 15.348 6.229 1.00 20.46 219 HIS B N 1
ATOM 3795 C CA . HIS B 1 220 ? 38.905 16.159 6.352 1.00 21.55 219 HIS B CA 1
ATOM 3796 C C . HIS B 1 220 ? 39.580 16.320 4.994 1.00 22.03 219 HIS B C 1
ATOM 3797 O O . HIS B 1 220 ? 39.512 15.444 4.151 1.00 21.05 219 HIS B O 1
ATOM 3804 N N . VAL B 1 221 ? 40.263 17.441 4.811 1.00 23.48 220 VAL B N 1
ATOM 3805 C CA . VAL B 1 221 ? 41.231 17.586 3.725 1.00 24.52 220 VAL B CA 1
ATOM 3806 C C . VAL B 1 221 ? 42.541 18.036 4.334 1.00 22.90 220 VAL B C 1
ATOM 3807 O O . VAL B 1 221 ? 42.554 18.912 5.203 1.00 20.54 220 VAL B O 1
ATOM 3811 N N . PHE B 1 222 ? 43.632 17.449 3.870 1.00 22.49 221 PHE B N 1
ATOM 3812 C CA . PHE B 1 222 ? 44.940 17.751 4.416 1.00 24.03 221 PHE B CA 1
ATOM 3813 C C . PHE B 1 222 ? 45.920 18.161 3.343 1.00 25.84 221 PHE B C 1
ATOM 3814 O O . PHE B 1 222 ? 45.841 17.649 2.248 1.00 26.63 221 PHE B O 1
ATOM 3822 N N . ILE B 1 223 ? 46.841 19.065 3.684 1.00 28.86 222 ILE B N 1
ATOM 3823 C CA . ILE B 1 223 ? 48.164 19.181 3.044 1.00 30.10 222 ILE B CA 1
ATOM 3824 C C . ILE B 1 223 ? 49.166 18.477 3.957 1.00 31.04 222 ILE B C 1
ATOM 3825 O O . ILE B 1 223 ? 49.167 18.723 5.146 1.00 33.94 222 ILE B O 1
ATOM 3830 N N . ARG B 1 224 ? 50.037 17.634 3.425 1.00 34.66 223 ARG B N 1
ATOM 3831 C CA . ARG B 1 224 ? 51.009 16.878 4.264 1.00 38.21 223 ARG B CA 1
ATOM 3832 C C . ARG B 1 224 ? 52.237 17.685 4.817 1.00 40.90 223 ARG B C 1
ATOM 3833 O O . ARG B 1 224 ? 52.563 17.545 5.998 1.00 40.49 223 ARG B O 1
ATOM 3841 N N . ASP B 1 225 ? 52.903 18.496 3.978 1.00 43.06 224 ASP B N 1
ATOM 3842 C CA . ASP B 1 225 ? 54.105 19.296 4.368 1.00 44.69 224 ASP B CA 1
ATOM 3843 C C . ASP B 1 225 ? 54.025 20.644 3.661 1.00 43.26 224 ASP B C 1
ATOM 3844 O O . ASP B 1 225 ? 54.059 20.666 2.450 1.00 41.20 224 ASP B O 1
ATOM 3846 N N . PRO B 1 226 ? 53.900 21.768 4.367 1.00 46.06 225 PRO B N 1
ATOM 3847 C CA . PRO B 1 226 ? 53.697 21.861 5.831 1.00 45.11 225 PRO B CA 1
ATOM 3848 C C . PRO B 1 226 ? 52.278 21.450 6.233 1.00 40.56 225 PRO B C 1
ATOM 3849 O O . PRO B 1 226 ? 51.322 21.822 5.560 1.00 42.60 225 PRO B O 1
ATOM 3853 N N . PHE B 1 227 ? 52.151 20.736 7.342 1.00 36.23 226 PHE B N 1
ATOM 3854 C CA . PHE B 1 227 ? 50.899 20.088 7.701 1.00 33.50 226 PHE B CA 1
ATOM 3855 C C . PHE B 1 227 ? 49.756 21.033 8.028 1.00 32.52 226 PHE B C 1
ATOM 3856 O O . PHE B 1 227 ? 49.872 21.877 8.931 1.00 32.54 226 PHE B O 1
ATOM 3864 N N . GLN B 1 228 ? 48.640 20.845 7.322 1.00 30.31 227 GLN B N 1
ATOM 3865 C CA . GLN B 1 228 ? 47.384 21.520 7.629 1.00 29.32 227 GLN B CA 1
ATOM 3866 C C . GLN B 1 228 ? 46.227 20.559 7.441 1.00 29.00 227 GLN B C 1
ATOM 3867 O O . GLN B 1 228 ? 46.324 19.623 6.625 1.00 28.36 227 GLN B O 1
ATOM 3873 N N . ASP B 1 229 ? 45.133 20.852 8.148 1.00 25.92 228 ASP B N 1
ATOM 3874 C CA . ASP B 1 229 ? 44.000 19.962 8.368 1.00 27.28 228 ASP B CA 1
ATOM 3875 C C . ASP B 1 229 ? 42.753 20.848 8.315 1.00 26.23 228 ASP B C 1
ATOM 3876 O O . ASP B 1 229 ? 42.602 21.780 9.105 1.00 27.86 228 ASP B O 1
ATOM 3881 N N . TYR B 1 230 ? 41.869 20.582 7.368 1.00 24.22 229 TYR B N 1
ATOM 3882 C CA . TYR B 1 230 ? 40.588 21.218 7.349 1.00 22.96 229 TYR B CA 1
ATOM 3883 C C . TYR B 1 230 ? 39.503 20.184 7.648 1.00 23.20 229 TYR B C 1
ATOM 3884 O O . TYR B 1 230 ? 39.534 19.097 7.116 1.00 22.98 229 TYR B O 1
ATOM 3893 N N . GLN B 1 231 ? 38.534 20.553 8.474 1.00 24.97 230 GLN B N 1
ATOM 3894 C CA . GLN B 1 231 ? 37.240 19.869 8.550 1.00 25.52 230 GLN B CA 1
ATOM 3895 C C . GLN B 1 231 ? 36.172 20.898 8.819 1.00 24.82 230 GLN B C 1
ATOM 3896 O O . GLN B 1 231 ? 36.466 21.978 9.303 1.00 24.19 230 GLN B O 1
ATOM 3902 N N . PRO B 1 232 ? 34.914 20.561 8.526 1.00 27.27 231 PRO B N 1
ATOM 3903 C CA . PRO B 1 232 ? 33.868 21.473 8.959 1.00 27.69 231 PRO B CA 1
ATOM 3904 C C . PRO B 1 232 ? 33.880 21.510 10.460 1.00 27.87 231 PRO B C 1
ATOM 3905 O O . PRO B 1 232 ? 34.147 20.487 11.077 1.00 28.12 231 PRO B O 1
ATOM 3909 N N . THR B 1 233 ? 33.623 22.686 11.023 1.00 32.40 232 THR B N 1
ATOM 3910 C CA . THR B 1 233 ? 33.560 22.902 12.498 1.00 35.02 232 THR B CA 1
ATOM 3911 C C . THR B 1 233 ? 32.279 23.599 12.977 1.00 33.78 232 THR B C 1
ATOM 3912 O O . THR B 1 233 ? 32.182 23.998 14.121 1.00 37.25 232 THR B O 1
ATOM 3916 N N . ASP B 1 234 ? 31.294 23.727 12.098 1.00 34.68 233 ASP B N 1
ATOM 3917 C CA . ASP B 1 234 ? 29.983 24.211 12.481 1.00 33.85 233 ASP B CA 1
ATOM 3918 C C . ASP B 1 234 ? 29.357 23.214 13.465 1.00 33.74 233 ASP B C 1
ATOM 3919 O O . ASP B 1 234 ? 29.709 22.038 13.472 1.00 32.44 233 ASP B O 1
ATOM 3924 N N . PRO B 1 235 ? 28.456 23.697 14.331 1.00 36.88 234 PRO B N 1
ATOM 3925 C CA . PRO B 1 235 ? 27.911 22.827 15.375 1.00 36.85 234 PRO B CA 1
ATOM 3926 C C . PRO B 1 235 ? 27.086 21.621 14.901 1.00 35.32 234 PRO B C 1
ATOM 3927 O O . PRO B 1 235 ? 27.021 20.628 15.617 1.00 36.58 234 PRO B O 1
ATOM 3931 N N . GLY B 1 236 ? 26.484 21.692 13.713 1.00 31.55 235 GLY B N 1
ATOM 3932 C CA . GLY B 1 236 ? 25.753 20.563 13.146 1.00 27.73 235 GLY B CA 1
ATOM 3933 C C . GLY B 1 236 ? 26.587 19.323 12.826 1.00 26.84 235 GLY B C 1
ATOM 3934 O O . GLY B 1 236 ? 26.018 18.242 12.644 1.00 24.80 235 GLY B O 1
ATOM 3935 N N . SER B 1 237 ? 27.918 19.451 12.745 1.00 25.42 236 SER B N 1
ATOM 3936 C CA . SER B 1 237 ? 28.785 18.255 12.608 1.00 25.20 236 SER B CA 1
ATOM 3937 C C . SER B 1 237 ? 28.771 17.295 13.800 1.00 23.78 236 SER B C 1
ATOM 3938 O O . SER B 1 237 ? 29.085 16.133 13.629 1.00 22.76 236 SER B O 1
ATOM 3941 N N . TRP B 1 238 ? 28.405 17.783 14.989 1.00 24.13 237 TRP B N 1
ATOM 3942 C CA . TRP B 1 238 ? 28.157 16.946 16.183 1.00 22.37 237 TRP B CA 1
ATOM 3943 C C . TRP B 1 238 ? 26.666 16.706 16.251 1.00 22.06 237 TRP B C 1
ATOM 3944 O O . TRP B 1 238 ? 25.900 17.486 16.804 1.00 22.02 237 TRP B O 1
ATOM 3955 N N . TYR B 1 239 ? 26.251 15.624 15.625 1.00 22.23 238 TYR B N 1
ATOM 3956 C CA . TYR B 1 239 ? 24.858 15.381 15.403 1.00 22.64 238 TYR B CA 1
ATOM 3957 C C . TYR B 1 239 ? 24.193 14.795 16.631 1.00 24.39 238 TYR B C 1
ATOM 3958 O O . TYR B 1 239 ? 24.733 13.939 17.276 1.00 23.12 238 TYR B O 1
ATOM 3967 N N . LYS B 1 240 ? 22.963 15.233 16.862 1.00 29.35 239 LYS B N 1
ATOM 3968 C CA . LYS B 1 240 ? 22.170 14.967 18.044 1.00 31.23 239 LYS B CA 1
ATOM 3969 C C . LYS B 1 240 ? 20.742 14.891 17.477 1.00 31.27 239 LYS B C 1
ATOM 3970 O O . LYS B 1 240 ? 20.278 15.781 16.779 1.00 29.40 239 LYS B O 1
ATOM 3976 N N . ASP B 1 241 ? 20.106 13.765 17.706 1.00 33.69 240 ASP B N 1
ATOM 3977 C CA . ASP B 1 241 ? 18.676 13.552 17.506 1.00 36.57 240 ASP B CA 1
ATOM 3978 C C . ASP B 1 241 ? 17.889 14.645 18.250 1.00 36.49 240 ASP B C 1
ATOM 3979 O O . ASP B 1 241 ? 18.369 15.187 19.270 1.00 33.02 240 ASP B O 1
ATOM 3984 N N . VAL B 1 242 ? 16.668 14.932 17.800 1.00 36.01 241 VAL B N 1
ATOM 3985 C CA . VAL B 1 242 ? 15.813 15.911 18.496 1.00 37.62 241 VAL B CA 1
ATOM 3986 C C . VAL B 1 242 ? 15.431 15.396 19.895 1.00 35.45 241 VAL B C 1
ATOM 3987 O O . VAL B 1 242 ? 15.261 16.196 20.818 1.00 36.00 241 VAL B O 1
ATOM 3991 N N . ASN B 1 243 ? 15.338 14.069 20.021 1.00 32.31 242 ASN B N 1
ATOM 3992 C CA . ASN B 1 243 ? 15.125 13.372 21.276 1.00 32.72 242 ASN B CA 1
ATOM 3993 C C . ASN B 1 243 ? 16.391 12.979 22.110 1.00 32.97 242 ASN B C 1
ATOM 3994 O O . ASN B 1 243 ? 16.250 12.333 23.152 1.00 30.42 242 ASN B O 1
ATOM 3999 N N . GLY B 1 244 ? 17.600 13.355 21.673 1.00 32.38 243 GLY B N 1
ATOM 4000 C CA . GLY B 1 244 ? 18.855 12.934 22.332 1.00 30.27 243 GLY B CA 1
ATOM 4001 C C . GLY B 1 244 ? 19.007 11.428 22.533 1.00 29.77 243 GLY B C 1
ATOM 4002 O O . GLY B 1 244 ? 19.445 10.995 23.607 1.00 32.80 243 GLY B O 1
ATOM 4003 N N . THR B 1 245 ? 18.600 10.634 21.535 1.00 27.51 244 THR B N 1
ATOM 4004 C CA . THR B 1 245 ? 18.901 9.212 21.470 1.00 27.10 244 THR B CA 1
ATOM 4005 C C . THR B 1 245 ? 20.363 8.919 21.858 1.00 27.47 244 THR B C 1
ATOM 4006 O O . THR B 1 245 ? 21.286 9.597 21.407 1.00 24.82 244 THR B O 1
ATOM 4010 N N . ILE B 1 246 ? 20.543 7.879 22.665 1.00 26.33 245 ILE B N 1
ATOM 4011 C CA . ILE B 1 246 ? 21.847 7.492 23.165 1.00 25.56 245 ILE B CA 1
ATOM 4012 C C . ILE B 1 246 ? 22.349 6.346 22.303 1.00 24.43 245 ILE B C 1
ATOM 4013 O O . ILE B 1 246 ? 22.007 5.174 22.537 1.00 23.22 245 ILE B O 1
ATOM 4018 N N . TRP B 1 247 ? 23.195 6.698 21.332 1.00 23.05 246 TRP B N 1
ATOM 4019 C CA . TRP B 1 247 ? 23.505 5.813 20.194 1.00 21.94 246 TRP B CA 1
ATOM 4020 C C . TRP B 1 247 ? 24.094 4.494 20.666 1.00 22.31 246 TRP B C 1
ATOM 4021 O O . TRP B 1 247 ? 23.715 3.440 20.181 1.00 21.55 246 TRP B O 1
ATOM 4032 N N . ARG B 1 248 ? 24.983 4.555 21.656 1.00 23.69 247 ARG B N 1
ATOM 4033 C CA . ARG B 1 248 ? 25.633 3.369 22.205 1.00 23.76 247 ARG B CA 1
ATOM 4034 C C . ARG B 1 248 ? 24.682 2.332 22.790 1.00 23.53 247 ARG B C 1
ATOM 4035 O O . ARG B 1 248 ? 25.115 1.209 23.044 1.00 25.74 247 ARG B O 1
ATOM 4043 N N . ASN B 1 249 ? 23.431 2.690 23.093 1.00 24.12 248 ASN B N 1
ATOM 4044 C CA . ASN B 1 249 ? 22.495 1.709 23.685 1.00 25.07 248 ASN B CA 1
ATOM 4045 C C . ASN B 1 249 ? 21.961 0.676 22.725 1.00 26.82 248 ASN B C 1
ATOM 4046 O O . ASN B 1 249 ? 21.353 -0.296 23.166 1.00 31.23 248 ASN B O 1
ATOM 4051 N N . ASP B 1 250 ? 22.215 0.847 21.436 1.00 27.93 249 ASP B N 1
ATOM 4052 C CA . ASP B 1 250 ? 21.694 -0.050 20.435 1.00 29.43 249 ASP B CA 1
ATOM 4053 C C . ASP B 1 250 ? 22.526 -0.042 19.161 1.00 27.09 249 ASP B C 1
ATOM 4054 O O . ASP B 1 250 ? 23.426 0.784 18.984 1.00 26.28 249 ASP B O 1
ATOM 4059 N N . PHE B 1 251 ? 22.196 -0.960 18.261 1.00 25.81 250 PHE B N 1
ATOM 4060 C CA . PHE B 1 251 ? 22.703 -0.912 16.898 1.00 24.71 250 PHE B CA 1
ATOM 4061 C C . PHE B 1 251 ? 21.974 0.136 16.079 1.00 24.09 250 PHE B C 1
ATOM 4062 O O . PHE B 1 251 ? 20.759 0.154 16.064 1.00 23.31 250 PHE B O 1
ATOM 4070 N N . HIS B 1 252 ? 22.729 1.000 15.404 1.00 23.89 251 HIS B N 1
ATOM 4071 C CA . HIS B 1 252 ? 22.157 1.972 14.497 1.00 24.52 251 HIS B CA 1
ATOM 4072 C C . HIS B 1 252 ? 22.831 1.961 13.122 1.00 24.17 251 HIS B C 1
ATOM 4073 O O . HIS B 1 252 ? 24.017 1.645 13.009 1.00 23.90 251 HIS B O 1
ATOM 4080 N N . ARG B 1 253 ? 22.043 2.290 12.091 1.00 23.96 252 ARG B N 1
ATOM 4081 C CA . ARG B 1 253 ? 22.526 2.513 10.727 1.00 23.46 252 ARG B CA 1
ATOM 4082 C C . ARG B 1 253 ? 23.113 3.921 10.621 1.00 22.78 252 ARG B C 1
ATOM 4083 O O . ARG B 1 253 ? 22.445 4.893 10.953 1.00 23.13 252 ARG B O 1
ATOM 4091 N N . VAL B 1 254 ? 24.354 4.039 10.171 1.00 20.82 253 VAL B N 1
ATOM 4092 C CA . VAL B 1 254 ? 24.914 5.343 9.838 1.00 21.04 253 VAL B CA 1
ATOM 4093 C C . VAL B 1 254 ? 25.611 5.197 8.502 1.00 19.75 253 VAL B C 1
ATOM 4094 O O . VAL B 1 254 ? 26.439 4.330 8.329 1.00 20.31 253 VAL B O 1
ATOM 4098 N N . GLY B 1 255 ? 25.260 6.025 7.545 1.00 19.37 254 GLY B N 1
ATOM 4099 C CA . GLY B 1 255 ? 25.884 5.966 6.242 1.00 19.17 254 GLY B CA 1
ATOM 4100 C C . GLY B 1 255 ? 26.072 7.319 5.583 1.00 18.88 254 GLY B C 1
ATOM 4101 O O . GLY B 1 255 ? 25.462 8.324 5.992 1.00 17.85 254 GLY B O 1
ATOM 4102 N N . VAL B 1 256 ? 26.916 7.326 4.554 1.00 18.36 255 VAL B N 1
ATOM 4103 C CA . VAL B 1 256 ? 27.187 8.527 3.793 1.00 18.78 255 VAL B CA 1
ATOM 4104 C C . VAL B 1 256 ? 27.025 8.236 2.330 1.00 18.98 255 VAL B C 1
ATOM 4105 O O . VAL B 1 256 ? 27.519 7.213 1.831 1.00 18.03 255 VAL B O 1
ATOM 4109 N N . TYR B 1 257 ? 26.328 9.142 1.650 1.00 19.78 256 TYR B N 1
ATOM 4110 C CA . TYR B 1 257 ? 26.251 9.140 0.202 1.00 20.78 256 TYR B CA 1
ATOM 4111 C C . TYR B 1 257 ? 27.265 10.171 -0.281 1.00 19.51 256 TYR B C 1
ATOM 4112 O O . TYR B 1 257 ? 27.061 11.387 -0.158 1.00 17.98 256 TYR B O 1
ATOM 4121 N N . TRP B 1 258 ? 28.379 9.651 -0.780 1.00 18.15 257 TRP B N 1
ATOM 4122 C CA . TRP B 1 258 ? 29.412 10.442 -1.391 1.00 18.78 257 TRP B CA 1
ATOM 4123 C C . TRP B 1 258 ? 29.034 10.583 -2.884 1.00 20.25 257 TRP B C 1
ATOM 4124 O O . TRP B 1 258 ? 29.400 9.769 -3.719 1.00 19.55 257 TRP B O 1
ATOM 4135 N N . LYS B 1 259 ? 28.270 11.626 -3.190 1.00 24.11 258 LYS B N 1
ATOM 4136 C CA . LYS B 1 259 ? 27.578 11.746 -4.470 1.00 28.39 258 LYS B CA 1
ATOM 4137 C C . LYS B 1 259 ? 28.496 12.254 -5.566 1.00 29.69 258 LYS B C 1
ATOM 4138 O O . LYS B 1 259 ? 28.426 11.760 -6.684 1.00 32.16 258 LYS B O 1
ATOM 4144 N N . ASP B 1 260 ? 29.321 13.255 -5.249 1.00 28.86 259 ASP B N 1
ATOM 4145 C CA . ASP B 1 260 ? 30.341 13.783 -6.158 1.00 28.11 259 ASP B CA 1
ATOM 4146 C C . ASP B 1 260 ? 31.403 14.541 -5.349 1.00 25.56 259 ASP B C 1
ATOM 4147 O O . ASP B 1 260 ? 31.279 14.622 -4.132 1.00 24.92 259 ASP B O 1
ATOM 4152 N N . PRO B 1 261 ? 32.414 15.134 -6.011 1.00 22.66 260 PRO B N 1
ATOM 4153 C CA . PRO B 1 261 ? 33.504 15.662 -5.202 1.00 22.09 260 PRO B CA 1
ATOM 4154 C C . PRO B 1 261 ? 33.193 16.815 -4.283 1.00 21.82 260 PRO B C 1
ATOM 4155 O O . PRO B 1 261 ? 33.994 17.074 -3.393 1.00 22.65 260 PRO B O 1
ATOM 4159 N N . PHE B 1 262 ? 32.057 17.475 -4.482 1.00 21.43 261 PHE B N 1
ATOM 4160 C CA . PHE B 1 262 ? 31.594 18.563 -3.635 1.00 22.30 261 PHE B CA 1
ATOM 4161 C C . PHE B 1 262 ? 30.226 18.282 -2.955 1.00 21.94 261 PHE B C 1
ATOM 4162 O O . PHE B 1 262 ? 29.549 19.229 -2.532 1.00 21.95 261 PHE B O 1
ATOM 4170 N N . ASN B 1 263 ? 29.828 17.009 -2.820 1.00 19.99 262 ASN B N 1
ATOM 4171 C CA . ASN B 1 263 ? 28.521 16.680 -2.217 1.00 20.59 262 ASN B CA 1
ATOM 4172 C C . ASN B 1 263 ? 28.551 15.403 -1.388 1.00 19.94 262 ASN B C 1
ATOM 4173 O O . ASN B 1 263 ? 28.828 14.321 -1.910 1.00 18.12 262 ASN B O 1
ATOM 4178 N N . LEU B 1 264 ? 28.305 15.567 -0.085 1.00 20.11 263 LEU B N 1
ATOM 4179 C CA . LEU B 1 264 ? 28.098 14.473 0.845 1.00 20.32 263 LEU B CA 1
ATOM 4180 C C . LEU B 1 264 ? 26.707 14.600 1.495 1.00 20.18 263 LEU B C 1
ATOM 4181 O O . LEU B 1 264 ? 26.259 15.712 1.773 1.00 19.00 263 LEU B O 1
ATOM 4186 N N . GLU B 1 265 ? 26.045 13.467 1.742 1.00 21.15 264 GLU B N 1
ATOM 4187 C CA . GLU B 1 265 ? 24.810 13.432 2.535 1.00 22.99 264 GLU B CA 1
ATOM 4188 C C . GLU B 1 265 ? 24.924 12.327 3.556 1.00 21.63 264 GLU B C 1
ATOM 4189 O O . GLU B 1 265 ? 25.264 11.209 3.204 1.00 21.03 264 GLU B O 1
ATOM 4195 N N . TYR B 1 266 ? 24.644 12.648 4.817 1.00 20.54 265 TYR B N 1
ATOM 4196 C CA . TYR B 1 266 ? 24.715 11.675 5.902 1.00 20.65 265 TYR B CA 1
ATOM 4197 C C . TYR B 1 266 ? 23.333 11.162 6.311 1.00 20.38 265 TYR B C 1
ATOM 4198 O O . TYR B 1 266 ? 22.388 11.939 6.418 1.00 19.53 265 TYR B O 1
ATOM 4207 N N . TYR B 1 267 ? 23.235 9.849 6.552 1.00 20.89 266 TYR B N 1
ATOM 4208 C CA . TYR B 1 267 ? 21.966 9.191 6.844 1.00 22.12 266 TYR B CA 1
ATOM 4209 C C . TYR B 1 267 ? 22.096 8.416 8.132 1.00 22.82 266 TYR B C 1
ATOM 4210 O O . TYR B 1 267 ? 22.930 7.522 8.221 1.00 24.13 266 TYR B O 1
ATOM 4219 N N . VAL B 1 268 ? 21.272 8.754 9.121 1.00 23.41 267 VAL B N 1
ATOM 4220 C CA . VAL B 1 268 ? 21.216 8.030 10.379 1.00 23.30 267 VAL B CA 1
ATOM 4221 C C . VAL B 1 268 ? 19.861 7.383 10.422 1.00 25.50 267 VAL B C 1
ATOM 4222 O O . VAL B 1 268 ? 18.850 8.094 10.399 1.00 25.27 267 VAL B O 1
ATOM 4226 N N . ASP B 1 269 ? 19.849 6.044 10.458 1.00 28.21 268 ASP B N 1
ATOM 4227 C CA . ASP B 1 269 ? 18.618 5.238 10.537 1.00 31.47 268 ASP B CA 1
ATOM 4228 C C . ASP B 1 269 ? 17.643 5.557 9.377 1.00 32.47 268 ASP B C 1
ATOM 4229 O O . ASP B 1 269 ? 16.436 5.725 9.564 1.00 32.24 268 ASP B O 1
ATOM 4234 N N . GLY B 1 270 ? 18.201 5.655 8.177 1.00 33.11 269 GLY B N 1
ATOM 4235 C CA . GLY B 1 270 ? 17.428 5.947 6.977 1.00 33.93 269 GLY B CA 1
ATOM 4236 C C . GLY B 1 270 ? 16.991 7.380 6.753 1.00 31.89 269 GLY B C 1
ATOM 4237 O O . GLY B 1 270 ? 16.304 7.637 5.816 1.00 34.39 269 GLY B O 1
ATOM 4238 N N . LYS B 1 271 ? 17.387 8.309 7.601 1.00 34.35 270 LYS B N 1
ATOM 4239 C CA . LYS B 1 271 ? 16.936 9.688 7.511 1.00 36.52 270 LYS B CA 1
ATOM 4240 C C . LYS B 1 271 ? 18.137 10.555 7.201 1.00 33.79 270 LYS B C 1
ATOM 4241 O O . LYS B 1 271 ? 19.217 10.375 7.766 1.00 34.31 270 LYS B O 1
ATOM 4247 N N . MET B 1 272 ? 17.931 11.528 6.339 1.00 31.68 271 MET B N 1
ATOM 4248 C CA . MET B 1 272 ? 19.007 12.364 5.867 1.00 32.06 271 MET B CA 1
ATOM 4249 C C . MET B 1 272 ? 19.146 13.515 6.870 1.00 30.23 271 MET B C 1
ATOM 4250 O O . MET B 1 272 ? 18.278 14.345 7.001 1.00 33.42 271 MET B O 1
ATOM 4255 N N . VAL B 1 273 ? 20.230 13.513 7.631 1.00 28.13 272 VAL B N 1
ATOM 4256 C CA . VAL B 1 273 ? 20.376 14.428 8.749 1.00 25.75 272 VAL B CA 1
ATOM 4257 C C . VAL B 1 273 ? 21.427 15.488 8.533 1.00 25.29 272 VAL B C 1
ATOM 4258 O O . VAL B 1 273 ? 21.486 16.406 9.290 1.00 27.10 272 VAL B O 1
ATOM 4262 N N . ARG B 1 274 ? 22.270 15.386 7.524 1.00 26.61 273 ARG B N 1
ATOM 4263 C CA . ARG B 1 274 ? 23.209 16.464 7.248 1.00 26.65 273 ARG B CA 1
ATOM 4264 C C . ARG B 1 274 ? 23.671 16.408 5.803 1.00 27.03 273 ARG B C 1
ATOM 4265 O O . ARG B 1 274 ? 24.113 15.355 5.331 1.00 25.62 273 ARG B O 1
ATOM 4273 N N . ARG B 1 275 ? 23.590 17.560 5.137 1.00 27.52 274 ARG B N 1
ATOM 4274 C CA . ARG B 1 275 ? 23.993 17.717 3.754 1.00 27.42 274 ARG B CA 1
ATOM 4275 C C . ARG B 1 275 ? 25.170 18.667 3.742 1.00 26.08 274 ARG B C 1
ATOM 4276 O O . ARG B 1 275 ? 25.078 19.771 4.267 1.00 24.72 274 ARG B O 1
ATOM 4284 N N . VAL B 1 276 ? 26.255 18.251 3.098 1.00 25.21 275 VAL B N 1
ATOM 4285 C CA . VAL B 1 276 ? 27.472 19.041 3.011 1.00 24.32 275 VAL B CA 1
ATOM 4286 C C . VAL B 1 276 ? 27.745 19.249 1.541 1.00 25.08 275 VAL B C 1
ATOM 4287 O O . VAL B 1 276 ? 28.147 18.319 0.835 1.00 26.35 275 VAL B O 1
ATOM 4291 N N . SER B 1 277 ? 27.516 20.473 1.082 1.00 25.37 276 SER B N 1
ATOM 4292 C CA . SER B 1 277 ? 27.389 20.754 -0.345 1.00 26.84 276 SER B CA 1
ATOM 4293 C C . SER B 1 277 ? 28.135 22.014 -0.713 1.00 25.07 276 SER B C 1
ATOM 4294 O O . SER B 1 277 ? 27.838 23.048 -0.171 1.00 27.23 276 SER B O 1
ATOM 4297 N N . GLY B 1 278 ? 29.107 21.925 -1.610 1.00 25.26 277 GLY B N 1
ATOM 4298 C CA . GLY B 1 278 ? 29.803 23.108 -2.138 1.00 26.72 277 GLY B CA 1
ATOM 4299 C C . GLY B 1 278 ? 31.197 23.389 -1.578 1.00 28.57 277 GLY B C 1
ATOM 4300 O O . GLY B 1 278 ? 31.498 23.088 -0.423 1.00 27.41 277 GLY B O 1
ATOM 4301 N N . LYS B 1 279 ? 32.040 23.994 -2.414 1.00 32.66 278 LYS B N 1
ATOM 4302 C CA . LYS B 1 279 ? 33.413 24.396 -2.048 1.00 36.24 278 LYS B CA 1
ATOM 4303 C C . LYS B 1 279 ? 33.542 25.072 -0.674 1.00 35.53 278 LYS B C 1
ATOM 4304 O O . LYS B 1 279 ? 34.448 24.745 0.090 1.00 34.98 278 LYS B O 1
ATOM 4310 N N . ASN B 1 280 ? 32.646 25.996 -0.355 1.00 35.13 279 ASN B N 1
ATOM 4311 C CA . ASN B 1 280 ? 32.812 26.782 0.860 1.00 39.39 279 ASN B CA 1
ATOM 4312 C C . ASN B 1 280 ? 32.794 25.926 2.136 1.00 35.85 279 ASN B C 1
ATOM 4313 O O . ASN B 1 280 ? 33.441 26.283 3.125 1.00 33.56 279 ASN B O 1
ATOM 4318 N N . ILE B 1 281 ? 32.098 24.785 2.095 1.00 31.47 280 ILE B N 1
ATOM 4319 C CA . ILE B 1 281 ? 32.129 23.820 3.203 1.00 29.76 280 ILE B CA 1
ATOM 4320 C C . ILE B 1 281 ? 33.038 22.583 2.975 1.00 27.72 280 ILE B C 1
ATOM 4321 O O . ILE B 1 281 ? 33.587 22.037 3.918 1.00 27.29 280 ILE B O 1
ATOM 4326 N N . ILE B 1 282 ? 33.216 22.158 1.733 1.00 27.42 281 ILE B N 1
ATOM 4327 C CA . ILE B 1 282 ? 34.007 20.960 1.433 1.00 26.13 281 ILE B CA 1
ATOM 4328 C C . ILE B 1 282 ? 35.511 21.218 1.500 1.00 25.83 281 ILE B C 1
ATOM 4329 O O . ILE B 1 282 ? 36.258 20.390 2.038 1.00 24.15 281 ILE B O 1
ATOM 4334 N N . ASP B 1 283 ? 35.942 22.342 0.919 1.00 26.72 282 ASP B N 1
ATOM 4335 C CA . ASP B 1 283 ? 37.376 22.728 0.846 1.00 27.00 282 ASP B CA 1
ATOM 4336 C C . ASP B 1 283 ? 37.579 24.255 0.635 1.00 26.73 282 ASP B C 1
ATOM 4337 O O . ASP B 1 283 ? 38.137 24.691 -0.368 1.00 25.42 282 ASP B O 1
ATOM 4342 N N . PRO B 1 284 ? 37.133 25.077 1.597 1.00 28.19 283 PRO B N 1
ATOM 4343 C CA . PRO B 1 284 ? 37.239 26.546 1.449 1.00 28.49 283 PRO B CA 1
ATOM 4344 C C . PRO B 1 284 ? 38.640 27.110 1.310 1.00 27.89 283 PRO B C 1
ATOM 4345 O O . PRO B 1 284 ? 38.781 28.177 0.756 1.00 29.05 283 PRO B O 1
ATOM 4349 N N . ASN B 1 285 ? 39.645 26.392 1.795 1.00 28.07 284 ASN B N 1
ATOM 4350 C CA . ASN B 1 285 ? 41.029 26.825 1.760 1.00 28.94 284 ASN B CA 1
ATOM 4351 C C . ASN B 1 285 ? 41.736 26.320 0.506 1.00 30.52 284 ASN B C 1
ATOM 4352 O O . ASN B 1 285 ? 42.932 26.586 0.319 1.00 28.87 284 ASN B O 1
ATOM 4357 N N . ASP B 1 286 ? 41.010 25.557 -0.326 1.00 31.66 285 ASP B N 1
ATOM 4358 C CA . ASP B 1 286 ? 41.498 25.098 -1.608 1.00 32.27 285 ASP B CA 1
ATOM 4359 C C . ASP B 1 286 ? 42.688 24.127 -1.440 1.00 31.15 285 ASP B C 1
ATOM 4360 O O . ASP B 1 286 ? 43.651 24.158 -2.217 1.00 29.32 285 ASP B O 1
ATOM 4365 N N . PHE B 1 287 ? 42.618 23.259 -0.432 1.00 29.71 286 PHE B N 1
ATOM 4366 C CA . PHE B 1 287 ? 43.658 22.215 -0.241 1.00 29.74 286 PHE B CA 1
ATOM 4367 C C . PHE B 1 287 ? 43.730 21.169 -1.365 1.00 27.56 286 PHE B C 1
ATOM 4368 O O . PHE B 1 287 ? 44.795 20.566 -1.581 1.00 26.99 286 PHE B O 1
ATOM 4376 N N . THR B 1 288 ? 42.613 20.957 -2.059 1.00 26.74 287 THR B N 1
ATOM 4377 C CA . THR B 1 288 ? 42.523 19.993 -3.162 1.00 27.07 287 THR B CA 1
ATOM 4378 C C . THR B 1 288 ? 42.754 20.656 -4.528 1.00 26.80 287 THR B C 1
ATOM 4379 O O . THR B 1 288 ? 42.584 20.004 -5.548 1.00 26.59 287 THR B O 1
ATOM 4383 N N . LYS B 1 289 ? 43.125 21.941 -4.531 1.00 26.88 288 LYS B N 1
ATOM 4384 C CA . LYS B 1 289 ? 43.466 22.701 -5.733 1.00 26.05 288 LYS B CA 1
ATOM 4385 C C . LYS B 1 289 ? 42.286 22.617 -6.703 1.00 23.95 288 LYS B C 1
ATOM 4386 O O . LYS B 1 289 ? 42.479 22.521 -7.903 1.00 22.14 288 LYS B O 1
ATOM 4388 N N . GLY B 1 290 ? 41.068 22.643 -6.137 1.00 23.51 289 GLY B N 1
ATOM 4389 C CA . GLY B 1 290 ? 39.801 22.585 -6.885 1.00 22.63 289 GLY B CA 1
ATOM 4390 C C . GLY B 1 290 ? 39.181 21.210 -7.196 1.00 23.59 289 GLY B C 1
ATOM 4391 O O . GLY B 1 290 ? 38.027 21.157 -7.616 1.00 23.61 289 GLY B O 1
ATOM 4392 N N . THR B 1 291 ? 39.920 20.101 -6.998 1.00 22.74 290 THR B N 1
ATOM 4393 C CA . THR B 1 291 ? 39.410 18.768 -7.328 1.00 22.30 290 THR B CA 1
ATOM 4394 C C . THR B 1 291 ? 38.263 18.297 -6.437 1.00 22.59 290 THR B C 1
ATOM 4395 O O . THR B 1 291 ? 37.399 17.554 -6.904 1.00 22.42 290 THR B O 1
ATOM 4399 N N . GLY B 1 292 ? 38.221 18.776 -5.193 1.00 22.80 291 GLY B N 1
ATOM 4400 C CA . GLY B 1 292 ? 37.286 18.258 -4.176 1.00 22.75 291 GLY B CA 1
ATOM 4401 C C . GLY B 1 292 ? 37.657 16.862 -3.691 1.00 21.81 291 GLY B C 1
ATOM 4402 O O . GLY B 1 292 ? 38.789 16.390 -3.903 1.00 22.27 291 GLY B O 1
ATOM 4403 N N . LEU B 1 293 ? 36.673 16.202 -3.090 1.00 21.09 292 LEU B N 1
ATOM 4404 C CA . LEU B 1 293 ? 36.771 14.822 -2.627 1.00 20.57 292 LEU B CA 1
ATOM 4405 C C . LEU B 1 293 ? 36.601 13.903 -3.823 1.00 20.12 292 LEU B C 1
ATOM 4406 O O . LEU B 1 293 ? 35.492 13.459 -4.177 1.00 18.96 292 LEU B O 1
ATOM 4411 N N . SER B 1 294 ? 37.746 13.610 -4.404 1.00 20.17 293 SER B N 1
ATOM 4412 C CA . SER B 1 294 ? 37.872 12.986 -5.685 1.00 20.57 293 SER B CA 1
ATOM 4413 C C . SER B 1 294 ? 38.776 11.769 -5.694 1.00 21.25 293 SER B C 1
ATOM 4414 O O . SER B 1 294 ? 38.801 11.054 -6.691 1.00 21.50 293 SER B O 1
ATOM 4417 N N . LYS B 1 295 ? 39.537 11.526 -4.626 1.00 22.88 294 LYS B N 1
ATOM 4418 C CA . LYS B 1 295 ? 40.456 10.381 -4.599 1.00 24.15 294 LYS B CA 1
ATOM 4419 C C . LYS B 1 295 ? 39.778 9.156 -4.025 1.00 23.53 294 LYS B C 1
ATOM 4420 O O . LYS B 1 295 ? 38.995 9.245 -3.065 1.00 24.06 294 LYS B O 1
ATOM 4426 N N . GLU B 1 296 ? 40.108 8.005 -4.578 1.00 23.38 295 GLU B N 1
ATOM 4427 C CA . GLU B 1 296 ? 39.545 6.791 -4.052 1.00 26.41 295 GLU B CA 1
ATOM 4428 C C . GLU B 1 296 ? 40.102 6.529 -2.653 1.00 26.00 295 GLU B C 1
ATOM 4429 O O . GLU B 1 296 ? 41.245 6.963 -2.343 1.00 25.78 295 GLU B O 1
ATOM 4435 N N . MET B 1 297 ? 39.285 5.858 -1.822 1.00 22.76 296 MET B N 1
ATOM 4436 C CA . MET B 1 297 ? 39.590 5.673 -0.391 1.00 23.14 296 MET B CA 1
ATOM 4437 C C . MET B 1 297 ? 39.440 4.263 0.128 1.00 22.94 296 MET B C 1
ATOM 4438 O O . MET B 1 297 ? 38.572 3.517 -0.299 1.00 24.25 296 MET B O 1
ATOM 4443 N N . ASP B 1 298 ? 40.267 3.938 1.106 1.00 23.36 297 ASP B N 1
ATOM 4444 C CA . ASP B 1 298 ? 40.135 2.717 1.870 1.00 24.30 297 ASP B CA 1
ATOM 4445 C C . ASP B 1 298 ? 39.066 2.939 2.929 1.00 22.75 297 ASP B C 1
ATOM 4446 O O . ASP B 1 298 ? 38.965 4.020 3.490 1.00 21.73 297 ASP B O 1
ATOM 4451 N N . ILE B 1 299 ? 38.318 1.889 3.233 1.00 21.37 298 ILE B N 1
ATOM 4452 C CA . ILE B 1 299 ? 37.404 1.895 4.366 1.00 21.56 298 ILE B CA 1
ATOM 4453 C C . ILE B 1 299 ? 38.152 1.390 5.575 1.00 19.95 298 ILE B C 1
ATOM 4454 O O . ILE B 1 299 ? 38.869 0.395 5.507 1.00 20.30 298 ILE B O 1
ATOM 4459 N N . ILE B 1 300 ? 37.984 2.093 6.681 1.00 19.46 299 ILE B N 1
ATOM 4460 C CA . ILE B 1 300 ? 38.698 1.795 7.905 1.00 19.91 299 ILE B CA 1
ATOM 4461 C C . ILE B 1 300 ? 37.704 1.728 9.042 1.00 19.63 299 ILE B C 1
ATOM 4462 O O . ILE B 1 300 ? 36.890 2.651 9.191 1.00 19.49 299 ILE B O 1
ATOM 4467 N N . ILE B 1 301 ? 37.782 0.667 9.851 1.00 18.42 300 ILE B N 1
ATOM 4468 C CA . ILE B 1 301 ? 36.942 0.547 11.036 1.00 17.67 300 ILE B CA 1
ATOM 4469 C C . ILE B 1 301 ? 37.872 0.361 12.204 1.00 18.90 300 ILE B C 1
ATOM 4470 O O . ILE B 1 301 ? 38.713 -0.551 12.191 1.00 19.12 300 ILE B O 1
ATOM 4475 N N . ASN B 1 302 ? 37.744 1.188 13.236 1.00 20.05 301 ASN B N 1
ATOM 4476 C CA . ASN B 1 302 ? 38.636 1.037 14.386 1.00 19.92 301 ASN B CA 1
ATOM 4477 C C . ASN B 1 302 ? 38.058 1.610 15.667 1.00 19.81 301 ASN B C 1
ATOM 4478 O O . ASN B 1 302 ? 36.935 2.141 15.674 1.00 18.21 301 ASN B O 1
ATOM 4483 N N . MET B 1 303 ? 38.853 1.476 16.730 1.00 20.14 302 MET B N 1
ATOM 4484 C CA . MET B 1 303 ? 38.738 2.276 17.911 1.00 21.97 302 MET B CA 1
ATOM 4485 C C . MET B 1 303 ? 40.017 3.085 18.092 1.00 22.62 302 MET B C 1
ATOM 4486 O O . MET B 1 303 ? 41.056 2.714 17.579 1.00 22.27 302 MET B O 1
ATOM 4491 N N . GLU B 1 304 ? 39.929 4.198 18.816 1.00 23.97 303 GLU B N 1
ATOM 4492 C CA . GLU B 1 304 ? 41.083 5.083 19.041 1.00 25.08 303 GLU B CA 1
ATOM 4493 C C . GLU B 1 304 ? 41.004 5.692 20.405 1.00 24.70 303 GLU B C 1
ATOM 4494 O O . GLU B 1 304 ? 39.939 6.144 20.801 1.00 26.41 303 GLU B O 1
ATOM 4500 N N . ASP B 1 305 ? 42.117 5.711 21.124 1.00 24.98 304 ASP B N 1
ATOM 4501 C CA . ASP B 1 305 ? 42.247 6.549 22.322 1.00 26.14 304 ASP B CA 1
ATOM 4502 C C . ASP B 1 305 ? 42.814 7.895 21.865 1.00 25.89 304 ASP B C 1
ATOM 4503 O O . ASP B 1 305 ? 44.037 8.074 21.789 1.00 26.78 304 ASP B O 1
ATOM 4508 N N . GLN B 1 306 ? 41.944 8.841 21.533 1.00 25.56 305 GLN B N 1
ATOM 4509 C CA . GLN B 1 306 ? 42.415 10.053 20.837 1.00 25.96 305 GLN B CA 1
ATOM 4510 C C . GLN B 1 306 ? 43.177 11.033 21.751 1.00 25.39 305 GLN B C 1
ATOM 4511 O O . GLN B 1 306 ? 42.860 11.187 22.928 1.00 24.29 305 GLN B O 1
ATOM 4517 N N . SER B 1 307 ? 44.188 11.668 21.174 1.00 24.04 306 SER B N 1
ATOM 4518 C CA . SER B 1 307 ? 45.161 12.465 21.905 1.00 24.61 306 SER B CA 1
ATOM 4519 C C . SER B 1 307 ? 44.553 13.646 22.641 1.00 25.99 306 SER B C 1
ATOM 4520 O O . SER B 1 307 ? 44.833 13.854 23.820 1.00 27.61 306 SER B O 1
ATOM 4523 N N . TRP B 1 308 ? 43.735 14.419 21.936 1.00 27.28 307 TRP B N 1
ATOM 4524 C CA . TRP B 1 308 ? 43.008 15.557 22.522 1.00 29.84 307 TRP B CA 1
ATOM 4525 C C . TRP B 1 308 ? 42.122 15.190 23.729 1.00 31.04 307 TRP B C 1
ATOM 4526 O O . TRP B 1 308 ? 41.933 16.026 24.626 1.00 36.30 307 TRP B O 1
ATOM 4537 N N . ARG B 1 309 ? 41.613 13.952 23.767 1.00 27.76 308 ARG B N 1
ATOM 4538 C CA . ARG B 1 309 ? 40.823 13.472 24.898 1.00 25.44 308 ARG B CA 1
ATOM 4539 C C . ARG B 1 309 ? 41.663 12.808 25.989 1.00 25.57 308 ARG B C 1
ATOM 4540 O O . ARG B 1 309 ? 41.463 13.058 27.200 1.00 23.63 308 ARG B O 1
ATOM 4548 N N . ALA B 1 310 ? 42.598 11.958 25.578 1.00 25.80 309 ALA B N 1
ATOM 4549 C CA . ALA B 1 310 ? 43.486 11.283 26.533 1.00 25.97 309 ALA B CA 1
ATOM 4550 C C . ALA B 1 310 ? 44.248 12.264 27.414 1.00 26.14 309 ALA B C 1
ATOM 4551 O O . ALA B 1 310 ? 44.401 12.030 28.607 1.00 25.90 309 ALA B O 1
ATOM 4553 N N . ILE B 1 311 ? 44.684 13.370 26.834 1.00 27.36 310 ILE B N 1
ATOM 4554 C CA . ILE B 1 311 ? 45.457 14.368 27.565 1.00 30.20 310 ILE B CA 1
ATOM 4555 C C . ILE B 1 311 ? 44.628 15.188 28.581 1.00 31.06 310 ILE B C 1
ATOM 4556 O O . ILE B 1 311 ? 45.193 15.883 29.396 1.00 31.60 310 ILE B O 1
ATOM 4561 N N . SER B 1 312 ? 43.296 15.162 28.479 1.00 32.38 311 SER B N 1
ATOM 4562 C CA . SER B 1 312 ? 42.407 15.806 29.453 1.00 29.67 311 SER B CA 1
ATOM 4563 C C . SER B 1 312 ? 41.800 14.781 30.374 1.00 28.20 311 SER B C 1
ATOM 4564 O O . SER B 1 312 ? 40.876 15.086 31.069 1.00 30.63 311 SER B O 1
ATOM 4567 N N . GLY B 1 313 ? 42.314 13.559 30.380 1.00 28.28 312 GLY B N 1
ATOM 4568 C CA . GLY B 1 313 ? 41.917 12.558 31.344 1.00 27.84 312 GLY B CA 1
ATOM 4569 C C . GLY B 1 313 ? 40.858 11.578 30.903 1.00 28.66 312 GLY B C 1
ATOM 4570 O O . GLY B 1 313 ? 40.288 10.901 31.744 1.00 30.42 312 GLY B O 1
ATOM 4571 N N . LEU B 1 314 ? 40.586 11.474 29.606 1.00 29.75 313 LEU B N 1
ATOM 4572 C CA . LEU B 1 314 ? 39.514 10.595 29.122 1.00 30.12 313 LEU B CA 1
ATOM 4573 C C . LEU B 1 314 ? 39.991 9.297 28.525 1.00 28.65 313 LEU B C 1
ATOM 4574 O O . LEU B 1 314 ? 39.206 8.580 27.937 1.00 30.00 313 LEU B O 1
ATOM 4579 N N . SER B 1 315 ? 41.267 8.961 28.702 1.00 28.40 314 SER B N 1
ATOM 4580 C CA . SER B 1 315 ? 41.732 7.610 28.397 1.00 27.21 314 SER B CA 1
ATOM 4581 C C . SER B 1 315 ? 41.034 6.616 29.344 1.00 26.48 314 SER B C 1
ATOM 4582 O O . SER B 1 315 ? 40.909 6.906 30.537 1.00 27.26 314 SER B O 1
ATOM 4585 N N . PRO B 1 316 ? 40.576 5.458 28.832 1.00 25.11 315 PRO B N 1
ATOM 4586 C CA . PRO B 1 316 ? 39.921 4.493 29.714 1.00 25.83 315 PRO B CA 1
ATOM 4587 C C . PRO B 1 316 ? 40.794 4.074 30.880 1.00 26.62 315 PRO B C 1
ATOM 4588 O O . PRO B 1 316 ? 41.980 3.895 30.716 1.00 27.45 315 PRO B O 1
ATOM 4592 N N . THR B 1 317 ? 40.206 3.952 32.059 1.00 30.06 316 THR B N 1
ATOM 4593 C CA . THR B 1 317 ? 40.938 3.498 33.265 1.00 28.69 316 THR B CA 1
ATOM 4594 C C . THR B 1 317 ? 41.066 1.989 33.239 1.00 29.17 316 THR B C 1
ATOM 4595 O O . THR B 1 317 ? 40.285 1.301 32.559 1.00 28.49 316 THR B O 1
ATOM 4599 N N . ASN B 1 318 ? 42.019 1.472 34.006 1.00 31.67 317 ASN B N 1
ATOM 4600 C CA . ASN B 1 318 ? 42.165 0.023 34.159 1.00 33.36 317 ASN B CA 1
ATOM 4601 C C . ASN B 1 318 ? 40.878 -0.664 34.668 1.00 32.90 317 ASN B C 1
ATOM 4602 O O . ASN B 1 318 ? 40.498 -1.723 34.143 1.00 30.88 317 ASN B O 1
ATOM 4607 N N . LYS B 1 319 ? 40.219 -0.074 35.674 1.00 33.32 318 LYS B N 1
ATOM 4608 C CA . LYS B 1 319 ? 38.911 -0.600 36.133 1.00 37.21 318 LYS B CA 1
ATOM 4609 C C . LYS B 1 319 ? 37.854 -0.552 35.031 1.00 33.05 318 LYS B C 1
ATOM 4610 O O . LYS B 1 319 ? 37.102 -1.507 34.892 1.00 29.57 318 LYS B O 1
ATOM 4616 N N . GLU B 1 320 ? 37.806 0.521 34.232 1.00 31.99 319 GLU B N 1
ATOM 4617 C CA . GLU B 1 320 ? 36.845 0.584 33.110 1.00 31.15 319 GLU B CA 1
ATOM 4618 C C . GLU B 1 320 ? 37.116 -0.520 32.106 1.00 28.95 319 GLU B C 1
ATOM 4619 O O . GLU B 1 320 ? 36.181 -1.172 31.654 1.00 29.13 319 GLU B O 1
ATOM 4625 N N . LEU B 1 321 ? 38.391 -0.784 31.824 1.00 27.66 320 LEU B N 1
ATOM 4626 C CA . LEU B 1 321 ? 38.768 -1.868 30.905 1.00 29.15 320 LEU B CA 1
ATOM 4627 C C . LEU B 1 321 ? 38.529 -3.275 31.441 1.00 30.05 320 LEU B C 1
ATOM 4628 O O . LEU B 1 321 ? 38.596 -4.210 30.690 1.00 27.80 320 LEU B O 1
ATOM 4633 N N . MET B 1 322 ? 38.260 -3.438 32.728 1.00 36.13 321 MET B N 1
ATOM 4634 C CA . MET B 1 322 ? 37.824 -4.743 33.257 1.00 42.93 321 MET B CA 1
ATOM 4635 C C . MET B 1 322 ? 36.512 -5.240 32.634 1.00 39.97 321 MET B C 1
ATOM 4636 O O . MET B 1 322 ? 36.296 -6.438 32.565 1.00 38.31 321 MET B O 1
ATOM 4641 N N . ASN B 1 323 ? 35.645 -4.330 32.188 1.00 37.46 322 ASN B N 1
ATOM 4642 C CA . ASN B 1 323 ? 34.425 -4.708 31.476 1.00 37.13 322 ASN B CA 1
ATOM 4643 C C . ASN B 1 323 ? 34.666 -4.807 29.950 1.00 37.28 322 ASN B C 1
ATOM 4644 O O . ASN B 1 323 ? 34.619 -3.803 29.235 1.00 37.25 322 ASN B O 1
ATOM 4649 N N . LYS B 1 324 ? 34.900 -6.021 29.465 1.00 38.99 323 LYS B N 1
ATOM 4650 C CA . LYS B 1 324 ? 35.321 -6.244 28.080 1.00 42.12 323 LYS B CA 1
ATOM 4651 C C . LYS B 1 324 ? 34.263 -5.858 27.060 1.00 41.95 323 LYS B C 1
ATOM 4652 O O . LYS B 1 324 ? 34.602 -5.235 26.055 1.00 39.26 323 LYS B O 1
ATOM 4658 N N . ASP B 1 325 ? 33.000 -6.210 27.332 1.00 42.47 324 ASP B N 1
ATOM 4659 C CA . ASP B 1 325 ? 31.854 -5.785 26.505 1.00 40.12 324 ASP B CA 1
ATOM 4660 C C . ASP B 1 325 ? 31.725 -4.258 26.336 1.00 34.44 324 ASP B C 1
ATOM 4661 O O . ASP B 1 325 ? 31.392 -3.811 25.253 1.00 33.14 324 ASP B O 1
ATOM 4666 N N . ASN B 1 326 ? 31.950 -3.475 27.389 1.00 28.93 325 ASN B N 1
ATOM 4667 C CA . ASN B 1 326 ? 31.863 -2.009 27.272 1.00 29.70 325 ASN B CA 1
ATOM 4668 C C . ASN B 1 326 ? 32.925 -1.348 26.350 1.00 29.13 325 ASN B C 1
ATOM 4669 O O . ASN B 1 326 ? 32.706 -0.248 25.823 1.00 26.37 325 ASN B O 1
ATOM 4674 N N . ASN B 1 327 ? 34.072 -2.012 26.191 1.00 26.54 326 ASN B N 1
ATOM 4675 C CA . ASN B 1 327 ? 35.164 -1.474 25.438 1.00 25.16 326 ASN B CA 1
ATOM 4676 C C . ASN B 1 327 ? 35.367 -2.258 24.159 1.00 24.24 326 ASN B C 1
ATOM 4677 O O . ASN B 1 327 ? 36.471 -2.278 23.618 1.00 24.99 326 ASN B O 1
ATOM 4682 N N . THR B 1 328 ? 34.287 -2.880 23.681 1.00 23.63 327 THR B N 1
ATOM 4683 C CA . THR B 1 328 ? 34.259 -3.601 22.441 1.00 23.79 327 THR B CA 1
ATOM 4684 C C . THR B 1 328 ? 33.271 -2.918 21.484 1.00 23.74 327 THR B C 1
ATOM 4685 O O . THR B 1 328 ? 32.051 -2.922 21.729 1.00 25.99 327 THR B O 1
ATOM 4689 N N . PHE B 1 329 ? 33.801 -2.359 20.396 1.00 21.73 328 PHE B N 1
ATOM 4690 C CA . PHE B 1 329 ? 33.010 -1.842 19.292 1.00 20.81 328 PHE B CA 1
ATOM 4691 C C . PHE B 1 329 ? 32.490 -3.000 18.433 1.00 21.77 328 PHE B C 1
ATOM 4692 O O . PHE B 1 329 ? 33.276 -3.880 18.048 1.00 20.74 328 PHE B O 1
ATOM 4700 N N . LEU B 1 330 ? 31.182 -2.996 18.138 1.00 21.32 329 LEU B N 1
ATOM 4701 C CA . LEU B 1 330 ? 30.580 -4.046 17.340 1.00 21.48 329 LEU B CA 1
ATOM 4702 C C . LEU B 1 330 ? 29.994 -3.464 16.063 1.00 21.69 329 LEU B C 1
ATOM 4703 O O . LEU B 1 330 ? 29.242 -2.480 16.113 1.00 19.57 329 LEU B O 1
ATOM 4708 N N . VAL B 1 331 ? 30.347 -4.088 14.937 1.00 21.20 330 VAL B N 1
ATOM 4709 C CA . VAL B 1 331 ? 29.767 -3.788 13.636 1.00 22.03 330 VAL B CA 1
ATOM 4710 C C . VAL B 1 331 ? 29.039 -5.045 13.144 1.00 22.54 330 VAL B C 1
ATOM 4711 O O . VAL B 1 331 ? 29.667 -6.061 12.845 1.00 22.69 330 VAL B O 1
ATOM 4715 N N . ASP B 1 332 ? 27.715 -4.972 13.069 1.00 22.68 331 ASP B N 1
ATOM 4716 C CA . ASP B 1 332 ? 26.924 -6.095 12.584 1.00 24.02 331 ASP B CA 1
ATOM 4717 C C . ASP B 1 332 ? 27.167 -6.297 11.083 1.00 23.78 331 ASP B C 1
ATOM 4718 O O . ASP B 1 332 ? 27.420 -7.416 10.625 1.00 23.12 331 ASP B O 1
ATOM 4723 N N . TRP B 1 333 ? 27.094 -5.210 10.326 1.00 23.68 332 TRP B N 1
ATOM 4724 C CA . TRP B 1 333 ? 27.427 -5.245 8.918 1.00 23.82 332 TRP B CA 1
ATOM 4725 C C . TRP B 1 333 ? 27.819 -3.881 8.344 1.00 23.11 332 TRP B C 1
ATOM 4726 O O . TRP B 1 333 ? 27.609 -2.834 8.954 1.00 22.17 332 TRP B O 1
ATOM 4737 N N . ILE B 1 334 ? 28.383 -3.943 7.144 1.00 22.55 333 ILE B N 1
ATOM 4738 C CA . ILE B 1 334 ? 28.694 -2.774 6.366 1.00 23.63 333 ILE B CA 1
ATOM 4739 C C . ILE B 1 334 ? 28.412 -3.091 4.898 1.00 21.66 333 ILE B C 1
ATOM 4740 O O . ILE B 1 334 ? 28.839 -4.101 4.375 1.00 20.11 333 ILE B O 1
ATOM 4745 N N . ARG B 1 335 ? 27.680 -2.205 4.248 1.00 21.81 334 ARG B N 1
ATOM 4746 C CA . ARG B 1 335 ? 27.244 -2.421 2.881 1.00 22.62 334 ARG B CA 1
ATOM 4747 C C . ARG B 1 335 ? 27.549 -1.194 2.025 1.00 22.66 334 ARG B C 1
ATOM 4748 O O . ARG B 1 335 ? 27.511 -0.063 2.508 1.00 23.47 334 ARG B O 1
ATOM 4756 N N . ILE B 1 336 ? 27.849 -1.444 0.759 1.00 23.17 335 ILE B N 1
ATOM 4757 C CA . ILE B 1 336 ? 28.348 -0.439 -0.163 1.00 24.22 335 ILE B CA 1
ATOM 4758 C C . ILE B 1 336 ? 27.587 -0.606 -1.460 1.00 24.43 335 ILE B C 1
ATOM 4759 O O . ILE B 1 336 ? 27.589 -1.701 -2.033 1.00 24.72 335 ILE B O 1
ATOM 4764 N N . TYR B 1 337 ? 26.926 0.456 -1.909 1.00 25.36 336 TYR B N 1
ATOM 4765 C CA . TYR B 1 337 ? 26.215 0.447 -3.189 1.00 26.02 336 TYR B CA 1
ATOM 4766 C C . TYR B 1 337 ? 26.736 1.550 -4.107 1.00 26.26 336 TYR B C 1
ATOM 4767 O O . TYR B 1 337 ? 27.145 2.630 -3.660 1.00 26.07 336 TYR B O 1
ATOM 4776 N N . LYS B 1 338 ? 26.694 1.257 -5.400 1.00 26.83 337 LYS B N 1
ATOM 4777 C CA . LYS B 1 338 ? 27.000 2.220 -6.460 1.00 27.25 337 LYS B CA 1
ATOM 4778 C C . LYS B 1 338 ? 25.835 2.273 -7.433 1.00 26.90 337 LYS B C 1
ATOM 4779 O O . LYS B 1 338 ? 25.247 1.241 -7.731 1.00 25.52 337 LYS B O 1
ATOM 4785 N N . PRO B 1 339 ? 25.497 3.477 -7.927 1.00 29.63 338 PRO B N 1
ATOM 4786 C CA . PRO B 1 339 ? 24.444 3.587 -8.932 1.00 29.50 338 PRO B CA 1
ATOM 4787 C C . PRO B 1 339 ? 24.910 3.057 -10.269 1.00 29.31 338 PRO B C 1
ATOM 4788 O O . PRO B 1 339 ? 25.967 3.393 -10.725 1.00 30.12 338 PRO B O 1
ATOM 4792 N N . VAL B 1 340 ? 24.119 2.181 -10.850 1.00 32.57 339 VAL B N 1
ATOM 4793 C CA . VAL B 1 340 ? 24.324 1.664 -12.213 1.00 33.10 339 VAL B CA 1
ATOM 4794 C C . VAL B 1 340 ? 23.017 1.904 -12.978 1.00 33.83 339 VAL B C 1
ATOM 4795 O O . VAL B 1 340 ? 21.964 2.084 -12.365 1.00 30.31 339 VAL B O 1
ATOM 4799 N N . GLU B 1 341 ? 23.086 1.946 -14.303 1.00 41.47 340 GLU B N 1
ATOM 4800 C CA . GLU B 1 341 ? 21.876 2.159 -15.088 1.00 49.41 340 GLU B CA 1
ATOM 4801 C C . GLU B 1 341 ? 20.906 0.932 -14.978 1.00 50.51 340 GLU B C 1
ATOM 4802 O O . GLU B 1 341 ? 21.344 -0.231 -14.877 1.00 46.64 340 GLU B O 1
ATOM 4808 N N . ASP B 1 342 ? 19.606 1.244 -14.900 1.00 53.72 341 ASP B N 1
ATOM 4809 C CA . ASP B 1 342 ? 18.506 0.263 -14.764 1.00 59.00 341 ASP B CA 1
ATOM 4810 C C . ASP B 1 342 ? 17.987 -0.133 -16.167 1.00 61.09 341 ASP B C 1
ATOM 4811 O O . ASP B 1 342 ? 16.941 0.351 -16.608 1.00 58.04 341 ASP B O 1
ATOM 4816 N N . LYS B 1 343 ? 18.749 -0.990 -16.863 1.00 66.16 342 LYS B N 1
ATOM 4817 C CA . LYS B 1 343 ? 18.569 -1.253 -18.308 1.00 67.96 342 LYS B CA 1
ATOM 4818 C C . LYS B 1 343 ? 17.674 -2.473 -18.529 1.00 69.36 342 LYS B C 1
ATOM 4819 O O . LYS B 1 343 ? 16.447 -2.359 -18.503 1.00 68.35 342 LYS B O 1
ATOM 4821 N N . GLU C 1 49 ? 77.338 72.955 23.697 1.00 62.33 48 GLU C N 1
ATOM 4822 C CA . GLU C 1 49 ? 75.897 73.379 23.580 1.00 65.89 48 GLU C CA 1
ATOM 4823 C C . GLU C 1 49 ? 74.891 72.210 23.626 1.00 61.71 48 GLU C C 1
ATOM 4824 O O . GLU C 1 49 ? 73.837 72.313 24.258 1.00 58.52 48 GLU C O 1
ATOM 4830 N N . TYR C 1 50 ? 75.205 71.122 22.927 1.00 56.76 49 TYR C N 1
ATOM 4831 C CA . TYR C 1 50 ? 74.363 69.924 22.925 1.00 54.52 49 TYR C CA 1
ATOM 4832 C C . TYR C 1 50 ? 75.081 68.796 23.660 1.00 53.04 49 TYR C C 1
ATOM 4833 O O . TYR C 1 50 ? 76.313 68.658 23.537 1.00 52.58 49 TYR C O 1
ATOM 4842 N N . GLU C 1 51 ? 74.321 67.973 24.385 1.00 49.30 50 GLU C N 1
ATOM 4843 C CA . GLU C 1 51 ? 74.863 66.740 24.995 1.00 49.84 50 GLU C CA 1
ATOM 4844 C C . GLU C 1 51 ? 75.868 65.922 24.157 1.00 46.11 50 GLU C C 1
ATOM 4845 O O . GLU C 1 51 ? 76.794 65.308 24.706 1.00 43.26 50 GLU C O 1
ATOM 4851 N N . TRP C 1 52 ? 75.655 65.885 22.845 1.00 41.49 51 TRP C N 1
ATOM 4852 C CA . TRP C 1 52 ? 76.479 65.080 21.933 1.00 39.37 51 TRP C CA 1
ATOM 4853 C C . TRP C 1 52 ? 77.753 65.775 21.435 1.00 41.50 51 TRP C C 1
ATOM 4854 O O . TRP C 1 52 ? 78.575 65.120 20.788 1.00 40.62 51 TRP C O 1
ATOM 4865 N N . ASP C 1 53 ? 77.933 67.070 21.718 1.00 44.47 52 ASP C N 1
ATOM 4866 C CA . ASP C 1 53 ? 79.053 67.824 21.112 1.00 49.97 52 ASP C CA 1
ATOM 4867 C C . ASP C 1 53 ? 80.432 67.301 21.559 1.00 49.42 52 ASP C C 1
ATOM 4868 O O . ASP C 1 53 ? 81.396 67.387 20.797 1.00 50.79 52 ASP C O 1
ATOM 4873 N N . LYS C 1 54 ? 80.502 66.697 22.746 1.00 48.22 53 LYS C N 1
ATOM 4874 C CA . LYS C 1 54 ? 81.712 65.976 23.176 1.00 50.05 53 LYS C CA 1
ATOM 4875 C C . LYS C 1 54 ? 82.165 64.829 22.225 1.00 46.96 53 LYS C C 1
ATOM 4876 O O . LYS C 1 54 ? 83.308 64.415 22.288 1.00 47.21 53 LYS C O 1
ATOM 4880 N N . PHE C 1 55 ? 81.279 64.310 21.372 1.00 45.03 54 PHE C N 1
ATOM 4881 C CA . PHE C 1 55 ? 81.613 63.213 20.441 1.00 43.53 54 PHE C CA 1
ATOM 4882 C C . PHE C 1 55 ? 81.668 63.723 18.999 1.00 42.90 54 PHE C C 1
ATOM 4883 O O . PHE C 1 55 ? 80.652 64.163 18.466 1.00 38.34 54 PHE C O 1
ATOM 4891 N N . PRO C 1 56 ? 82.835 63.645 18.340 1.00 45.61 55 PRO C N 1
ATOM 4892 C CA . PRO C 1 56 ? 82.817 64.131 16.958 1.00 43.84 55 PRO C CA 1
ATOM 4893 C C . PRO C 1 56 ? 82.028 63.197 16.027 1.00 44.01 55 PRO C C 1
ATOM 4894 O O . PRO C 1 56 ? 81.782 62.033 16.366 1.00 44.56 55 PRO C O 1
ATOM 4898 N N . VAL C 1 57 ? 81.664 63.708 14.852 1.00 41.95 56 VAL C N 1
ATOM 4899 C CA . VAL C 1 57 ? 81.073 62.886 13.817 1.00 39.42 56 VAL C CA 1
ATOM 4900 C C . VAL C 1 57 ? 82.214 62.016 13.277 1.00 39.94 56 VAL C C 1
ATOM 4901 O O . VAL C 1 57 ? 83.216 62.545 12.832 1.00 37.83 56 VAL C O 1
ATOM 4905 N N . PRO C 1 58 ? 82.056 60.672 13.306 1.00 40.79 57 PRO C N 1
ATOM 4906 C CA . PRO C 1 58 ? 83.188 59.762 13.141 1.00 39.80 57 PRO C CA 1
ATOM 4907 C C . PRO C 1 58 ? 83.702 59.538 11.714 1.00 41.95 57 PRO C C 1
ATOM 4908 O O . PRO C 1 58 ? 84.568 58.679 11.502 1.00 43.38 57 PRO C O 1
ATOM 4912 N N . VAL C 1 59 ? 83.163 60.271 10.750 1.00 41.45 58 VAL C N 1
ATOM 4913 C CA . VAL C 1 59 ? 83.557 60.142 9.358 1.00 42.33 58 VAL C CA 1
ATOM 4914 C C . VAL C 1 59 ? 83.603 61.548 8.799 1.00 42.92 58 VAL C C 1
ATOM 4915 O O . VAL C 1 59 ? 82.900 62.436 9.313 1.00 40.66 58 VAL C O 1
ATOM 4919 N N . SER C 1 60 ? 84.458 61.779 7.801 1.00 44.47 59 SER C N 1
ATOM 4920 C CA . SER C 1 60 ? 84.580 63.118 7.240 1.00 48.97 59 SER C CA 1
ATOM 4921 C C . SER C 1 60 ? 83.442 63.317 6.224 1.00 50.99 59 SER C C 1
ATOM 4922 O O . SER C 1 60 ? 82.929 62.352 5.630 1.00 43.13 59 SER C O 1
ATOM 4925 N N . ALA C 1 61 ? 83.041 64.579 6.070 1.00 54.12 60 ALA C N 1
ATOM 4926 C CA . ALA C 1 61 ? 82.021 64.970 5.104 1.00 55.62 60 ALA C CA 1
ATOM 4927 C C . ALA C 1 61 ? 82.522 64.858 3.649 1.00 58.17 60 ALA C C 1
ATOM 4928 O O . ALA C 1 61 ? 81.719 64.634 2.724 1.00 54.32 60 ALA C O 1
ATOM 4930 N N . GLY C 1 62 ? 83.839 65.010 3.462 1.00 60.46 61 GLY C N 1
ATOM 4931 C CA . GLY C 1 62 ? 84.473 65.006 2.144 1.00 58.52 61 GLY C CA 1
ATOM 4932 C C . GLY C 1 62 ? 85.313 66.256 1.921 1.00 59.87 61 GLY C C 1
ATOM 4933 O O . GLY C 1 62 ? 85.312 67.197 2.738 1.00 52.14 61 GLY C O 1
ATOM 4934 N N . THR C 1 63 ? 86.036 66.237 0.801 1.00 64.88 62 THR C N 1
ATOM 4935 C CA . THR C 1 63 ? 86.842 67.365 0.320 1.00 63.03 62 THR C CA 1
ATOM 4936 C C . THR C 1 63 ? 85.951 68.592 0.117 1.00 58.66 62 THR C C 1
ATOM 4937 O O . THR C 1 63 ? 85.064 68.585 -0.742 1.00 53.88 62 THR C O 1
ATOM 4941 N N . GLY C 1 64 ? 86.182 69.625 0.924 1.00 55.68 63 GLY C N 1
ATOM 4942 C CA . GLY C 1 64 ? 85.453 70.892 0.810 1.00 55.12 63 GLY C CA 1
ATOM 4943 C C . GLY C 1 64 ? 84.112 70.937 1.513 1.00 57.60 63 GLY C C 1
ATOM 4944 O O . GLY C 1 64 ? 83.376 71.929 1.383 1.00 59.15 63 GLY C O 1
ATOM 4945 N N . MET C 1 65 ? 83.806 69.890 2.289 1.00 56.83 64 MET C N 1
ATOM 4946 C CA . MET C 1 65 ? 82.491 69.719 2.907 1.00 53.76 64 MET C CA 1
ATOM 4947 C C . MET C 1 65 ? 82.575 69.744 4.437 1.00 53.09 64 MET C C 1
ATOM 4948 O O . MET C 1 65 ? 83.629 69.476 5.029 1.00 56.07 64 MET C O 1
ATOM 4953 N N . LYS C 1 66 ? 81.450 70.063 5.069 1.00 49.79 65 LYS C N 1
ATOM 4954 C CA . LYS C 1 66 ? 81.295 69.974 6.533 1.00 45.52 65 LYS C CA 1
ATOM 4955 C C . LYS C 1 66 ? 79.926 69.345 6.905 1.00 42.99 65 LYS C C 1
ATOM 4956 O O . LYS C 1 66 ? 79.065 69.141 6.042 1.00 40.59 65 LYS C O 1
ATOM 4962 N N . TRP C 1 67 ? 79.722 69.077 8.191 1.00 39.00 66 TRP C N 1
ATOM 4963 C CA . TRP C 1 67 ? 78.487 68.490 8.657 1.00 36.74 66 TRP C CA 1
ATOM 4964 C C . TRP C 1 67 ? 77.582 69.560 9.223 1.00 36.90 66 TRP C C 1
ATOM 4965 O O . TRP C 1 67 ? 78.027 70.393 9.994 1.00 37.55 66 TRP C O 1
ATOM 4976 N N . GLU C 1 68 ? 76.315 69.531 8.812 1.00 37.39 67 GLU C N 1
ATOM 4977 C CA . GLU C 1 68 ? 75.278 70.430 9.308 1.00 37.84 67 GLU C CA 1
ATOM 4978 C C . GLU C 1 68 ? 74.252 69.599 10.118 1.00 37.29 67 GLU C C 1
ATOM 4979 O O . GLU C 1 68 ? 73.682 68.601 9.630 1.00 35.24 67 GLU C O 1
ATOM 4985 N N . LEU C 1 69 ? 74.033 70.018 11.355 1.00 33.19 68 LEU C N 1
ATOM 4986 C CA . LEU C 1 69 ? 73.083 69.369 12.236 1.00 32.57 68 LEU C CA 1
ATOM 4987 C C . LEU C 1 69 ? 71.673 69.613 11.695 1.00 32.88 68 LEU C C 1
ATOM 4988 O O . LEU C 1 69 ? 71.330 70.754 11.449 1.00 32.92 68 LEU C O 1
ATOM 4993 N N . GLN C 1 70 ? 70.864 68.559 11.527 1.00 32.40 69 GLN C N 1
ATOM 4994 C CA . GLN C 1 70 ? 69.460 68.707 11.127 1.00 32.28 69 GLN C CA 1
ATOM 4995 C C . GLN C 1 70 ? 68.551 68.852 12.351 1.00 33.70 69 GLN C C 1
ATOM 4996 O O . GLN C 1 70 ? 68.823 68.278 13.423 1.00 34.73 69 GLN C O 1
ATOM 5002 N N . SER C 1 71 ? 67.473 69.622 12.210 1.00 33.41 70 SER C N 1
ATOM 5003 C CA . SER C 1 71 ? 66.636 69.963 13.379 1.00 33.36 70 SER C CA 1
ATOM 5004 C C . SER C 1 71 ? 65.718 68.822 13.908 1.00 31.07 70 SER C C 1
ATOM 5005 O O . SER C 1 71 ? 65.175 68.916 15.010 1.00 30.37 70 SER C O 1
ATOM 5008 N N . GLN C 1 72 ? 65.559 67.748 13.142 1.00 28.80 71 GLN C N 1
ATOM 5009 C CA . GLN C 1 72 ? 64.955 66.519 13.651 1.00 27.49 71 GLN C CA 1
ATOM 5010 C C . GLN C 1 72 ? 65.776 65.888 14.836 1.00 26.21 71 GLN C C 1
ATOM 5011 O O . GLN C 1 72 ? 65.219 65.139 15.651 1.00 25.19 71 GLN C O 1
ATOM 5017 N N . SER C 1 73 ? 67.073 66.197 14.934 1.00 24.34 72 SER C N 1
ATOM 5018 C CA . SER C 1 73 ? 67.917 65.747 16.060 1.00 23.54 72 SER C CA 1
ATOM 5019 C C . SER C 1 73 ? 67.311 66.138 17.378 1.00 23.52 72 SER C C 1
ATOM 5020 O O . SER C 1 73 ? 66.769 67.227 17.483 1.00 24.84 72 SER C O 1
ATOM 5023 N N . ASP C 1 74 ? 67.383 65.255 18.377 1.00 24.55 73 ASP C N 1
ATOM 5024 C CA . ASP C 1 74 ? 66.777 65.518 19.691 1.00 25.46 73 ASP C CA 1
ATOM 5025 C C . ASP C 1 74 ? 67.612 64.910 20.796 1.00 27.20 73 ASP C C 1
ATOM 5026 O O . ASP C 1 74 ? 68.054 63.763 20.698 1.00 26.50 73 ASP C O 1
ATOM 5031 N N . ASP C 1 75 ? 67.832 65.692 21.844 1.00 30.16 74 ASP C N 1
ATOM 5032 C CA . ASP C 1 75 ? 68.490 65.195 23.056 1.00 32.88 74 ASP C CA 1
ATOM 5033 C C . ASP C 1 75 ? 67.533 64.940 24.225 1.00 31.43 74 ASP C C 1
ATOM 5034 O O . ASP C 1 75 ? 67.978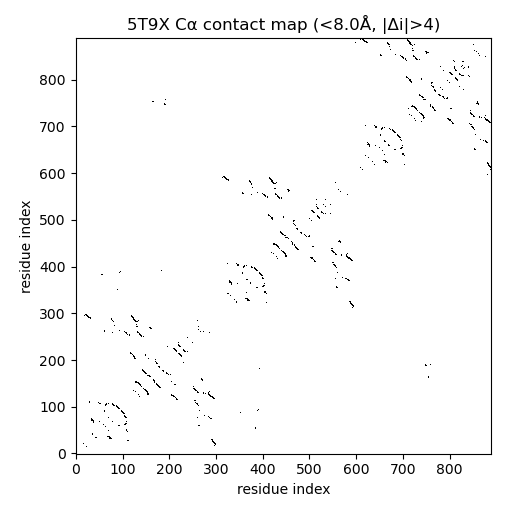 64.637 25.334 1.00 30.05 74 ASP C O 1
ATOM 5039 N N . PHE C 1 76 ? 66.231 65.046 23.984 1.00 30.91 75 PHE C N 1
ATOM 5040 C CA . PHE C 1 76 ? 65.230 64.605 24.948 1.00 32.53 75 PHE C CA 1
ATOM 5041 C C . PHE C 1 76 ? 65.420 65.187 26.377 1.00 35.07 75 PHE C C 1
ATOM 5042 O O . PHE C 1 76 ? 65.187 64.491 27.372 1.00 36.57 75 PHE C O 1
ATOM 5050 N N . ASN C 1 77 ? 65.869 66.445 26.484 1.00 39.37 76 ASN C N 1
ATOM 5051 C CA . ASN C 1 77 ? 66.068 67.093 27.797 1.00 41.96 76 ASN C CA 1
ATOM 5052 C C . ASN C 1 77 ? 64.831 67.917 28.054 1.00 41.53 76 ASN C C 1
ATOM 5053 O O . ASN C 1 77 ? 64.826 69.134 27.965 1.00 45.65 76 ASN C O 1
ATOM 5058 N N . TYR C 1 78 ? 63.765 67.177 28.325 1.00 39.73 77 TYR C N 1
ATOM 5059 C CA . TYR C 1 78 ? 62.452 67.700 28.628 1.00 38.36 77 TYR C CA 1
ATOM 5060 C C . TYR C 1 78 ? 61.629 66.564 29.237 1.00 38.69 77 TYR C C 1
ATOM 5061 O O . TYR C 1 78 ? 62.143 65.434 29.421 1.00 37.69 77 TYR C O 1
ATOM 5070 N N . THR C 1 79 ? 60.390 66.892 29.603 1.00 37.32 78 THR C N 1
ATOM 5071 C CA . THR C 1 79 ? 59.454 65.955 30.194 1.00 36.41 78 THR C CA 1
ATOM 5072 C C . THR C 1 79 ? 58.271 65.828 29.247 1.00 34.48 78 THR C C 1
ATOM 5073 O O . THR C 1 79 ? 57.776 66.841 28.741 1.00 37.27 78 THR C O 1
ATOM 5077 N N . ALA C 1 80 ? 57.848 64.583 29.000 1.00 32.96 79 ALA C N 1
ATOM 5078 C CA . ALA C 1 80 ? 56.661 64.273 28.202 1.00 33.09 79 ALA C CA 1
ATOM 5079 C C . ALA C 1 80 ? 56.000 62.950 28.615 1.00 35.67 79 ALA C C 1
ATOM 5080 O O . ALA C 1 80 ? 56.659 62.040 29.132 1.00 31.22 79 ALA C O 1
ATOM 5082 N N . ASP C 1 81 ? 54.689 62.860 28.396 1.00 41.85 80 ASP C N 1
ATOM 5083 C CA . ASP C 1 81 ? 53.989 61.551 28.284 1.00 47.99 80 ASP C CA 1
ATOM 5084 C C . ASP C 1 81 ? 52.789 61.648 27.311 1.00 48.28 80 ASP C C 1
ATOM 5085 O O . ASP C 1 81 ? 52.639 62.659 26.631 1.00 47.45 80 ASP C O 1
ATOM 5090 N N . SER C 1 82 ? 51.981 60.591 27.200 1.00 51.54 81 SER C N 1
ATOM 5091 C CA . SER C 1 82 ? 50.940 60.516 26.158 1.00 53.16 81 SER C CA 1
ATOM 5092 C C . SER C 1 82 ? 49.806 61.532 26.317 1.00 51.85 81 SER C C 1
ATOM 5093 O O . SER C 1 82 ? 49.208 61.933 25.317 1.00 46.43 81 SER C O 1
ATOM 5096 N N . ASN C 1 83 ? 49.520 61.935 27.556 1.00 54.98 82 ASN C N 1
ATOM 5097 C CA . ASN C 1 83 ? 48.591 63.045 27.830 1.00 59.64 82 ASN C CA 1
ATOM 5098 C C . ASN C 1 83 ? 49.250 64.429 27.814 1.00 61.14 82 ASN C C 1
ATOM 5099 O O . ASN C 1 83 ? 48.589 65.393 27.450 1.00 68.73 82 ASN C O 1
ATOM 5104 N N . ASN C 1 84 ? 50.532 64.520 28.181 1.00 59.55 83 ASN C N 1
ATOM 5105 C CA . ASN C 1 84 ? 51.285 65.785 28.158 1.00 58.76 83 ASN C CA 1
ATOM 5106 C C . ASN C 1 84 ? 52.496 65.706 27.226 1.00 54.09 83 ASN C C 1
ATOM 5107 O O . ASN C 1 84 ? 53.640 65.702 27.679 1.00 48.33 83 ASN C O 1
ATOM 5112 N N . LYS C 1 85 ? 52.229 65.653 25.924 1.00 54.06 84 LYS C N 1
ATOM 5113 C CA . LYS C 1 85 ? 53.279 65.502 24.917 1.00 57.14 84 LYS C CA 1
ATOM 5114 C C . LYS C 1 85 ? 54.328 66.617 24.983 1.00 61.44 84 LYS C C 1
ATOM 5115 O O . LYS C 1 85 ? 55.526 66.348 24.842 1.00 65.73 84 LYS C O 1
ATOM 5121 N N . GLY C 1 86 ? 53.888 67.862 25.192 1.00 59.66 85 GLY C N 1
ATOM 5122 C CA . GLY C 1 86 ? 54.805 68.990 25.341 1.00 53.36 85 GLY C CA 1
ATOM 5123 C C . GLY C 1 86 ? 55.777 69.139 24.172 1.00 52.06 85 GLY C C 1
ATOM 5124 O O . GLY C 1 86 ? 55.356 69.405 23.039 1.00 45.73 85 GLY C O 1
ATOM 5125 N N . ASN C 1 87 ? 57.070 68.936 24.445 1.00 47.36 86 ASN C N 1
ATOM 5126 C CA . ASN C 1 87 ? 58.125 69.138 23.437 1.00 46.24 86 ASN C CA 1
ATOM 5127 C C . ASN C 1 87 ? 58.364 67.935 22.540 1.00 44.63 86 ASN C C 1
ATOM 5128 O O . ASN C 1 87 ? 59.123 68.021 21.559 1.00 45.23 86 ASN C O 1
ATOM 5133 N N . PHE C 1 88 ? 57.745 66.808 22.890 1.00 40.14 87 PHE C N 1
ATOM 5134 C CA . PHE C 1 88 ? 57.849 65.574 22.124 1.00 35.29 87 PHE C CA 1
ATOM 5135 C C . PHE C 1 88 ? 57.115 65.774 20.814 1.00 34.58 87 PHE C C 1
ATOM 5136 O O . PHE C 1 88 ? 57.634 65.475 19.754 1.00 34.36 87 PHE C O 1
ATOM 5144 N N . GLU C 1 89 ? 55.912 66.317 20.925 1.00 38.22 88 GLU C N 1
ATOM 5145 C CA . GLU C 1 89 ? 55.022 66.666 19.807 1.00 40.86 88 GLU C CA 1
ATOM 5146 C C . GLU C 1 89 ? 55.649 67.556 18.702 1.00 37.28 88 GLU C C 1
ATOM 5147 O O . GLU C 1 89 ? 55.192 67.515 17.569 1.00 33.22 88 GLU C O 1
ATOM 5153 N N . LYS C 1 90 ? 56.675 68.351 19.041 1.00 37.37 89 LYS C N 1
ATOM 5154 C CA . LYS C 1 90 ? 57.388 69.213 18.074 1.00 37.02 89 LYS C CA 1
ATOM 5155 C C . LYS C 1 90 ? 58.136 68.416 17.006 1.00 36.09 89 LYS C C 1
ATOM 5156 O O . LYS C 1 90 ? 58.216 68.871 15.873 1.00 36.18 89 LYS C O 1
ATOM 5160 N N . LYS C 1 91 ? 58.664 67.236 17.360 1.00 34.06 90 LYS C N 1
ATOM 5161 C CA . LYS C 1 91 ? 59.487 66.426 16.447 1.00 32.68 90 LYS C CA 1
ATOM 5162 C C . LYS C 1 91 ? 59.096 64.944 16.274 1.00 30.62 90 LYS C C 1
ATOM 5163 O O . LYS C 1 91 ? 59.693 64.250 15.443 1.00 28.60 90 LYS C O 1
ATOM 5169 N N . TRP C 1 92 ? 58.126 64.446 17.044 1.00 27.66 91 TRP C N 1
ATOM 5170 C CA . TRP C 1 92 ? 57.865 62.988 17.107 1.00 25.06 91 TRP C CA 1
ATOM 5171 C C . TRP C 1 92 ? 56.394 62.700 17.204 1.00 22.46 91 TRP C C 1
ATOM 5172 O O . TRP C 1 92 ? 55.644 63.540 17.679 1.00 20.26 91 TRP C O 1
ATOM 5183 N N . THR C 1 93 ? 55.999 61.516 16.739 1.00 21.93 92 THR C N 1
ATOM 5184 C CA . THR C 1 93 ? 54.713 60.927 17.130 1.00 23.76 92 THR C CA 1
ATOM 5185 C C . THR C 1 93 ? 54.962 59.668 17.954 1.00 23.77 92 THR C C 1
ATOM 5186 O O . THR C 1 93 ? 55.960 58.979 17.743 1.00 25.30 92 THR C O 1
ATOM 5190 N N . ASP C 1 94 ? 54.035 59.377 18.867 1.00 23.20 93 ASP C N 1
ATOM 5191 C CA . ASP C 1 94 ? 54.097 58.205 19.738 1.00 23.28 93 ASP C CA 1
ATOM 5192 C C . ASP C 1 94 ? 53.403 56.948 19.179 1.00 22.60 93 ASP C C 1
ATOM 5193 O O . ASP C 1 94 ? 52.822 56.165 19.935 1.00 23.01 93 ASP C O 1
ATOM 5198 N N . TYR C 1 95 ? 53.504 56.722 17.874 1.00 21.50 94 TYR C N 1
ATOM 5199 C CA . TYR C 1 95 ? 53.059 55.471 17.283 1.00 22.10 94 TYR C CA 1
ATOM 5200 C C . TYR C 1 95 ? 53.891 55.159 16.039 1.00 23.76 94 TYR C C 1
ATOM 5201 O O . TYR C 1 95 ? 54.753 55.948 15.670 1.00 24.89 94 TYR C O 1
ATOM 5210 N N . TYR C 1 96 ? 53.634 54.007 15.410 1.00 23.69 95 TYR C N 1
ATOM 5211 C CA . TYR C 1 96 ? 54.173 53.671 14.075 1.00 24.60 95 TYR C CA 1
ATOM 5212 C C . TYR C 1 96 ? 53.662 54.666 13.020 1.00 25.56 95 TYR C C 1
ATOM 5213 O O . TYR C 1 96 ? 52.736 55.448 13.305 1.00 23.76 95 TYR C O 1
ATOM 5222 N N . HIS C 1 97 ? 54.278 54.663 11.832 1.00 26.47 96 HIS C N 1
ATOM 5223 C CA . HIS C 1 97 ? 53.923 55.648 10.796 1.00 30.50 96 HIS C CA 1
ATOM 5224 C C . HIS C 1 97 ? 52.570 55.418 10.083 1.00 33.20 96 HIS C C 1
ATOM 5225 O O . HIS C 1 97 ? 52.184 56.228 9.247 1.00 35.78 96 HIS C O 1
ATOM 5232 N N . ALA C 1 98 ? 51.909 54.289 10.386 1.00 33.34 97 ALA C N 1
ATOM 5233 C CA . ALA C 1 98 ? 50.567 53.915 9.909 1.00 31.15 97 ALA C CA 1
ATOM 5234 C C . ALA C 1 98 ? 49.820 53.219 11.047 1.00 31.05 97 ALA C C 1
ATOM 5235 O O . ALA C 1 98 ? 50.395 52.889 12.081 1.00 30.24 97 ALA C O 1
ATOM 5237 N N . ASN C 1 99 ? 48.542 52.965 10.831 1.00 32.27 98 ASN C N 1
ATOM 5238 C CA . ASN C 1 99 ? 47.725 52.309 11.823 1.00 32.18 98 ASN C CA 1
ATOM 5239 C C . ASN C 1 99 ? 47.979 50.811 11.811 1.00 29.25 98 ASN C C 1
ATOM 5240 O O . ASN C 1 99 ? 47.238 50.055 11.215 1.00 30.86 98 ASN C O 1
ATOM 5245 N N . TRP C 1 100 ? 49.049 50.415 12.478 1.00 26.23 99 TRP C N 1
ATOM 5246 C CA . TRP C 1 100 ? 49.442 49.023 12.608 1.00 25.05 99 TRP C CA 1
ATOM 5247 C C . TRP C 1 100 ? 50.041 48.859 13.999 1.00 23.46 99 TRP C C 1
ATOM 5248 O O . TRP C 1 100 ? 50.888 49.667 14.429 1.00 21.17 99 TRP C O 1
ATOM 5259 N N . SER C 1 101 ? 49.555 47.849 14.706 1.00 21.30 100 SER C N 1
ATOM 5260 C CA . SER C 1 101 ? 49.919 47.668 16.099 1.00 21.69 100 SER C CA 1
ATOM 5261 C C . SER C 1 101 ? 51.237 46.887 16.277 1.00 20.34 100 SER C C 1
ATOM 5262 O O . SER C 1 101 ? 51.715 46.753 17.386 1.00 19.98 100 SER C O 1
ATOM 5265 N N . GLY C 1 102 ? 51.788 46.361 15.185 1.00 19.96 101 GLY C N 1
ATOM 5266 C CA . GLY C 1 102 ? 53.116 45.759 15.160 1.00 19.62 101 GLY C CA 1
ATOM 5267 C C . GLY C 1 102 ? 53.139 44.251 14.953 1.00 20.08 101 GLY C C 1
ATOM 5268 O O . GLY C 1 102 ? 52.073 43.580 14.852 1.00 20.38 101 GLY C O 1
ATOM 5269 N N . PRO C 1 103 ? 54.350 43.692 14.880 1.00 19.72 102 PRO C N 1
ATOM 5270 C CA . PRO C 1 103 ? 54.520 42.272 14.589 1.00 20.66 102 PRO C CA 1
ATOM 5271 C C . PRO C 1 103 ? 54.155 41.458 15.822 1.00 21.99 102 PRO C C 1
ATOM 5272 O O . PRO C 1 103 ? 54.671 41.709 16.909 1.00 21.94 102 PRO C O 1
ATOM 5276 N N . ALA C 1 104 ? 53.222 40.529 15.649 1.00 22.97 103 ALA C N 1
ATOM 5277 C CA . ALA C 1 104 ? 52.608 39.866 16.771 1.00 22.15 103 ALA C CA 1
ATOM 5278 C C . ALA C 1 104 ? 53.663 38.960 17.418 1.00 20.82 103 ALA C C 1
ATOM 5279 O O . ALA C 1 104 ? 54.433 38.330 16.719 1.00 22.18 103 ALA C O 1
ATOM 5281 N N . PRO C 1 105 ? 53.688 38.872 18.734 1.00 19.71 104 PRO C N 1
ATOM 5282 C CA . PRO C 1 105 ? 52.629 39.361 19.610 1.00 19.33 104 PRO C CA 1
ATOM 5283 C C . PRO C 1 105 ? 52.778 40.775 20.101 1.00 18.55 104 PRO C C 1
ATOM 5284 O O . PRO C 1 105 ? 52.098 41.127 21.019 1.00 20.27 104 PRO C O 1
ATOM 5288 N N . THR C 1 106 ? 53.636 41.595 19.512 1.00 19.30 105 THR C N 1
ATOM 5289 C CA . THR C 1 106 ? 53.735 43.014 19.876 1.00 19.09 105 THR C CA 1
ATOM 5290 C C . THR C 1 106 ? 52.395 43.712 19.663 1.00 20.32 105 THR C C 1
ATOM 5291 O O . THR C 1 106 ? 51.709 43.449 18.656 1.00 21.48 105 THR C O 1
ATOM 5295 N N . ILE C 1 107 ? 52.024 44.584 20.605 1.00 20.60 106 ILE C N 1
ATOM 5296 C CA . ILE C 1 107 ? 50.889 45.488 20.458 1.00 20.58 106 ILE C CA 1
ATOM 5297 C C . ILE C 1 107 ? 51.284 46.861 20.935 1.00 20.68 106 ILE C C 1
ATOM 5298 O O . ILE C 1 107 ? 51.281 47.115 22.128 1.00 21.51 106 ILE C O 1
ATOM 5303 N N . TRP C 1 108 ? 51.590 47.761 20.008 1.00 21.20 107 TRP C N 1
ATOM 5304 C CA . TRP C 1 108 ? 52.025 49.111 20.359 1.00 21.08 107 TRP C CA 1
ATOM 5305 C C . TRP C 1 108 ? 50.907 49.927 21.001 1.00 22.81 107 TRP C C 1
ATOM 5306 O O . TRP C 1 108 ? 49.788 49.915 20.503 1.00 22.80 107 TRP C O 1
ATOM 5317 N N . GLN C 1 109 ? 51.253 50.615 22.096 1.00 24.18 108 GLN C N 1
ATOM 5318 C CA . GLN C 1 109 ? 50.386 51.537 22.833 1.00 25.00 108 GLN C CA 1
ATOM 5319 C C . GLN C 1 109 ? 51.065 52.901 22.970 1.00 24.75 108 GLN C C 1
ATOM 5320 O O . GLN C 1 109 ? 52.244 52.984 23.355 1.00 21.90 108 GLN C O 1
ATOM 5326 N N . ARG C 1 110 ? 50.307 53.965 22.709 1.00 25.73 109 ARG C N 1
ATOM 5327 C CA . ARG C 1 110 ? 50.793 55.329 22.921 1.00 27.13 109 ARG C CA 1
ATOM 5328 C C . ARG C 1 110 ? 51.344 55.553 24.329 1.00 29.22 109 ARG C C 1
ATOM 5329 O O . ARG C 1 110 ? 52.425 56.141 24.470 1.00 31.62 109 ARG C O 1
ATOM 5337 N N . ASP C 1 111 ? 50.648 55.065 25.360 1.00 29.46 110 ASP C N 1
ATOM 5338 C CA . ASP C 1 111 ? 51.075 55.334 26.742 1.00 29.99 110 ASP C CA 1
ATOM 5339 C C . ASP C 1 111 ? 52.349 54.611 27.219 1.00 28.86 110 ASP C C 1
ATOM 5340 O O . ASP C 1 111 ? 52.768 54.817 28.363 1.00 27.84 110 ASP C O 1
ATOM 5345 N N . HIS C 1 112 ? 52.973 53.788 26.366 1.00 26.22 111 HIS C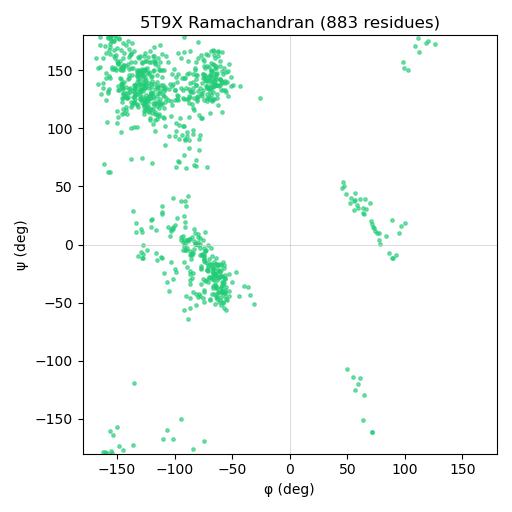 N 1
ATOM 5346 C CA . HIS C 1 112 ? 54.235 53.135 26.723 1.00 25.41 111 HIS C CA 1
ATOM 5347 C C . HIS C 1 112 ? 55.455 53.955 26.264 1.00 24.67 111 HIS C C 1
ATOM 5348 O O . HIS C 1 112 ? 56.583 53.506 26.393 1.00 23.57 111 HIS C O 1
ATOM 5355 N N . ILE C 1 113 ? 55.215 55.170 25.756 1.00 24.32 112 ILE C N 1
ATOM 5356 C CA . ILE C 1 113 ? 56.251 56.128 25.384 1.00 23.88 112 ILE C CA 1
ATOM 5357 C C . ILE C 1 113 ? 56.270 57.290 26.356 1.00 23.36 112 ILE C C 1
ATOM 5358 O O . ILE C 1 113 ? 55.236 57.882 26.644 1.00 25.86 112 ILE C O 1
ATOM 5363 N N . SER C 1 114 ? 57.431 57.656 26.845 1.00 22.11 113 SER C N 1
ATOM 5364 C CA . SER C 1 114 ? 57.521 58.884 27.594 1.00 24.31 113 SER C CA 1
ATOM 5365 C C . SER C 1 114 ? 58.904 59.407 27.450 1.00 24.08 113 SER C C 1
ATOM 5366 O O . SER C 1 114 ? 59.736 58.774 26.839 1.00 23.77 113 SER C O 1
ATOM 5369 N N . VAL C 1 115 ? 59.128 60.579 28.000 1.00 25.68 114 VAL C N 1
ATOM 5370 C CA . VAL C 1 115 ? 60.441 61.188 28.037 1.00 28.32 114 VAL C CA 1
ATOM 5371 C C . VAL C 1 115 ? 60.649 61.775 29.436 1.00 29.84 114 VAL C C 1
ATOM 5372 O O . VAL C 1 115 ? 59.847 62.593 29.891 1.00 30.18 114 VAL C O 1
ATOM 5376 N N . SER C 1 116 ? 61.695 61.334 30.127 1.00 32.44 115 SER C N 1
ATOM 5377 C CA . SER C 1 116 ? 62.069 61.903 31.435 1.00 34.09 115 SER C CA 1
ATOM 5378 C C . SER C 1 116 ? 63.503 61.541 31.784 1.00 34.74 115 SER C C 1
ATOM 5379 O O . SER C 1 116 ? 64.061 60.577 31.235 1.00 30.06 115 SER C O 1
ATOM 5382 N N . ASP C 1 117 ? 64.068 62.320 32.710 1.00 38.35 116 ASP C N 1
ATOM 5383 C CA . ASP C 1 117 ? 65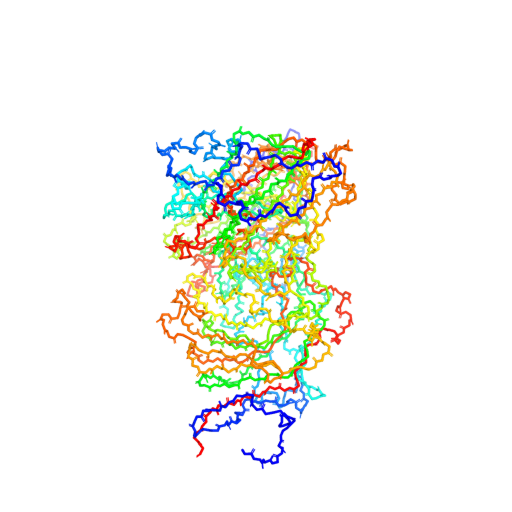.477 62.232 33.141 1.00 41.35 116 ASP C CA 1
ATOM 5384 C C . ASP C 1 117 ? 66.456 62.189 31.989 1.00 37.84 116 ASP C C 1
ATOM 5385 O O . ASP C 1 117 ? 67.413 61.421 31.992 1.00 36.36 116 ASP C O 1
ATOM 5390 N N . GLY C 1 118 ? 66.213 63.037 31.001 1.00 36.33 117 GLY C N 1
ATOM 5391 C CA . GLY C 1 118 ? 67.095 63.127 29.847 1.00 35.64 117 GLY C CA 1
ATOM 5392 C C . GLY C 1 118 ? 67.037 62.002 28.817 1.00 32.81 117 GLY C C 1
ATOM 5393 O O . GLY C 1 118 ? 67.887 61.986 27.937 1.00 28.69 117 GLY C O 1
ATOM 5394 N N . CYS C 1 119 ? 66.031 61.112 28.878 1.00 33.06 118 CYS C N 1
ATOM 5395 C CA . CYS C 1 119 ? 65.890 59.997 27.913 1.00 31.61 118 CYS C CA 1
ATOM 5396 C C . CYS C 1 119 ? 64.496 59.822 27.346 1.00 28.87 118 CYS C C 1
ATOM 5397 O O . CYS C 1 119 ? 63.505 59.994 28.034 1.00 26.74 118 CYS C O 1
ATOM 5400 N N . LEU C 1 120 ? 64.443 59.416 26.083 1.00 28.01 119 LEU C N 1
ATOM 5401 C CA . LEU C 1 120 ? 63.270 58.772 25.532 1.00 25.59 119 LEU C CA 1
ATOM 5402 C C . LEU C 1 120 ? 63.159 57.378 26.167 1.00 24.52 119 LEU C C 1
ATOM 5403 O O . LEU C 1 120 ? 64.091 56.597 26.123 1.00 23.92 119 LEU C O 1
ATOM 5408 N N . ARG C 1 121 ? 62.018 57.078 26.762 1.00 24.56 120 ARG C N 1
ATOM 5409 C CA . ARG C 1 121 ? 61.806 55.827 27.472 1.00 24.90 120 ARG C CA 1
ATOM 5410 C C . ARG C 1 121 ? 60.686 55.043 26.798 1.00 23.91 120 ARG C C 1
ATOM 5411 O O . ARG C 1 121 ? 59.588 55.562 26.626 1.00 23.07 120 ARG C O 1
ATOM 5419 N N . ILE C 1 122 ? 60.954 53.793 26.427 1.00 23.63 121 ILE C N 1
ATOM 5420 C CA . ILE C 1 122 ? 59.923 52.942 25.865 1.00 23.97 121 ILE C CA 1
ATOM 5421 C C . ILE C 1 122 ? 59.737 51.759 26.777 1.00 23.79 121 ILE C C 1
ATOM 5422 O O . ILE C 1 122 ? 60.658 51.008 26.956 1.00 23.32 121 ILE C O 1
ATOM 5427 N N . GLU C 1 123 ? 58.543 51.563 27.321 1.00 27.31 122 GLU C N 1
ATOM 5428 C CA . GLU C 1 123 ? 58.333 50.493 28.300 1.00 32.18 122 GLU C CA 1
ATOM 5429 C C . GLU C 1 123 ? 57.536 49.334 27.717 1.00 29.36 122 GLU C C 1
ATOM 5430 O O . GLU C 1 123 ? 56.919 49.471 26.669 1.00 28.53 122 GLU C O 1
ATOM 5436 N N . THR C 1 124 ? 57.626 48.193 28.393 1.00 27.56 123 THR C N 1
ATOM 5437 C CA . THR C 1 124 ? 56.987 46.944 27.998 1.00 29.28 123 THR C CA 1
ATOM 5438 C C . THR C 1 124 ? 56.159 46.459 29.191 1.00 28.38 123 THR C C 1
ATOM 5439 O O . THR C 1 124 ? 56.455 46.776 30.326 1.00 28.41 123 THR C O 1
ATOM 5443 N N . SER C 1 125 ? 55.079 45.750 28.925 1.00 27.68 124 SER C N 1
ATOM 5444 C CA . SER C 1 125 ? 54.189 45.294 29.991 1.00 27.07 124 SER C CA 1
ATOM 5445 C C . SER C 1 125 ? 53.209 44.270 29.431 1.00 25.70 124 SER C C 1
ATOM 5446 O O . SER C 1 125 ? 53.027 44.173 28.221 1.00 24.57 124 SER C O 1
ATOM 5449 N N . ARG C 1 126 ? 52.615 43.485 30.318 1.00 25.08 125 ARG C N 1
ATOM 5450 C CA . ARG C 1 126 ? 51.578 42.544 29.934 1.00 25.45 125 ARG C CA 1
ATOM 5451 C C . ARG C 1 126 ? 50.578 42.499 31.046 1.00 27.30 125 ARG C C 1
ATOM 5452 O O . ARG C 1 126 ? 50.915 42.049 32.132 1.00 28.14 125 ARG C O 1
ATOM 5460 N N . PRO C 1 127 ? 49.353 42.980 30.793 1.00 32.31 126 PRO C N 1
ATOM 5461 C CA . PRO C 1 127 ? 48.272 42.860 31.786 1.00 33.49 126 PRO C CA 1
ATOM 5462 C C . PRO C 1 127 ? 47.887 41.415 32.047 1.00 34.52 126 PRO C C 1
ATOM 5463 O O . PRO C 1 127 ? 48.155 40.542 31.212 1.00 33.17 126 PRO C O 1
ATOM 5467 N N . ASP C 1 128 ? 47.235 41.166 33.180 1.00 41.21 127 ASP C N 1
ATOM 5468 C CA . ASP C 1 128 ? 46.687 39.820 33.467 1.00 47.15 127 ASP C CA 1
ATOM 5469 C C . ASP C 1 128 ? 45.689 39.352 32.406 1.00 45.76 127 ASP C C 1
ATOM 5470 O O . ASP C 1 128 ? 45.719 38.194 32.009 1.00 43.21 127 ASP C O 1
ATOM 5475 N N . ASP C 1 129 ? 44.846 40.283 31.946 1.00 46.32 128 ASP C N 1
ATOM 5476 C CA . ASP C 1 129 ? 43.721 40.026 31.022 1.00 48.41 128 ASP C CA 1
ATOM 5477 C C . ASP C 1 129 ? 44.053 40.163 29.512 1.00 43.65 128 ASP C C 1
ATOM 5478 O O . ASP C 1 129 ? 43.144 40.302 28.701 1.00 44.40 128 ASP C O 1
ATOM 5483 N N . VAL C 1 130 ? 45.321 40.099 29.118 1.00 39.69 129 VAL C N 1
ATOM 5484 C CA . VAL C 1 130 ? 45.710 40.469 27.748 1.00 36.92 129 VAL C CA 1
ATOM 5485 C C . VAL C 1 130 ? 45.145 39.514 26.673 1.00 36.73 129 VAL C C 1
ATOM 5486 O O . VAL C 1 130 ? 45.103 38.287 26.856 1.00 35.03 129 VAL C O 1
ATOM 5490 N N . LYS C 1 131 ? 44.649 40.127 25.604 1.00 34.39 130 LYS C N 1
ATOM 5491 C CA . LYS C 1 131 ? 44.445 39.546 24.279 1.00 35.71 130 LYS C CA 1
ATOM 5492 C C . LYS C 1 131 ? 45.380 38.376 23.952 1.00 33.60 130 LYS C C 1
ATOM 5493 O O . LYS C 1 131 ? 46.601 38.524 24.009 1.00 29.86 130 LYS C O 1
ATOM 5499 N N . ILE C 1 132 ? 44.813 37.240 23.566 1.00 32.22 131 ILE C N 1
ATOM 5500 C CA . ILE C 1 132 ? 45.571 36.180 22.903 1.00 32.58 131 ILE C CA 1
ATOM 5501 C C . ILE C 1 132 ? 45.593 36.472 21.379 1.00 33.27 131 ILE C C 1
ATOM 5502 O O . ILE C 1 132 ? 44.539 36.668 20.782 1.00 32.23 131 ILE C O 1
ATOM 5507 N N . VAL C 1 133 ? 46.774 36.504 20.747 1.00 32.79 132 VAL C N 1
ATOM 5508 C CA . VAL C 1 133 ? 46.868 36.821 19.293 1.00 32.79 132 VAL C CA 1
ATOM 5509 C C . VAL C 1 133 ? 47.563 35.752 18.447 1.00 33.71 132 VAL C C 1
ATOM 5510 O O . VAL C 1 133 ? 48.273 34.868 18.952 1.00 31.32 132 VAL C O 1
ATOM 5514 N N . LYS C 1 134 ? 47.310 35.832 17.148 1.00 35.40 133 LYS C N 1
ATOM 5515 C CA . LYS C 1 134 ? 47.848 34.873 16.210 1.00 37.39 133 LYS C CA 1
ATOM 5516 C C . LYS C 1 134 ? 49.198 35.374 15.753 1.00 34.57 133 LYS C C 1
ATOM 5517 O O . LYS C 1 134 ? 49.310 36.491 15.246 1.00 34.02 133 LYS C O 1
ATOM 5523 N N . VAL C 1 135 ? 50.203 34.525 15.922 1.00 31.99 134 VAL C N 1
ATOM 5524 C CA . VAL C 1 135 ? 51.580 34.832 15.595 1.00 32.48 134 VAL C CA 1
ATOM 5525 C C . VAL C 1 135 ? 51.997 33.932 14.468 1.00 32.33 134 VAL C C 1
ATOM 5526 O O . VAL C 1 135 ? 51.836 32.720 14.552 1.00 31.88 134 VAL C O 1
ATOM 5530 N N . THR C 1 136 ? 52.571 34.509 13.431 1.00 34.05 135 THR C N 1
ATOM 5531 C CA . THR C 1 136 ? 52.854 33.733 12.257 1.00 37.66 135 THR C CA 1
ATOM 5532 C C . THR C 1 136 ? 54.281 34.024 11.793 1.00 37.52 135 THR C C 1
ATOM 5533 O O . THR C 1 136 ? 54.694 35.172 11.762 1.00 37.32 135 THR C O 1
ATOM 5537 N N . SER C 1 137 ? 55.051 32.978 11.506 1.00 39.42 136 SER C N 1
ATOM 5538 C CA . SER C 1 137 ? 56.391 33.147 10.929 1.00 42.47 136 SER C CA 1
ATOM 5539 C C . SER C 1 137 ? 56.866 31.900 10.193 1.00 43.51 136 SER C C 1
ATOM 5540 O O . SER C 1 137 ? 56.796 30.796 10.723 1.00 41.48 136 SER C O 1
ATOM 5543 N N . GLY C 1 138 ? 57.383 32.097 8.982 1.00 50.07 137 GLY C N 1
ATOM 5544 C CA . GLY C 1 138 ? 57.623 30.996 8.062 1.00 52.99 137 GLY C CA 1
ATOM 5545 C C . GLY C 1 138 ? 56.293 30.292 7.875 1.00 55.25 137 GLY C C 1
ATOM 5546 O O . GLY C 1 138 ? 55.287 30.932 7.579 1.00 51.89 137 GLY C O 1
ATOM 5547 N N . ASP C 1 139 ? 56.285 28.987 8.128 1.00 59.33 138 ASP C N 1
ATOM 5548 C CA . ASP C 1 139 ? 55.089 28.160 8.001 1.00 60.71 138 ASP C CA 1
ATOM 5549 C C . ASP C 1 139 ? 54.503 27.776 9.368 1.00 58.17 138 ASP C C 1
ATOM 5550 O O . ASP C 1 139 ? 53.668 26.884 9.449 1.00 55.63 138 ASP C O 1
ATOM 5555 N N . LYS C 1 140 ? 54.927 28.458 10.434 1.00 57.69 139 LYS C N 1
ATOM 5556 C CA . LYS C 1 140 ? 54.477 28.161 11.796 1.00 55.98 139 LYS C CA 1
ATOM 5557 C C . LYS C 1 140 ? 53.425 29.191 12.245 1.00 51.07 139 LYS C C 1
ATOM 5558 O O . LYS C 1 140 ? 53.469 30.348 11.822 1.00 44.56 139 LYS C O 1
ATOM 5563 N N . GLU C 1 141 ? 52.471 28.735 13.065 1.00 49.44 140 GLU C N 1
ATOM 5564 C CA . GLU C 1 141 ? 51.371 29.549 13.608 1.00 51.06 140 GLU C CA 1
ATOM 5565 C C . GLU C 1 141 ? 51.152 29.172 15.057 1.00 48.86 140 GLU C C 1
ATOM 5566 O O . GLU C 1 141 ? 51.235 28.004 15.417 1.00 48.84 140 GLU C O 1
ATOM 5572 N N . LYS C 1 142 ? 50.835 30.151 15.890 1.00 46.78 141 LYS C N 1
ATOM 5573 C CA . LYS C 1 142 ? 50.698 29.912 17.318 1.00 45.02 141 LYS C CA 1
ATOM 5574 C C . LYS C 1 142 ? 49.909 31.075 17.895 1.00 43.19 141 LYS C C 1
ATOM 5575 O O . LYS C 1 142 ? 50.101 32.214 17.503 1.00 43.38 141 LYS C O 1
ATOM 5581 N N . MET C 1 143 ? 49.003 30.765 18.807 1.00 43.73 142 MET C N 1
ATOM 5582 C CA . MET C 1 143 ? 48.291 31.755 19.591 1.00 41.92 142 MET C CA 1
ATOM 5583 C C . MET C 1 143 ? 49.150 32.054 20.811 1.00 38.21 142 MET C C 1
ATOM 5584 O O . MET C 1 143 ? 49.572 31.145 21.486 1.00 39.29 142 MET C O 1
ATOM 5589 N N . MET C 1 144 ? 49.429 33.326 21.075 1.00 36.70 143 MET C N 1
ATOM 5590 C CA . MET C 1 144 ? 50.278 33.737 22.201 1.00 31.99 143 MET C CA 1
ATOM 5591 C C . MET C 1 144 ? 49.672 34.934 22.885 1.00 29.38 143 MET C C 1
ATOM 5592 O O . MET C 1 144 ? 48.981 35.727 22.246 1.00 30.10 143 MET C O 1
ATOM 5597 N N . PRO C 1 145 ? 49.932 35.085 24.181 1.00 26.84 144 PRO C N 1
ATOM 5598 C CA . PRO C 1 145 ? 49.583 36.359 24.818 1.00 25.32 144 PRO C CA 1
ATOM 5599 C C . PRO C 1 145 ? 50.273 37.576 24.170 1.00 24.26 144 PRO C C 1
ATOM 5600 O O . PRO C 1 145 ? 51.445 37.516 23.798 1.00 25.51 144 PRO C O 1
ATOM 5604 N N . GLY C 1 146 ? 49.539 38.668 24.036 1.00 22.23 145 GLY C N 1
ATOM 5605 C CA . GLY C 1 146 ? 50.102 39.897 23.528 1.00 21.79 145 GLY C CA 1
ATOM 5606 C C . GLY C 1 146 ? 51.084 40.486 24.511 1.00 21.55 145 GLY C C 1
ATOM 5607 O O . GLY C 1 146 ? 51.125 40.079 25.675 1.00 20.41 145 GLY C O 1
ATOM 5608 N N . THR C 1 147 ? 51.860 41.453 24.029 1.00 20.76 146 THR C N 1
ATOM 5609 C CA . THR C 1 147 ? 52.865 42.137 24.823 1.00 20.77 146 THR C CA 1
ATOM 5610 C C . THR C 1 147 ? 52.789 43.620 24.483 1.00 19.95 146 THR C C 1
ATOM 5611 O O . THR C 1 147 ? 52.994 43.980 23.343 1.00 19.77 146 THR C O 1
ATOM 5615 N N . TYR C 1 148 ? 52.483 44.470 25.450 1.00 19.63 147 TYR C N 1
ATOM 5616 C CA . TYR C 1 148 ? 52.326 45.888 25.172 1.00 21.08 147 TYR C CA 1
ATOM 5617 C C . TYR C 1 148 ? 53.683 46.540 25.203 1.00 21.32 147 TYR C C 1
ATOM 5618 O O . TYR C 1 148 ? 54.485 46.287 26.113 1.00 21.50 147 TYR C O 1
ATOM 5627 N N . THR C 1 149 ? 53.939 47.384 24.214 1.00 20.43 148 THR C N 1
ATOM 5628 C CA . THR C 1 149 ? 55.140 48.199 24.225 1.00 21.15 148 THR C CA 1
ATOM 5629 C C . THR C 1 149 ? 54.885 49.461 23.405 1.00 20.97 148 THR C C 1
ATOM 5630 O O . THR C 1 149 ? 53.717 49.802 23.138 1.00 21.20 148 THR C O 1
ATOM 5634 N N . GLY C 1 150 ? 55.954 50.152 23.024 1.00 19.65 149 GLY C N 1
ATOM 5635 C CA . GLY C 1 150 ? 55.842 51.453 22.414 1.00 19.15 149 GLY C CA 1
ATOM 5636 C C . GLY C 1 150 ? 56.599 51.598 21.110 1.00 19.08 149 GLY C C 1
ATOM 5637 O O . GLY C 1 150 ? 57.557 50.857 20.858 1.00 18.59 149 GLY C O 1
ATOM 5638 N N . CYS C 1 151 ? 56.152 52.561 20.293 1.00 19.02 150 CYS C N 1
ATOM 5639 C CA . CYS C 1 151 ? 56.765 52.899 19.022 1.00 19.42 150 CYS C CA 1
ATOM 5640 C C . CYS C 1 151 ? 56.694 54.384 18.779 1.00 20.27 150 CYS C C 1
ATOM 5641 O O . CYS C 1 151 ? 55.706 55.018 19.095 1.00 21.50 150 CYS C O 1
ATOM 5644 N N . VAL C 1 152 ? 57.770 54.937 18.241 1.00 21.99 151 VAL C N 1
ATOM 5645 C CA . VAL C 1 152 ? 57.904 56.379 18.007 1.00 23.28 151 VAL C CA 1
ATOM 5646 C C . VAL C 1 152 ? 58.323 56.633 16.549 1.00 22.54 151 VAL C C 1
ATOM 5647 O O . VAL C 1 152 ? 59.153 55.925 16.021 1.00 22.62 151 VAL C O 1
ATOM 5651 N N . THR C 1 153 ? 57.750 57.643 15.907 1.00 22.96 152 THR C N 1
ATOM 5652 C CA . THR C 1 153 ? 58.081 57.973 14.518 1.00 23.89 152 THR C CA 1
ATOM 5653 C C . THR C 1 153 ? 58.432 59.454 14.424 1.00 24.30 152 THR C C 1
ATOM 5654 O O . THR C 1 153 ? 57.743 60.299 14.992 1.00 26.67 152 THR C O 1
ATOM 5658 N N . SER C 1 154 ? 59.524 59.773 13.737 1.00 24.61 153 SER C N 1
ATOM 5659 C CA . SER C 1 154 ? 59.875 61.175 13.412 1.00 24.26 153 SER C CA 1
ATOM 5660 C C . SER C 1 154 ? 58.771 61.917 12.626 1.00 25.20 153 SER C C 1
ATOM 5661 O O . SER C 1 154 ? 57.991 61.299 11.919 1.00 23.06 153 SER C O 1
ATOM 5664 N N . LYS C 1 155 ? 58.715 63.240 12.782 1.00 28.55 154 LYS C N 1
ATOM 5665 C CA . LYS C 1 155 ? 57.795 64.087 12.011 1.00 31.78 154 LYS C CA 1
ATOM 5666 C C . LYS C 1 155 ? 58.349 64.495 10.650 1.00 30.92 154 LYS C C 1
ATOM 5667 O O . LYS C 1 155 ? 57.574 64.678 9.718 1.00 33.10 154 LYS C O 1
ATOM 5673 N N . THR C 1 156 ? 59.669 64.602 10.530 1.00 29.81 155 THR C N 1
ATOM 5674 C CA . THR C 1 156 ? 60.317 64.759 9.223 1.00 29.64 155 THR C CA 1
ATOM 5675 C C . THR C 1 156 ? 61.156 63.536 8.834 1.00 28.32 155 THR C C 1
ATOM 5676 O O . THR C 1 156 ? 61.399 62.639 9.651 1.00 28.96 155 THR C O 1
ATOM 5680 N N . ARG C 1 157 ? 61.624 63.550 7.587 1.00 26.69 156 ARG C N 1
ATOM 5681 C CA . ARG C 1 157 ? 62.332 62.428 6.971 1.00 25.87 156 ARG C CA 1
ATOM 5682 C C . ARG C 1 157 ? 63.752 62.722 6.555 1.00 25.44 156 ARG C C 1
ATOM 5683 O O . ARG C 1 157 ? 64.159 63.879 6.400 1.00 27.77 156 ARG C O 1
ATOM 5691 N N . VAL C 1 158 ? 64.507 61.652 6.339 1.00 24.13 157 VAL C N 1
ATOM 5692 C CA . VAL C 1 158 ? 65.865 61.791 5.918 1.00 24.93 157 VAL C CA 1
ATOM 5693 C C . VAL C 1 158 ? 66.103 61.021 4.645 1.00 24.89 157 VAL C C 1
ATOM 5694 O O . VAL C 1 158 ? 65.370 60.113 4.308 1.00 25.02 157 VAL C O 1
ATOM 5698 N N . VAL C 1 159 ? 67.134 61.414 3.921 1.00 25.15 158 VAL C N 1
ATOM 5699 C CA . VAL C 1 159 ? 67.482 60.762 2.674 1.00 25.79 158 VAL C CA 1
ATOM 5700 C C . VAL C 1 159 ? 69.003 60.953 2.479 1.00 26.64 158 VAL C C 1
ATOM 5701 O O . VAL C 1 159 ? 69.584 61.948 2.974 1.00 26.14 158 VAL C O 1
ATOM 5705 N N . TYR C 1 160 ? 69.636 60.005 1.785 1.00 26.68 159 TYR C N 1
ATOM 5706 C CA . TYR C 1 160 ? 71.067 60.092 1.460 1.00 29.06 159 TYR C CA 1
ATOM 5707 C C . TYR C 1 160 ? 71.393 61.418 0.757 1.00 29.64 159 TYR C C 1
ATOM 5708 O O . TYR C 1 160 ? 70.536 61.965 0.046 1.00 33.35 159 TYR C O 1
ATOM 5717 N N . PRO C 1 161 ? 72.595 61.950 0.934 1.00 28.72 160 PRO C N 1
ATOM 5718 C CA . PRO C 1 161 ? 73.579 61.478 1.908 1.00 27.64 160 PRO C CA 1
ATOM 5719 C C . PRO C 1 161 ? 73.240 61.957 3.339 1.00 26.37 160 PRO C C 1
ATOM 5720 O O . PRO C 1 161 ? 72.918 63.115 3.524 1.00 26.30 160 PRO C O 1
ATOM 5724 N N . VAL C 1 162 ? 73.317 61.084 4.343 1.00 26.72 161 VAL C N 1
ATOM 5725 C CA . VAL C 1 162 ? 72.985 61.465 5.736 1.00 25.63 161 VAL C CA 1
ATOM 5726 C C . VAL C 1 162 ? 73.665 60.545 6.770 1.00 24.90 161 VAL C C 1
ATOM 5727 O O . VAL C 1 162 ? 73.864 59.366 6.514 1.00 24.86 161 VAL C O 1
ATOM 5731 N N . TYR C 1 163 ? 74.058 61.114 7.907 1.00 25.25 162 TYR C N 1
ATOM 5732 C CA . TYR C 1 163 ? 74.607 60.356 9.033 1.00 25.56 162 TYR C CA 1
ATOM 5733 C C . TYR C 1 163 ? 73.580 60.409 10.152 1.00 24.16 162 TYR C C 1
ATOM 5734 O O . TYR C 1 163 ? 73.228 61.488 10.577 1.00 24.38 162 TYR C O 1
ATOM 5743 N N . VAL C 1 164 ? 73.097 59.252 10.594 1.00 23.18 163 VAL C N 1
ATOM 5744 C CA . VAL C 1 164 ? 72.153 59.147 11.714 1.00 24.14 163 VAL C CA 1
ATOM 5745 C C . VAL C 1 164 ? 72.741 58.288 12.825 1.00 24.39 163 VAL C C 1
ATOM 5746 O O . VAL C 1 164 ? 73.210 57.177 12.566 1.00 24.85 163 VAL C O 1
ATOM 5750 N N . GLU C 1 165 ? 72.688 58.793 14.051 1.00 24.76 164 GLU C N 1
ATOM 5751 C CA . GLU C 1 165 ? 73.373 58.166 15.183 1.00 26.88 164 GLU C CA 1
ATOM 5752 C C . GLU C 1 165 ? 72.563 58.280 16.454 1.00 25.34 164 GLU C C 1
ATOM 5753 O O . GLU C 1 165 ? 72.163 59.385 16.828 1.00 24.03 164 GLU C O 1
ATOM 5759 N N . ALA C 1 166 ? 72.345 57.158 17.132 1.00 24.16 165 ALA C N 1
ATOM 5760 C CA . ALA C 1 166 ? 71.627 57.182 18.420 1.00 25.38 165 ALA C CA 1
ATOM 5761 C C . ALA C 1 166 ? 72.579 56.839 19.555 1.00 23.54 165 ALA C C 1
ATOM 5762 O O . ALA C 1 166 ? 73.540 56.086 19.363 1.00 22.17 165 ALA C O 1
ATOM 5764 N N . TYR C 1 167 ? 72.305 57.384 20.731 1.00 23.33 166 TYR C N 1
ATOM 5765 C CA . TYR C 1 167 ? 73.058 57.041 21.950 1.00 24.47 166 TYR C CA 1
ATOM 5766 C C . TYR C 1 167 ? 72.055 56.353 22.872 1.00 22.40 166 TYR C C 1
ATOM 5767 O O . TYR C 1 167 ? 71.131 56.967 23.379 1.00 21.78 166 TYR C O 1
ATOM 5776 N N . ALA C 1 168 ? 72.212 55.050 23.020 1.00 22.72 167 ALA C N 1
ATOM 5777 C CA . ALA C 1 168 ? 71.115 54.203 23.506 1.00 23.72 167 ALA C CA 1
ATOM 5778 C C . ALA C 1 168 ? 71.585 53.023 24.363 1.00 22.32 167 ALA C C 1
ATOM 5779 O O . ALA C 1 168 ? 72.700 52.465 24.165 1.00 20.02 167 ALA C O 1
ATOM 5781 N N . LYS C 1 169 ? 70.695 52.652 25.287 1.00 21.97 168 LYS C N 1
ATOM 5782 C CA . LYS C 1 169 ? 70.945 51.580 26.222 1.00 22.81 168 LYS C CA 1
ATOM 5783 C C . LYS C 1 169 ? 69.917 50.509 25.928 1.00 20.77 168 LYS C C 1
ATOM 5784 O O . LYS C 1 169 ? 68.769 50.575 26.350 1.00 19.19 168 LYS C O 1
ATOM 5790 N N . ILE C 1 170 ? 70.354 49.532 25.156 1.00 19.99 169 ILE C N 1
ATOM 5791 C CA . ILE C 1 170 ? 69.545 48.390 24.813 1.00 20.62 169 ILE C CA 1
ATOM 5792 C C . ILE C 1 170 ? 68.910 47.803 26.074 1.00 20.53 169 ILE C C 1
ATOM 5793 O O . ILE C 1 170 ? 69.571 47.676 27.104 1.00 20.26 169 ILE C O 1
ATOM 5798 N N . ALA C 1 171 ? 67.632 47.446 25.994 1.00 20.85 170 ALA C N 1
ATOM 5799 C CA . ALA C 1 171 ? 66.907 46.946 27.166 1.00 21.27 170 ALA C CA 1
ATOM 5800 C C . ALA C 1 171 ? 67.348 45.542 27.493 1.00 20.99 170 ALA C C 1
ATOM 5801 O O . ALA C 1 171 ? 67.620 44.766 26.594 1.00 21.00 170 ALA C O 1
ATOM 5803 N N . ASN C 1 172 ? 67.390 45.230 28.788 1.00 21.47 171 ASN C N 1
ATOM 5804 C CA . ASN C 1 172 ? 67.789 43.920 29.299 1.00 21.66 171 ASN C CA 1
ATOM 5805 C C . ASN C 1 172 ? 66.603 42.924 29.228 1.00 21.58 171 ASN C C 1
ATOM 5806 O O . ASN C 1 172 ? 66.061 42.441 30.227 1.00 20.77 171 ASN C O 1
ATOM 5811 N N . SER C 1 173 ? 66.229 42.604 28.003 1.00 22.06 172 SER C N 1
ATOM 5812 C CA . SER C 1 173 ? 64.948 41.984 27.714 1.00 22.06 172 SER C CA 1
ATOM 5813 C C . SER C 1 173 ? 65.147 41.121 26.503 1.00 21.14 172 SER C C 1
ATOM 5814 O O . SER C 1 173 ? 66.062 41.380 25.720 1.00 23.00 172 SER C O 1
ATOM 5817 N N . THR C 1 174 ? 64.309 40.108 26.340 1.00 19.64 173 THR C N 1
ATOM 5818 C CA . THR C 1 174 ? 64.242 39.363 25.084 1.00 19.59 173 THR C CA 1
ATOM 5819 C C . THR C 1 174 ? 63.497 40.102 23.953 1.00 20.14 173 THR C C 1
ATOM 5820 O O . THR C 1 174 ? 63.459 39.657 22.804 1.00 21.85 173 THR C O 1
ATOM 5824 N N . MET C 1 175 ? 62.872 41.216 24.283 1.00 21.33 174 MET C N 1
ATOM 5825 C CA . MET C 1 175 ? 62.315 42.104 23.288 1.00 21.25 174 MET C CA 1
ATOM 5826 C C . MET C 1 175 ? 63.459 42.649 22.456 1.00 21.12 174 MET C C 1
ATOM 5827 O O . MET C 1 175 ? 64.593 42.782 22.931 1.00 20.55 174 MET C O 1
ATOM 5832 N N . ALA C 1 176 ? 63.159 42.988 21.215 1.00 20.20 175 ALA C N 1
ATOM 5833 C CA . ALA C 1 176 ? 64.108 43.709 20.409 1.00 19.54 175 ALA C CA 1
ATOM 5834 C C . ALA C 1 176 ? 64.112 45.157 20.866 1.00 18.64 175 ALA C C 1
ATOM 5835 O O . ALA C 1 176 ? 63.061 45.696 21.153 1.00 17.53 175 ALA C O 1
ATOM 5837 N N . SER C 1 177 ? 65.296 45.767 20.946 1.00 18.44 176 SER C N 1
ATOM 5838 C CA . SER C 1 177 ? 65.421 47.229 21.044 1.00 18.40 176 SER C CA 1
ATOM 5839 C C . SER C 1 177 ? 65.836 47.758 19.664 1.00 18.90 176 SER C C 1
ATOM 5840 O O . SER C 1 177 ? 66.861 47.321 19.114 1.00 17.54 176 SER C O 1
ATOM 5843 N N . ASP C 1 178 ? 65.042 48.685 19.109 1.00 19.44 177 ASP C N 1
ATOM 5844 C CA . ASP C 1 178 ? 65.194 49.109 17.713 1.00 20.28 177 ASP C CA 1
ATOM 5845 C C . ASP C 1 178 ? 65.311 50.621 17.494 1.00 19.95 177 ASP C C 1
ATOM 5846 O O . ASP C 1 178 ? 64.509 51.411 18.007 1.00 18.74 177 ASP C O 1
ATOM 5851 N N . VAL C 1 179 ? 66.312 51.013 16.702 1.00 20.64 178 VAL C N 1
ATOM 5852 C CA . VAL C 1 179 ? 66.354 52.336 16.062 1.00 20.00 178 VAL C CA 1
ATOM 5853 C C . VAL C 1 179 ? 66.549 52.139 14.572 1.00 20.70 178 VAL C C 1
ATOM 5854 O O . VAL C 1 179 ? 67.533 51.560 14.153 1.00 20.03 178 VAL C O 1
ATOM 5858 N N . TRP C 1 180 ? 65.588 52.577 13.759 1.00 21.49 179 TRP C N 1
ATOM 5859 C CA . TRP C 1 180 ? 65.599 52.202 12.330 1.00 20.68 179 TRP C CA 1
ATOM 5860 C C . TRP C 1 180 ? 64.894 53.196 11.432 1.00 19.30 179 TRP C C 1
ATOM 5861 O O . TRP C 1 180 ? 64.354 54.183 11.893 1.00 18.67 179 TRP C O 1
ATOM 5872 N N . MET C 1 181 ? 64.968 52.960 10.131 1.00 19.27 180 MET C N 1
ATOM 5873 C CA . MET C 1 181 ? 64.439 53.891 9.148 1.00 19.31 180 MET C CA 1
ATOM 5874 C C . MET C 1 181 ? 63.651 53.096 8.131 1.00 18.11 180 MET C C 1
ATOM 5875 O O . MET C 1 181 ? 64.102 52.055 7.689 1.00 16.59 180 MET C O 1
ATOM 5880 N N . LEU C 1 182 ? 62.467 53.595 7.783 1.00 17.77 181 LEU C N 1
ATOM 5881 C CA . LEU C 1 182 ? 61.562 52.916 6.864 1.00 18.23 181 LEU C CA 1
ATOM 5882 C C . LEU C 1 182 ? 60.921 53.933 5.923 1.00 19.20 181 LEU C C 1
ATOM 5883 O O . LEU C 1 182 ? 60.433 54.994 6.366 1.00 18.40 181 LEU C O 1
ATOM 5888 N N . SER C 1 183 ? 60.904 53.608 4.630 1.00 19.96 182 SER C N 1
ATOM 5889 C CA . SER C 1 183 ? 60.278 54.489 3.642 1.00 21.19 182 SER C CA 1
ATOM 5890 C C . SER C 1 183 ? 58.760 54.454 3.864 1.00 22.95 182 SER C C 1
ATOM 5891 O O . SER C 1 183 ? 58.238 53.413 4.200 1.00 23.04 182 SER C O 1
ATOM 5894 N N . PRO C 1 184 ? 58.046 55.584 3.685 1.00 25.27 183 PRO C N 1
ATOM 5895 C CA . PRO C 1 184 ? 56.589 55.591 3.859 1.00 25.87 183 PRO C CA 1
ATOM 5896 C C . PRO C 1 184 ? 55.820 54.522 3.127 1.00 25.58 183 PRO C C 1
ATOM 5897 O O . PRO C 1 184 ? 54.814 54.071 3.657 1.00 27.26 183 PRO C O 1
ATOM 5901 N N . ASP C 1 185 ? 56.297 54.097 1.956 1.00 26.53 184 ASP C N 1
ATOM 5902 C CA . ASP C 1 185 ? 55.662 52.985 1.225 1.00 28.04 184 ASP C CA 1
ATOM 5903 C C . ASP C 1 185 ? 56.037 51.559 1.692 1.00 28.29 184 ASP C C 1
ATOM 5904 O O . ASP C 1 185 ? 55.579 50.582 1.101 1.00 28.61 184 ASP C O 1
ATOM 5909 N N . ASP C 1 186 ? 56.886 51.452 2.716 1.00 29.55 185 ASP C N 1
ATOM 5910 C CA . ASP C 1 186 ? 57.262 50.170 3.364 1.00 30.62 185 ASP C CA 1
ATOM 5911 C C . ASP C 1 186 ? 58.145 49.242 2.503 1.00 26.94 185 ASP C C 1
ATOM 5912 O O . ASP C 1 186 ? 58.217 48.061 2.777 1.00 23.54 185 ASP C O 1
ATOM 5917 N N . THR C 1 187 ? 58.827 49.782 1.485 1.00 25.34 186 THR C N 1
ATOM 5918 C CA . THR C 1 187 ? 59.664 48.980 0.595 1.00 24.28 186 THR C CA 1
ATOM 5919 C C . THR C 1 187 ? 61.143 49.008 0.922 1.00 23.36 186 THR C C 1
ATOM 5920 O O . THR C 1 187 ? 61.875 48.107 0.498 1.00 21.44 186 THR C O 1
ATOM 5924 N N . GLN C 1 188 ? 61.599 50.061 1.611 1.00 23.21 187 GLN C N 1
ATOM 5925 C CA . GLN C 1 188 ? 63.020 50.227 1.893 1.00 23.99 187 GLN C CA 1
ATOM 5926 C C . GLN C 1 188 ? 63.242 50.613 3.337 1.00 24.71 187 GLN C C 1
ATOM 5927 O O . GLN C 1 188 ? 62.545 51.484 3.881 1.00 22.76 187 GLN C O 1
ATOM 5933 N N . GLU C 1 189 ? 64.257 49.966 3.920 1.00 26.00 188 GLU C N 1
ATOM 5934 C CA . GLU C 1 189 ? 64.533 49.991 5.349 1.00 26.00 188 GLU C CA 1
ATOM 5935 C C . GLU C 1 189 ? 66.029 49.948 5.618 1.00 24.32 188 GLU C C 1
ATOM 5936 O O . GLU C 1 189 ? 66.756 49.178 4.980 1.00 23.36 188 GLU C O 1
ATOM 5942 N N . ILE C 1 190 ? 66.466 50.787 6.555 1.00 23.31 189 ILE C N 1
ATOM 5943 C CA . ILE C 1 190 ? 67.824 50.784 7.073 1.00 23.36 189 ILE C CA 1
ATOM 5944 C C . ILE C 1 190 ? 67.757 50.666 8.595 1.00 23.97 189 ILE C C 1
ATOM 5945 O O . ILE C 1 190 ? 67.166 51.521 9.252 1.00 23.02 189 ILE C O 1
ATOM 5950 N N . ASP C 1 191 ? 68.380 49.624 9.149 1.00 25.46 190 ASP C N 1
ATOM 5951 C CA . ASP C 1 191 ? 68.421 49.428 10.601 1.00 28.16 190 ASP C CA 1
ATOM 5952 C C . ASP C 1 191 ? 69.701 49.939 11.206 1.00 28.19 190 ASP C C 1
ATOM 5953 O O . ASP C 1 191 ? 70.785 49.515 10.833 1.00 31.60 190 ASP C O 1
ATOM 5958 N N . ILE C 1 192 ? 69.563 50.818 12.180 1.00 27.83 191 ILE C N 1
ATOM 5959 C CA . ILE C 1 192 ? 70.709 51.389 12.889 1.00 26.12 191 ILE C CA 1
ATOM 5960 C C . ILE C 1 192 ? 71.043 50.462 14.060 1.00 24.91 191 ILE C C 1
ATOM 5961 O O . ILE C 1 192 ? 72.087 49.826 14.060 1.00 25.78 191 ILE C O 1
ATOM 5966 N N . ILE C 1 193 ? 70.119 50.342 15.004 1.00 25.09 192 ILE C N 1
ATOM 5967 C CA . ILE C 1 193 ? 70.191 49.385 16.096 1.00 27.16 192 ILE C CA 1
ATOM 5968 C C . ILE C 1 193 ? 69.050 48.370 15.989 1.00 25.24 192 ILE C C 1
ATOM 5969 O O . ILE C 1 193 ? 67.891 48.746 16.043 1.00 25.34 192 ILE C O 1
ATOM 5974 N N . GLU C 1 194 ? 69.377 47.095 15.844 1.00 25.00 193 GLU C N 1
ATOM 5975 C CA . GLU C 1 194 ? 68.439 46.023 16.190 1.00 25.71 193 GLU C CA 1
ATOM 5976 C C . GLU C 1 194 ? 69.172 45.093 17.156 1.00 23.74 193 GLU C C 1
ATOM 5977 O O . GLU C 1 194 ? 70.148 44.479 16.781 1.00 22.97 193 GLU C O 1
ATOM 5983 N N . ALA C 1 195 ? 68.712 44.999 18.400 1.00 22.91 194 ALA C N 1
ATOM 5984 C CA . ALA C 1 195 ? 69.444 44.252 19.428 1.00 22.52 194 ALA C CA 1
ATOM 5985 C C . ALA C 1 195 ? 68.575 43.626 20.482 1.00 21.28 194 ALA C C 1
ATOM 5986 O O . ALA C 1 195 ? 67.470 44.074 20.733 1.00 21.52 194 ALA C O 1
ATOM 5988 N N . TYR C 1 196 ? 69.103 42.580 21.099 1.00 21.69 195 TYR C N 1
ATOM 5989 C CA . TYR C 1 196 ? 68.397 41.796 22.126 1.00 22.42 195 TYR C CA 1
ATOM 5990 C C . TYR C 1 196 ? 69.305 41.739 23.345 1.00 21.81 195 TYR C C 1
ATOM 5991 O O . TYR C 1 196 ? 70.363 41.144 23.288 1.00 21.49 195 TYR C O 1
ATOM 6000 N N . GLY C 1 197 ? 68.908 42.388 24.427 1.00 21.39 196 GLY C N 1
ATOM 6001 C CA . GLY C 1 197 ? 69.800 42.572 25.564 1.00 22.39 196 GLY C CA 1
ATOM 6002 C C . GLY C 1 197 ? 69.766 41.518 26.662 1.00 21.41 196 GLY C C 1
ATOM 6003 O O . GLY C 1 197 ? 70.549 41.585 27.589 1.00 21.34 196 GLY C O 1
ATOM 6004 N N . SER C 1 198 ? 68.877 40.548 26.577 1.00 20.75 197 SER C N 1
ATOM 6005 C CA . SER C 1 198 ? 68.758 39.591 27.655 1.00 21.68 197 SER C CA 1
ATOM 6006 C C . SER C 1 198 ? 69.800 38.487 27.554 1.00 22.91 197 SER C C 1
ATOM 6007 O O . SER C 1 198 ? 70.177 38.057 26.445 1.00 21.84 197 SER C O 1
ATOM 6010 N N . ASP C 1 199 ? 70.179 37.976 28.733 1.00 24.12 198 ASP C N 1
ATOM 6011 C CA . ASP C 1 199 ? 70.973 36.738 28.853 1.00 24.00 198 ASP C CA 1
ATOM 6012 C C . ASP C 1 199 ? 70.173 35.510 28.384 1.00 23.90 198 ASP C C 1
ATOM 6013 O O . ASP C 1 199 ? 70.765 34.482 28.065 1.00 23.77 198 ASP C O 1
ATOM 6018 N N . ARG C 1 200 ? 68.839 35.595 28.339 1.00 23.87 199 ARG C N 1
ATOM 6019 C CA . ARG C 1 200 ? 68.027 34.476 27.874 1.00 22.77 199 ARG C CA 1
ATOM 6020 C C . ARG C 1 200 ? 68.066 34.369 26.349 1.00 23.02 199 ARG C C 1
ATOM 6021 O O . ARG C 1 200 ? 67.484 35.205 25.662 1.00 23.44 199 ARG C O 1
ATOM 6029 N N . VAL C 1 201 ? 68.754 33.334 25.843 1.00 21.69 200 VAL C N 1
ATOM 6030 C CA . VAL C 1 201 ? 68.911 33.106 24.405 1.00 21.36 200 VAL C CA 1
ATOM 6031 C C . VAL C 1 201 ? 68.443 31.748 23.873 1.00 22.20 200 VAL C C 1
ATOM 6032 O O . VAL C 1 201 ? 68.485 31.511 22.660 1.00 21.28 200 VAL C O 1
ATOM 6036 N N . VAL C 1 202 ? 68.020 30.857 24.761 1.00 24.26 201 VAL C N 1
ATOM 6037 C CA . VAL C 1 202 ? 67.507 29.554 24.386 1.00 25.82 201 VAL C CA 1
ATOM 6038 C C . VAL C 1 202 ? 66.023 29.624 24.617 1.00 26.98 201 VAL C C 1
ATOM 6039 O O . VAL C 1 202 ? 65.581 29.994 25.714 1.00 26.22 201 VAL C O 1
ATOM 6043 N N . GLY C 1 203 ? 65.261 29.302 23.577 1.00 30.23 202 GLY C N 1
ATOM 6044 C CA . GLY C 1 203 ? 63.801 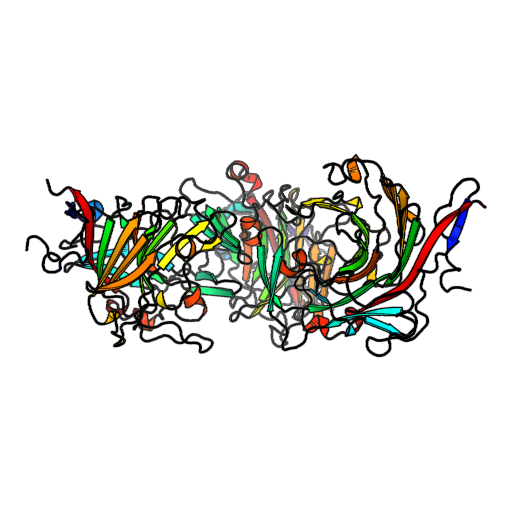29.223 23.663 1.00 35.67 202 GLY C CA 1
ATOM 6045 C C . GLY C 1 203 ? 63.292 27.812 23.944 1.00 40.22 202 GLY C C 1
ATOM 6046 O O . GLY C 1 203 ? 63.992 27.033 24.574 1.00 39.11 202 GLY C O 1
ATOM 6047 N N . ASP C 1 204 ? 62.083 27.504 23.446 1.00 46.70 203 ASP C N 1
ATOM 6048 C CA . ASP C 1 204 ? 61.342 26.251 23.730 1.00 50.24 203 ASP C CA 1
ATOM 6049 C C . ASP C 1 204 ? 62.170 25.015 23.390 1.00 49.75 203 ASP C C 1
ATOM 6050 O O . ASP C 1 204 ? 62.359 24.150 24.230 1.00 49.96 203 ASP C O 1
ATOM 6055 N N . ASP C 1 205 ? 62.623 24.931 22.148 1.00 54.71 204 ASP C N 1
ATOM 6056 C CA . ASP C 1 205 ? 63.617 23.937 21.752 1.00 57.52 204 ASP C CA 1
ATOM 6057 C C . ASP C 1 205 ? 65.015 24.571 21.912 1.00 60.18 204 ASP C C 1
ATOM 6058 O O . ASP C 1 205 ? 65.145 25.754 22.291 1.00 67.97 204 ASP C O 1
ATOM 6060 N N . GLY C 1 206 ? 66.055 23.793 21.630 1.00 52.45 205 GLY C N 1
ATOM 6061 C CA . GLY C 1 206 ? 67.420 24.302 21.632 1.00 48.95 205 GLY C CA 1
ATOM 6062 C C . GLY C 1 206 ? 67.903 24.901 20.309 1.00 47.43 205 GLY C C 1
ATOM 6063 O O . GLY C 1 206 ? 69.048 24.680 19.932 1.00 50.49 205 GLY C O 1
ATOM 6064 N N . HIS C 1 207 ? 67.069 25.681 19.620 1.00 42.61 206 HIS C N 1
ATOM 6065 C CA . HIS C 1 207 ? 67.497 26.385 18.399 1.00 41.84 206 HIS C CA 1
ATOM 6066 C C . HIS C 1 207 ? 68.482 27.505 18.759 1.00 36.62 206 HIS C C 1
ATOM 6067 O O . HIS C 1 207 ? 68.458 28.023 19.874 1.00 34.18 206 HIS C O 1
ATOM 6074 N N . LYS C 1 208 ? 69.369 27.845 17.821 1.00 33.18 207 LYS C N 1
ATOM 6075 C CA . LYS C 1 208 ? 70.468 28.778 18.105 1.00 32.51 207 LYS C CA 1
ATOM 6076 C C . LYS C 1 208 ? 70.032 30.192 17.757 1.00 30.42 207 LYS C C 1
ATOM 6077 O O . LYS C 1 208 ? 69.557 30.422 16.663 1.00 29.70 207 LYS C O 1
ATOM 6083 N N . PHE C 1 209 ? 70.164 31.101 18.719 1.00 29.68 208 PHE C N 1
ATOM 6084 C CA . PHE C 1 209 ? 69.955 32.535 18.549 1.00 30.10 208 PHE C CA 1
ATOM 6085 C C . PHE C 1 209 ? 71.201 33.231 19.068 1.00 31.29 208 PHE C C 1
ATOM 6086 O O . PHE C 1 209 ? 71.772 32.803 20.064 1.00 33.25 208 PHE C O 1
ATOM 6094 N N . TYR C 1 210 ? 71.619 34.299 18.409 1.00 31.87 209 TYR C N 1
ATOM 6095 C CA . TYR C 1 210 ? 72.678 35.160 18.945 1.00 32.32 209 TYR C CA 1
ATOM 6096 C C . TYR C 1 210 ? 72.215 35.866 20.226 1.00 31.00 209 TYR C C 1
ATOM 6097 O O . TYR C 1 210 ? 71.012 36.115 20.423 1.00 35.83 209 TYR C O 1
ATOM 6106 N N . GLY C 1 211 ? 73.191 36.228 21.060 1.00 30.35 210 GLY C N 1
ATOM 6107 C CA . GLY C 1 211 ? 72.975 36.806 22.399 1.00 27.02 210 GLY C CA 1
ATOM 6108 C C . GLY C 1 211 ? 73.348 38.279 22.572 1.00 25.02 210 GLY C C 1
ATOM 6109 O O . GLY C 1 211 ? 73.625 38.995 21.608 1.00 24.09 210 GLY C O 1
ATOM 6110 N N . PRO C 1 212 ? 73.403 38.733 23.829 1.00 23.00 211 PRO C N 1
ATOM 6111 C CA . PRO C 1 212 ? 73.590 40.136 24.116 1.00 21.87 211 PRO C CA 1
ATOM 6112 C C . PRO C 1 212 ? 75.033 40.667 23.908 1.00 21.38 211 PRO C C 1
ATOM 6113 O O . PRO C 1 212 ? 75.299 41.833 24.195 1.00 19.12 211 PRO C O 1
ATOM 6117 N N . ASP C 1 213 ? 75.947 39.830 23.419 1.00 22.18 212 ASP C N 1
ATOM 6118 C CA . ASP C 1 213 ? 77.210 40.345 22.859 1.00 24.67 212 ASP C CA 1
ATOM 6119 C C . ASP C 1 213 ? 77.117 40.861 21.396 1.00 24.02 212 ASP C C 1
ATOM 6120 O O . ASP C 1 213 ? 78.117 41.302 20.867 1.00 21.82 212 ASP C O 1
ATOM 6125 N N . ARG C 1 214 ? 75.923 40.816 20.771 1.00 25.58 213 ARG C N 1
ATOM 6126 C CA . ARG C 1 214 ? 75.707 41.241 19.362 1.00 25.66 213 ARG C CA 1
ATOM 6127 C C . ARG C 1 214 ? 74.738 42.400 19.185 1.00 23.99 213 ARG C C 1
ATOM 6128 O O . ARG C 1 214 ? 73.825 42.572 19.971 1.00 23.77 213 ARG C O 1
ATOM 6136 N N . ILE C 1 215 ? 74.987 43.176 18.140 1.00 24.09 214 ILE C N 1
ATOM 6137 C CA . ILE C 1 215 ? 74.061 44.124 17.565 1.00 25.46 214 ILE C CA 1
ATOM 6138 C C . ILE C 1 215 ? 73.883 43.662 16.125 1.00 24.35 214 ILE C C 1
ATOM 6139 O O . ILE C 1 215 ? 74.855 43.284 15.473 1.00 26.28 214 ILE C O 1
ATOM 6144 N N . HIS C 1 216 ? 72.651 43.684 15.636 1.00 23.37 215 HIS C N 1
ATOM 6145 C CA . HIS C 1 216 ? 72.334 43.422 14.230 1.00 23.54 215 HIS C CA 1
ATOM 6146 C C . HIS C 1 216 ? 72.425 44.744 13.443 1.00 23.12 215 HIS C C 1
ATOM 6147 O O . HIS C 1 216 ? 71.778 45.753 13.795 1.00 22.90 215 HIS C O 1
ATOM 6154 N N . LEU C 1 217 ? 73.286 44.731 12.430 1.00 22.82 216 LEU C N 1
ATOM 6155 C CA . LEU C 1 217 ? 73.481 45.843 11.504 1.00 24.50 216 LEU C CA 1
ATOM 6156 C C . LEU C 1 217 ? 72.986 45.374 10.136 1.00 24.31 216 LEU C C 1
ATOM 6157 O O . LEU C 1 217 ? 73.570 44.468 9.523 1.00 23.75 216 LEU C O 1
ATOM 6162 N N . SER C 1 218 ? 71.896 45.978 9.678 1.00 24.49 217 SER C N 1
ATOM 6163 C CA . SER C 1 218 ? 71.207 45.486 8.500 1.00 25.96 217 SER C CA 1
ATOM 6164 C C . SER C 1 218 ? 70.409 46.555 7.804 1.00 25.55 217 SER C C 1
ATOM 6165 O O . SER C 1 218 ? 70.317 47.707 8.263 1.00 25.57 217 SER C O 1
ATOM 6168 N N . HIS C 1 219 ? 69.827 46.128 6.688 1.00 24.34 218 HIS C N 1
ATOM 6169 C CA . HIS C 1 219 ? 68.840 46.891 5.962 1.00 24.39 218 HIS C CA 1
ATOM 6170 C C . HIS C 1 219 ? 67.933 45.892 5.265 1.00 23.63 218 HIS C C 1
ATOM 6171 O O . HIS C 1 219 ? 68.272 44.722 5.137 1.00 23.06 218 HIS C O 1
ATOM 6178 N N . HIS C 1 220 ? 66.779 46.350 4.830 1.00 23.64 219 HIS C N 1
ATOM 6179 C CA . HIS C 1 220 ? 65.849 45.495 4.108 1.00 25.50 219 HIS C CA 1
ATOM 6180 C C . HIS C 1 220 ? 65.339 46.186 2.844 1.00 25.80 219 HIS C C 1
ATOM 6181 O O . HIS C 1 220 ? 65.168 47.414 2.779 1.00 23.74 219 HIS C O 1
ATOM 6188 N N . VAL C 1 221 ? 65.120 45.352 1.843 1.00 26.98 220 VAL C N 1
ATOM 6189 C CA . VAL C 1 221 ? 64.350 45.705 0.686 1.00 28.12 220 VAL C CA 1
ATOM 6190 C C . VAL C 1 221 ? 63.185 44.702 0.587 1.00 26.09 220 VAL C C 1
ATOM 6191 O O . VAL C 1 221 ? 63.351 43.488 0.793 1.00 23.73 220 VAL C O 1
ATOM 6195 N N . PHE C 1 222 ? 61.997 45.239 0.328 1.00 25.80 221 PHE C N 1
ATOM 6196 C CA . PHE C 1 222 ? 60.770 44.451 0.222 1.00 27.30 221 PHE C CA 1
ATOM 6197 C C . PHE C 1 222 ? 60.007 44.664 -1.089 1.00 28.65 221 PHE C C 1
ATOM 6198 O O . PHE C 1 222 ? 60.007 45.745 -1.666 1.00 30.37 221 PHE C O 1
ATOM 6206 N N . ILE C 1 223 ? 59.295 43.637 -1.503 1.00 32.23 222 ILE C N 1
ATOM 6207 C CA . ILE C 1 223 ? 58.139 43.786 -2.388 1.00 35.08 222 ILE C CA 1
ATOM 6208 C C . ILE C 1 223 ? 56.939 43.389 -1.547 1.00 36.53 222 ILE C C 1
ATOM 6209 O O . ILE C 1 223 ? 56.948 42.330 -0.918 1.00 34.14 222 ILE C O 1
ATOM 6214 N N . ARG C 1 224 ? 55.909 44.231 -1.545 1.00 41.19 223 ARG C N 1
ATOM 6215 C CA . ARG C 1 224 ? 54.768 44.087 -0.608 1.00 44.34 223 ARG C CA 1
ATOM 6216 C C . ARG C 1 224 ? 53.756 42.984 -0.977 1.00 49.21 223 ARG C C 1
ATOM 6217 O O . ARG C 1 224 ? 53.204 42.357 -0.073 1.00 47.69 223 ARG C O 1
ATOM 6225 N N . ASP C 1 225 ? 53.530 42.746 -2.279 1.00 53.16 224 ASP C N 1
ATOM 6226 C CA . ASP C 1 225 ? 52.545 41.758 -2.746 1.00 55.33 224 ASP C CA 1
ATOM 6227 C C . ASP C 1 225 ? 52.942 41.135 -4.117 1.00 53.54 224 ASP C C 1
ATOM 6228 O O . ASP C 1 225 ? 53.008 41.852 -5.123 1.00 53.44 224 ASP C O 1
ATOM 6233 N N . PRO C 1 226 ? 53.239 39.830 -4.187 1.00 53.54 225 PRO C N 1
ATOM 6234 C CA . PRO C 1 226 ? 53.364 38.910 -3.033 1.00 52.14 225 PRO C CA 1
ATOM 6235 C C . PRO C 1 226 ? 54.598 39.233 -2.149 1.00 47.75 225 PRO C C 1
ATOM 6236 O O . PRO C 1 226 ? 55.694 39.456 -2.675 1.00 45.65 225 PRO C O 1
ATOM 6240 N N . PHE C 1 227 ? 54.400 39.233 -0.829 1.00 44.51 226 PHE C N 1
ATOM 6241 C CA . PHE C 1 227 ? 55.404 39.691 0.133 1.00 42.59 226 PHE C CA 1
ATOM 6242 C C . PHE C 1 227 ? 56.740 38.967 -0.029 1.00 42.10 226 PHE C C 1
ATOM 6243 O O . PHE C 1 227 ? 56.779 37.756 -0.135 1.00 49.75 226 PHE C O 1
ATOM 6251 N N . GLN C 1 228 ? 57.819 39.731 -0.085 1.00 41.39 227 GLN C N 1
ATOM 6252 C CA . GLN C 1 228 ? 59.164 39.204 -0.178 1.00 40.76 227 GLN C CA 1
ATOM 6253 C C . GLN C 1 228 ? 60.118 40.137 0.559 1.00 39.96 227 GLN C C 1
ATOM 6254 O O . GLN C 1 228 ? 59.961 41.371 0.499 1.00 36.27 227 GLN C O 1
ATOM 6260 N N . ASP C 1 229 ? 61.115 39.526 1.211 1.00 37.54 228 ASP C N 1
ATOM 6261 C CA . ASP C 1 229 ? 62.021 40.185 2.155 1.00 35.90 228 ASP C CA 1
ATOM 6262 C C . ASP C 1 229 ? 63.452 39.804 1.816 1.00 33.13 228 ASP C C 1
ATOM 6263 O O . ASP C 1 229 ? 63.797 38.636 1.858 1.00 37.44 228 ASP C O 1
ATOM 6268 N N . TYR C 1 230 ? 64.277 40.787 1.466 1.00 30.34 229 TYR C N 1
ATOM 6269 C CA . TYR C 1 230 ? 65.715 40.590 1.381 1.00 28.54 229 TYR C CA 1
ATOM 6270 C C . TYR C 1 230 ? 66.441 41.384 2.457 1.00 29.55 229 TYR C C 1
ATOM 6271 O O . TYR C 1 230 ? 66.225 42.578 2.584 1.00 28.06 229 TYR C O 1
ATOM 6280 N N . GLN C 1 231 ? 67.359 40.724 3.160 1.00 29.80 230 GLN C N 1
ATOM 6281 C CA . GLN C 1 231 ? 68.424 41.414 3.875 1.00 29.39 230 GLN C CA 1
ATOM 6282 C C . GLN C 1 231 ? 69.772 40.673 3.700 1.00 28.49 230 GLN C C 1
ATOM 6283 O O . GLN C 1 231 ? 69.783 39.471 3.422 1.00 25.50 230 GLN C O 1
ATOM 6289 N N . PRO C 1 232 ? 70.909 41.389 3.883 1.00 29.66 231 PRO C N 1
ATOM 6290 C CA . PRO C 1 232 ? 72.193 40.685 3.977 1.00 30.54 231 PRO C CA 1
ATOM 6291 C C . PRO C 1 232 ? 72.136 39.660 5.092 1.00 32.15 231 PRO C C 1
ATOM 6292 O O . PRO C 1 232 ? 71.524 39.922 6.124 1.00 35.16 231 PRO C O 1
ATOM 6296 N N . THR C 1 233 ? 72.728 38.497 4.879 1.00 33.61 232 THR C N 1
ATOM 6297 C CA . THR C 1 233 ? 72.772 37.483 5.925 1.00 34.88 232 THR C CA 1
ATOM 6298 C C . THR C 1 233 ? 74.149 36.841 6.128 1.00 34.85 232 THR C C 1
ATOM 6299 O O . THR C 1 233 ? 74.256 35.789 6.745 1.00 35.24 232 THR C O 1
ATOM 6303 N N . ASP C 1 234 ? 75.199 37.483 5.642 1.00 36.05 233 ASP C N 1
ATOM 6304 C CA . ASP C 1 234 ? 76.554 37.126 6.046 1.00 38.83 233 ASP C CA 1
ATOM 6305 C C . ASP C 1 234 ? 76.726 37.406 7.564 1.00 39.12 233 ASP C C 1
ATOM 6306 O O . ASP C 1 234 ? 76.104 38.322 8.108 1.00 38.99 233 ASP C O 1
ATOM 6311 N N . PRO C 1 235 ? 77.541 36.591 8.253 1.00 41.24 234 PRO C N 1
ATOM 6312 C CA . PRO C 1 235 ? 77.683 36.706 9.737 1.00 39.18 234 PRO C CA 1
ATOM 6313 C C . PRO C 1 235 ? 78.259 38.049 10.261 1.00 36.51 234 PRO C C 1
ATOM 6314 O O . PRO C 1 235 ? 78.099 38.363 11.435 1.00 34.87 234 PRO C O 1
ATOM 6318 N N . GLY C 1 236 ? 78.910 38.835 9.407 1.00 34.28 235 GLY C N 1
ATOM 6319 C CA . GLY C 1 236 ? 79.316 40.189 9.768 1.00 31.90 235 GLY C CA 1
ATOM 6320 C C . GLY C 1 236 ? 78.171 41.137 10.080 1.00 31.02 235 GLY C C 1
ATOM 6321 O O . GLY C 1 236 ? 78.397 42.169 10.690 1.00 30.83 235 GLY C O 1
ATOM 6322 N N . SER C 1 237 ? 76.943 40.800 9.692 1.00 29.10 236 SER C N 1
ATOM 6323 C CA . SER C 1 237 ? 75.801 41.624 10.065 1.00 29.45 236 SER C CA 1
ATOM 6324 C C . SER C 1 237 ? 75.446 41.545 11.556 1.00 28.40 236 SER C C 1
ATOM 6325 O O . SER C 1 237 ? 74.770 42.436 12.075 1.00 28.47 236 SER C O 1
ATOM 6328 N N . TRP C 1 238 ? 75.876 40.493 12.247 1.00 27.11 237 TRP C N 1
ATOM 6329 C CA . TRP C 1 238 ? 75.743 40.444 13.719 1.00 26.85 237 TRP C CA 1
ATOM 6330 C C . TRP C 1 238 ? 77.059 40.810 14.386 1.00 25.99 237 TRP C C 1
ATOM 6331 O O . TRP C 1 238 ? 77.913 39.951 14.610 1.00 26.18 237 TRP C O 1
ATOM 6342 N N . TYR C 1 239 ? 77.205 42.082 14.712 1.00 24.63 238 TYR C N 1
ATOM 6343 C CA . TYR C 1 239 ? 78.465 42.586 15.172 1.00 25.47 238 TYR C CA 1
ATOM 6344 C C . TYR C 1 239 ? 78.715 42.284 16.656 1.00 26.98 238 TYR C C 1
ATOM 6345 O O . TYR C 1 239 ? 77.883 42.599 17.479 1.00 26.69 238 TYR C O 1
ATOM 6354 N N . LYS C 1 240 ? 79.866 41.679 16.976 1.00 29.03 239 LYS C N 1
ATOM 6355 C CA . LYS C 1 240 ? 80.450 41.716 18.337 1.00 29.11 239 LYS C CA 1
ATOM 6356 C C . LYS C 1 240 ? 81.856 42.314 18.309 1.00 28.52 239 LYS C C 1
ATOM 6357 O O . LYS C 1 240 ? 82.566 42.133 17.356 1.00 28.47 239 LYS C O 1
ATOM 6363 N N . ASP C 1 241 ? 82.259 43.031 19.349 1.00 29.99 240 ASP C N 1
ATOM 6364 C CA . ASP C 1 241 ? 83.657 43.428 19.469 1.00 31.26 240 ASP C CA 1
ATOM 6365 C C . ASP C 1 241 ? 84.51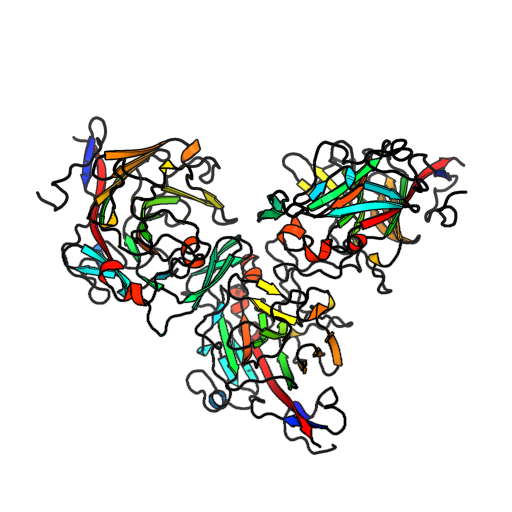5 42.259 19.998 1.00 32.79 240 ASP C C 1
ATOM 6366 O O . ASP C 1 241 ? 84.003 41.184 20.325 1.00 31.27 240 ASP C O 1
ATOM 6371 N N . VAL C 1 242 ? 85.827 42.472 20.032 1.00 34.29 241 VAL C N 1
ATOM 6372 C CA . VAL C 1 242 ? 86.791 41.479 20.563 1.00 33.52 241 VAL C CA 1
ATOM 6373 C C . VAL C 1 242 ? 86.969 41.576 22.089 1.00 34.13 241 VAL C C 1
ATOM 6374 O O . VAL C 1 242 ? 87.573 40.705 22.709 1.00 37.10 241 VAL C O 1
ATOM 6378 N N . ASN C 1 243 ? 86.470 42.656 22.674 1.00 33.76 242 ASN C N 1
ATOM 6379 C CA . ASN C 1 243 ? 86.585 42.915 24.097 1.00 33.56 242 ASN C CA 1
ATOM 6380 C C . ASN C 1 243 ? 85.662 42.141 25.044 1.00 32.29 242 ASN C C 1
ATOM 6381 O O . ASN C 1 243 ? 85.966 42.062 26.230 1.00 34.03 242 ASN C O 1
ATOM 6386 N N . GLY C 1 244 ? 84.571 41.573 24.532 1.00 30.69 243 GLY C N 1
ATOM 6387 C CA . GLY C 1 244 ? 83.524 40.936 25.348 1.00 28.26 243 GLY C CA 1
ATOM 6388 C C . GLY C 1 244 ? 82.417 41.897 25.803 1.00 26.98 243 GLY C C 1
ATOM 6389 O O . GLY C 1 244 ? 81.729 41.606 26.784 1.00 26.76 243 GLY C O 1
ATOM 6390 N N . THR C 1 245 ? 82.248 43.029 25.102 1.00 25.13 244 THR C N 1
ATOM 6391 C CA . THR C 1 245 ? 81.263 44.061 25.465 1.00 24.61 244 THR C CA 1
ATOM 6392 C C . THR C 1 245 ? 79.842 43.502 25.379 1.00 24.15 244 THR C C 1
ATOM 6393 O O . THR C 1 245 ? 79.469 42.928 24.341 1.00 26.19 244 THR C O 1
ATOM 6397 N N . ILE C 1 246 ? 79.079 43.636 26.464 1.00 21.79 245 ILE C N 1
ATOM 6398 C CA . ILE C 1 246 ? 77.665 43.251 26.502 1.00 21.26 245 ILE C CA 1
ATOM 6399 C C . ILE C 1 246 ? 76.885 44.563 26.411 1.00 20.47 245 ILE C C 1
ATOM 6400 O O . ILE C 1 246 ? 76.887 45.363 27.347 1.00 20.40 245 ILE C O 1
ATOM 6405 N N . TRP C 1 247 ? 76.212 44.785 25.294 1.00 19.85 246 TRP C N 1
ATOM 6406 C CA . TRP C 1 247 ? 75.808 46.152 24.898 1.00 20.29 246 TRP C CA 1
ATOM 6407 C C . TRP C 1 247 ? 74.802 46.780 25.852 1.00 21.23 246 TRP C C 1
ATOM 6408 O O . TRP C 1 247 ? 74.885 47.989 26.142 1.00 21.51 246 TRP C O 1
ATOM 6419 N N . ARG C 1 248 ? 73.899 45.953 26.388 1.00 22.07 247 ARG C N 1
ATOM 6420 C CA . ARG C 1 248 ? 72.907 46.394 27.390 1.00 22.19 247 ARG C CA 1
ATOM 6421 C C . ARG C 1 248 ? 73.501 47.002 28.665 1.00 21.39 247 ARG C C 1
ATOM 6422 O O . ARG C 1 248 ? 72.780 47.621 29.443 1.00 22.04 247 ARG C O 1
ATOM 6430 N N . ASN C 1 249 ? 74.789 46.806 28.909 1.00 19.68 248 ASN C N 1
ATOM 6431 C CA . ASN C 1 249 ? 75.389 47.331 30.121 1.00 20.67 248 ASN C CA 1
ATOM 6432 C C . ASN C 1 249 ? 75.746 48.782 30.124 1.00 20.77 248 ASN C C 1
ATOM 6433 O O . ASN C 1 249 ? 76.178 49.259 31.146 1.00 21.33 248 ASN C O 1
ATOM 6438 N N . ASP C 1 250 ? 75.512 49.500 29.036 1.00 22.94 249 ASP C N 1
ATOM 6439 C CA . ASP C 1 250 ? 75.754 50.943 28.985 1.00 25.89 249 ASP C CA 1
ATOM 6440 C C . ASP C 1 250 ? 75.074 51.600 27.780 1.00 24.61 249 ASP C C 1
ATOM 6441 O O . ASP C 1 250 ? 74.579 50.913 26.880 1.00 22.98 249 ASP C O 1
ATOM 6446 N N . PHE C 1 251 ? 75.103 52.930 27.753 1.00 24.75 250 PHE C N 1
ATOM 6447 C CA . PHE C 1 251 ? 74.766 53.680 26.538 1.00 25.09 250 PHE C CA 1
ATOM 6448 C C . PHE C 1 251 ? 75.889 53.505 25.530 1.00 25.76 250 PHE C C 1
ATOM 6449 O O . PHE C 1 251 ? 77.045 53.578 25.895 1.00 27.89 250 PHE C O 1
ATOM 6457 N N . HIS C 1 252 ? 75.531 53.236 24.274 1.00 26.28 251 HIS C N 1
ATOM 6458 C CA . HIS C 1 252 ? 76.488 53.184 23.174 1.00 25.16 251 HIS C CA 1
ATOM 6459 C C . HIS C 1 252 ? 75.989 53.982 21.970 1.00 24.70 251 HIS C C 1
ATOM 6460 O O . HIS C 1 252 ? 74.801 54.123 21.757 1.00 24.31 251 HIS C O 1
ATOM 6467 N N . ARG C 1 253 ? 76.924 54.520 21.202 1.00 24.68 252 ARG C N 1
ATOM 6468 C CA . ARG C 1 253 ? 76.635 55.158 19.943 1.00 24.14 252 ARG C CA 1
ATOM 6469 C C . ARG C 1 253 ? 76.564 54.123 18.845 1.00 22.62 252 ARG C C 1
ATOM 6470 O O . ARG C 1 253 ? 77.433 53.294 18.713 1.00 22.07 252 ARG C O 1
ATOM 6478 N N . VAL C 1 254 ? 75.519 54.187 18.049 1.00 22.04 253 VAL C N 1
ATOM 6479 C CA . VAL C 1 254 ? 75.405 53.367 16.868 1.00 22.01 253 VAL C CA 1
ATOM 6480 C C . VAL C 1 254 ? 74.853 54.308 15.806 1.00 22.59 253 VAL C C 1
ATOM 6481 O O . VAL C 1 254 ? 73.807 54.972 15.980 1.00 21.60 253 VAL C O 1
ATOM 6485 N N . GLY C 1 255 ? 75.602 54.411 14.728 1.00 22.94 254 GLY C N 1
ATOM 6486 C CA . GLY C 1 255 ? 75.224 55.277 13.664 1.00 24.62 254 GLY C CA 1
ATOM 6487 C C . GLY C 1 255 ? 75.457 54.657 12.305 1.00 24.57 254 GLY C C 1
ATOM 6488 O O . GLY C 1 255 ? 76.211 53.680 12.166 1.00 21.84 254 GLY C O 1
ATOM 6489 N N . VAL C 1 256 ? 74.811 55.262 11.311 1.00 24.02 255 VAL C N 1
ATOM 6490 C CA . VAL C 1 256 ? 74.925 54.804 9.955 1.00 25.92 255 VAL C CA 1
ATOM 6491 C C . VAL C 1 256 ? 75.151 56.017 9.049 1.00 25.48 255 VAL C C 1
ATOM 6492 O O . VAL C 1 256 ? 74.441 57.034 9.147 1.00 23.76 255 VAL C O 1
ATOM 6496 N N . TYR C 1 257 ? 76.159 55.911 8.198 1.00 25.17 256 TYR C N 1
ATOM 6497 C CA . TYR C 1 257 ? 76.330 56.854 7.121 1.00 27.12 256 TYR C CA 1
ATOM 6498 C C . TYR C 1 257 ? 75.692 56.260 5.891 1.00 24.62 256 TYR C C 1
ATOM 6499 O O . TYR C 1 257 ? 76.196 55.286 5.326 1.00 21.12 256 TYR C O 1
ATOM 6508 N N . TRP C 1 258 ? 74.563 56.849 5.502 1.00 23.95 257 TRP C N 1
ATOM 6509 C CA . TRP C 1 258 ? 73.830 56.453 4.308 1.00 25.32 257 TRP C CA 1
ATOM 6510 C C . TRP C 1 258 ? 74.350 57.366 3.200 1.00 27.49 257 TRP C C 1
ATOM 6511 O O . TRP C 1 258 ? 73.881 58.503 3.042 1.00 26.44 257 TRP C O 1
ATOM 6522 N N . LYS C 1 259 ? 75.349 56.871 2.473 1.00 31.80 258 LYS C N 1
ATOM 6523 C CA . LYS C 1 259 ? 76.176 57.708 1.587 1.00 36.60 258 LYS C CA 1
ATOM 6524 C C . LYS C 1 259 ? 75.476 57.950 0.259 1.00 36.03 258 LYS C C 1
ATOM 6525 O O . LYS C 1 259 ? 75.330 59.079 -0.170 1.00 35.37 258 LYS C O 1
ATOM 6531 N N . ASP C 1 260 ? 75.037 56.867 -0.368 1.00 35.63 259 ASP C N 1
ATOM 6532 C CA . ASP C 1 260 ? 74.306 56.922 -1.608 1.00 37.84 259 ASP C CA 1
ATOM 6533 C C . ASP C 1 260 ? 73.447 55.658 -1.693 1.00 35.29 259 ASP C C 1
ATOM 6534 O O . ASP C 1 260 ? 73.490 54.850 -0.799 1.00 36.38 259 ASP C O 1
ATOM 6539 N N . PRO C 1 261 ? 72.683 55.468 -2.774 1.00 33.72 260 PRO C N 1
ATOM 6540 C CA . PRO C 1 261 ? 71.772 54.318 -2.744 1.00 33.76 260 PRO C CA 1
ATOM 6541 C C . PRO C 1 261 ? 72.420 52.920 -2.670 1.00 32.60 260 PRO C C 1
ATOM 6542 O O . PRO C 1 261 ? 71.705 51.937 -2.448 1.00 30.47 260 PRO C O 1
ATOM 6546 N N . PHE C 1 262 ? 73.731 52.827 -2.868 1.00 32.41 261 PHE C N 1
ATOM 6547 C CA . PHE C 1 262 ? 74.412 51.545 -2.784 1.00 33.84 261 PHE C CA 1
ATOM 6548 C C . PHE C 1 262 ? 75.513 51.477 -1.721 1.00 31.46 261 PHE C C 1
ATOM 6549 O O . PHE C 1 262 ? 76.285 50.528 -1.734 1.00 32.07 261 PHE C O 1
ATOM 6557 N N . ASN C 1 263 ? 75.563 52.433 -0.785 1.00 28.26 262 ASN C N 1
ATOM 6558 C CA . ASN C 1 263 ? 76.684 52.518 0.168 1.00 28.96 262 ASN C CA 1
ATOM 6559 C C . ASN C 1 263 ? 76.236 52.896 1.555 1.00 27.24 262 ASN C C 1
ATOM 6560 O O . ASN C 1 263 ? 75.797 54.029 1.767 1.00 26.42 262 ASN C O 1
ATOM 6565 N N . LEU C 1 264 ? 76.357 51.945 2.490 1.00 25.82 263 LEU C N 1
ATOM 6566 C CA . LEU C 1 264 ? 76.124 52.195 3.919 1.00 26.05 263 LEU C CA 1
ATOM 6567 C C . LEU C 1 264 ? 77.389 51.907 4.692 1.00 25.99 263 LEU C C 1
ATOM 6568 O O . LEU C 1 264 ? 78.100 50.918 4.414 1.00 25.20 263 LEU C O 1
ATOM 6573 N N . GLU C 1 265 ? 77.654 52.746 5.679 1.00 26.81 264 GLU C N 1
ATOM 6574 C CA . GLU C 1 265 ? 78.721 52.510 6.639 1.00 28.78 264 GLU C CA 1
ATOM 6575 C C . GLU C 1 265 ? 78.122 52.556 8.044 1.00 27.08 264 GLU C C 1
ATOM 6576 O O . GLU C 1 265 ? 77.392 53.491 8.358 1.00 26.05 264 GLU C O 1
ATOM 6582 N N . TYR C 1 266 ? 78.392 51.532 8.862 1.00 25.69 265 TYR C N 1
ATOM 6583 C CA . TYR C 1 266 ? 77.929 51.500 10.268 1.00 24.40 265 TYR C CA 1
ATOM 6584 C C . TYR C 1 266 ? 79.070 51.860 11.237 1.00 23.33 265 TYR C C 1
ATOM 6585 O O . TYR C 1 266 ? 80.186 51.385 11.087 1.00 20.17 265 TYR C O 1
ATOM 6594 N N . TYR C 1 267 ? 78.757 52.702 12.222 1.00 23.28 266 TYR C N 1
ATOM 6595 C CA . TYR C 1 267 ? 79.706 53.207 13.189 1.00 24.59 266 TYR C CA 1
ATOM 6596 C C . TYR C 1 267 ? 79.218 52.857 14.594 1.00 24.35 266 TYR C C 1
ATOM 6597 O O . TYR C 1 267 ? 78.128 53.257 14.971 1.00 22.57 266 TYR C O 1
ATOM 6606 N N . VAL C 1 268 ? 80.023 52.084 15.338 1.00 25.18 267 VAL C N 1
ATOM 6607 C CA . VAL C 1 268 ? 79.757 51.739 16.736 1.00 25.12 267 VAL C CA 1
ATOM 6608 C C . VAL C 1 268 ? 80.793 52.375 17.659 1.00 26.04 267 VAL C C 1
ATOM 6609 O O . VAL C 1 268 ? 81.999 52.084 17.568 1.00 28.53 267 VAL C O 1
ATOM 6613 N N . ASP C 1 269 ? 80.322 53.214 18.573 1.00 27.01 268 ASP C N 1
ATOM 6614 C CA . ASP C 1 269 ? 81.200 54.036 19.437 1.00 29.59 268 ASP C CA 1
ATOM 6615 C C . ASP C 1 269 ? 82.329 54.769 18.655 1.00 32.66 268 ASP C C 1
ATOM 6616 O O . ASP C 1 269 ? 83.514 54.705 19.006 1.00 31.99 268 ASP C O 1
ATOM 6621 N N . GLY C 1 270 ? 81.913 55.457 17.584 1.00 33.41 269 GLY C N 1
ATOM 6622 C CA . GLY C 1 270 ? 82.781 56.304 16.789 1.00 32.86 269 GLY C CA 1
ATOM 6623 C C . GLY C 1 270 ? 83.750 55.622 15.843 1.00 33.03 269 GLY C C 1
ATOM 6624 O O . GLY C 1 270 ? 84.598 56.290 15.301 1.00 32.11 269 GLY C O 1
ATOM 6625 N N . LYS C 1 271 ? 83.620 54.311 15.640 1.00 36.24 270 LYS C N 1
ATOM 6626 C CA . LYS C 1 271 ? 84.538 53.531 14.820 1.00 37.55 270 LYS C CA 1
ATOM 6627 C C . LYS C 1 271 ? 83.741 52.685 13.820 1.00 37.94 270 LYS C C 1
ATOM 6628 O O . LYS C 1 271 ? 82.712 52.098 14.128 1.00 36.41 270 LYS C O 1
ATOM 6634 N N . MET C 1 272 ? 84.245 52.635 12.605 1.00 38.33 271 MET C N 1
ATOM 6635 C CA . MET C 1 272 ? 83.526 52.071 11.491 1.00 39.10 271 MET C CA 1
ATOM 6636 C C . MET C 1 272 ? 83.748 50.559 11.526 1.00 34.92 271 MET C C 1
ATOM 6637 O O . MET C 1 272 ? 84.865 50.114 11.471 1.00 39.53 271 MET C O 1
ATOM 6642 N N . VAL C 1 273 ? 82.679 49.783 11.691 1.00 32.52 272 VAL C N 1
ATOM 6643 C CA . VAL C 1 273 ? 82.764 48.317 11.923 1.00 30.05 272 VAL C CA 1
ATOM 6644 C C . VAL C 1 273 ? 82.155 47.446 10.826 1.00 30.90 272 VAL C C 1
ATOM 6645 O O . VAL C 1 273 ? 82.270 46.204 10.889 1.00 30.01 272 VAL C O 1
ATOM 6649 N N . ARG C 1 274 ? 81.480 48.079 9.854 1.00 31.76 273 ARG C N 1
ATOM 6650 C CA . ARG C 1 274 ? 80.836 47.379 8.739 1.00 32.91 273 ARG C CA 1
ATOM 6651 C C . ARG C 1 274 ? 80.470 48.320 7.582 1.00 36.28 273 ARG C C 1
ATOM 6652 O O . ARG C 1 274 ? 79.848 49.367 7.799 1.00 34.96 273 ARG C O 1
ATOM 6660 N N . ARG C 1 275 ? 80.880 47.917 6.370 1.00 39.96 274 ARG C N 1
ATOM 6661 C CA . ARG C 1 275 ? 80.683 48.652 5.124 1.00 40.51 274 ARG C CA 1
ATOM 6662 C C . ARG C 1 275 ? 79.845 47.748 4.256 1.00 36.46 274 ARG C C 1
ATOM 6663 O O . ARG C 1 275 ? 80.184 46.602 4.042 1.00 34.23 274 ARG C O 1
ATOM 6671 N N . VAL C 1 276 ? 78.756 48.287 3.744 1.00 36.27 275 VAL C N 1
ATOM 6672 C CA . VAL C 1 276 ? 77.879 47.565 2.850 1.00 35.38 275 VAL C CA 1
ATOM 6673 C C . VAL C 1 276 ? 77.854 48.389 1.578 1.00 34.20 275 VAL C C 1
ATOM 6674 O O . VAL C 1 276 ? 77.415 49.540 1.587 1.00 34.96 275 VAL C O 1
ATOM 6678 N N . SER C 1 277 ? 78.344 47.789 0.499 1.00 34.16 276 SER C N 1
ATOM 6679 C CA . SER C 1 277 ? 78.619 48.508 -0.733 1.00 35.61 276 SER C CA 1
ATOM 6680 C C . SER C 1 277 ? 78.347 47.662 -1.968 1.00 34.78 276 SER C C 1
ATOM 6681 O O . SER C 1 277 ? 78.861 46.540 -2.062 1.00 36.37 276 SER C O 1
ATOM 6684 N N . GLY C 1 278 ? 77.518 48.196 -2.878 1.00 34.16 277 GLY C N 1
ATOM 6685 C CA . GLY C 1 278 ? 77.279 47.623 -4.216 1.00 34.14 277 GLY C CA 1
ATOM 6686 C C . GLY C 1 278 ? 76.019 46.790 -4.346 1.00 34.46 277 GLY C C 1
ATOM 6687 O O . GLY C 1 278 ? 75.539 46.262 -3.347 1.00 33.39 277 GLY C O 1
ATOM 6688 N N . LYS C 1 279 ? 75.515 46.656 -5.584 1.00 35.82 278 LYS C N 1
ATOM 6689 C CA . LYS C 1 279 ? 74.273 45.927 -5.904 1.00 36.15 278 LYS C CA 1
ATOM 6690 C C . LYS C 1 279 ? 74.247 44.466 -5.426 1.00 37.56 278 LYS C C 1
ATOM 6691 O O . LYS C 1 279 ? 73.163 43.913 -5.221 1.00 38.11 278 LYS C O 1
ATOM 6693 N N . ASN C 1 280 ? 75.409 43.832 -5.277 1.00 38.49 279 ASN C N 1
ATOM 6694 C CA . ASN C 1 280 ? 75.457 42.419 -4.866 1.00 41.48 279 ASN C CA 1
ATOM 6695 C C . ASN C 1 280 ? 75.055 42.170 -3.430 1.00 37.33 279 ASN C C 1
ATOM 6696 O O . ASN C 1 280 ? 74.554 41.097 -3.118 1.00 38.41 279 ASN C O 1
ATOM 6701 N N . ILE C 1 281 ? 75.279 43.152 -2.569 1.00 34.91 280 ILE C N 1
ATOM 6702 C CA . ILE C 1 281 ? 74.912 43.062 -1.150 1.00 34.38 280 ILE C CA 1
ATOM 6703 C C . ILE C 1 281 ? 73.649 43.916 -0.820 1.00 32.00 280 ILE C C 1
ATOM 6704 O O . ILE C 1 281 ? 72.768 43.449 -0.106 1.00 30.26 280 ILE C O 1
ATOM 6709 N N . ILE C 1 282 ? 73.538 45.116 -1.393 1.00 29.89 281 ILE C N 1
ATOM 6710 C CA . ILE C 1 282 ? 72.360 45.982 -1.216 1.00 30.28 281 ILE C CA 1
ATOM 6711 C C . ILE C 1 282 ? 71.029 45.406 -1.779 1.00 29.84 281 ILE C C 1
ATOM 6712 O O . ILE C 1 282 ? 70.002 45.485 -1.119 1.00 26.86 281 ILE C O 1
ATOM 6717 N N . ASP C 1 283 ? 71.040 44.854 -2.991 1.00 32.20 282 ASP C N 1
ATOM 6718 C CA . ASP C 1 283 ? 69.782 44.390 -3.638 1.00 35.92 282 ASP C CA 1
ATOM 6719 C C . ASP C 1 283 ? 70.044 43.402 -4.780 1.00 38.61 282 ASP C C 1
ATOM 6720 O O . ASP C 1 283 ? 69.832 43.731 -5.951 1.00 40.45 282 ASP C O 1
ATOM 6725 N N . PRO C 1 284 ? 70.514 42.186 -4.450 1.00 40.56 283 PRO C N 1
ATOM 6726 C CA . PRO C 1 284 ? 70.858 41.227 -5.502 1.00 41.20 283 PRO C CA 1
ATOM 6727 C C . PRO C 1 284 ? 69.662 40.633 -6.265 1.00 40.97 283 PRO C C 1
ATOM 6728 O O . PRO C 1 284 ? 69.863 40.184 -7.379 1.00 42.91 283 PRO C O 1
ATOM 6732 N N . ASN C 1 285 ? 68.458 40.619 -5.686 1.00 42.33 284 ASN C N 1
ATOM 6733 C CA . ASN C 1 285 ? 67.252 40.114 -6.382 1.00 45.21 284 ASN C CA 1
ATOM 6734 C C . ASN C 1 285 ? 66.491 41.182 -7.204 1.00 46.33 284 ASN C C 1
ATOM 6735 O O . ASN C 1 285 ? 65.424 40.884 -7.760 1.00 42.08 284 ASN C O 1
ATOM 6740 N N . ASP C 1 286 ? 67.035 42.401 -7.270 1.00 46.80 285 ASP C N 1
ATOM 6741 C CA . ASP C 1 286 ? 66.465 43.510 -8.045 1.00 51.85 285 ASP C CA 1
ATOM 6742 C C . ASP C 1 286 ? 65.027 43.938 -7.607 1.00 49.17 285 ASP C C 1
ATOM 6743 O O . ASP C 1 286 ? 64.166 44.280 -8.440 1.00 51.90 285 ASP C O 1
ATOM 6748 N N . PHE C 1 287 ? 64.789 43.935 -6.295 1.00 42.11 286 PHE C N 1
ATOM 6749 C CA . PHE C 1 287 ? 63.533 44.429 -5.740 1.00 40.44 286 PHE C CA 1
ATOM 6750 C C . PHE C 1 287 ? 63.346 45.944 -5.927 1.00 38.10 286 PHE C C 1
ATOM 6751 O O . PHE C 1 287 ? 62.217 46.397 -5.972 1.00 37.91 286 PHE C O 1
ATOM 6759 N N . THR C 1 288 ? 64.435 46.708 -6.041 1.00 36.79 287 THR C N 1
ATOM 6760 C CA . THR C 1 288 ? 64.377 48.158 -6.261 1.00 38.77 287 THR C CA 1
ATOM 6761 C C . THR C 1 288 ? 64.471 48.548 -7.745 1.00 42.09 287 THR C C 1
ATOM 6762 O O . THR C 1 288 ? 64.520 49.736 -8.073 1.00 41.61 287 THR C O 1
ATOM 6766 N N . LYS C 1 289 ? 64.517 47.552 -8.630 1.00 45.45 288 LYS C N 1
ATOM 6767 C CA . LYS C 1 289 ? 64.645 47.756 -10.079 1.00 46.14 288 LYS C CA 1
ATOM 6768 C C . LYS C 1 289 ? 65.720 48.770 -10.428 1.00 41.85 288 LYS C C 1
ATOM 6769 O O . LYS C 1 289 ? 65.463 49.776 -11.098 1.00 38.11 288 LYS C O 1
ATOM 6775 N N . GLY C 1 290 ? 66.916 48.506 -9.897 1.00 38.69 289 GLY C N 1
ATOM 6776 C CA . GLY C 1 290 ? 68.115 49.280 -10.193 1.00 37.03 289 GLY C CA 1
ATOM 6777 C C . GLY C 1 290 ? 68.414 50.481 -9.313 1.00 36.10 289 GLY C C 1
ATOM 6778 O O . GLY C 1 290 ? 69.517 51.021 -9.400 1.00 35.17 289 GLY C O 1
ATOM 6779 N N . THR C 1 291 ? 67.475 50.928 -8.473 1.00 37.21 290 THR C N 1
ATOM 6780 C CA . THR C 1 291 ? 67.692 52.196 -7.732 1.00 38.20 290 THR C CA 1
ATOM 6781 C C . THR C 1 291 ? 68.440 52.064 -6.417 1.00 35.47 290 THR C C 1
ATOM 6782 O O . THR C 1 291 ? 68.995 53.046 -5.973 1.00 34.88 290 THR C O 1
ATOM 6786 N N . GLY C 1 292 ? 68.437 50.879 -5.792 1.00 34.59 291 GLY C N 1
ATOM 6787 C CA . GLY C 1 292 ? 68.950 50.722 -4.417 1.00 32.96 291 GLY C CA 1
ATOM 6788 C C . GLY C 1 292 ? 68.150 51.520 -3.388 1.00 32.79 291 GLY C C 1
ATOM 6789 O O . GLY C 1 292 ? 66.946 51.785 -3.580 1.00 34.83 291 GLY C O 1
ATOM 6790 N N . LEU C 1 293 ? 68.822 51.922 -2.308 1.00 31.11 292 LEU C N 1
ATOM 6791 C CA . LEU C 1 293 ? 68.177 52.593 -1.174 1.00 29.37 292 LEU C CA 1
ATOM 6792 C C . LEU C 1 293 ? 68.120 54.080 -1.424 1.00 29.86 292 LEU C C 1
ATOM 6793 O O . LEU C 1 293 ? 68.965 54.840 -0.943 1.00 29.50 292 LEU C O 1
ATOM 6798 N N . SER C 1 294 ? 67.110 54.498 -2.178 1.00 30.81 293 SER C N 1
ATOM 6799 C CA . SER C 1 294 ? 67.017 55.899 -2.652 1.00 32.70 293 SER C CA 1
ATOM 6800 C C . SER C 1 294 ? 65.840 56.699 -2.110 1.00 30.42 293 SER C C 1
ATOM 6801 O O . SER C 1 294 ? 65.830 57.922 -2.273 1.00 30.06 293 SER C O 1
ATOM 6804 N N . LYS C 1 295 ? 64.864 56.017 -1.490 1.00 28.55 294 LYS C N 1
ATOM 6805 C CA . LYS C 1 295 ? 63.645 56.639 -0.987 1.00 26.77 294 LYS C CA 1
ATOM 6806 C C . LYS C 1 295 ? 63.871 57.229 0.378 1.00 26.62 294 LYS C C 1
ATOM 6807 O O . LYS C 1 295 ? 64.520 56.625 1.224 1.00 28.72 294 LYS C O 1
ATOM 6813 N N . GLU C 1 296 ? 63.298 58.395 0.615 1.00 26.19 295 GLU C N 1
ATOM 6814 C CA . GLU C 1 296 ? 63.386 59.056 1.910 1.00 26.21 295 GLU C CA 1
ATOM 6815 C C . GLU C 1 296 ? 62.749 58.150 2.984 1.00 25.46 295 GLU C C 1
ATOM 6816 O O . GLU C 1 296 ? 61.847 57.361 2.675 1.00 24.40 295 GLU C O 1
ATOM 6822 N N . MET C 1 297 ? 63.189 58.293 4.236 1.00 24.50 296 MET C N 1
ATOM 6823 C CA . MET C 1 297 ? 62.746 57.410 5.314 1.00 24.64 296 MET C CA 1
ATOM 6824 C C . MET C 1 297 ? 62.312 58.141 6.559 1.00 24.43 296 MET C C 1
ATOM 6825 O O . MET C 1 297 ? 62.889 59.161 6.877 1.00 23.82 296 MET C O 1
ATOM 6830 N N . ASP C 1 298 ? 61.260 57.624 7.222 1.00 24.59 297 ASP C N 1
ATOM 6831 C CA . ASP C 1 298 ? 60.888 58.035 8.571 1.00 25.92 297 ASP C CA 1
ATOM 6832 C C . ASP C 1 298 ? 61.900 57.379 9.508 1.00 24.39 297 ASP C C 1
ATOM 6833 O O . ASP C 1 298 ? 62.369 56.274 9.234 1.00 22.17 297 ASP C O 1
ATOM 6838 N N . ILE C 1 299 ? 62.240 58.049 10.604 1.00 24.17 298 ILE C N 1
ATOM 6839 C CA . ILE C 1 299 ? 63.026 57.411 11.666 1.00 24.32 298 ILE C CA 1
ATOM 6840 C C . ILE C 1 299 ? 62.077 56.824 12.700 1.00 23.55 298 ILE C C 1
ATOM 6841 O O . ILE C 1 299 ? 61.173 57.520 13.156 1.00 24.15 298 ILE C O 1
ATOM 6846 N N . ILE C 1 300 ? 62.318 55.573 13.096 1.00 22.69 299 ILE C N 1
ATOM 6847 C CA . ILE C 1 300 ? 61.462 54.859 14.063 1.00 22.26 299 ILE C CA 1
ATOM 6848 C C . ILE C 1 300 ? 62.282 54.337 15.247 1.00 20.96 299 ILE C C 1
ATOM 6849 O O . ILE C 1 300 ? 63.370 53.790 15.083 1.00 21.25 299 ILE C O 1
ATOM 6854 N N . ILE C 1 301 ? 61.749 54.504 16.442 1.00 20.01 300 ILE C N 1
ATOM 6855 C CA . ILE C 1 301 ? 62.376 53.997 17.651 1.00 20.36 300 ILE C CA 1
ATOM 6856 C C . ILE C 1 301 ? 61.290 53.214 18.372 1.00 20.50 300 ILE C C 1
ATOM 6857 O O . ILE C 1 301 ? 60.203 53.749 18.640 1.00 20.03 300 ILE C O 1
ATOM 6862 N N . ASN C 1 302 ? 61.566 51.947 18.666 1.00 20.28 301 ASN C N 1
ATOM 6863 C CA . ASN C 1 302 ? 60.575 51.108 19.309 1.00 20.31 301 ASN C CA 1
ATOM 6864 C C . ASN C 1 302 ? 61.188 49.917 20.047 1.00 19.25 301 ASN C C 1
ATOM 6865 O O . ASN C 1 302 ? 62.383 49.711 20.026 1.00 17.21 301 ASN C O 1
ATOM 6870 N N . MET C 1 303 ? 60.322 49.144 20.691 1.00 19.58 302 MET C N 1
ATOM 6871 C CA . MET C 1 303 ? 60.625 47.782 21.049 1.00 21.27 302 MET C CA 1
ATOM 6872 C C . MET C 1 303 ? 59.633 46.866 20.332 1.00 21.24 302 MET C C 1
ATOM 6873 O O . MET C 1 303 ? 58.549 47.300 19.907 1.00 20.10 302 MET C O 1
ATOM 6878 N N . GLU C 1 304 ? 60.012 45.603 20.190 1.00 22.29 303 GLU C N 1
ATOM 6879 C CA . GLU C 1 304 ? 59.209 44.614 19.433 1.00 24.29 303 GLU C CA 1
ATOM 6880 C C . GLU C 1 304 ? 59.323 43.269 20.084 1.00 24.21 303 GLU C C 1
ATOM 6881 O O . GLU C 1 304 ? 60.425 42.832 20.384 1.00 26.56 303 GLU C O 1
ATOM 6887 N N . ASP C 1 305 ? 58.203 42.610 20.324 1.00 24.83 304 ASP C N 1
ATOM 6888 C CA . ASP C 1 305 ? 58.234 41.175 20.600 1.00 25.58 304 ASP C CA 1
ATOM 6889 C C . ASP C 1 305 ? 58.115 40.457 19.253 1.00 24.30 304 ASP C C 1
ATOM 6890 O O . ASP C 1 305 ? 57.011 40.228 18.781 1.00 24.02 304 ASP C O 1
ATOM 6895 N N . GLN C 1 306 ? 59.248 40.120 18.643 1.00 22.69 305 GLN C N 1
ATOM 6896 C CA . GLN C 1 306 ? 59.255 39.707 17.236 1.00 23.97 305 GLN C CA 1
ATOM 6897 C C . GLN C 1 306 ? 58.718 38.296 17.016 1.00 24.51 305 GLN C C 1
ATOM 6898 O O . GLN C 1 306 ? 58.921 37.425 17.839 1.00 27.43 305 GLN C O 1
ATOM 6904 N N . SER C 1 307 ? 58.000 38.108 15.918 1.00 24.58 306 SER C N 1
ATOM 6905 C CA . SER C 1 307 ? 57.218 36.905 15.674 1.00 25.53 306 SER C CA 1
ATOM 6906 C C . SER C 1 307 ? 58.060 35.639 15.636 1.00 25.58 306 SER C C 1
ATOM 6907 O O . SER C 1 307 ? 57.707 34.664 16.286 1.00 24.02 306 SER C O 1
ATOM 6910 N N . TRP C 1 308 ? 59.164 35.650 14.896 1.00 29.00 307 TRP C N 1
ATOM 6911 C CA . TRP C 1 308 ? 60.016 34.459 14.803 1.00 31.88 307 TRP C CA 1
ATOM 6912 C C . TRP C 1 308 ? 60.499 34.029 16.185 1.00 30.62 307 TRP C C 1
ATOM 6913 O O . TRP C 1 308 ? 60.350 32.867 16.558 1.00 33.24 307 TRP C O 1
ATOM 6924 N N . ARG C 1 309 ? 61.045 34.974 16.944 1.00 29.52 308 ARG C N 1
ATOM 6925 C CA . ARG C 1 309 ? 61.509 34.709 18.311 1.00 27.03 308 ARG C CA 1
ATOM 6926 C C . ARG C 1 309 ? 60.406 34.298 19.284 1.00 24.73 308 ARG C C 1
ATOM 6927 O O . ARG C 1 309 ? 60.598 33.331 20.047 1.00 23.68 308 ARG C O 1
ATOM 6935 N N . ALA C 1 310 ? 59.274 34.998 19.252 1.00 23.05 309 ALA C N 1
ATOM 6936 C CA . ALA C 1 310 ? 58.095 34.626 20.070 1.00 24.64 309 ALA C CA 1
ATOM 6937 C C . ALA C 1 310 ? 57.644 33.179 19.837 1.00 24.68 309 ALA C C 1
ATOM 6938 O O . ALA C 1 310 ? 57.423 32.433 20.785 1.00 22.11 309 ALA C O 1
ATOM 6940 N N . ILE C 1 311 ? 57.554 32.792 18.580 1.00 27.43 310 ILE C N 1
ATOM 6941 C CA . ILE C 1 311 ? 57.198 31.418 18.213 1.00 32.47 310 ILE C CA 1
ATOM 6942 C C . ILE C 1 311 ? 58.185 30.378 18.753 1.00 32.61 310 ILE C C 1
ATOM 6943 O O . ILE C 1 311 ? 57.769 29.296 19.138 1.00 32.64 310 ILE C O 1
ATOM 6948 N N . SER C 1 312 ? 59.476 30.707 18.775 1.00 32.11 311 SER C N 1
ATOM 6949 C CA . SER C 1 312 ? 60.506 29.813 19.302 1.00 29.65 311 SER C CA 1
ATOM 6950 C C . SER C 1 312 ? 60.630 29.864 20.822 1.00 27.17 311 SER C C 1
ATOM 6951 O O . SER C 1 312 ? 61.499 29.184 21.390 1.00 27.95 311 SER C O 1
ATOM 6954 N N . GLY C 1 313 ? 59.814 30.687 21.475 1.00 24.24 312 GLY C N 1
ATOM 6955 C CA . GLY C 1 313 ? 59.693 30.702 22.925 1.00 24.72 312 GLY C CA 1
ATOM 6956 C C . GLY C 1 313 ? 60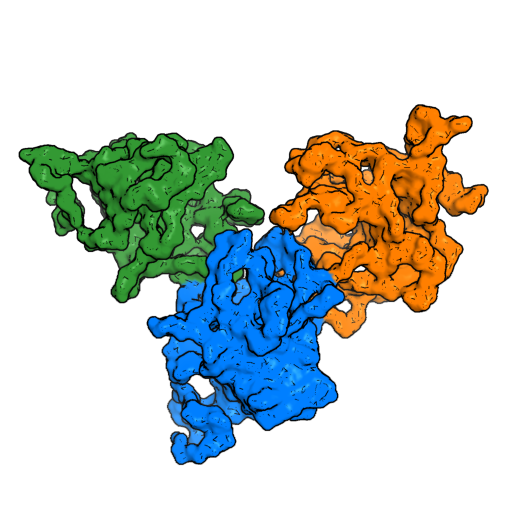.452 31.799 23.661 1.00 25.29 312 GLY C C 1
ATOM 6957 O O . GLY C 1 313 ? 60.650 31.684 24.878 1.00 23.96 312 GLY C O 1
ATOM 6958 N N . LEU C 1 314 ? 60.843 32.861 22.942 1.00 24.49 313 LEU C N 1
ATOM 6959 C CA . LEU C 1 314 ? 61.610 33.975 23.505 1.00 24.41 313 LEU C CA 1
ATOM 6960 C C . LEU C 1 314 ? 60.802 35.248 23.822 1.00 24.15 313 LEU C C 1
ATOM 6961 O O . LEU C 1 314 ? 61.393 36.308 24.045 1.00 24.95 313 LEU C O 1
ATOM 6966 N N . SER C 1 315 ? 59.473 35.169 23.833 1.00 23.44 314 SER C N 1
ATOM 6967 C CA . SER C 1 315 ? 58.639 36.289 24.262 1.00 23.50 314 SER C CA 1
ATOM 6968 C C . SER C 1 315 ? 58.906 36.516 25.737 1.00 22.79 314 SER C C 1
ATOM 6969 O O . SER C 1 315 ? 59.194 35.558 26.436 1.00 24.11 314 SER C O 1
ATOM 6972 N N . PRO C 1 316 ? 58.830 37.763 26.229 1.00 22.92 315 PRO C N 1
ATOM 6973 C CA . PRO C 1 316 ? 59.074 37.926 27.669 1.00 23.77 315 PRO C CA 1
ATOM 6974 C C . PRO C 1 316 ? 58.088 37.168 28.547 1.00 23.71 315 PRO C C 1
ATOM 6975 O O . PRO C 1 316 ? 56.902 37.070 28.218 1.00 22.96 315 PRO C O 1
ATOM 6979 N N . THR C 1 317 ? 58.604 36.611 29.638 1.00 24.60 316 THR C N 1
ATOM 6980 C CA . THR C 1 317 ? 57.781 35.917 30.625 1.00 25.78 316 THR C CA 1
ATOM 6981 C C . THR C 1 317 ? 57.165 36.960 31.531 1.00 27.91 316 THR C C 1
ATOM 6982 O O . THR C 1 317 ? 57.696 38.071 31.676 1.00 28.01 316 THR C O 1
ATOM 6986 N N . ASN C 1 318 ? 56.054 36.586 32.157 1.00 30.97 317 ASN C N 1
ATOM 6987 C CA . ASN C 1 318 ? 55.393 37.461 33.106 1.00 32.43 317 ASN C CA 1
ATOM 6988 C C . ASN C 1 318 ? 56.310 37.832 34.262 1.00 33.95 317 ASN C C 1
ATOM 6989 O O . ASN C 1 318 ? 56.326 39.007 34.703 1.00 30.16 317 ASN C O 1
ATOM 6994 N N . LYS C 1 319 ? 57.093 36.855 34.727 1.00 34.28 318 LYS C N 1
ATOM 6995 C CA . LYS C 1 319 ? 58.043 37.117 35.800 1.00 36.95 318 LYS C CA 1
ATOM 6996 C C . LYS C 1 319 ? 59.081 38.139 35.333 1.00 33.51 318 LYS C C 1
ATOM 6997 O O . LYS C 1 319 ? 59.312 39.117 36.034 1.00 33.10 318 LYS C O 1
ATOM 7003 N N . GLU C 1 320 ? 59.644 37.958 34.133 1.00 30.71 319 GLU C N 1
ATOM 7004 C CA . GLU C 1 320 ? 60.606 38.927 33.584 1.00 29.81 319 GLU C CA 1
ATOM 7005 C C . GLU C 1 320 ? 60.047 40.334 33.515 1.00 28.00 319 GLU C C 1
ATOM 7006 O O . GLU C 1 320 ? 60.760 41.264 33.853 1.00 26.76 319 GLU C O 1
ATOM 7012 N N . LEU C 1 321 ? 58.785 40.482 33.103 1.00 27.30 320 LEU C N 1
ATOM 7013 C CA . LEU C 1 321 ? 58.162 41.803 32.953 1.00 28.20 320 LEU C CA 1
ATOM 7014 C C . LEU C 1 321 ? 57.900 42.564 34.252 1.00 30.65 320 LEU C C 1
ATOM 7015 O O . LEU C 1 321 ? 57.684 43.767 34.208 1.00 31.14 320 LEU C O 1
ATOM 7020 N N . MET C 1 322 ? 57.929 41.883 35.396 1.00 34.61 321 MET C N 1
ATOM 7021 C CA . MET C 1 322 ? 57.794 42.557 36.704 1.00 38.85 321 MET C CA 1
ATOM 7022 C C . MET C 1 322 ? 58.923 43.552 37.014 1.00 38.23 321 MET C C 1
ATOM 7023 O O . MET C 1 322 ? 58.703 44.520 37.742 1.00 40.18 321 MET C O 1
ATOM 7028 N N . ASN C 1 323 ? 60.128 43.305 36.499 1.00 35.60 322 ASN C N 1
ATOM 7029 C CA . ASN C 1 323 ? 61.214 44.269 36.602 1.00 35.88 322 ASN C CA 1
ATOM 7030 C C . ASN C 1 323 ? 60.995 45.229 35.432 1.00 34.37 322 ASN C C 1
ATOM 7031 O O . ASN C 1 323 ? 61.335 44.917 34.302 1.00 32.51 322 ASN C O 1
ATOM 7036 N N . LYS C 1 324 ? 60.385 46.370 35.720 1.00 33.95 323 LYS C N 1
ATOM 7037 C CA . LYS C 1 324 ? 60.025 47.341 34.705 1.00 35.70 323 LYS C CA 1
ATOM 7038 C C . LYS C 1 324 ? 61.268 47.903 34.037 1.00 35.99 323 LYS C C 1
ATOM 7039 O O . LYS C 1 324 ? 61.274 48.078 32.826 1.00 37.56 323 LYS C O 1
ATOM 7043 N N . ASP C 1 325 ? 62.338 48.122 34.799 1.00 38.14 324 ASP C N 1
ATOM 7044 C CA . ASP C 1 325 ? 63.578 48.711 34.261 1.00 36.98 324 ASP C CA 1
ATOM 7045 C C . ASP C 1 325 ? 64.342 47.842 33.243 1.00 32.00 324 ASP C C 1
ATOM 7046 O O . ASP C 1 325 ? 64.931 48.344 32.290 1.00 28.40 324 ASP C O 1
ATOM 7051 N N . ASN C 1 326 ? 64.332 46.539 33.458 1.00 28.46 325 ASN C N 1
ATOM 7052 C CA . ASN C 1 326 ? 64.879 45.608 32.492 1.00 27.96 325 ASN C CA 1
ATOM 7053 C C . ASN C 1 326 ? 64.208 45.662 31.115 1.00 29.06 325 ASN C C 1
ATOM 7054 O O . ASN C 1 326 ? 64.828 45.298 30.095 1.00 28.16 325 ASN C O 1
ATOM 7059 N N . ASN C 1 327 ? 62.942 46.065 31.090 1.00 27.15 326 ASN C N 1
ATOM 7060 C CA . ASN C 1 327 ? 62.202 46.045 29.857 1.00 27.67 326 ASN C CA 1
ATOM 7061 C C . ASN C 1 327 ? 61.909 47.458 29.357 1.00 27.09 326 ASN C C 1
ATOM 7062 O O . ASN C 1 327 ? 60.895 47.702 28.707 1.00 26.06 326 ASN C O 1
ATOM 7067 N N . THR C 1 328 ? 62.846 48.373 29.622 1.00 26.54 327 THR C N 1
ATOM 7068 C CA . THR C 1 328 ? 62.734 49.749 29.171 1.00 25.23 327 THR C CA 1
ATOM 7069 C C . THR C 1 328 ? 63.934 50.103 28.307 1.00 23.88 327 THR C C 1
ATOM 7070 O O . THR C 1 328 ? 65.066 50.122 28.777 1.00 24.53 327 THR C O 1
ATOM 7074 N N . PHE C 1 329 ? 63.671 50.344 27.029 1.00 22.37 328 PHE C N 1
ATOM 7075 C CA . PHE C 1 329 ? 64.675 50.838 26.103 1.00 22.02 328 PHE C CA 1
ATOM 7076 C C . PHE C 1 329 ? 64.825 52.355 26.319 1.00 21.18 328 PHE C C 1
ATOM 7077 O O . PHE C 1 329 ? 63.825 53.067 26.419 1.00 20.20 328 PHE C O 1
ATOM 7085 N N . LEU C 1 330 ? 66.068 52.816 26.440 1.00 20.96 329 LEU C N 1
ATOM 7086 C CA . LEU C 1 330 ? 66.389 54.204 26.737 1.00 21.42 329 LEU C CA 1
ATOM 7087 C C . LEU C 1 330 ? 67.207 54.752 25.622 1.00 21.96 329 LEU C C 1
ATOM 7088 O O . LEU C 1 330 ? 68.233 54.169 25.272 1.00 24.27 329 LEU C O 1
ATOM 7093 N N . VAL C 1 331 ? 66.772 55.873 25.061 1.00 21.61 330 VAL C N 1
ATOM 7094 C CA . VAL C 1 331 ? 67.579 56.587 24.120 1.00 21.70 330 VAL C CA 1
ATOM 7095 C C . VAL C 1 331 ? 67.876 57.948 24.704 1.00 22.80 330 VAL C C 1
ATOM 7096 O O . VAL C 1 331 ? 66.962 58.709 24.996 1.00 24.29 330 VAL C O 1
ATOM 7100 N N . ASP C 1 332 ? 69.162 58.257 24.863 1.00 23.53 331 ASP C N 1
ATOM 7101 C CA . ASP C 1 332 ? 69.581 59.510 25.482 1.00 25.27 331 ASP C CA 1
ATOM 7102 C C . ASP C 1 332 ? 69.483 60.624 24.455 1.00 25.12 331 ASP C C 1
ATOM 7103 O O . ASP C 1 332 ? 69.026 61.740 24.777 1.00 23.38 331 ASP C O 1
ATOM 7108 N N . TRP C 1 333 ? 69.973 60.339 23.251 1.00 23.71 332 TRP C N 1
ATOM 7109 C CA . TRP C 1 333 ? 69.844 61.273 22.158 1.00 24.79 332 TRP C CA 1
ATOM 7110 C C . TRP C 1 333 ? 69.911 60.584 20.810 1.00 24.29 332 TRP C C 1
ATOM 7111 O O . TRP C 1 333 ? 70.353 59.450 20.694 1.00 23.08 332 TRP C O 1
ATOM 7122 N N . ILE C 1 334 ? 69.461 61.323 19.801 1.00 24.72 333 ILE C N 1
ATOM 7123 C CA . ILE C 1 334 ? 69.590 60.928 18.426 1.00 24.81 333 ILE C CA 1
ATOM 7124 C C . ILE C 1 334 ? 69.931 62.160 17.606 1.00 24.22 333 ILE C C 1
ATOM 7125 O O . ILE C 1 334 ? 69.298 63.191 17.728 1.00 23.06 333 ILE C O 1
ATOM 7130 N N . ARG C 1 335 ? 70.952 62.042 16.777 1.00 26.17 334 ARG C N 1
ATOM 7131 C CA . ARG C 1 335 ? 71.415 63.160 15.982 1.00 27.63 334 ARG C CA 1
ATOM 7132 C C . ARG C 1 335 ? 71.573 62.803 14.517 1.00 27.37 334 ARG C C 1
ATOM 7133 O O . ARG C 1 335 ? 71.843 61.643 14.141 1.00 25.37 334 ARG C O 1
ATOM 7141 N N . ILE C 1 336 ? 71.351 63.826 13.695 1.00 27.94 335 ILE C N 1
ATOM 7142 C CA . ILE C 1 336 ? 71.280 63.693 12.248 1.00 27.67 335 ILE C CA 1
ATOM 7143 C C . ILE C 1 336 ? 72.088 64.828 11.625 1.00 27.42 335 ILE C C 1
ATOM 7144 O O . ILE C 1 336 ? 71.869 66.001 11.938 1.00 27.50 335 ILE C O 1
ATOM 7149 N N . TYR C 1 337 ? 73.017 64.486 10.751 1.00 27.30 336 TYR C N 1
ATOM 7150 C CA . TYR C 1 337 ? 73.821 65.484 10.063 1.00 29.88 336 TYR C CA 1
ATOM 7151 C C . TYR C 1 337 ? 73.751 65.191 8.581 1.00 31.13 336 TYR C C 1
ATOM 7152 O O . TYR C 1 337 ? 73.621 64.046 8.182 1.00 29.54 336 TYR C O 1
ATOM 7161 N N . LYS C 1 338 ? 73.848 66.257 7.789 1.00 34.58 337 LYS C N 1
ATOM 7162 C CA . LYS C 1 338 ? 73.929 66.191 6.336 1.00 34.99 337 LYS C CA 1
ATOM 7163 C C . LYS C 1 338 ? 75.224 66.887 5.894 1.00 35.48 337 LYS C C 1
ATOM 7164 O O . LYS C 1 338 ? 75.592 67.903 6.473 1.00 35.74 337 LYS C O 1
ATOM 7170 N N . PRO C 1 339 ? 75.939 66.327 4.905 1.00 37.15 338 PRO C N 1
ATOM 7171 C CA . PRO C 1 339 ? 77.156 66.970 4.435 1.00 39.94 338 PRO C CA 1
ATOM 7172 C C . PRO C 1 339 ? 76.851 68.120 3.458 1.00 44.32 338 PRO C C 1
ATOM 7173 O O . PRO C 1 339 ? 76.193 67.880 2.447 1.00 45.17 338 PRO C O 1
ATOM 7177 N N . VAL C 1 340 ? 77.326 69.336 3.772 1.00 47.99 339 VAL C N 1
ATOM 7178 C CA . VAL C 1 340 ? 77.119 70.556 2.942 1.00 51.21 339 VAL C CA 1
ATOM 7179 C C . VAL C 1 340 ? 78.444 71.287 2.597 1.00 56.06 339 VAL C C 1
ATOM 7180 O O . VAL C 1 340 ? 79.476 71.052 3.251 1.00 54.46 339 VAL C O 1
ATOM 7184 N N . GLU C 1 341 ? 78.404 72.158 1.574 1.00 60.56 340 GLU C N 1
ATOM 7185 C CA . GLU C 1 341 ? 79.597 72.914 1.103 1.00 58.93 340 GLU C CA 1
ATOM 7186 C C . GLU C 1 341 ? 80.095 73.872 2.198 1.00 58.55 340 GLU C C 1
ATOM 7187 O O . GLU C 1 341 ? 79.300 74.526 2.868 1.00 55.44 340 GLU C O 1
ATOM 7189 N N . ASP C 1 342 ? 81.414 73.922 2.381 1.00 61.85 341 ASP C N 1
ATOM 7190 C CA . ASP C 1 342 ? 82.033 74.649 3.504 1.00 65.58 341 ASP C CA 1
ATOM 7191 C C . ASP C 1 342 ? 81.819 76.180 3.453 1.00 64.47 341 ASP C C 1
ATOM 7192 O O . ASP C 1 342 ? 82.683 76.935 3.016 1.00 61.52 341 ASP C O 1
#

Solvent-accessible surface area: 37749 Å² total; per-residue (Å²): 150,184,107,158,130,140,92,72,5,46,138,35,101,30,33,34,85,11,35,144,58,73,103,46,82,55,41,101,11,6,8,38,0,76,42,108,5,63,38,137,103,64,51,65,4,83,145,62,2,51,4,33,23,49,40,68,36,32,7,20,28,0,3,14,4,51,123,91,14,5,33,0,42,142,18,14,0,69,1,65,3,34,36,44,159,119,16,72,55,20,70,0,16,33,45,94,44,42,73,66,16,70,0,0,50,0,0,0,0,6,7,104,79,111,11,47,78,48,0,0,0,0,0,42,3,65,9,2,56,4,5,1,1,0,5,0,23,0,5,0,64,72,35,26,2,19,0,7,0,2,30,1,7,1,14,103,75,42,95,10,107,82,47,10,61,6,10,11,19,37,29,0,5,0,1,0,23,1,19,56,77,89,104,57,86,73,28,25,3,36,33,58,34,0,7,35,91,28,149,130,32,38,56,8,32,93,82,51,27,27,2,0,0,13,0,99,42,22,56,40,1,26,0,9,8,58,28,139,59,30,23,135,2,58,29,100,126,47,0,2,26,67,70,30,13,135,43,71,0,0,35,79,86,0,6,0,0,0,0,0,19,2,12,14,44,6,3,19,8,30,1,21,2,65,95,103,63,15,159,72,133,115,48,3,10,1,35,1,26,4,0,2,0,18,49,20,41,152,132,194,153,75,70,4,58,132,39,103,31,33,36,83,11,36,143,52,84,97,44,80,57,50,99,11,6,6,36,0,78,41,108,6,66,35,136,108,49,52,69,5,91,140,65,1,51,2,34,23,48,38,72,33,30,8,22,26,0,2,13,5,46,123,89,16,5,32,0,41,145,16,13,0,66,1,66,4,38,39,53,160,84,14,77,49,30,62,0,30,35,36,117,69,55,33,63,16,63,0,0,43,0,0,0,0,6,7,109,75,116,12,48,76,47,1,0,0,0,1,45,2,70,8,2,54,4,5,0,0,0,5,0,23,0,6,1,64,69,33,25,3,18,0,7,0,2,30,0,8,1,14,101,70,23,76,10,103,95,48,127,156,38,92,8,20,38,45,0,7,0,2,0,22,1,20,55,92,74,67,53,80,76,32,50,4,119,56,108,38,1,38,37,103,34,158,128,23,43,54,5,30,94,85,54,25,29,1,0,0,16,0,100,42,24,52,40,1,28,1,8,7,58,29,142,58,30,25,136,2,54,25,91,123,42,0,1,54,86,69,35,14,86,38,76,0,0,37,80,86,0,8,0,0,0,0,0,18,2,18,24,104,6,0,27,22,23,1,14,2,42,99,155,51,16,161,72,148,112,49,3,10,1,33,1,27,3,0,2,0,19,50,28,44,125,90,134,192,86,74,4,80,129,47,105,30,34,33,90,16,37,147,51,80,106,46,84,56,50,100,11,6,8,30,0,84,44,109,5,66,31,139,102,59,52,78,6,85,112,63,1,49,3,31,24,49,52,154,119,48,8,27,24,0,2,22,5,50,120,94,16,6,32,0,40,144,19,12,0,68,0,74,4,35,41,44,162,131,18,138,111,25,120,0,80,24,73,119,64,112,58,116,25,57,0,0,53,0,0,0,0,6,7,99,77,115,10,50,75,48,0,0,0,0,0,47,3,64,9,2,57,4,5,0,0,0,6,0,23,0,5,0,62,73,33,27,4,18,0,5,0,2,29,1,20,1,15,68,38,6,2,11,108,15,8,17,60,29,74,11,6,46,43,0,7,0,2,0,20,1,18,58,116,134,98,118,72,77,30,51,3,112,55,100,40,1,57,35,98,27,154,128,54,36,53,8,38,93,81,46,27,26,2,0,0,14,0,100,45,25,55,40,0,20,1,8,7,58,26,133,69,34,29,138,4,56,28,60,134,51,0,9,63,92,84,33,16,175,53,69,0,0,36,79,84,0,6,0,0,0,0,0,22,3,32,20,63,22,1,14,7,17,1,13,4,60,100,104,58,15,160,76,106,110,49,2,10,0,32,1,24,3,0,2,0,20,48,16,46,85,133

Foldseek 3Di:
DDDDDDDPCPVDDDLDQQDDQKDKDWDPLWDLLADWDFLVRHVPVVVWKAWAPPDPDLAAPLHGEDRRQWIGDPLWTKKWKAFDPPADWDWFADPHDIDIDGHIYITKMWTPDWDWPQKKKKFWWAFFQALWWWFKWKAFSVRFKIFTFWTAGQHPPQAFVHDDGHDYQQWTAGWMWGWDVVVTDIDIADDPLRTDGDPVSDRRNPGIKMWMWRPHALFWIFIAIRSHTRDIGGDCCHQPVPCSVVPRGRGGIIMIMTIIHPHRVCVSRPRRDDNVNSVDTRNRMMIISIMIMIHMDRD/DVAPCPVPDDLDDLDPLWDKDWDPLWDQLADWWFLVRCDVVVVWKAWAPPDPDLAQPLEGADRRQWIGDPLKTKKWKAFDPPFDWDWFDDPPDIDIGGHIYITKMKTPDWDFPQKKKKFWWQAFQALWWWFKWKAFSVRFKIFTFWTAGQHPDAAFQVGDGDDYQQWTQGWMWGWDVVVTDIDIDDPPCRGPGDPVSDRRNVGIWMWMWRCHAQFWIFIATRSHTRDIGGDCVHQPVPCSVVPRGRGGIIMIMTIIGPHRVRVSRPRHDDNVNSVPGRNRMMIISIMIMIHMDRPD/DDPCPVPDQLDQLDDQKHKDWDPLWDQLADWWFLVRRDVVVVWKDWAPPDPDLAQPLGGEDRRQWIGDPLWTKKWKAADPPFDFDWFDDDHDIDTHGHMYITKMWTPDWDFPQKKKKFFWQFFQAQWWWFKWWAFPVRFKIFTQWTAGQHPDQAFPHRDGDDYQQWTAGWMWGWDVVVTDIDIADDPLRTDGDPPSDRRNVGTKMWMWRPHAQFWIWIAIRSHTRDIGGDCVHQPVPCSVVPHHRGGIIIIMTIIGPHRVCVSRGRRGDNVNVVPGRSRMMIISIMIMIHMDRD

Organism: Bacteroides uniformis (NCBI:txid820)